Protein AF-0000000085572201 (afdb_homodimer)

Sequence (864 aa):
MEEGGGVKLDRCGYEVKTCSDDCVAAINSYYHQVLSYGRGRRVILEAAKCDKDCVLANTLAAHFLGSADSPHLQAAKARLDQATPYERAVFGAVSYLISDNRDDDVAVELHSKLLNDYPKDLVSLKRGQVLCFYMARPDLSLNLVQKVLPSAEQEDYVYGMLAFPLLELGRMAEAENAARKGYEINKNDYWAQHALCHVFQYQCRFKEAVEFMEECSTSWTPCSSFMLTHNWWHVALCYLEGNFKITKVMEVYDHRIWKELERSDAMPPEVYLNALGLLLRLSIRGLLDDIFDDRFKVLADRVADEANWFLEWHLDVLILWALTKAGKISKAEGLLNGLKSRISKMNKKKQQVMQKAILLAEALYEYTKGNDKQALELLGLDFDVNGCKIIGASDEQLDVFHEVWFSILLNTGEGTKGIYDGNPFPLRITRRMEEGGGVKLDRCGYEVKTCSDDCVAAINSYYHQVLSYGRGRRVILEAAKCDKDCVLANTLAAHFLGSADSPHLQAAKARLDQATPYERAVFGAVSYLISDNRDDDVAVELHSKLLNDYPKDLVSLKRGQVLCFYMARPDLSLNLVQKVLPSAEQEDYVYGMLAFPLLELGRMAEAENAARKGYEINKNDYWAQHALCHVFQYQCRFKEAVEFMEECSTSWTPCSSFMLTHNWWHVALCYLEGNFKITKVMEVYDHRIWKELERSDAMPPEVYLNALGLLLRLSIRGLLDDIFDDRFKVLADRVADEANWFLEWHLDVLILWALTKAGKISKAEGLLNGLKSRISKMNKKKQQVMQKAILLAEALYEYTKGNDKQALELLGLDFDVNGCKIIGASDEQLDVFHEVWFSILLNTGEGTKGIYDGNPFPLRITRR

Foldseek 3Di:
DPPCQDWDAAPLGDTWRHPFPQLSVLVNVLLVCQLLQFLPNVSLVVSCVSPVQTLQSLLSNCLVVLALPDPSLVSNVVNVVVTDPLSVLSNVLSNLVSDPQRDLVVSLVSLLVSCLVRLSSVSSLSVSLLSCLLVLNLVSNLVSLVSSCVVQVLPANSLLSNLQSCVLVVVLVSSCVSLVSNCVSPVSNLSSLVSNLSSCVVVLVLVVSLVSLVVSLVNCVRHALQSQLVSLLSNLVSCVSNVHDNVVNVCSLVPGLVVQVVDPSHDVLSSLLSNLLSLLLCVLVVNCVPPVVVVLLVSLVVCLPCVSAPPFLSSLLSNLLSCLLNVVVVSSVVRLVVVVVVLVPHDPVSVVLCLVSSLLSVLSSCVSVVNLVVSCVSQDLPHDLSSNSSSSDGPVSSVSSVSSNLSSCVSVVNNQSVVVVPNPPVVPPHVD/DPPCQDWDAAPLGDTWRHPFPQLSVLVNVLLVCQLLQFLPNVSLVVSCVSPVQTLQSLLSNCLVVLALPDPSLVSNVVNVVVTDPLSVLSNVLSNLVSDPQHDLVVSLVSLLVSCLVRLSSVSSLSVSLLSCLLVLHLVSNLVSLVSSCVVQVLPANSLLSNLQSCVLVVVLVSSCVSLVSNCVSPVSNLSSLVSNLSSCVVVLVLVVSLVSLVVSLVNCVRHALQSQLVSLLSNLVSCVSNVHDNVVNVCSLVPGLVVLVVDPSHDVLSSLLSNLLSLLLCVLVVNCVPPVVVVLLVSLVVCLPCVSAPPFLSSLLSNLLSCLLNVVVVSSVVRLVVVVVVLVPHDPVSVVLCLVSSLLSVLSSCVSVVNLVVSCVSQDLPRDLSSNSSSSDGPVSSVSSVSSNLSSCVVVVNNQSVVVVPDPPVVVPDVD

Solvent-accessible surface area (backbone atoms only — not comparable to full-atom values): 43660 Å² total; per-residue (Å²): 131,82,81,74,80,32,72,38,66,44,89,72,66,48,57,39,50,39,76,44,66,63,21,48,51,24,45,45,48,22,46,48,16,62,72,52,39,31,67,56,50,67,40,22,53,51,9,22,67,60,33,68,68,21,33,52,35,14,34,53,30,17,58,74,69,64,38,66,81,29,69,34,37,52,42,18,61,74,37,48,89,72,42,35,73,60,33,49,43,53,38,55,29,49,57,45,58,46,32,84,85,53,54,67,69,56,37,46,48,41,35,47,54,41,34,71,77,40,39,58,48,57,60,57,50,50,52,40,33,53,53,21,45,46,62,51,30,40,67,58,27,42,52,54,43,61,70,20,37,87,73,30,75,84,46,81,52,48,29,15,62,46,9,46,28,28,46,75,68,61,42,48,70,62,15,42,53,28,8,50,50,21,31,69,77,31,79,75,29,55,58,9,52,50,37,41,38,51,47,25,48,52,45,34,26,23,71,59,30,40,54,53,49,58,64,53,48,78,70,40,78,59,34,19,44,41,59,42,22,42,53,49,39,53,41,31,47,28,33,59,75,59,30,36,55,58,64,58,35,50,47,39,44,53,68,50,36,55,44,46,65,73,43,91,84,45,46,60,68,43,36,47,39,38,50,44,57,51,48,52,50,32,42,65,59,19,43,25,76,82,73,38,38,71,62,45,52,54,50,35,58,59,60,65,39,67,88,63,52,84,73,42,56,43,47,39,46,46,44,34,40,39,24,41,66,71,64,39,49,69,60,24,49,48,52,53,51,50,54,54,53,55,44,71,70,44,56,70,71,56,34,62,61,46,44,51,48,49,39,50,38,51,19,46,46,30,40,61,72,65,37,33,68,60,18,40,66,57,54,43,95,76,58,59,61,75,70,44,23,50,34,54,44,54,71,79,65,40,46,52,56,46,52,50,52,44,51,32,26,30,74,64,59,41,23,59,64,47,24,72,65,65,38,9,77,43,17,85,30,52,76,100,133,82,81,75,81,31,71,38,66,42,89,71,68,46,58,40,50,39,77,43,67,64,22,47,52,24,44,45,48,22,47,49,17,62,73,53,39,31,66,56,49,67,39,22,53,52,10,23,67,61,34,69,67,21,33,52,36,13,35,53,30,15,58,75,69,64,37,65,80,29,68,35,38,53,42,17,61,74,36,49,90,74,41,34,73,62,32,49,44,51,37,54,29,52,56,45,57,47,32,85,85,52,54,69,69,57,36,44,48,40,36,48,54,42,34,71,77,39,39,57,47,58,60,57,50,49,54,39,34,53,54,22,44,45,62,52,29,39,67,60,27,41,52,54,43,61,68,20,37,86,72,31,75,85,44,81,53,47,29,16,63,47,10,46,28,28,45,73,67,62,41,47,71,62,15,43,53,28,9,49,50,20,31,70,76,31,80,76,28,55,57,8,53,49,36,42,40,51,48,26,46,50,48,33,26,24,71,58,30,40,54,54,49,59,64,53,50,78,71,39,78,61,32,18,44,42,59,44,22,44,52,49,41,53,40,31,47,30,34,59,75,58,30,37,54,57,65,57,36,50,47,39,45,54,67,50,36,54,43,46,65,72,44,90,82,46,46,60,68,44,36,49,41,40,51,43,58,51,48,52,49,33,43,65,60,18,43,24,76,82,73,38,39,70,61,47,53,54,49,36,58,60,60,64,40,68,88,62,52,84,74,44,57,45,46,40,44,46,45,35,40,39,24,42,64,71,65,38,49,70,62,24,49,49,50,54,51,49,54,52,52,53,42,69,72,43,56,70,71,57,33,63,63,45,44,50,49,50,37,50,40,50,20,46,46,30,39,61,74,66,37,34,68,61,17,40,67,58,53,44,95,76,58,60,61,77,70,43,23,50,35,55,43,54,71,78,66,40,46,52,58,46,51,49,50,45,52,33,27,30,74,64,58,41,23,59,66,49,24,73,62,68,38,10,72,48,15,84,32,51,78,102

Secondary structure (DSSP, 8-state):
------EEE-TTS-EEE-S-HHHHHHHHHHHHHHHTTBS-TTHHHHHHHH-TT-HHHHHHHHHHHT-TT-HHHHHHHHTGGG--HHHHHHHHHHHHHTSTT--HHHHHHHHHHHHHH-TT-HHHHHHHHHHHHHTT-HHHHHHHHHHHGGG-TTSTTHHHHHHHHHHHTT-HHHHHHHHHHHHHH-TT-HHHHHHHHHHHHHTT-HHHHHHHHHHHGGG-TTB-HHHHHHHHHHHHHHHHHTT--HHHHHHHIIIIIGGGGGSTT--HHHHHHHHHHHHHHHHHTT-HHHHSHHHHHHHHHHHTSGGGTTS-HHHHHHHHHHHHHTT-HHHHHHHHHHHHHHHHTS-HHHHHHHHHHHHHHHHHHHHHHT-HHHHHHHH-TT--GGGGGGGT--HHHHHHHHHHHHHHHHHTT-HHHHHHTT-SSTTTTTT-/------EEE-TTS-EEE-S-HHHHHHHHHHHHHHHTTBS-TTHHHHHHHH-TT-HHHHHHHHHHHT-TT-HHHHHHHHTGGG--HHHHHHHHHHHHHTSTT--HHHHHHHHHHHHHH-TT-HHHHHHHHHHHHHTT-HHHHHHHHHHHGGG-TTSTTHHHHHHHHHHHTT-HHHHHHHHHHHHHH-TT-HHHHHHHHHHHHHTT-HHHHHHHHHHHGGG-TTB-HHHHHHHHHHHHHHHHHTT--HHHHHHHIIIIIGGGGGSTT--HHHHHHHHHHHHHHHHHTT-HHHHSHHHHHHHHHHHTSGGGTTS-HHHHHHHHHHHHHTT-HHHHHHHHHHHHHHHHTS-HHHHHHHHHHHHHHHHHHHHHHT-HHHHHHHH-TT--GGGGGGGT--HHHHHHHHHHHHHHHHHTT-HHHHHHTT-SSTHHHHT-

Structure (mmCIF, N/CA/C/O backbone):
data_AF-0000000085572201-model_v1
#
loop_
_entity.id
_entity.type
_entity.pdbx_description
1 polymer 'Tetratricopeptide repeat protein 38'
#
loop_
_atom_site.group_PDB
_atom_site.id
_atom_site.type_symbol
_atom_site.label_atom_id
_atom_site.label_alt_id
_atom_site.label_comp_id
_atom_site.label_asym_id
_atom_site.label_entity_id
_atom_site.label_seq_id
_atom_site.pdbx_PDB_ins_code
_atom_site.Cartn_x
_atom_site.Cartn_y
_atom_site.Cartn_z
_atom_site.occupancy
_atom_site.B_iso_or_equiv
_atom_site.auth_seq_id
_atom_site.auth_comp_id
_atom_site.auth_asym_id
_atom_site.auth_atom_id
_atom_site.pdbx_PDB_model_num
ATOM 1 N N . MET A 1 1 ? 2.451 -71.312 -29.844 1 28.58 1 MET A N 1
ATOM 2 C CA . MET A 1 1 ? 2.15 -70.75 -28.5 1 28.58 1 MET A CA 1
ATOM 3 C C . MET A 1 1 ? 1.845 -69.312 -28.547 1 28.58 1 MET A C 1
ATOM 5 O O . MET A 1 1 ? 2.736 -68.5 -28.797 1 28.58 1 MET A O 1
ATOM 9 N N . GLU A 1 2 ? 0.906 -68.812 -29.312 1 36.72 2 GLU A N 1
ATOM 10 C CA . GLU A 1 2 ? 0.288 -67.562 -29.734 1 36.72 2 GLU A CA 1
ATOM 11 C C . GLU A 1 2 ? 0.184 -66.562 -28.562 1 36.72 2 GLU A C 1
ATOM 13 O O . GLU A 1 2 ? -0.56 -66.812 -27.609 1 36.72 2 GLU A O 1
ATOM 18 N N . GLU A 1 3 ? 1.29 -66.125 -27.922 1 41.12 3 GLU A N 1
ATOM 19 C CA . GLU A 1 3 ? 1.628 -65.375 -26.719 1 41.12 3 GLU A CA 1
ATOM 20 C C . GLU A 1 3 ? 0.677 -64.188 -26.516 1 41.12 3 GLU A C 1
ATOM 22 O O . GLU A 1 3 ? 0.651 -63.25 -27.328 1 41.12 3 GLU A O 1
ATOM 27 N N . GLY A 1 4 ? -0.624 -64.25 -26.344 1 44.84 4 GLY A N 1
ATOM 28 C CA . GLY A 1 4 ? -1.913 -63.594 -26.281 1 44.84 4 GLY A CA 1
ATOM 29 C C . GLY A 1 4 ? -1.852 -62.25 -25.562 1 44.84 4 GLY A C 1
ATOM 30 O O . GLY A 1 4 ? -1.926 -62.188 -24.328 1 44.84 4 GLY A O 1
ATOM 31 N N . GLY A 1 5 ? -0.992 -61.25 -25.875 1 58.44 5 GLY A N 1
ATOM 32 C CA . GLY A 1 5 ? -0.765 -59.938 -25.312 1 58.44 5 GLY A CA 1
ATOM 33 C C . GLY A 1 5 ? -2.047 -59.219 -24.938 1 58.44 5 GLY A C 1
ATOM 34 O O . GLY A 1 5 ? -2.887 -58.938 -25.797 1 58.44 5 GLY A O 1
ATOM 35 N N . GLY A 1 6 ? -2.674 -59.438 -23.781 1 84.38 6 GLY A N 1
ATOM 36 C CA . GLY A 1 6 ? -3.949 -58.938 -23.281 1 84.38 6 GLY A CA 1
ATOM 37 C C . GLY A 1 6 ? -4.086 -57.438 -23.312 1 84.38 6 GLY A C 1
ATOM 38 O O . GLY A 1 6 ? -3.09 -56.719 -23.438 1 84.38 6 GLY A O 1
ATOM 39 N N . VAL A 1 7 ? -5.234 -57 -23.734 1 93.31 7 VAL A N 1
ATOM 40 C CA . VAL A 1 7 ? -5.629 -55.594 -23.75 1 93.31 7 VAL A CA 1
ATOM 41 C C . VAL A 1 7 ? -6.562 -55.312 -22.562 1 93.31 7 VAL A C 1
ATOM 43 O O . VAL A 1 7 ? -7.477 -56.094 -22.297 1 93.31 7 VAL A O 1
ATOM 46 N N . LYS A 1 8 ? -6.188 -54.344 -21.781 1 96.25 8 LYS A N 1
ATOM 47 C CA . LYS A 1 8 ? -7.027 -53.875 -20.688 1 96.25 8 LYS A CA 1
ATOM 48 C C . LYS A 1 8 ? -7.48 -52.438 -20.922 1 96.25 8 LYS A C 1
ATOM 50 O O . LYS A 1 8 ? -6.988 -51.75 -21.812 1 96.25 8 LYS A O 1
ATOM 55 N N . LEU A 1 9 ? -8.43 -52 -20.062 1 96.81 9 LEU A N 1
ATOM 56 C CA . LEU A 1 9 ? -8.93 -50.625 -20.172 1 96.81 9 LEU A CA 1
ATOM 57 C C . LEU A 1 9 ? -8.445 -49.781 -19 1 96.81 9 LEU A C 1
ATOM 59 O O . LEU A 1 9 ? -8.414 -50.25 -17.859 1 96.81 9 LEU A O 1
ATOM 63 N N . ASP A 1 10 ? -7.969 -48.594 -19.328 1 96.12 10 ASP A N 1
ATOM 64 C CA . ASP A 1 10 ? -7.648 -47.688 -18.25 1 96.12 10 ASP A CA 1
ATOM 65 C C . ASP A 1 10 ? -8.906 -47.031 -17.703 1 96.12 10 ASP A C 1
ATOM 67 O O . ASP A 1 10 ? -10.023 -47.344 -18.125 1 96.12 10 ASP A O 1
ATOM 71 N N . ARG A 1 11 ? -8.758 -46.188 -16.734 1 94.12 11 ARG A N 1
ATOM 72 C CA . ARG A 1 11 ? -9.891 -45.594 -16.047 1 94.12 11 ARG A CA 1
ATOM 73 C C . ARG A 1 11 ? -10.711 -44.719 -17 1 94.12 11 ARG A C 1
ATOM 75 O O . ARG A 1 11 ? -11.898 -44.469 -16.75 1 94.12 11 ARG A O 1
ATOM 82 N N . CYS A 1 12 ? -10.148 -44.219 -18.109 1 93.19 12 CYS A N 1
ATOM 83 C CA . CYS A 1 12 ? -10.852 -43.406 -19.078 1 93.19 12 CYS A CA 1
ATOM 84 C C . CYS A 1 12 ? -11.57 -44.25 -20.109 1 93.19 12 CYS A C 1
ATOM 86 O O . CYS A 1 12 ? -12.305 -43.75 -20.953 1 93.19 12 CYS A O 1
ATOM 88 N N . GLY A 1 13 ? -11.336 -45.5 -20.062 1 94.44 13 GLY A N 1
ATOM 89 C CA . GLY A 1 13 ? -11.977 -46.438 -21 1 94.44 13 GLY A CA 1
ATOM 90 C C . GLY A 1 13 ? -11.164 -46.656 -22.25 1 94.44 13 GLY A C 1
ATOM 91 O O . GLY A 1 13 ? -11.695 -47.156 -23.25 1 94.44 13 GLY A O 1
ATOM 92 N N . TYR A 1 14 ? -9.969 -46.344 -22.234 1 97 14 TYR A N 1
ATOM 93 C CA . TYR A 1 14 ? -9.133 -46.531 -23.422 1 97 14 TYR A CA 1
ATOM 94 C C . TYR A 1 14 ? -8.281 -47.812 -23.281 1 97 14 TYR A C 1
ATOM 96 O O . TYR A 1 14 ? -7.922 -48.188 -22.156 1 97 14 TYR A O 1
ATOM 104 N N . GLU A 1 15 ? -7.949 -48.375 -24.375 1 97.81 15 GLU A N 1
ATOM 105 C CA . GLU A 1 15 ? -7.27 -49.688 -24.406 1 97.81 15 GLU A CA 1
ATOM 106 C C . GLU A 1 15 ? -5.77 -49.5 -24.172 1 97.81 15 GLU A C 1
ATOM 108 O O . GLU A 1 15 ? -5.125 -48.656 -24.781 1 97.81 15 GLU A O 1
ATOM 113 N N . VAL A 1 16 ? -5.312 -50.344 -23.281 1 98 16 VAL A N 1
ATOM 114 C CA . VAL A 1 16 ? -3.893 -50.438 -22.953 1 98 16 VAL A CA 1
ATOM 115 C C . VAL A 1 16 ? -3.389 -51.844 -23.125 1 98 16 VAL A C 1
ATOM 117 O O . VAL A 1 16 ? -3.949 -52.781 -22.547 1 98 16 VAL A O 1
ATOM 120 N N . LYS A 1 17 ? -2.355 -52 -23.891 1 97.75 17 LYS A N 1
ATOM 121 C CA . LYS A 1 17 ? -1.81 -53.344 -24.156 1 97.75 17 LYS A CA 1
ATOM 122 C C . LYS A 1 17 ? -0.982 -53.844 -22.984 1 97.75 17 LYS A C 1
ATOM 124 O O . LYS A 1 17 ? 0.22 -53.562 -22.906 1 97.75 17 LYS A O 1
ATOM 129 N N . THR A 1 18 ? -1.571 -54.594 -22.125 1 96.81 18 THR A N 1
ATOM 130 C CA . THR A 1 18 ? -0.921 -55.219 -21 1 96.81 18 THR A CA 1
ATOM 131 C C . THR A 1 18 ? -1.811 -56.312 -20.422 1 96.81 18 THR A C 1
ATOM 133 O O . THR A 1 18 ? -3.035 -56.281 -20.547 1 96.81 18 THR A O 1
ATOM 136 N N . CYS A 1 19 ? -1.21 -57.375 -19.859 1 94.56 19 CYS A N 1
ATOM 137 C CA . CYS A 1 19 ? -1.947 -58.438 -19.156 1 94.56 19 CYS A CA 1
ATOM 138 C C . CYS A 1 19 ? -1.88 -58.219 -17.656 1 94.56 19 CYS A C 1
ATOM 140 O O . CYS A 1 19 ? -2.502 -58.969 -16.891 1 94.56 19 CYS A O 1
ATOM 142 N N . SER A 1 20 ? -1.145 -57.219 -17.281 1 96.44 20 SER A N 1
ATOM 143 C CA . SER A 1 20 ? -0.896 -57 -15.859 1 96.44 20 SER A CA 1
ATOM 144 C C . SER A 1 20 ? -1.941 -56.062 -15.258 1 96.44 20 SER A C 1
ATOM 146 O O . SER A 1 20 ? -2.002 -54.875 -15.617 1 96.44 20 SER A O 1
ATOM 148 N N . ASP A 1 21 ? -2.678 -56.562 -14.289 1 96.75 21 ASP A N 1
ATOM 149 C CA . ASP A 1 21 ? -3.635 -55.75 -13.562 1 96.75 21 ASP A CA 1
ATOM 150 C C . ASP A 1 21 ? -2.922 -54.688 -12.734 1 96.75 21 ASP A C 1
ATOM 152 O O . ASP A 1 21 ? -3.412 -53.562 -12.609 1 96.75 21 ASP A O 1
ATOM 156 N N . ASP A 1 22 ? -1.832 -55.031 -12.25 1 97.81 22 ASP A N 1
ATOM 157 C CA . ASP A 1 22 ? -1.056 -54.094 -11.438 1 97.81 22 ASP A CA 1
ATOM 158 C C . ASP A 1 22 ? -0.549 -52.938 -12.266 1 97.81 22 ASP A C 1
ATOM 160 O O . ASP A 1 22 ? -0.486 -51.812 -11.781 1 97.81 22 ASP A O 1
ATOM 164 N N . CYS A 1 23 ? -0.175 -53.188 -13.469 1 98 23 CYS A N 1
ATOM 165 C CA . CYS A 1 23 ? 0.3 -52.156 -14.367 1 98 23 CYS A CA 1
ATOM 166 C C . CYS A 1 23 ? -0.787 -51.125 -14.617 1 98 23 CYS A C 1
ATOM 168 O O . CYS A 1 23 ? -0.558 -49.906 -14.445 1 98 23 CYS A O 1
ATOM 170 N N . VAL A 1 24 ? -1.967 -51.562 -14.93 1 97.94 24 VAL A N 1
ATOM 171 C CA . VAL A 1 24 ? -3.074 -50.656 -15.219 1 97.94 24 VAL A CA 1
ATOM 172 C C . VAL A 1 24 ? -3.463 -49.875 -13.953 1 97.94 24 VAL A C 1
ATOM 174 O O . VAL A 1 24 ? -3.771 -48.688 -14.008 1 97.94 24 VAL A O 1
ATOM 177 N N . ALA A 1 25 ? -3.457 -50.594 -12.852 1 98.19 25 ALA A N 1
ATOM 178 C CA . ALA A 1 25 ? -3.779 -49.969 -11.578 1 98.19 25 ALA A CA 1
ATOM 179 C C . ALA A 1 25 ? -2.797 -48.844 -11.273 1 98.19 25 ALA A C 1
ATOM 181 O O . ALA A 1 25 ? -3.195 -47.781 -10.797 1 98.19 25 ALA A O 1
ATOM 182 N N . ALA A 1 26 ? -1.536 -49.031 -11.492 1 98.5 26 ALA A N 1
ATOM 183 C CA . ALA A 1 26 ? -0.503 -48.031 -11.266 1 98.5 26 ALA A CA 1
ATOM 184 C C . ALA A 1 26 ? -0.661 -46.844 -12.234 1 98.5 26 ALA A C 1
ATOM 186 O O . ALA A 1 26 ? -0.457 -45.688 -11.852 1 98.5 26 ALA A O 1
ATOM 187 N N . ILE A 1 27 ? -1.032 -47.094 -13.461 1 98.56 27 ILE A N 1
ATOM 188 C CA . ILE A 1 27 ? -1.288 -46.062 -14.445 1 98.56 27 ILE A CA 1
ATOM 189 C C . ILE A 1 27 ? -2.455 -45.188 -13.977 1 98.56 27 ILE A C 1
ATOM 191 O O . ILE A 1 27 ? -2.365 -43.969 -13.992 1 98.56 27 ILE A O 1
ATOM 195 N N . ASN A 1 28 ? -3.516 -45.844 -13.539 1 98.44 28 ASN A N 1
ATOM 196 C CA . ASN A 1 28 ? -4.684 -45.125 -13.055 1 98.44 28 ASN A CA 1
ATOM 197 C C . ASN A 1 28 ? -4.348 -44.281 -11.828 1 98.44 28 ASN A C 1
ATOM 199 O O . ASN A 1 28 ? -4.852 -43.188 -11.672 1 98.44 28 ASN A O 1
ATOM 203 N N . SER A 1 29 ? -3.531 -44.844 -11 1 98.31 29 SER A N 1
ATOM 204 C CA . SER A 1 29 ? -3.072 -44.094 -9.836 1 98.31 29 SER A CA 1
ATOM 205 C C . SER A 1 29 ? -2.273 -42.875 -10.25 1 98.31 29 SER A C 1
ATOM 207 O O . SER A 1 29 ? -2.41 -41.812 -9.648 1 98.31 29 SER A O 1
ATOM 209 N N . TYR A 1 30 ? -1.42 -43.031 -11.203 1 98.44 30 TYR A N 1
ATOM 210 C CA . TYR A 1 30 ? -0.651 -41.906 -11.734 1 98.44 30 TYR A CA 1
ATOM 211 C C . TYR A 1 30 ? -1.572 -40.812 -12.258 1 98.44 30 TYR A C 1
ATOM 213 O O . TYR A 1 30 ? -1.342 -39.625 -12.008 1 98.44 30 TYR A O 1
ATOM 221 N N . TYR A 1 31 ? -2.635 -41.219 -12.992 1 98.12 31 TYR A N 1
ATOM 222 C CA . TYR A 1 31 ? -3.613 -40.25 -13.469 1 98.12 31 TYR A CA 1
ATOM 223 C C . TYR A 1 31 ? -4.16 -39.438 -12.32 1 98.12 31 TYR A C 1
ATOM 225 O O . TYR A 1 31 ? -4.195 -38.188 -12.398 1 98.12 31 TYR A O 1
ATOM 233 N N . HIS A 1 32 ? -4.504 -40.094 -11.289 1 97.38 32 HIS A N 1
ATOM 234 C CA . HIS A 1 32 ? -5.082 -39.438 -10.117 1 97.38 32 HIS A CA 1
ATOM 235 C C . HIS A 1 32 ? -4.086 -38.469 -9.484 1 97.38 32 HIS A C 1
ATOM 237 O O . HIS A 1 32 ? -4.445 -37.344 -9.141 1 97.38 32 HIS A O 1
ATOM 243 N N . GLN A 1 33 ? -2.842 -38.906 -9.344 1 97.69 33 GLN A N 1
ATOM 244 C CA . GLN A 1 33 ? -1.809 -38.062 -8.742 1 97.69 33 GLN A CA 1
ATOM 245 C C . GLN A 1 33 ? -1.566 -36.812 -9.562 1 97.69 33 GLN A C 1
ATOM 247 O O . GLN A 1 33 ? -1.376 -35.719 -9 1 97.69 33 GLN A O 1
ATOM 252 N N . VAL A 1 34 ? -1.595 -36.906 -10.828 1 97.81 34 VAL A N 1
ATOM 253 C CA . VAL A 1 34 ? -1.358 -35.781 -11.711 1 97.81 34 VAL A CA 1
ATOM 254 C C . VAL A 1 34 ? -2.529 -34.812 -11.617 1 97.81 34 VAL A C 1
ATOM 256 O O . VAL A 1 34 ? -2.332 -33.594 -11.43 1 97.81 34 VAL A O 1
ATOM 259 N N . LEU A 1 35 ? -3.73 -35.281 -11.672 1 97.56 35 LEU A N 1
ATOM 260 C CA . LEU A 1 35 ? -4.914 -34.438 -11.758 1 97.56 35 LEU A CA 1
ATOM 261 C C . LEU A 1 35 ? -5.227 -33.781 -10.406 1 97.56 35 LEU A C 1
ATOM 263 O O . LEU A 1 35 ? -5.746 -32.688 -10.352 1 97.56 35 LEU A O 1
ATOM 267 N N . SER A 1 36 ? -4.898 -34.469 -9.344 1 96.88 36 SER A N 1
ATOM 268 C CA . SER A 1 36 ? -5.195 -33.938 -8.008 1 96.88 36 SER A CA 1
ATOM 269 C C . SER A 1 36 ? -4.008 -33.188 -7.43 1 96.88 36 SER A C 1
ATOM 271 O O . SER A 1 36 ? -4.055 -32.75 -6.285 1 96.88 36 SER A O 1
ATOM 273 N N . TYR A 1 37 ? -2.932 -33.125 -8.164 1 97.5 37 TYR A N 1
ATOM 274 C CA . TYR A 1 37 ? -1.698 -32.531 -7.648 1 97.5 37 TYR A CA 1
ATOM 275 C C . TYR A 1 37 ? -1.21 -33.281 -6.418 1 97.5 37 TYR A C 1
ATOM 277 O O . TYR A 1 37 ? -0.895 -32.688 -5.395 1 97.5 37 TYR A O 1
ATOM 285 N N . GLY A 1 38 ? -1.151 -34.562 -6.641 1 96.88 38 GLY A N 1
ATOM 286 C CA . GLY A 1 38 ? -0.734 -35.438 -5.551 1 96.88 38 GLY A CA 1
ATOM 287 C C . GLY A 1 38 ? 0.772 -35.594 -5.438 1 96.88 38 GLY A C 1
ATOM 288 O O . GLY A 1 38 ? 1.512 -35.062 -6.281 1 96.88 38 GLY A O 1
ATOM 289 N N . ARG A 1 39 ? 1.31 -36.25 -4.473 1 95.38 39 ARG A N 1
ATOM 290 C CA . ARG A 1 39 ? 2.729 -36.375 -4.16 1 95.38 39 ARG A CA 1
ATOM 291 C C . ARG A 1 39 ? 3.283 -37.688 -4.715 1 95.38 39 ARG A C 1
ATOM 293 O O . ARG A 1 39 ? 4.5 -37.875 -4.781 1 95.38 39 ARG A O 1
ATOM 300 N N . GLY A 1 40 ? 2.4 -38.531 -5.16 1 95.56 40 GLY A N 1
ATOM 301 C CA . GLY A 1 40 ? 2.826 -39.875 -5.488 1 95.56 40 GLY A CA 1
ATOM 302 C C . GLY A 1 40 ? 2.922 -40.125 -6.984 1 95.56 40 GLY A C 1
ATOM 303 O O . GLY A 1 40 ? 2.5 -41.188 -7.473 1 95.56 40 GLY A O 1
ATOM 304 N N . ARG A 1 41 ? 3.385 -39.219 -7.766 1 95.81 41 ARG A N 1
ATOM 305 C CA . ARG A 1 41 ? 3.463 -39.406 -9.211 1 95.81 41 ARG A CA 1
ATOM 306 C C . ARG A 1 41 ? 4.496 -40.469 -9.586 1 95.81 41 ARG A C 1
ATOM 308 O O . ARG A 1 41 ? 4.445 -41.031 -10.68 1 95.81 41 ARG A O 1
ATOM 315 N N . ARG A 1 42 ? 5.359 -40.781 -8.664 1 95.88 42 ARG A N 1
ATOM 316 C CA . ARG A 1 42 ? 6.41 -41.75 -8.883 1 95.88 42 ARG A CA 1
ATOM 317 C C . ARG A 1 42 ? 5.816 -43.125 -9.148 1 95.88 42 ARG A C 1
ATOM 319 O O . ARG A 1 42 ? 6.5 -44.031 -9.656 1 95.88 42 ARG A O 1
ATOM 326 N N . VAL A 1 43 ? 4.586 -43.312 -8.867 1 97.75 43 VAL A N 1
ATOM 327 C CA . VAL A 1 43 ? 3.902 -44.594 -9 1 97.75 43 VAL A CA 1
ATOM 328 C C . VAL A 1 43 ? 3.955 -45.062 -10.453 1 97.75 43 VAL A C 1
ATOM 330 O O . VAL A 1 43 ? 3.887 -46.25 -10.734 1 97.75 43 VAL A O 1
ATOM 333 N N . ILE A 1 44 ? 4.184 -44.156 -11.375 1 98.12 44 ILE A N 1
ATOM 334 C CA . ILE A 1 44 ? 4.215 -44.531 -12.789 1 98.12 44 ILE A CA 1
ATOM 335 C C . ILE A 1 44 ? 5.43 -45.406 -13.078 1 98.12 44 ILE A C 1
ATOM 337 O O . ILE A 1 44 ? 5.406 -46.219 -14 1 98.12 44 ILE A O 1
ATOM 341 N N . LEU A 1 45 ? 6.496 -45.219 -12.297 1 97.25 45 LEU A N 1
ATOM 342 C CA . LEU A 1 45 ? 7.664 -46.094 -12.445 1 97.25 45 LEU A CA 1
ATOM 343 C C . LEU A 1 45 ? 7.34 -47.531 -12.039 1 97.25 45 LEU A C 1
ATOM 345 O O . LEU A 1 45 ? 7.875 -48.469 -12.609 1 97.25 45 LEU A O 1
ATOM 349 N N . GLU A 1 46 ? 6.453 -47.656 -11.094 1 97.75 46 GLU A N 1
ATOM 350 C CA . GLU A 1 46 ? 5.988 -48.969 -10.703 1 97.75 46 GLU A CA 1
ATOM 351 C C . GLU A 1 46 ? 5.184 -49.625 -11.82 1 97.75 46 GLU A C 1
ATOM 353 O O . GLU A 1 46 ? 5.262 -50.844 -12.016 1 97.75 46 GLU A O 1
ATOM 358 N N . ALA A 1 47 ? 4.395 -48.812 -12.523 1 98.12 47 ALA A N 1
ATOM 359 C CA . ALA A 1 47 ? 3.641 -49.344 -13.648 1 98.12 47 ALA A CA 1
ATOM 360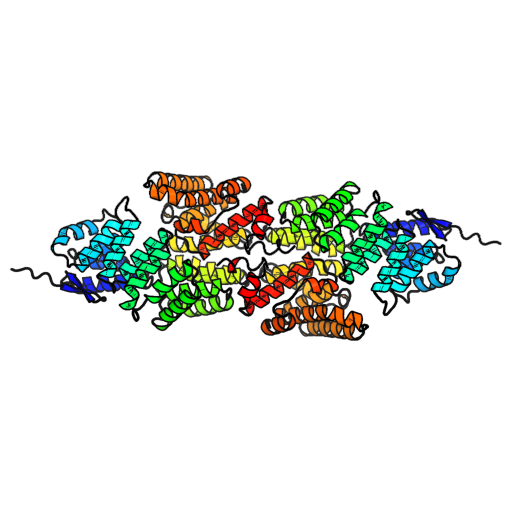 C C . ALA A 1 47 ? 4.574 -49.969 -14.688 1 98.12 47 ALA A C 1
ATOM 362 O O . ALA A 1 47 ? 4.32 -51.062 -15.18 1 98.12 47 ALA A O 1
ATOM 363 N N . ALA A 1 48 ? 5.625 -49.281 -15 1 96.81 48 ALA A N 1
ATOM 364 C CA . ALA A 1 48 ? 6.598 -49.75 -15.984 1 96.81 48 ALA A CA 1
ATOM 365 C C . ALA A 1 48 ? 7.312 -51.031 -15.477 1 96.81 48 ALA A C 1
ATOM 367 O O . ALA A 1 48 ? 7.699 -51.875 -16.281 1 96.81 48 ALA A O 1
ATOM 368 N N . LYS A 1 49 ? 7.457 -51.156 -14.172 1 97.12 49 LYS A N 1
ATOM 369 C CA . LYS A 1 49 ? 8.07 -52.344 -13.586 1 97.12 49 LYS A CA 1
ATOM 370 C C . LYS A 1 49 ? 7.133 -53.562 -13.656 1 97.12 49 LYS A C 1
ATOM 372 O O . LYS A 1 49 ? 7.578 -54.688 -13.875 1 97.12 49 LYS A O 1
ATOM 377 N N . CYS A 1 50 ? 5.887 -53.312 -13.414 1 97.19 50 CYS A N 1
ATOM 378 C CA . CYS A 1 50 ? 4.883 -54.375 -13.438 1 97.19 50 CYS A CA 1
ATOM 379 C C . CYS A 1 50 ? 4.75 -54.969 -14.828 1 97.19 50 CYS A C 1
ATOM 381 O O . CYS A 1 50 ? 4.438 -56.156 -14.969 1 97.19 50 CYS A O 1
ATOM 383 N N . ASP A 1 51 ? 4.914 -54.156 -15.898 1 97.06 51 ASP A N 1
ATOM 384 C CA . ASP A 1 51 ? 4.941 -54.594 -17.281 1 97.06 51 ASP A CA 1
ATOM 385 C C . ASP A 1 51 ? 5.949 -53.812 -18.109 1 97.06 51 ASP A C 1
ATOM 387 O O . ASP A 1 51 ? 5.609 -52.75 -18.672 1 97.06 51 ASP A O 1
ATOM 391 N N . LYS A 1 52 ? 7.082 -54.312 -18.266 1 95.69 52 LYS A N 1
ATOM 392 C CA . LYS A 1 52 ? 8.195 -53.625 -18.922 1 95.69 52 LYS A CA 1
ATOM 393 C C . LYS A 1 52 ? 7.906 -53.406 -20.391 1 95.69 52 LYS A C 1
ATOM 395 O O . LYS A 1 52 ? 8.555 -52.562 -21.031 1 95.69 52 LYS A O 1
ATOM 400 N N . ASP A 1 53 ? 6.887 -54.125 -20.891 1 95.38 53 ASP A N 1
ATOM 401 C CA . ASP A 1 53 ? 6.605 -54.031 -22.312 1 95.38 53 ASP A CA 1
ATOM 402 C C . ASP A 1 53 ? 5.41 -53.125 -22.578 1 95.38 53 ASP A C 1
ATOM 404 O O . ASP A 1 53 ? 5.074 -52.875 -23.734 1 95.38 53 ASP A O 1
ATOM 408 N N . CYS A 1 54 ? 4.801 -52.656 -21.531 1 97.81 54 CYS A N 1
ATOM 409 C CA . CYS A 1 54 ? 3.65 -51.781 -21.703 1 97.81 54 CYS A CA 1
ATOM 410 C C . CYS A 1 54 ? 4.074 -50.406 -22.25 1 97.81 54 CYS A C 1
ATOM 412 O O . CYS A 1 54 ? 4.75 -49.656 -21.562 1 97.81 54 CYS A O 1
ATOM 414 N N . VAL A 1 55 ? 3.59 -50 -23.375 1 98.12 55 VAL A N 1
ATOM 415 C CA . VAL A 1 55 ? 4 -48.781 -24.078 1 98.12 55 VAL A CA 1
ATOM 416 C C . VAL A 1 55 ? 3.539 -47.562 -23.297 1 98.12 55 VAL A C 1
ATOM 418 O O . VAL A 1 55 ? 4.312 -46.625 -23.094 1 98.12 55 VAL A O 1
ATOM 421 N N . LEU A 1 56 ? 2.326 -47.562 -22.844 1 98.44 56 LEU A N 1
ATOM 422 C CA . LEU A 1 56 ? 1.783 -46.406 -22.141 1 98.44 56 LEU A CA 1
ATOM 423 C C . LEU A 1 56 ? 2.549 -46.156 -20.844 1 98.44 56 LEU A C 1
ATOM 425 O O . LEU A 1 56 ? 2.969 -45.031 -20.578 1 98.44 56 LEU A O 1
ATOM 429 N N . ALA A 1 57 ? 2.734 -47.188 -20.031 1 98.44 57 ALA A N 1
ATOM 430 C CA . ALA A 1 57 ? 3.449 -47.062 -18.766 1 98.44 57 ALA A CA 1
ATOM 431 C C . ALA A 1 57 ? 4.848 -46.5 -18.984 1 98.44 57 ALA A C 1
ATOM 433 O O . ALA A 1 57 ? 5.266 -45.594 -18.281 1 98.44 57 ALA A O 1
ATOM 434 N N . ASN A 1 58 ? 5.516 -47.031 -19.953 1 97.94 58 ASN A N 1
ATOM 435 C CA . ASN A 1 58 ? 6.879 -46.594 -20.234 1 97.94 58 ASN A CA 1
ATOM 436 C C . ASN A 1 58 ? 6.906 -45.156 -20.781 1 97.94 58 ASN A C 1
ATOM 438 O O . ASN A 1 58 ? 7.816 -44.406 -20.469 1 97.94 58 ASN A O 1
ATOM 442 N N . THR A 1 59 ? 5.953 -44.812 -21.625 1 98.06 59 THR A N 1
ATOM 443 C CA . THR A 1 59 ? 5.855 -43.469 -22.156 1 98.06 59 THR A CA 1
ATOM 444 C C . THR A 1 59 ? 5.664 -42.469 -21.031 1 98.06 59 THR A C 1
ATOM 446 O O . THR A 1 59 ? 6.375 -41.438 -20.953 1 98.06 59 THR A O 1
ATOM 449 N N . LEU A 1 60 ? 4.75 -42.719 -20.141 1 98.19 60 LEU A N 1
ATOM 450 C CA . LEU A 1 60 ? 4.457 -41.812 -19.031 1 98.19 60 LEU A CA 1
ATOM 451 C C . LEU A 1 60 ? 5.613 -41.781 -18.031 1 98.19 60 LEU A C 1
ATOM 453 O O . LEU A 1 60 ? 5.902 -40.719 -17.453 1 98.19 60 LEU A O 1
ATOM 457 N N . ALA A 1 61 ? 6.258 -42.906 -17.828 1 97.62 61 ALA A N 1
ATOM 458 C CA . ALA A 1 61 ? 7.445 -42.938 -16.984 1 97.62 61 ALA A CA 1
ATOM 459 C C . ALA A 1 61 ? 8.555 -42.062 -17.547 1 97.62 61 ALA A C 1
ATOM 461 O O . ALA A 1 61 ? 9.227 -41.344 -16.781 1 97.62 61 ALA A O 1
ATOM 462 N N . ALA A 1 62 ? 8.742 -42.094 -18.828 1 96.5 62 ALA A N 1
ATOM 463 C CA . ALA A 1 62 ? 9.734 -41.25 -19.484 1 96.5 62 ALA A CA 1
ATOM 464 C C . ALA A 1 62 ? 9.406 -39.75 -19.281 1 96.5 62 ALA A C 1
ATOM 466 O O . ALA A 1 62 ? 10.297 -38.938 -19.031 1 96.5 62 ALA A O 1
ATOM 467 N N . HIS A 1 63 ? 8.148 -39.5 -19.422 1 96.19 63 HIS A N 1
ATOM 468 C CA . HIS A 1 63 ? 7.715 -38.125 -19.203 1 96.19 63 HIS A CA 1
ATOM 469 C C . HIS A 1 63 ? 8 -37.688 -17.766 1 96.19 63 HIS A C 1
ATOM 471 O O . HIS A 1 63 ? 8.453 -36.562 -17.547 1 96.19 63 HIS A O 1
ATOM 477 N N . PHE A 1 64 ? 7.68 -38.5 -16.797 1 95.06 64 PHE A N 1
ATOM 478 C CA . PHE A 1 64 ? 7.887 -38.219 -15.375 1 95.06 64 PHE A CA 1
ATOM 479 C C . PHE A 1 64 ? 9.359 -37.938 -15.094 1 95.06 64 PHE A C 1
ATOM 481 O O . PHE A 1 64 ? 9.68 -37.031 -14.328 1 95.06 64 PHE A O 1
ATOM 488 N N . LEU A 1 65 ? 10.227 -38.656 -15.758 1 91.88 65 LEU A N 1
ATOM 489 C CA . LEU A 1 65 ? 11.656 -38.5 -15.531 1 91.88 65 LEU A CA 1
ATOM 490 C C . LEU A 1 65 ? 12.234 -37.344 -16.344 1 91.88 65 LEU A C 1
ATOM 492 O O . LEU A 1 65 ? 13.336 -36.875 -16.062 1 91.88 65 LEU A O 1
ATOM 496 N N . GLY A 1 66 ? 11.57 -36.875 -17.312 1 85.06 66 GLY A N 1
ATOM 497 C CA . GLY A 1 66 ? 11.945 -35.688 -18.078 1 85.06 66 GLY A CA 1
ATOM 498 C C . GLY A 1 66 ? 13.133 -35.938 -18.984 1 85.06 66 GLY A C 1
ATOM 499 O O . GLY A 1 66 ? 13.891 -35 -19.281 1 85.06 66 GLY A O 1
ATOM 500 N N . SER A 1 67 ? 13.406 -37.156 -19.375 1 75.94 67 SER A N 1
ATOM 501 C CA . SER A 1 67 ? 14.586 -37.438 -20.188 1 75.94 67 SER A CA 1
ATOM 502 C C . SER A 1 67 ? 14.219 -38.188 -21.469 1 75.94 67 SER A C 1
ATOM 504 O O . SER A 1 67 ? 13.594 -39.25 -21.406 1 75.94 67 SER A O 1
ATOM 506 N N . ALA A 1 68 ? 14.633 -37.594 -22.609 1 77.75 68 ALA A N 1
ATOM 507 C CA . ALA A 1 68 ? 14.422 -38.219 -23.906 1 77.75 68 ALA A CA 1
ATOM 508 C C . ALA A 1 68 ? 15.297 -39.469 -24.062 1 77.75 68 ALA A C 1
ATOM 510 O O . ALA A 1 68 ? 14.992 -40.344 -24.859 1 77.75 68 ALA A O 1
ATOM 511 N N . ASP A 1 69 ? 16.266 -39.469 -23.234 1 83.12 69 ASP A N 1
ATOM 512 C CA . ASP A 1 69 ? 17.188 -40.625 -23.344 1 83.12 69 ASP A CA 1
ATOM 513 C C . ASP A 1 69 ? 16.875 -41.656 -22.281 1 83.12 69 ASP A C 1
ATOM 515 O O . ASP A 1 69 ? 17.672 -42.562 -22.062 1 83.12 69 ASP A O 1
ATOM 519 N N . SER A 1 70 ? 15.789 -41.594 -21.812 1 87.38 70 SER A N 1
ATOM 520 C CA . SER A 1 70 ? 15.438 -42.531 -20.766 1 87.38 70 SER A CA 1
ATOM 521 C C . SER A 1 70 ? 15.25 -43.938 -21.344 1 87.38 70 SER A C 1
ATOM 523 O O . SER A 1 70 ? 14.75 -44.094 -22.453 1 87.38 70 SER A O 1
ATOM 525 N N . PRO A 1 71 ? 15.648 -44.906 -20.562 1 93.62 71 PRO A N 1
ATOM 526 C CA . PRO A 1 71 ? 15.398 -46.281 -20.984 1 93.62 71 PRO A CA 1
ATOM 527 C C . PRO A 1 71 ? 13.914 -46.594 -21.172 1 93.62 71 PRO A C 1
ATOM 529 O O . PRO A 1 71 ? 13.555 -47.438 -21.984 1 93.62 71 PRO A O 1
ATOM 532 N N . HIS A 1 72 ? 13.156 -45.844 -20.484 1 96 72 HIS A N 1
ATOM 533 C CA . HIS A 1 72 ? 11.719 -46.062 -20.594 1 96 72 HIS A CA 1
ATOM 534 C C . HIS A 1 72 ? 11.203 -45.656 -21.969 1 96 72 HIS A C 1
ATOM 536 O O . HIS A 1 72 ? 10.352 -46.344 -22.547 1 96 72 HIS A O 1
ATOM 542 N N . LEU A 1 73 ? 11.695 -44.562 -22.516 1 95.38 73 LEU A N 1
ATOM 543 C CA . LEU A 1 73 ? 11.242 -44.156 -23.844 1 95.38 73 LEU A CA 1
ATOM 544 C C . LEU A 1 73 ? 11.688 -45.125 -24.906 1 95.38 73 LEU A C 1
ATOM 546 O O . LEU A 1 73 ? 10.945 -45.406 -25.859 1 95.38 73 LEU A O 1
ATOM 550 N N . GLN A 1 74 ? 12.875 -45.656 -24.719 1 95.38 74 GLN A N 1
ATOM 551 C CA . GLN A 1 74 ? 13.383 -46.656 -25.656 1 95.38 74 GLN A CA 1
ATOM 552 C C . GLN A 1 74 ? 12.547 -47.938 -25.609 1 95.38 74 GLN A C 1
ATOM 554 O O . GLN A 1 74 ? 12.258 -48.531 -26.641 1 95.38 74 GLN A O 1
ATOM 559 N N . ALA A 1 75 ? 12.234 -48.344 -24.422 1 96.38 75 ALA A N 1
ATOM 560 C CA . ALA A 1 75 ? 11.391 -49.531 -24.25 1 96.38 75 ALA A CA 1
ATOM 561 C C . ALA A 1 75 ? 10.031 -49.312 -24.922 1 96.38 75 ALA A C 1
ATOM 563 O O . ALA A 1 75 ? 9.516 -50.25 -25.562 1 96.38 75 ALA A O 1
ATOM 564 N N . ALA A 1 76 ? 9.43 -48.156 -24.734 1 97.06 76 ALA A N 1
ATOM 565 C CA . ALA A 1 76 ? 8.148 -47.875 -25.375 1 97.06 76 ALA A CA 1
ATOM 566 C C . ALA A 1 76 ? 8.273 -47.906 -26.906 1 97.06 76 ALA A C 1
ATOM 568 O O . ALA A 1 76 ? 7.418 -48.469 -27.594 1 97.06 76 ALA A O 1
ATOM 569 N N . LYS A 1 77 ? 9.352 -47.312 -27.422 1 96.38 77 LYS A N 1
ATOM 570 C CA . LYS A 1 77 ? 9.586 -47.25 -28.859 1 96.38 77 LYS A CA 1
ATOM 571 C C . LYS A 1 77 ? 9.734 -48.656 -29.438 1 96.38 77 LYS A C 1
ATOM 573 O O . LYS A 1 77 ? 9.234 -48.938 -30.531 1 96.38 77 LYS A O 1
ATOM 578 N N . ALA A 1 78 ? 10.375 -49.531 -28.734 1 96.44 78 ALA A N 1
ATOM 579 C CA . ALA A 1 78 ? 10.664 -50.875 -29.203 1 96.44 78 ALA A CA 1
ATOM 580 C C . ALA A 1 78 ? 9.375 -51.688 -29.328 1 96.44 78 ALA A C 1
ATOM 582 O O . ALA A 1 78 ? 9.328 -52.688 -30.094 1 96.44 78 ALA A O 1
ATOM 583 N N . ARG A 1 79 ? 8.336 -51.375 -28.641 1 96.5 79 ARG A N 1
ATOM 584 C CA . ARG A 1 79 ? 7.105 -52.1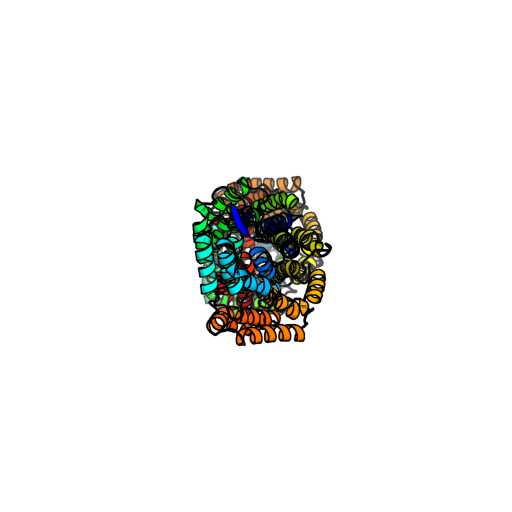56 -28.625 1 96.5 79 ARG A CA 1
ATOM 585 C C . ARG A 1 79 ? 5.969 -51.375 -29.297 1 96.5 79 ARG A C 1
ATOM 587 O O . ARG A 1 79 ? 4.801 -51.75 -29.172 1 96.5 79 ARG A O 1
ATOM 594 N N . LEU A 1 80 ? 6.258 -50.312 -30.031 1 97 80 LEU A N 1
ATOM 595 C CA . LEU A 1 80 ? 5.254 -49.438 -30.625 1 97 80 LEU A CA 1
ATOM 596 C C . LEU A 1 80 ? 4.402 -50.188 -31.641 1 97 80 LEU A C 1
ATOM 598 O O . LEU A 1 80 ? 3.221 -49.875 -31.812 1 97 80 LEU A O 1
ATOM 602 N N . ASP A 1 81 ? 4.98 -51.125 -32.312 1 95.75 81 ASP A N 1
ATOM 603 C CA . ASP A 1 81 ? 4.277 -51.875 -33.344 1 95.75 81 ASP A CA 1
ATOM 604 C C . ASP A 1 81 ? 3.119 -52.688 -32.75 1 95.75 81 ASP A C 1
ATOM 606 O O . ASP A 1 81 ? 2.146 -52.969 -33.469 1 95.75 81 ASP A O 1
ATOM 610 N N . GLN A 1 82 ? 3.166 -53.031 -31.5 1 94.5 82 GLN A N 1
ATOM 611 C CA . GLN A 1 82 ? 2.137 -53.812 -30.844 1 94.5 82 GLN A CA 1
ATOM 612 C C . GLN A 1 82 ? 1.212 -52.938 -30 1 94.5 82 GLN A C 1
ATOM 614 O O . GLN A 1 82 ? 0.243 -53.438 -29.422 1 94.5 82 GLN A O 1
ATOM 619 N N . ALA A 1 83 ? 1.507 -51.656 -30 1 97.25 83 ALA A N 1
ATOM 620 C CA . ALA A 1 83 ? 0.773 -50.75 -29.125 1 97.25 83 ALA A CA 1
ATOM 621 C C . ALA A 1 83 ? -0.637 -50.5 -29.656 1 97.25 83 ALA A C 1
ATOM 623 O O . ALA A 1 83 ? -0.892 -50.656 -30.859 1 97.25 83 ALA A O 1
ATOM 624 N N . THR A 1 84 ? -1.563 -50.219 -28.75 1 97.75 84 THR A N 1
ATOM 625 C CA . THR A 1 84 ? -2.893 -49.781 -29.156 1 97.75 84 THR A CA 1
ATOM 626 C C . THR A 1 84 ? -2.834 -48.406 -29.797 1 97.75 84 THR A C 1
ATOM 628 O O . THR A 1 84 ? -1.851 -47.656 -29.625 1 97.75 84 THR A O 1
ATOM 631 N N . PRO A 1 85 ? -3.889 -48 -30.547 1 97.75 85 PRO A N 1
ATOM 632 C CA . PRO A 1 85 ? -3.914 -46.656 -31.125 1 97.75 85 PRO A CA 1
ATOM 633 C C . PRO A 1 85 ? -3.797 -45.531 -30.078 1 97.75 85 PRO A C 1
ATOM 635 O O . PRO A 1 85 ? -3.121 -44.531 -30.312 1 97.75 85 PRO A O 1
ATOM 638 N N . TYR A 1 86 ? -4.473 -45.719 -28.969 1 98.25 86 TYR A N 1
ATOM 639 C CA . TYR A 1 86 ? -4.395 -44.75 -27.891 1 98.25 86 TYR A CA 1
ATOM 640 C C . TYR A 1 86 ? -2.965 -44.625 -27.375 1 98.25 86 TYR A C 1
ATOM 642 O O . TYR A 1 86 ? -2.451 -43.5 -27.25 1 98.25 86 TYR A O 1
ATOM 650 N N . GLU A 1 87 ? -2.307 -45.719 -27.125 1 98.56 87 GLU A N 1
ATOM 651 C CA . GLU A 1 87 ? -0.93 -45.688 -26.641 1 98.56 87 GLU A CA 1
ATOM 652 C C . GLU A 1 87 ? -0 -45 -27.625 1 98.56 87 GLU A C 1
ATOM 654 O O . GLU A 1 87 ? 0.894 -44.25 -27.219 1 98.56 87 GLU A O 1
ATOM 659 N N . ARG A 1 88 ? -0.203 -45.25 -28.875 1 98.25 88 ARG A N 1
ATOM 660 C CA . ARG A 1 88 ? 0.612 -44.656 -29.922 1 98.25 88 ARG A CA 1
ATOM 661 C C . ARG A 1 88 ? 0.427 -43.125 -29.938 1 98.25 88 ARG A C 1
ATOM 663 O O . ARG A 1 88 ? 1.385 -42.375 -30.156 1 98.25 88 ARG A O 1
ATOM 670 N N . ALA A 1 89 ? -0.803 -42.75 -29.781 1 98.19 89 ALA A N 1
ATOM 671 C CA . ALA A 1 89 ? -1.093 -41.312 -29.766 1 98.19 89 ALA A CA 1
ATOM 672 C C . ALA A 1 89 ? -0.396 -40.625 -28.594 1 98.19 89 ALA A C 1
ATOM 674 O O . ALA A 1 89 ? 0.205 -39.562 -28.75 1 98.19 89 ALA A O 1
ATOM 675 N N . VAL A 1 90 ? -0.492 -41.219 -27.391 1 98.62 90 VAL A N 1
ATOM 676 C CA . VAL A 1 90 ? 0.152 -40.656 -26.203 1 98.62 90 VAL A CA 1
ATOM 677 C C . VAL A 1 90 ? 1.667 -40.656 -26.391 1 98.62 90 VAL A C 1
ATOM 679 O O . VAL A 1 90 ? 2.33 -39.656 -26.078 1 98.62 90 VAL A O 1
ATOM 682 N N . PHE A 1 91 ? 2.203 -41.781 -26.906 1 98.19 91 PHE A N 1
ATOM 683 C CA . PHE A 1 91 ? 3.633 -41.844 -27.172 1 98.19 91 PHE A CA 1
ATOM 684 C C . PHE A 1 91 ? 4.074 -40.719 -28.094 1 98.19 91 PHE A C 1
ATOM 686 O O . PHE A 1 91 ? 5.098 -40.094 -27.844 1 98.19 91 PHE A O 1
ATOM 693 N N . GLY A 1 92 ? 3.361 -40.531 -29.156 1 97.25 92 GLY A N 1
ATOM 694 C CA . GLY A 1 92 ? 3.703 -39.469 -30.109 1 97.25 92 GLY A CA 1
ATOM 695 C C . GLY A 1 92 ? 3.762 -38.094 -29.469 1 97.25 92 GLY A C 1
ATOM 696 O O . GLY A 1 92 ? 4.723 -37.344 -29.688 1 97.25 92 GLY A O 1
ATOM 697 N N . ALA A 1 93 ? 2.746 -37.719 -28.703 1 97.81 93 ALA A N 1
ATOM 698 C CA . ALA A 1 93 ? 2.666 -36.406 -28.062 1 97.81 93 ALA A CA 1
ATOM 699 C C . ALA A 1 93 ? 3.766 -36.25 -27.016 1 97.81 93 ALA A C 1
ATOM 701 O O . ALA A 1 93 ? 4.461 -35.25 -26.984 1 97.81 93 ALA A O 1
ATOM 702 N N . VAL A 1 94 ? 3.998 -37.281 -26.203 1 97.69 94 VAL A N 1
ATOM 703 C CA . VAL A 1 94 ? 4.918 -37.188 -25.062 1 97.69 94 VAL A CA 1
ATOM 704 C C . VAL A 1 94 ? 6.359 -37.25 -25.578 1 97.69 94 VAL A C 1
ATOM 706 O O . VAL A 1 94 ? 7.211 -36.469 -25.094 1 97.69 94 VAL A O 1
ATOM 709 N N . SER A 1 95 ? 6.652 -38.188 -26.5 1 95.94 95 SER A N 1
ATOM 710 C CA . SER A 1 95 ? 8.016 -38.281 -27.016 1 95.94 95 SER A CA 1
ATOM 711 C C . SER A 1 95 ? 8.469 -37 -27.672 1 95.94 95 SER A C 1
ATOM 713 O O . SER A 1 95 ? 9.625 -36.594 -27.547 1 95.94 95 SER A O 1
ATOM 715 N N . TYR A 1 96 ? 7.535 -36.344 -28.359 1 95.44 96 TYR A N 1
ATOM 716 C CA . TYR A 1 96 ? 7.883 -35.062 -28.969 1 95.44 96 TYR A CA 1
ATOM 717 C C . TYR A 1 96 ? 8.078 -34 -27.891 1 95.44 96 TYR A C 1
ATOM 719 O O . TYR A 1 96 ? 9.008 -33.188 -27.984 1 95.44 96 TYR A O 1
ATOM 727 N N . LEU A 1 97 ? 7.238 -34 -26.922 1 95.62 97 LEU A N 1
ATOM 728 C CA . LEU A 1 97 ? 7.27 -33.031 -25.859 1 95.62 97 LEU A CA 1
ATOM 729 C C . LEU A 1 97 ? 8.609 -33.062 -25.125 1 95.62 97 LEU A C 1
ATOM 731 O O . LEU A 1 97 ? 9.141 -32 -24.75 1 95.62 97 LEU A O 1
ATOM 735 N N . ILE A 1 98 ? 9.156 -34.219 -24.891 1 93.5 98 ILE A N 1
ATOM 736 C CA . ILE A 1 98 ? 10.352 -34.312 -24.047 1 93.5 98 ILE A CA 1
ATOM 737 C C . ILE A 1 98 ? 11.594 -34.312 -24.938 1 93.5 98 ILE A C 1
ATOM 739 O O . ILE A 1 98 ? 12.711 -34.5 -24.453 1 93.5 98 ILE A O 1
ATOM 743 N N . SER A 1 99 ? 11.375 -34.219 -26.281 1 89.62 99 SER A N 1
ATOM 744 C CA . SER A 1 99 ? 12.5 -34.219 -27.203 1 89.62 99 SER A CA 1
ATOM 745 C C . SER A 1 99 ? 13.297 -32.906 -27.094 1 89.62 99 SER A C 1
ATOM 747 O O . SER A 1 99 ? 12.766 -31.875 -26.688 1 89.62 99 SER A O 1
ATOM 749 N N . ASP A 1 100 ? 14.539 -33.125 -27.484 1 81.81 100 ASP A N 1
ATOM 750 C CA . ASP A 1 100 ? 15.406 -31.938 -27.5 1 81.81 100 ASP A CA 1
ATOM 751 C C . ASP A 1 100 ? 15 -30.984 -28.625 1 81.81 100 ASP A C 1
ATOM 753 O O . ASP A 1 100 ? 14.547 -31.422 -29.688 1 81.81 100 ASP A O 1
ATOM 757 N N . ASN A 1 101 ? 14.938 -29.719 -28.469 1 79.5 101 ASN A N 1
ATOM 758 C CA . ASN A 1 101 ? 14.688 -28.656 -29.438 1 79.5 101 ASN A CA 1
ATOM 759 C C . ASN A 1 101 ? 13.242 -28.688 -29.938 1 79.5 101 ASN A C 1
ATOM 761 O O . ASN A 1 101 ? 12.984 -28.453 -31.109 1 79.5 101 ASN A O 1
ATOM 765 N N . ARG A 1 102 ? 12.453 -29.312 -29.172 1 87.12 102 ARG A N 1
ATOM 766 C CA . ARG A 1 102 ? 11.039 -29.375 -29.547 1 87.12 102 ARG A CA 1
ATOM 767 C C . ARG A 1 102 ? 10.516 -28 -29.938 1 87.12 102 ARG A C 1
ATOM 769 O O . ARG A 1 102 ? 11.039 -26.984 -29.469 1 87.12 102 ARG A O 1
ATOM 776 N N . ASP A 1 103 ? 9.617 -27.984 -30.891 1 91.69 103 ASP A N 1
ATOM 777 C CA . ASP A 1 103 ? 8.773 -26.828 -31.172 1 91.69 103 ASP A CA 1
ATOM 778 C C . ASP A 1 103 ? 7.504 -26.859 -30.328 1 91.69 103 ASP A C 1
ATOM 780 O O . ASP A 1 103 ? 6.668 -27.75 -30.469 1 91.69 103 ASP A O 1
ATOM 784 N N . ASP A 1 104 ? 7.371 -25.891 -29.5 1 93.44 104 ASP A N 1
ATOM 785 C CA . ASP A 1 104 ? 6.27 -25.875 -28.547 1 93.44 104 ASP A CA 1
ATOM 786 C C . ASP A 1 104 ? 4.918 -25.875 -29.266 1 93.44 104 ASP A C 1
ATOM 788 O O . ASP A 1 104 ? 3.959 -26.484 -28.781 1 93.44 104 ASP A O 1
ATOM 792 N N . ASP A 1 105 ? 4.789 -25.172 -30.359 1 95.06 105 ASP A N 1
ATOM 793 C CA . ASP A 1 105 ? 3.529 -25.125 -31.109 1 95.06 105 ASP A CA 1
ATOM 794 C C . ASP A 1 105 ? 3.143 -26.516 -31.609 1 95.06 105 ASP A C 1
ATOM 796 O O . ASP A 1 105 ? 1.97 -26.891 -31.562 1 95.06 105 ASP A O 1
ATOM 800 N N . VAL A 1 106 ? 4.145 -27.188 -32.062 1 96.31 106 VAL A N 1
ATOM 801 C CA . VAL A 1 106 ? 3.896 -28.547 -32.562 1 96.31 106 VAL A CA 1
ATOM 802 C C . VAL A 1 106 ? 3.479 -29.453 -31.391 1 96.31 106 VAL A C 1
ATOM 804 O O . VAL A 1 106 ? 2.582 -30.281 -31.547 1 96.31 106 VAL A O 1
ATOM 807 N N . ALA A 1 107 ? 4.164 -29.297 -30.312 1 97.06 107 ALA A N 1
ATOM 808 C CA . ALA A 1 107 ? 3.809 -30.078 -29.141 1 97.06 107 ALA A CA 1
ATOM 809 C C . ALA A 1 107 ? 2.357 -29.844 -28.734 1 97.06 107 ALA A C 1
ATOM 811 O O . ALA A 1 107 ? 1.637 -30.781 -28.391 1 97.06 107 ALA A O 1
ATOM 812 N N . VAL A 1 108 ? 1.88 -28.594 -28.781 1 98.19 108 VAL A N 1
ATOM 813 C CA . VAL A 1 108 ? 0.497 -28.266 -28.438 1 98.19 108 VAL A CA 1
ATOM 814 C C . VAL A 1 108 ? -0.444 -28.906 -29.469 1 98.19 108 VAL A C 1
ATOM 816 O O . VAL A 1 108 ? -1.484 -29.453 -29.109 1 98.19 108 VAL A O 1
ATOM 819 N N . GLU A 1 109 ? -0.062 -28.844 -30.688 1 98.12 109 GLU A N 1
ATOM 820 C CA . GLU A 1 109 ? -0.879 -29.406 -31.75 1 98.12 109 GLU A CA 1
ATOM 821 C C . GLU A 1 109 ? -1.032 -30.922 -31.578 1 98.12 109 GLU A C 1
ATOM 823 O O . GLU A 1 109 ? -2.113 -31.469 -31.812 1 98.12 109 GLU A O 1
ATOM 828 N N . LEU A 1 110 ? 0.05 -31.562 -31.266 1 98.31 110 LEU A N 1
ATOM 829 C CA . LEU A 1 110 ? 0.003 -33 -31.062 1 98.31 110 LEU A CA 1
ATOM 830 C C . LEU A 1 110 ? -0.912 -33.344 -29.891 1 98.31 110 LEU A C 1
ATOM 832 O O . LEU A 1 110 ? -1.648 -34.344 -29.953 1 98.31 110 LEU A O 1
ATOM 836 N N . HIS A 1 111 ? -0.86 -32.594 -28.875 1 98.69 111 HIS A N 1
ATOM 837 C CA . HIS A 1 111 ? -1.778 -32.812 -27.766 1 98.69 111 HIS A CA 1
ATOM 838 C C . HIS A 1 111 ? -3.219 -32.531 -28.172 1 98.69 111 HIS A C 1
ATOM 840 O O . HIS A 1 111 ? -4.141 -33.219 -27.766 1 98.69 111 HIS A O 1
ATOM 846 N N . SER A 1 112 ? -3.42 -31.469 -28.969 1 98.56 112 SER A N 1
ATOM 847 C CA . SER A 1 112 ? -4.75 -31.141 -29.469 1 98.56 112 SER A CA 1
ATOM 848 C C . SER A 1 112 ? -5.324 -32.312 -30.281 1 98.56 112 SER A C 1
ATOM 850 O O . SER A 1 112 ? -6.488 -32.656 -30.109 1 98.56 112 SER A O 1
ATOM 852 N N . LYS A 1 113 ? -4.543 -32.844 -31.125 1 98.31 113 LYS A N 1
ATOM 853 C CA . LYS A 1 113 ? -4.969 -33.969 -31.938 1 98.31 113 LYS A CA 1
ATOM 854 C C . LYS A 1 113 ? -5.305 -35.188 -31.062 1 98.31 113 LYS A C 1
ATOM 856 O O . LYS A 1 113 ? -6.316 -35.844 -31.281 1 98.31 113 LYS A O 1
ATOM 861 N N . LEU A 1 114 ? -4.391 -35.438 -30.141 1 98.44 114 LEU A N 1
ATOM 862 C CA . LEU A 1 114 ? -4.613 -36.531 -29.203 1 98.44 114 LEU A CA 1
ATOM 863 C C . LEU A 1 114 ? -5.953 -36.375 -28.484 1 98.44 114 LEU A C 1
ATOM 865 O O . LEU A 1 114 ? -6.73 -37.344 -28.406 1 98.44 114 LEU A O 1
ATOM 869 N N . LEU A 1 115 ? -6.316 -35.219 -28.078 1 98.06 115 LEU A N 1
ATOM 870 C CA . LEU A 1 115 ? -7.512 -34.938 -27.297 1 98.06 115 LEU A CA 1
ATOM 871 C C . LEU A 1 115 ? -8.758 -34.969 -28.172 1 98.06 115 LEU A C 1
ATOM 873 O O . LEU A 1 115 ? -9.867 -35.188 -27.688 1 98.06 115 LEU A O 1
ATOM 877 N N . ASN A 1 116 ? -8.562 -34.688 -29.422 1 97.06 116 ASN A N 1
ATOM 878 C CA . ASN A 1 116 ? -9.672 -34.844 -30.359 1 97.06 116 ASN A CA 1
ATOM 879 C C . ASN A 1 116 ? -10.117 -36.281 -30.453 1 97.06 116 ASN A C 1
ATOM 881 O O . ASN A 1 116 ? -11.32 -36.562 -30.5 1 97.06 116 ASN A O 1
ATOM 885 N N . ASP A 1 117 ? -9.18 -37.125 -30.453 1 97.19 117 ASP A N 1
ATOM 886 C CA . ASP A 1 117 ? -9.453 -38.531 -30.609 1 97.19 117 ASP A CA 1
ATOM 887 C C . ASP A 1 117 ? -9.805 -39.188 -29.266 1 97.19 117 ASP A C 1
ATOM 889 O O . ASP A 1 117 ? -10.578 -40.156 -29.219 1 97.19 117 ASP A O 1
ATOM 893 N N . TYR A 1 118 ? -9.234 -38.688 -28.219 1 97.44 118 TYR A N 1
ATOM 894 C CA . TYR A 1 118 ? -9.414 -39.25 -26.891 1 97.44 118 TYR A CA 1
ATOM 895 C C . TYR A 1 118 ? -9.734 -38.156 -25.875 1 97.44 118 TYR A C 1
ATOM 897 O O . TYR A 1 118 ? -8.945 -37.906 -24.969 1 97.44 118 TYR A O 1
ATOM 905 N N . PRO A 1 119 ? -10.898 -37.625 -25.922 1 96.25 119 PRO A N 1
ATOM 906 C CA . PRO A 1 119 ? -11.266 -36.438 -25.141 1 96.25 119 PRO A CA 1
ATOM 907 C C . PRO A 1 119 ? -11.383 -36.75 -23.641 1 96.25 119 PRO A C 1
ATOM 909 O O . PRO A 1 119 ? -11.398 -35.812 -22.828 1 96.25 119 PRO A O 1
ATOM 912 N N . LYS A 1 120 ? -11.422 -37.938 -23.219 1 95.75 120 LYS A N 1
ATOM 913 C CA . LYS A 1 120 ? -11.562 -38.25 -21.797 1 95.75 120 LYS A CA 1
ATOM 914 C C . LYS A 1 120 ? -10.195 -38.344 -21.125 1 95.75 120 LYS A C 1
ATOM 916 O O . LYS A 1 120 ? -10.117 -38.5 -19.891 1 95.75 120 LYS A O 1
ATOM 921 N N . ASP A 1 121 ? -9.109 -38.219 -21.875 1 97 121 ASP A N 1
ATOM 922 C CA . ASP A 1 121 ? -7.746 -38.25 -21.359 1 97 121 ASP A CA 1
ATOM 923 C C . ASP A 1 121 ? -7.375 -36.906 -20.703 1 97 121 ASP A C 1
ATOM 925 O O . ASP A 1 121 ? -6.602 -36.125 -21.25 1 97 121 ASP A O 1
ATOM 929 N N . LEU A 1 122 ? -7.789 -36.781 -19.484 1 97.38 122 LEU A N 1
ATOM 930 C CA . LEU A 1 122 ? -7.598 -35.5 -18.781 1 97.38 122 LEU A CA 1
ATOM 931 C C . LEU A 1 122 ? -6.137 -35.312 -18.391 1 97.38 122 LEU A C 1
ATOM 933 O O . LEU A 1 122 ? -5.695 -34.188 -18.156 1 97.38 122 LEU A O 1
ATOM 937 N N . VAL A 1 123 ? -5.359 -36.344 -18.281 1 98.06 123 VAL A N 1
ATOM 938 C CA . VAL A 1 123 ? -3.938 -36.219 -17.969 1 98.06 123 VAL A CA 1
ATOM 939 C C . VAL A 1 123 ? -3.199 -35.562 -19.125 1 98.06 123 VAL A C 1
ATOM 941 O O . VAL A 1 123 ? -2.344 -34.719 -18.922 1 98.06 123 VAL A O 1
ATOM 944 N N . SER A 1 124 ? -3.523 -36.031 -20.344 1 98.31 124 SER A N 1
ATOM 945 C CA . SER A 1 124 ? -2.949 -35.375 -21.516 1 98.31 124 SER A CA 1
ATOM 946 C C . SER A 1 124 ? -3.42 -33.938 -21.641 1 98.31 124 SER A C 1
ATOM 948 O O . SER A 1 124 ? -2.668 -33.062 -22.078 1 98.31 124 SER A O 1
ATOM 950 N N . LEU A 1 125 ? -4.699 -33.688 -21.312 1 98.38 125 LEU A N 1
ATOM 951 C CA . LEU A 1 125 ? -5.172 -32.312 -21.266 1 98.38 125 LEU A CA 1
ATOM 952 C C . LEU A 1 125 ? -4.316 -31.469 -20.312 1 98.38 125 LEU A C 1
ATOM 954 O O . LEU A 1 125 ? -3.846 -30.391 -20.688 1 98.38 125 LEU A O 1
ATOM 958 N N . LYS A 1 126 ? -4.129 -31.984 -19.109 1 98.44 126 LYS A N 1
ATOM 959 C CA . LYS A 1 126 ? -3.322 -31.281 -18.109 1 98.44 126 LYS A CA 1
ATOM 960 C C . LYS A 1 126 ? -1.914 -31.016 -18.641 1 98.44 126 LYS A C 1
ATOM 962 O O . LYS A 1 126 ? -1.39 -29.906 -18.5 1 98.44 126 LYS A O 1
ATOM 967 N N . ARG A 1 127 ? -1.327 -32.031 -19.219 1 98.06 127 ARG A N 1
ATOM 968 C CA . ARG A 1 127 ? 0.012 -31.875 -19.781 1 98.06 127 ARG A CA 1
ATOM 969 C C . ARG A 1 127 ? 0.047 -30.781 -20.828 1 98.06 127 ARG A C 1
ATOM 971 O O . ARG A 1 127 ? 0.96 -29.953 -20.844 1 98.06 127 ARG A O 1
ATOM 978 N N . GLY A 1 128 ? -0.917 -30.781 -21.734 1 98.38 128 GLY A N 1
ATOM 979 C CA . GLY A 1 128 ? -1.018 -29.75 -22.734 1 98.38 128 GLY A CA 1
ATOM 980 C C . GLY A 1 128 ? -1.198 -28.359 -22.156 1 98.38 128 GLY A C 1
ATOM 981 O O . GLY A 1 128 ? -0.587 -27.391 -22.625 1 98.38 128 GLY A O 1
ATOM 982 N N . GLN A 1 129 ? -2.021 -28.234 -21.141 1 98.44 129 GLN A N 1
ATOM 983 C CA . GLN A 1 129 ? -2.283 -26.953 -20.516 1 98.44 129 GLN A CA 1
ATOM 984 C C . GLN A 1 129 ? -1.043 -26.422 -19.797 1 98.44 129 GLN A C 1
ATOM 986 O O . GLN A 1 129 ? -0.781 -25.219 -19.797 1 98.44 129 GLN A O 1
ATOM 991 N N . VAL A 1 130 ? -0.296 -27.297 -19.141 1 97.5 130 VAL A N 1
ATOM 992 C CA . VAL A 1 130 ? 0.949 -26.891 -18.5 1 97.5 130 VAL A CA 1
ATOM 993 C C . VAL A 1 130 ? 1.907 -26.312 -19.547 1 97.5 130 VAL A C 1
ATOM 995 O O . VAL A 1 130 ? 2.549 -25.281 -19.312 1 97.5 130 VAL A O 1
ATOM 998 N N . LEU A 1 131 ? 1.976 -27 -20.672 1 97.06 131 LEU A N 1
ATOM 999 C CA . LEU A 1 131 ? 2.797 -26.5 -21.766 1 97.06 131 LEU A CA 1
ATOM 1000 C C . LEU A 1 131 ? 2.35 -25.109 -22.188 1 97.06 131 LEU A C 1
ATOM 1002 O O . LEU A 1 131 ? 3.176 -24.203 -22.344 1 97.06 131 LEU A O 1
ATOM 1006 N N . CYS A 1 132 ? 1.078 -24.922 -22.359 1 97.94 132 CYS A N 1
ATOM 1007 C CA . CYS A 1 132 ? 0.533 -23.625 -22.75 1 97.94 132 CYS A CA 1
ATOM 1008 C C . CYS A 1 132 ? 0.871 -22.562 -21.719 1 97.94 132 CYS A C 1
ATOM 1010 O O . CYS A 1 132 ? 1.12 -21.406 -22.062 1 97.94 132 CYS A O 1
ATOM 1012 N N . PHE A 1 133 ? 0.833 -22.938 -20.469 1 96.94 133 PHE A N 1
ATOM 1013 C CA . PHE A 1 133 ? 1.172 -22.016 -19.391 1 96.94 133 PHE A CA 1
ATOM 1014 C C . PHE A 1 133 ? 2.594 -21.484 -19.547 1 96.94 133 PHE A C 1
ATOM 1016 O O . PHE A 1 133 ? 2.828 -20.281 -19.484 1 96.94 133 PHE A O 1
ATOM 1023 N N . TYR A 1 134 ? 3.51 -22.359 -19.859 1 94.38 134 TYR A N 1
ATOM 1024 C CA . TYR A 1 134 ? 4.91 -21.984 -19.984 1 94.38 134 TYR A CA 1
ATOM 1025 C C . TYR A 1 134 ? 5.164 -21.266 -21.312 1 94.38 134 TYR A C 1
ATOM 1027 O O . TYR A 1 134 ? 6.211 -20.641 -21.484 1 94.38 134 TYR A O 1
ATOM 1035 N N . MET A 1 135 ? 4.191 -21.328 -22.188 1 94.19 135 MET A N 1
ATOM 1036 C CA . MET A 1 135 ? 4.238 -20.578 -23.438 1 94.19 135 MET A CA 1
ATOM 1037 C C . MET A 1 135 ? 3.594 -19.219 -23.281 1 94.19 135 MET A C 1
ATOM 1039 O O . MET A 1 135 ? 3.607 -18.406 -24.203 1 94.19 135 MET A O 1
ATOM 1043 N N . ALA A 1 136 ? 2.984 -19.031 -22.141 1 95 136 ALA A N 1
ATOM 1044 C CA . ALA A 1 136 ? 2.205 -17.812 -21.891 1 95 136 ALA A CA 1
ATOM 1045 C C . ALA A 1 136 ? 1.049 -17.703 -22.875 1 95 136 ALA A C 1
ATOM 1047 O O . ALA A 1 136 ? 0.828 -16.641 -23.469 1 95 136 ALA A O 1
ATOM 1048 N N . ARG A 1 137 ? 0.428 -18.797 -23.109 1 96.56 137 ARG A N 1
ATOM 1049 C CA . ARG A 1 137 ? -0.68 -18.844 -24.062 1 96.56 137 ARG A CA 1
ATOM 1050 C C . ARG A 1 137 ? -1.931 -19.422 -23.422 1 96.56 137 ARG A C 1
ATOM 1052 O O . ARG A 1 137 ? -2.354 -20.531 -23.75 1 96.56 137 ARG A O 1
ATOM 1059 N N . PRO A 1 138 ? -2.518 -18.578 -22.547 1 97.5 138 PRO A N 1
ATOM 1060 C CA . PRO A 1 138 ? -3.744 -19.062 -21.922 1 97.5 138 PRO A CA 1
ATOM 1061 C C . PRO A 1 138 ? -4.871 -19.297 -22.922 1 97.5 138 PRO A C 1
ATOM 1063 O O . PRO A 1 138 ? -5.777 -20.094 -22.656 1 97.5 138 PRO A O 1
ATOM 1066 N N . ASP A 1 139 ? -4.828 -18.672 -24.047 1 98 139 ASP A N 1
ATOM 1067 C CA . ASP A 1 139 ? -5.832 -18.875 -25.078 1 98 139 ASP A CA 1
ATOM 1068 C C . ASP A 1 139 ? -5.789 -20.312 -25.609 1 98 139 ASP A C 1
ATOM 1070 O O . ASP A 1 139 ? -6.828 -20.953 -25.781 1 98 139 ASP A O 1
ATOM 1074 N N . LEU A 1 140 ? -4.574 -20.828 -25.859 1 98.5 140 LEU A N 1
ATOM 1075 C CA . LEU A 1 140 ? -4.434 -22.219 -26.312 1 98.5 140 LEU A CA 1
ATOM 1076 C C . LEU A 1 140 ? -4.852 -23.188 -25.234 1 98.5 140 LEU A C 1
ATOM 1078 O O . LEU A 1 140 ? -5.453 -24.234 -25.516 1 98.5 140 LEU A O 1
ATOM 1082 N N . SER A 1 141 ? -4.488 -22.828 -24.031 1 98.5 141 SER A N 1
ATOM 1083 C CA . SER A 1 141 ? -4.91 -23.641 -22.891 1 98.5 141 SER A CA 1
ATOM 1084 C C . SER A 1 141 ? -6.426 -23.766 -22.828 1 98.5 141 SER A C 1
ATOM 1086 O O . SER A 1 141 ? -6.957 -24.859 -22.609 1 98.5 141 SER A O 1
ATOM 1088 N N . LEU A 1 142 ? -7.109 -22.656 -23.031 1 98.69 142 LEU A N 1
ATOM 1089 C CA . LEU A 1 142 ? -8.562 -22.641 -23.016 1 98.69 142 LEU A CA 1
ATOM 1090 C C . LEU A 1 142 ? -9.133 -23.469 -24.172 1 98.69 142 LEU A C 1
ATOM 1092 O O . LEU A 1 142 ? -10.094 -24.219 -23.984 1 98.69 142 LEU A O 1
ATOM 1096 N N . ASN A 1 143 ? -8.555 -23.391 -25.312 1 98.44 143 ASN A N 1
ATOM 1097 C CA . ASN A 1 143 ? -9.008 -24.141 -26.469 1 98.44 143 ASN A CA 1
ATOM 1098 C C . ASN A 1 143 ? -8.953 -25.641 -26.219 1 98.44 143 ASN A C 1
ATOM 1100 O O . ASN A 1 143 ? -9.875 -26.375 -26.594 1 98.44 143 ASN A O 1
ATOM 1104 N N . LEU A 1 144 ? -7.91 -26.094 -25.578 1 98.56 144 LEU A N 1
ATOM 1105 C CA . LEU A 1 144 ? -7.738 -27.516 -25.312 1 98.56 144 LEU A CA 1
ATOM 1106 C C . LEU A 1 144 ? -8.852 -28.047 -24.422 1 98.56 144 LEU A C 1
ATOM 1108 O O . LEU A 1 144 ? -9.438 -29.094 -24.703 1 98.56 144 LEU A O 1
ATOM 1112 N N . VAL A 1 145 ? -9.148 -27.344 -23.391 1 98.56 145 VAL A N 1
ATOM 1113 C CA . VAL A 1 145 ? -10.133 -27.844 -22.438 1 98.56 145 VAL A CA 1
ATOM 1114 C C . VAL A 1 145 ? -11.531 -27.734 -23.031 1 98.56 145 VAL A C 1
ATOM 1116 O O . VAL A 1 145 ? -12.383 -28.594 -22.797 1 98.56 145 VAL A O 1
ATOM 1119 N N . GLN A 1 146 ? -11.766 -26.734 -23.781 1 97.38 146 GLN A N 1
ATOM 1120 C CA . GLN A 1 146 ? -13.078 -26.578 -24.406 1 97.38 146 GLN A CA 1
ATOM 1121 C C . GLN A 1 146 ? -13.359 -27.719 -25.391 1 97.38 146 GLN A C 1
ATOM 1123 O O . GLN A 1 146 ? -14.508 -28.141 -25.547 1 97.38 146 GLN A O 1
ATOM 1128 N N . LYS A 1 147 ? -12.32 -28.172 -25.969 1 95.31 147 LYS A N 1
ATOM 1129 C CA . LYS A 1 147 ? -12.438 -29.312 -26.891 1 95.31 147 LYS A CA 1
ATOM 1130 C C . LYS A 1 147 ? -12.898 -30.562 -26.156 1 95.31 147 LYS A C 1
ATOM 1132 O O . LYS A 1 147 ? -13.594 -31.406 -26.734 1 95.31 147 LYS A O 1
ATOM 1137 N N . VAL A 1 148 ? -12.508 -30.719 -24.969 1 96.25 148 VAL A N 1
ATOM 1138 C CA . VAL A 1 148 ? -12.711 -31.953 -24.219 1 96.25 148 VAL A CA 1
ATOM 1139 C C . VAL A 1 148 ? -13.984 -31.859 -23.375 1 96.25 148 VAL A C 1
ATOM 1141 O O . VAL A 1 148 ? -14.602 -32.875 -23.062 1 96.25 148 VAL A O 1
ATOM 1144 N N . LEU A 1 149 ? -14.445 -30.703 -23.078 1 96.44 149 LEU A N 1
ATOM 1145 C CA . LEU A 1 149 ? -15.477 -30.438 -22.078 1 96.44 149 LEU A CA 1
ATOM 1146 C C . LEU A 1 149 ? -16.766 -31.156 -22.422 1 96.44 149 LEU A C 1
ATOM 1148 O O . LEU A 1 149 ? -17.406 -31.75 -21.547 1 96.44 149 LEU A O 1
ATOM 1152 N N . PRO A 1 150 ? -17.234 -31.234 -23.656 1 95.06 150 PRO A N 1
ATOM 1153 C CA . PRO A 1 150 ? -18.5 -31.906 -23.984 1 95.06 150 PRO A CA 1
ATOM 1154 C C . PRO A 1 150 ? -18.484 -33.375 -23.578 1 95.06 150 PRO A C 1
ATOM 1156 O O . PRO A 1 150 ? -19.531 -33.938 -23.25 1 95.06 150 PRO A O 1
ATOM 1159 N N . SER A 1 151 ? -17.328 -34 -23.547 1 94 151 SER A N 1
ATOM 1160 C CA . SER A 1 151 ? -17.203 -35.406 -23.25 1 94 151 SER A CA 1
ATOM 1161 C C . SER A 1 151 ? -16.891 -35.625 -21.781 1 94 151 SER A C 1
ATOM 1163 O O . SER A 1 151 ? -16.828 -36.781 -21.312 1 94 151 SER A O 1
ATOM 1165 N N . ALA A 1 152 ? -16.672 -34.562 -21.078 1 91.88 152 ALA A N 1
ATOM 1166 C CA . ALA A 1 152 ? -16.172 -34.719 -19.719 1 91.88 152 ALA A CA 1
ATOM 1167 C C . ALA A 1 152 ? -16.922 -33.812 -18.75 1 91.88 152 ALA A C 1
ATOM 1169 O O . ALA A 1 152 ? -16.375 -33.406 -17.719 1 91.88 152 ALA A O 1
ATOM 1170 N N . GLU A 1 153 ? -18.109 -33.469 -19.016 1 90.56 153 GLU A N 1
ATOM 1171 C CA . GLU A 1 153 ? -18.859 -32.438 -18.297 1 90.56 153 GLU A CA 1
ATOM 1172 C C . GLU A 1 153 ? -19.031 -32.812 -16.828 1 90.56 153 GLU A C 1
ATOM 1174 O O . GLU A 1 153 ? -19.094 -31.922 -15.961 1 90.56 153 GLU A O 1
ATOM 1179 N N . GLN A 1 154 ? -19.078 -34.031 -16.547 1 90.12 154 GLN A N 1
ATOM 1180 C CA . GLN A 1 154 ? -19.328 -34.406 -15.164 1 90.12 154 GLN A CA 1
ATOM 1181 C C . GLN A 1 154 ? -18.094 -35.062 -14.547 1 90.12 154 GLN A C 1
ATOM 1183 O O . GLN A 1 154 ? -18.156 -35.625 -13.445 1 90.12 154 GLN A O 1
ATOM 1188 N N . GLU A 1 155 ? -17 -35.031 -15.289 1 91.88 155 GLU A N 1
ATOM 1189 C CA . GLU A 1 155 ? -15.773 -35.625 -14.805 1 91.88 155 GLU A CA 1
ATOM 1190 C C . GLU A 1 155 ? -15.094 -34.75 -13.758 1 91.88 155 GLU A C 1
ATOM 1192 O O . GLU A 1 155 ? -15.156 -33.531 -13.828 1 91.88 155 GLU A O 1
ATOM 1197 N N . ASP A 1 156 ? -14.43 -35.469 -12.852 1 94.5 156 ASP A N 1
ATOM 1198 C CA . ASP A 1 156 ? -13.633 -34.781 -11.844 1 94.5 156 ASP A CA 1
ATOM 1199 C C . ASP A 1 156 ? -12.531 -33.938 -12.5 1 94.5 156 ASP A C 1
ATOM 1201 O O . ASP A 1 156 ? -11.961 -34.344 -13.516 1 94.5 156 ASP A O 1
ATOM 1205 N N . TYR A 1 157 ? -12.32 -32.719 -12.008 1 97.19 157 TYR A N 1
ATOM 1206 C CA . TYR A 1 157 ? -11.133 -31.891 -12.219 1 97.19 157 TYR A CA 1
ATOM 1207 C C . TYR A 1 157 ? -11.266 -31.047 -13.484 1 97.19 157 TYR A C 1
ATOM 1209 O O . TYR A 1 157 ? -10.508 -30.094 -13.68 1 97.19 157 TYR A O 1
ATOM 1217 N N . VAL A 1 158 ? -12.156 -31.391 -14.422 1 97.62 158 VAL A N 1
ATOM 1218 C CA . VAL A 1 158 ? -12.172 -30.734 -15.727 1 97.62 158 VAL A CA 1
ATOM 1219 C C . VAL A 1 158 ? -12.539 -29.266 -15.57 1 97.62 158 VAL A C 1
ATOM 1221 O O . VAL A 1 158 ? -12 -28.406 -16.281 1 97.62 158 VAL A O 1
ATOM 1224 N N . TYR A 1 159 ? -13.352 -28.922 -14.664 1 98.19 159 TYR A N 1
ATOM 1225 C CA . TYR A 1 159 ? -13.797 -27.531 -14.531 1 98.19 159 TYR A CA 1
ATOM 1226 C C . TYR A 1 159 ? -12.734 -26.672 -13.852 1 98.19 159 TYR A C 1
ATOM 1228 O O . TYR A 1 159 ? -12.648 -25.469 -14.086 1 98.19 159 TYR A O 1
ATOM 1236 N N . GLY A 1 160 ? -11.922 -27.266 -12.93 1 98.06 160 GLY A N 1
ATOM 1237 C CA . GLY A 1 160 ? -10.734 -26.547 -12.492 1 98.06 160 GLY A CA 1
ATOM 1238 C C . GLY A 1 160 ? -9.789 -26.203 -13.625 1 98.06 160 GLY A C 1
ATOM 1239 O O . GLY A 1 160 ? -9.242 -25.109 -13.68 1 98.06 160 GLY A O 1
ATOM 1240 N N . MET A 1 161 ? -9.656 -27.156 -14.516 1 98.44 161 MET A N 1
ATOM 1241 C CA . MET A 1 161 ? -8.789 -26.984 -15.68 1 98.44 161 MET A CA 1
ATOM 1242 C C . MET A 1 161 ? -9.391 -25.969 -16.656 1 98.44 161 MET A C 1
ATOM 1244 O O . MET A 1 161 ? -8.664 -25.344 -17.422 1 98.44 161 MET A O 1
ATOM 1248 N N . LEU A 1 162 ? -10.695 -25.766 -16.594 1 98.62 162 LEU A N 1
ATOM 1249 C CA . LEU A 1 162 ? -11.359 -24.734 -17.391 1 98.62 162 LEU A CA 1
ATOM 1250 C C . LEU A 1 162 ? -11.203 -23.359 -16.75 1 98.62 162 LEU A C 1
ATOM 1252 O O . LEU A 1 162 ? -10.977 -22.375 -17.438 1 98.62 162 LEU A O 1
ATOM 1256 N N . ALA A 1 163 ? -11.234 -23.281 -15.484 1 98.62 163 ALA A N 1
ATOM 1257 C CA . ALA A 1 163 ? -11.297 -22.031 -14.734 1 98.62 163 ALA A CA 1
ATOM 1258 C C . ALA A 1 163 ? -9.992 -21.25 -14.867 1 98.62 163 ALA A C 1
ATOM 1260 O O . ALA A 1 163 ? -10 -20.031 -15.055 1 98.62 163 ALA A O 1
ATOM 1261 N N . PHE A 1 164 ? -8.875 -21.891 -14.836 1 98.06 164 PHE A N 1
ATOM 1262 C CA . PHE A 1 164 ? -7.598 -21.203 -14.711 1 98.06 164 PHE A CA 1
ATOM 1263 C C . PHE A 1 164 ? -7.281 -20.422 -15.969 1 98.06 164 PHE A C 1
ATOM 1265 O O . PHE A 1 164 ? -6.922 -19.234 -15.891 1 98.06 164 PHE A O 1
ATOM 1272 N N . PRO A 1 165 ? -7.367 -21.047 -17.156 1 98.19 165 PRO A N 1
ATOM 1273 C CA . PRO A 1 165 ? -7.094 -20.219 -18.328 1 98.19 165 PRO A CA 1
ATOM 1274 C C . PRO A 1 165 ? -8.086 -19.078 -18.484 1 98.19 165 PRO A C 1
ATOM 1276 O O . PRO A 1 165 ? -7.73 -18 -18.984 1 98.19 165 PRO A O 1
ATOM 1279 N N . LEU A 1 166 ? -9.328 -19.266 -18.031 1 98.06 166 LEU A N 1
ATOM 1280 C CA . LEU A 1 166 ? -10.305 -18.172 -18.062 1 98.06 166 LEU A CA 1
ATOM 1281 C C . LEU A 1 166 ? -9.844 -17.016 -17.188 1 98.06 166 LEU A C 1
ATOM 1283 O O . LEU A 1 166 ? -9.922 -15.852 -17.609 1 98.06 166 LEU A O 1
ATOM 1287 N N . LEU A 1 167 ? -9.273 -17.359 -16.047 1 95.94 167 LEU A N 1
ATOM 1288 C CA . LEU A 1 167 ? -8.742 -16.328 -15.156 1 95.94 167 LEU A CA 1
ATOM 1289 C C . LEU A 1 167 ? -7.59 -15.586 -15.812 1 95.94 167 LEU A C 1
ATOM 1291 O O . LEU A 1 167 ? -7.508 -14.359 -15.727 1 95.94 167 LEU A O 1
ATOM 1295 N N . GLU A 1 168 ? -6.715 -16.312 -16.422 1 95.19 168 GLU A N 1
ATOM 1296 C CA . GLU A 1 168 ? -5.52 -15.727 -17.031 1 95.19 168 GLU A CA 1
ATOM 1297 C C . GLU A 1 168 ? -5.879 -14.852 -18.219 1 95.19 168 GLU A C 1
ATOM 1299 O O . GLU A 1 168 ? -5.09 -14 -18.625 1 95.19 168 GLU A O 1
ATOM 1304 N N . LEU A 1 169 ? -7.102 -15.047 -18.734 1 95.88 169 LEU A N 1
ATOM 1305 C CA . LEU A 1 169 ? -7.574 -14.25 -19.859 1 95.88 169 LEU A CA 1
ATOM 1306 C C . LEU A 1 169 ? -8.445 -13.094 -19.391 1 95.88 169 LEU A C 1
ATOM 1308 O O . LEU A 1 169 ? -9 -12.352 -20.203 1 95.88 169 LEU A O 1
ATOM 1312 N N . GLY A 1 170 ? -8.656 -13 -18.094 1 91.5 170 GLY A N 1
ATOM 1313 C CA . GLY A 1 170 ? -9.43 -11.906 -17.516 1 91.5 170 GLY A CA 1
ATOM 1314 C C . GLY A 1 170 ? -10.922 -12.148 -17.562 1 91.5 170 GLY A C 1
ATOM 1315 O O . GLY A 1 170 ? -11.711 -11.242 -17.297 1 91.5 170 GLY A O 1
ATOM 1316 N N . ARG A 1 171 ? -11.344 -13.273 -18 1 96.44 171 ARG A N 1
ATOM 1317 C CA . ARG A 1 171 ? -12.758 -13.633 -18.031 1 96.44 171 ARG A CA 1
ATOM 1318 C C . ARG A 1 171 ? -13.211 -14.156 -16.672 1 96.44 171 ARG A C 1
ATOM 1320 O O . ARG A 1 171 ? -13.594 -15.32 -16.547 1 96.44 171 ARG A O 1
ATOM 1327 N N . MET A 1 172 ? -13.297 -13.336 -15.703 1 93.19 172 MET A N 1
ATOM 1328 C CA . MET A 1 172 ? -13.375 -13.68 -14.289 1 93.19 172 MET A CA 1
ATOM 1329 C C . MET A 1 172 ? -14.742 -14.273 -13.945 1 93.19 172 MET A C 1
ATOM 1331 O O . MET A 1 172 ? -14.828 -15.227 -13.172 1 93.19 172 MET A O 1
ATOM 1335 N N . ALA A 1 173 ? -15.781 -13.734 -14.484 1 96 173 ALA A N 1
ATOM 1336 C CA . ALA A 1 173 ? -17.109 -14.266 -14.195 1 96 173 ALA A CA 1
ATOM 1337 C C . ALA A 1 173 ? -17.234 -15.719 -14.648 1 96 173 ALA A C 1
ATOM 1339 O O . ALA A 1 173 ? -17.766 -16.562 -13.914 1 96 173 ALA A O 1
ATOM 1340 N N . GLU A 1 174 ? -16.797 -15.992 -15.867 1 98.25 174 GLU A N 1
ATOM 1341 C CA . GLU A 1 174 ? -16.812 -17.359 -16.375 1 98.25 174 GLU A CA 1
ATOM 1342 C C . GLU A 1 174 ? -15.898 -18.266 -15.555 1 98.25 174 GLU A C 1
ATOM 1344 O O . GLU A 1 174 ? -16.234 -19.438 -15.305 1 98.25 174 GLU A O 1
ATOM 1349 N N . ALA A 1 175 ? -14.742 -17.75 -15.195 1 97.94 175 ALA A N 1
ATOM 1350 C CA . ALA A 1 175 ? -13.812 -18.516 -14.367 1 97.94 175 ALA A CA 1
ATOM 1351 C C . ALA A 1 175 ? -14.453 -18.891 -13.039 1 97.94 175 ALA A C 1
ATOM 1353 O O . ALA A 1 175 ? -14.305 -20.031 -12.578 1 97.94 175 ALA A O 1
ATOM 1354 N N . GLU A 1 176 ? -15.141 -17.922 -12.445 1 97.81 176 GLU A N 1
ATOM 1355 C CA . GLU A 1 176 ? -15.805 -18.188 -11.18 1 97.81 176 GLU A CA 1
ATOM 1356 C C . GLU A 1 176 ? -16.844 -19.297 -11.328 1 97.81 176 GLU A C 1
ATOM 1358 O O . GLU A 1 176 ? -16.922 -20.203 -10.5 1 97.81 176 GLU A O 1
ATOM 1363 N N . ASN A 1 177 ? -17.656 -19.172 -12.367 1 98.5 177 ASN A N 1
ATOM 1364 C CA . ASN A 1 177 ? -18.672 -20.188 -12.625 1 98.5 177 ASN A CA 1
ATOM 1365 C C . ASN A 1 177 ? -18.031 -21.578 -12.797 1 98.5 177 ASN A C 1
ATOM 1367 O O . ASN A 1 177 ? -18.531 -22.547 -12.242 1 98.5 177 ASN A O 1
ATOM 1371 N N . ALA A 1 178 ? -17.016 -21.672 -13.562 1 98.5 178 ALA A N 1
ATOM 1372 C CA . ALA A 1 178 ? -16.328 -22.938 -13.789 1 98.5 178 ALA A CA 1
ATOM 1373 C C . ALA A 1 178 ? -15.727 -23.484 -12.5 1 98.5 178 ALA A C 1
ATOM 1375 O O . ALA A 1 178 ? -15.867 -24.672 -12.195 1 98.5 178 ALA A O 1
ATOM 1376 N N . ALA A 1 179 ? -15.086 -22.625 -11.75 1 98.44 179 ALA A N 1
ATOM 1377 C CA . ALA A 1 179 ? -14.461 -23.047 -10.5 1 98.44 179 ALA A CA 1
ATOM 1378 C C . ALA A 1 179 ? -15.5 -23.562 -9.508 1 98.44 179 ALA A C 1
ATOM 1380 O O . ALA A 1 179 ? -15.289 -24.578 -8.844 1 98.44 179 ALA A O 1
ATOM 1381 N N . ARG A 1 180 ? -16.609 -22.875 -9.43 1 98.44 180 ARG A N 1
ATOM 1382 C CA . ARG A 1 180 ? -17.672 -23.297 -8.531 1 98.44 180 ARG A CA 1
ATOM 1383 C C . ARG A 1 180 ? -18.25 -24.641 -8.961 1 98.44 180 ARG A C 1
ATOM 1385 O O . ARG A 1 180 ? -18.531 -25.5 -8.109 1 98.44 180 ARG A O 1
ATOM 1392 N N . LYS A 1 181 ? -18.453 -24.797 -10.234 1 98.19 181 LYS A N 1
ATOM 1393 C CA . LYS A 1 181 ? -18.938 -26.078 -10.734 1 98.19 181 LYS A CA 1
ATOM 1394 C C . LYS A 1 181 ? -17.969 -27.203 -10.391 1 98.19 181 LYS A C 1
ATOM 1396 O O . LYS A 1 181 ? -18.391 -28.281 -9.961 1 98.19 181 LYS A O 1
ATOM 1401 N N . GLY A 1 182 ? -16.672 -26.969 -10.656 1 98.06 182 GLY A N 1
ATOM 1402 C CA . GLY A 1 182 ? -15.672 -27.953 -10.281 1 98.06 182 GLY A CA 1
ATOM 1403 C C . GLY A 1 182 ? -15.695 -28.297 -8.797 1 98.06 182 GLY A C 1
ATOM 1404 O O . GLY A 1 182 ? -15.625 -29.469 -8.43 1 98.06 182 GLY A O 1
ATOM 1405 N N . TYR A 1 183 ? -15.844 -27.266 -7.992 1 97.62 183 TYR A N 1
ATOM 1406 C CA . TYR A 1 183 ? -15.898 -27.453 -6.547 1 97.62 183 TYR A CA 1
ATOM 1407 C C . TYR A 1 183 ? -17.141 -28.219 -6.137 1 97.62 183 TYR A C 1
ATOM 1409 O O . TYR A 1 183 ? -17.109 -29.016 -5.191 1 97.62 183 TYR A O 1
ATOM 1417 N N . GLU A 1 184 ? -18.219 -27.984 -6.805 1 97.38 184 GLU A N 1
ATOM 1418 C CA . GLU A 1 184 ? -19.453 -28.703 -6.527 1 97.38 184 GLU A CA 1
ATOM 1419 C C . GLU A 1 184 ? -19.328 -30.172 -6.898 1 97.38 184 GLU A C 1
ATOM 1421 O O . GLU A 1 184 ? -19.844 -31.047 -6.18 1 97.38 184 GLU A O 1
ATOM 1426 N N . ILE A 1 185 ? -18.719 -30.469 -7.977 1 97.19 185 ILE A N 1
ATOM 1427 C CA . ILE A 1 185 ? -18.531 -31.844 -8.438 1 97.19 185 ILE A CA 1
ATOM 1428 C C . ILE A 1 185 ? -17.578 -32.594 -7.5 1 97.19 185 ILE A C 1
ATOM 1430 O O . ILE A 1 185 ? -17.844 -33.719 -7.125 1 97.19 185 ILE A O 1
ATOM 1434 N N . ASN A 1 186 ? -16.531 -31.953 -7.148 1 97 186 ASN A N 1
ATOM 1435 C CA . ASN A 1 186 ? -15.516 -32.5 -6.258 1 97 186 ASN A CA 1
ATOM 1436 C C . ASN A 1 186 ? -14.938 -31.422 -5.344 1 97 186 ASN A C 1
ATOM 1438 O O . ASN A 1 186 ? -14.102 -30.625 -5.766 1 97 186 ASN A O 1
ATOM 1442 N N . LYS A 1 187 ? -15.219 -31.5 -4.109 1 96.44 187 LYS A N 1
ATOM 1443 C CA . LYS A 1 187 ? -14.797 -30.484 -3.152 1 96.44 187 LYS A CA 1
ATOM 1444 C C . LYS A 1 187 ? -13.281 -30.516 -2.947 1 96.44 187 LYS A C 1
ATOM 1446 O O . LYS A 1 187 ? -12.695 -29.562 -2.438 1 96.44 187 LYS A O 1
ATOM 1451 N N . ASN A 1 188 ? -12.68 -31.641 -3.391 1 96.44 188 ASN A N 1
ATOM 1452 C CA . ASN A 1 188 ? -11.234 -31.781 -3.232 1 96.44 188 ASN A CA 1
ATOM 1453 C C . ASN A 1 188 ? -10.5 -31.547 -4.555 1 96.44 188 ASN A C 1
ATOM 1455 O O . ASN A 1 188 ? -9.406 -32.094 -4.762 1 96.44 188 ASN A O 1
ATOM 1459 N N . ASP A 1 189 ? -11.148 -30.922 -5.457 1 97.5 189 ASP A N 1
ATOM 1460 C CA . ASP A 1 189 ? -10.438 -30.375 -6.609 1 97.5 189 ASP A CA 1
ATOM 1461 C C . ASP A 1 189 ? -9.641 -29.125 -6.227 1 97.5 189 ASP A C 1
ATOM 1463 O O . ASP A 1 189 ? -10.164 -28.016 -6.266 1 97.5 189 ASP A O 1
ATOM 1467 N N . TYR A 1 190 ? -8.398 -29.312 -5.887 1 98.12 190 TYR A N 1
ATOM 1468 C CA . TYR A 1 190 ? -7.562 -28.25 -5.332 1 98.12 190 TYR A CA 1
ATOM 1469 C C . TYR A 1 190 ? -7.316 -27.156 -6.363 1 98.12 190 TYR A C 1
ATOM 1471 O O . TYR A 1 190 ? -7.109 -26 -6.008 1 98.12 190 TYR A O 1
ATOM 1479 N N . TRP A 1 191 ? -7.328 -27.516 -7.633 1 97.94 191 TRP A N 1
ATOM 1480 C CA . TRP A 1 191 ? -7.145 -26.531 -8.695 1 97.94 191 TRP A CA 1
ATOM 1481 C C . TRP A 1 191 ? -8.367 -25.641 -8.82 1 97.94 191 TRP A C 1
ATOM 1483 O O . TRP A 1 191 ? -8.25 -24.453 -9.141 1 97.94 191 TRP A O 1
ATOM 1493 N N . ALA A 1 192 ? -9.57 -26.219 -8.617 1 98.25 192 ALA A N 1
ATOM 1494 C CA . ALA A 1 192 ? -10.789 -25.422 -8.57 1 98.25 192 ALA A CA 1
ATOM 1495 C C . ALA A 1 192 ? -10.789 -24.5 -7.352 1 98.25 192 ALA A C 1
ATOM 1497 O O . ALA A 1 192 ? -11.18 -23.328 -7.453 1 98.25 192 ALA A O 1
ATOM 1498 N N . GLN A 1 193 ? -10.359 -25.031 -6.176 1 98.5 193 GLN A N 1
ATOM 1499 C CA . GLN A 1 193 ? -10.211 -24.203 -4.984 1 98.5 193 GLN A CA 1
ATOM 1500 C C . GLN A 1 193 ? -9.266 -23.031 -5.242 1 98.5 193 GLN A C 1
ATOM 1502 O O . GLN A 1 193 ? -9.586 -21.891 -4.918 1 98.5 193 GLN A O 1
ATOM 1507 N N . HIS A 1 194 ? -8.141 -23.359 -5.852 1 98.31 194 HIS A N 1
ATOM 1508 C CA . HIS A 1 194 ? -7.133 -22.375 -6.223 1 98.31 194 HIS A CA 1
ATOM 1509 C C . HIS A 1 194 ? -7.727 -21.297 -7.129 1 98.31 194 HIS A C 1
ATOM 1511 O O . HIS A 1 194 ? -7.5 -20.094 -6.914 1 98.31 194 HIS A O 1
ATOM 1517 N N . ALA A 1 195 ? -8.477 -21.688 -8.07 1 98.19 195 ALA A N 1
ATOM 1518 C CA . ALA A 1 195 ? -9.086 -20.75 -9.016 1 98.19 195 ALA A CA 1
ATOM 1519 C C . ALA A 1 195 ? -10.094 -19.844 -8.312 1 98.19 195 ALA A C 1
ATOM 1521 O O . ALA A 1 195 ? -10.172 -18.641 -8.609 1 98.19 195 ALA A O 1
ATOM 1522 N N . LEU A 1 196 ? -10.883 -20.391 -7.406 1 98 196 LEU A N 1
ATOM 1523 C CA . LEU A 1 196 ? -11.82 -19.578 -6.645 1 98 196 LEU A CA 1
ATOM 1524 C C . LEU A 1 196 ? -11.086 -18.531 -5.824 1 98 196 LEU A C 1
ATOM 1526 O O . LEU A 1 196 ? -11.531 -17.375 -5.73 1 98 196 LEU A O 1
ATOM 1530 N N . CYS A 1 197 ? -9.977 -18.922 -5.266 1 97.62 197 CYS A N 1
ATOM 1531 C CA . CYS A 1 197 ? -9.164 -17.969 -4.516 1 97.62 197 CYS A CA 1
ATOM 1532 C C . CYS A 1 197 ? -8.719 -16.812 -5.406 1 97.62 197 CYS A C 1
ATOM 1534 O O . CYS A 1 197 ? -8.789 -15.656 -5.008 1 97.62 197 CYS A O 1
ATOM 1536 N N . HIS A 1 198 ? -8.266 -17.172 -6.621 1 96.25 198 HIS A N 1
ATOM 1537 C CA . HIS A 1 198 ? -7.887 -16.141 -7.59 1 96.25 198 HIS A CA 1
ATOM 1538 C C . HIS A 1 198 ? -9.031 -15.164 -7.828 1 96.25 198 HIS A C 1
ATOM 1540 O O . HIS A 1 198 ? -8.82 -13.953 -7.887 1 96.25 198 HIS A O 1
ATOM 1546 N N . VAL A 1 199 ? -10.195 -15.68 -7.961 1 93.75 199 VAL A N 1
ATOM 1547 C CA . VAL A 1 199 ? -11.367 -14.852 -8.242 1 93.75 199 VAL A CA 1
ATOM 1548 C C . VAL A 1 199 ? -11.625 -13.906 -7.066 1 93.75 199 VAL A C 1
ATOM 1550 O O . VAL A 1 199 ? -11.82 -12.703 -7.266 1 93.75 199 VAL A O 1
ATOM 1553 N N . PHE A 1 200 ? -11.633 -14.461 -5.844 1 92.69 200 PHE A N 1
ATOM 1554 C CA . PHE A 1 200 ? -11.844 -13.641 -4.656 1 92.69 200 PHE A CA 1
ATOM 1555 C C . PHE A 1 200 ? -10.789 -12.547 -4.551 1 92.69 200 PHE A C 1
ATOM 1557 O O . PHE A 1 200 ? -11.109 -11.398 -4.258 1 92.69 200 PHE A O 1
ATOM 1564 N N . GLN A 1 201 ? -9.547 -12.898 -4.824 1 90.12 201 GLN A N 1
ATOM 1565 C CA . GLN A 1 201 ? -8.453 -11.945 -4.777 1 90.12 201 GLN A CA 1
ATOM 1566 C C . GLN A 1 201 ? -8.648 -10.828 -5.801 1 90.12 201 GLN A C 1
ATOM 1568 O O . GLN A 1 201 ? -8.477 -9.648 -5.484 1 90.12 201 GLN A O 1
ATOM 1573 N N . TYR A 1 202 ? -9.039 -11.234 -6.996 1 86.88 202 TYR A N 1
ATOM 1574 C CA . TYR A 1 202 ? -9.266 -10.273 -8.07 1 86.88 202 TYR A CA 1
ATOM 1575 C C . TYR A 1 202 ? -10.359 -9.273 -7.684 1 86.88 202 TYR A C 1
ATOM 1577 O O . TYR A 1 202 ? -10.273 -8.094 -8.016 1 86.88 202 TYR A O 1
ATOM 1585 N N . GLN A 1 203 ? -11.32 -9.758 -6.945 1 85.62 203 GLN A N 1
ATOM 1586 C CA . GLN A 1 203 ? -12.461 -8.938 -6.559 1 85.62 203 GLN A CA 1
ATOM 1587 C C . GLN A 1 203 ? -12.211 -8.242 -5.223 1 85.62 203 GLN A C 1
ATOM 1589 O O . GLN A 1 203 ? -13.125 -7.684 -4.621 1 85.62 203 GLN A O 1
ATOM 1594 N N . CYS A 1 204 ? -11.039 -8.422 -4.648 1 85.75 204 CYS A N 1
ATOM 1595 C CA . CYS A 1 204 ? -10.602 -7.805 -3.404 1 85.75 204 CYS A CA 1
ATOM 1596 C C . CYS A 1 204 ? -11.43 -8.297 -2.225 1 85.75 204 CYS A C 1
ATOM 1598 O O . CYS A 1 204 ? -11.703 -7.543 -1.292 1 85.75 204 CYS A O 1
ATOM 1600 N N . ARG A 1 205 ? -11.992 -9.391 -2.393 1 89.06 205 ARG A N 1
ATOM 1601 C CA . ARG A 1 205 ? -12.703 -10.055 -1.301 1 89.06 205 ARG A CA 1
ATOM 1602 C C . ARG A 1 205 ? -11.758 -10.922 -0.476 1 89.06 205 ARG A C 1
ATOM 1604 O O . ARG A 1 205 ? -11.953 -12.133 -0.366 1 89.06 205 ARG A O 1
ATOM 1611 N N . PHE A 1 206 ? -10.812 -10.289 0.166 1 91 206 PHE A N 1
ATOM 1612 C CA . PHE A 1 206 ? -9.68 -10.945 0.811 1 91 206 PHE A CA 1
ATOM 1613 C C . PHE A 1 206 ? -10.133 -11.742 2.025 1 91 206 PHE A C 1
ATOM 1615 O O . PHE A 1 206 ? -9.68 -12.867 2.242 1 91 206 PHE A O 1
ATOM 1622 N N . LYS A 1 207 ? -11.016 -11.133 2.812 1 90.44 207 LYS A N 1
ATOM 1623 C CA . LYS A 1 207 ? -11.516 -11.836 3.988 1 90.44 207 LYS A CA 1
ATOM 1624 C C . LYS A 1 207 ? -12.219 -13.133 3.592 1 90.44 207 LYS A C 1
ATOM 1626 O O . LYS A 1 207 ? -11.984 -14.18 4.199 1 90.44 207 LYS A O 1
ATOM 1631 N N . GLU A 1 208 ? -13.039 -13.07 2.57 1 93.75 208 GLU A N 1
ATOM 1632 C CA . GLU A 1 208 ? -13.742 -14.25 2.07 1 93.75 208 GLU A CA 1
ATOM 1633 C C . GLU A 1 208 ? -12.758 -15.289 1.525 1 93.75 208 GLU A C 1
ATOM 1635 O O . GLU A 1 208 ? -12.922 -16.484 1.748 1 93.75 208 GLU A O 1
ATOM 1640 N N . ALA A 1 209 ? -11.773 -14.891 0.813 1 95.44 209 ALA A N 1
ATOM 1641 C CA . ALA A 1 209 ? -10.758 -15.773 0.255 1 95.44 209 ALA A CA 1
ATOM 1642 C C . ALA A 1 209 ? -10.031 -16.547 1.358 1 95.44 209 ALA A C 1
ATOM 1644 O O . ALA A 1 209 ? -9.867 -17.766 1.268 1 95.44 209 ALA A O 1
ATOM 1645 N N . VAL A 1 210 ? -9.672 -15.797 2.396 1 97.12 210 VAL A N 1
ATOM 1646 C CA . VAL A 1 210 ? -8.938 -16.406 3.502 1 97.12 210 VAL A CA 1
ATOM 1647 C C . VAL A 1 210 ? -9.82 -17.438 4.207 1 97.12 210 VAL A C 1
ATOM 1649 O O . VAL A 1 210 ? -9.383 -18.562 4.473 1 97.12 210 VAL A O 1
ATOM 1652 N N . GLU A 1 211 ? -11.039 -17.078 4.48 1 97.06 211 GLU A N 1
ATOM 1653 C CA . GLU A 1 211 ? -11.961 -18 5.156 1 97.06 211 GLU A CA 1
ATOM 1654 C C . GLU A 1 211 ? -12.219 -19.25 4.316 1 97.06 211 GLU A C 1
ATOM 1656 O O . GLU A 1 211 ? -12.188 -20.359 4.832 1 97.06 211 GLU A O 1
ATOM 1661 N N . PHE A 1 212 ? -12.477 -19.078 3.049 1 98.19 212 PHE A N 1
ATOM 1662 C CA . PHE A 1 212 ? -12.727 -20.188 2.127 1 98.19 212 PHE A CA 1
ATOM 1663 C C . PHE A 1 212 ? -11.531 -21.125 2.068 1 98.19 212 PHE A C 1
ATOM 1665 O O . PHE A 1 212 ? -11.68 -22.344 2.219 1 98.19 212 PHE A O 1
ATOM 1672 N N . MET A 1 213 ? -10.312 -20.578 1.877 1 98.62 213 MET A N 1
ATOM 1673 C CA . MET A 1 213 ? -9.102 -21.391 1.719 1 98.62 213 MET A CA 1
ATOM 1674 C C . MET A 1 213 ? -8.75 -22.109 3.018 1 98.62 213 MET A C 1
ATOM 1676 O O . MET A 1 213 ? -8.312 -23.25 2.996 1 98.62 213 MET A O 1
ATOM 1680 N N . GLU A 1 214 ? -8.883 -21.422 4.094 1 97.62 214 GLU A N 1
ATOM 1681 C CA . GLU A 1 214 ? -8.609 -22.062 5.379 1 97.62 214 GLU A CA 1
ATOM 1682 C C . GLU A 1 214 ? -9.547 -23.234 5.621 1 97.62 214 GLU A C 1
ATOM 1684 O O . GLU A 1 214 ? -9.125 -24.266 6.145 1 97.62 214 GLU A O 1
ATOM 1689 N N . GLU A 1 215 ? -10.773 -23.031 5.246 1 97.75 215 GLU A N 1
ATOM 1690 C CA . GLU A 1 215 ? -11.711 -24.141 5.348 1 97.75 215 GLU A CA 1
ATOM 1691 C C . GLU A 1 215 ? -11.289 -25.297 4.461 1 97.75 215 GLU A C 1
ATOM 1693 O O . GLU A 1 215 ? -11.352 -26.453 4.875 1 97.75 215 GLU A O 1
ATOM 1698 N N . CYS A 1 216 ? -10.859 -25.031 3.299 1 98.12 216 CYS A N 1
ATOM 1699 C CA . CYS A 1 216 ? -10.43 -26.047 2.35 1 98.12 216 CYS A CA 1
ATOM 1700 C C . CYS A 1 216 ? -9.141 -26.719 2.814 1 98.12 216 CYS A C 1
ATOM 1702 O O . CYS A 1 216 ? -8.883 -27.875 2.48 1 98.12 216 CYS A O 1
ATOM 1704 N N . SER A 1 217 ? -8.32 -26.078 3.613 1 97.94 217 SER A N 1
ATOM 1705 C CA . SER A 1 217 ? -6.953 -26.469 3.926 1 97.94 217 SER A CA 1
ATOM 1706 C C . SER A 1 217 ? -6.926 -27.797 4.68 1 97.94 217 SER A C 1
ATOM 1708 O O . SER A 1 217 ? -5.922 -28.516 4.664 1 97.94 217 SER A O 1
ATOM 1710 N N . THR A 1 218 ? -8.008 -28.188 5.27 1 96.44 218 THR A N 1
ATOM 1711 C CA . THR A 1 218 ? -8.078 -29.453 6.004 1 96.44 218 THR A CA 1
ATOM 1712 C C . THR A 1 218 ? -7.891 -30.641 5.062 1 96.44 218 THR A C 1
ATOM 1714 O O . THR A 1 218 ? -7.5 -31.719 5.492 1 96.44 218 THR A O 1
ATOM 1717 N N . SER A 1 219 ? -8.117 -30.438 3.803 1 96.5 219 SER A N 1
ATOM 1718 C CA . SER A 1 219 ? -8.039 -31.516 2.83 1 96.5 219 SER A CA 1
ATOM 1719 C C . SER A 1 219 ? -6.719 -31.484 2.068 1 96.5 219 SER A C 1
ATOM 1721 O O . SER A 1 219 ? -6.465 -32.344 1.21 1 96.5 219 SER A O 1
ATOM 1723 N N . TRP A 1 220 ? -5.734 -30.594 2.396 1 97.62 220 TRP A N 1
ATOM 1724 C CA . TRP A 1 220 ? -4.598 -30.312 1.521 1 97.62 220 TRP A CA 1
ATOM 1725 C C . TRP A 1 220 ? -3.445 -31.266 1.802 1 97.62 220 TRP A C 1
ATOM 1727 O O . TRP A 1 220 ? -2.428 -31.25 1.104 1 97.62 220 TRP A O 1
ATOM 1737 N N . THR A 1 221 ? -3.547 -32.125 2.715 1 94.38 221 THR A N 1
ATOM 1738 C CA . THR A 1 221 ? -2.455 -33 3.156 1 94.38 221 THR A CA 1
ATOM 1739 C C . THR A 1 221 ? -1.911 -33.812 1.991 1 94.38 221 THR A C 1
ATOM 1741 O O . THR A 1 221 ? -0.699 -34.031 1.877 1 94.38 221 THR A O 1
ATOM 1744 N N . PRO A 1 222 ? -2.738 -34.281 1.119 1 95.69 222 PRO A N 1
ATOM 1745 C CA . PRO A 1 222 ? -2.234 -35.125 0.033 1 95.69 222 PRO A CA 1
ATOM 1746 C C . PRO A 1 222 ? -1.607 -34.312 -1.1 1 95.69 222 PRO A C 1
ATOM 1748 O O . PRO A 1 222 ? -1.014 -34.875 -2.018 1 95.69 222 PRO A O 1
ATOM 1751 N N . CYS A 1 223 ? -1.642 -33.062 -1.06 1 96.25 223 CYS A N 1
ATOM 1752 C CA . CYS A 1 223 ? -1.179 -32.188 -2.141 1 96.25 223 CYS A CA 1
ATOM 1753 C C . CYS A 1 223 ? 0.337 -32.25 -2.277 1 96.25 223 CYS A C 1
ATOM 1755 O O . CYS A 1 223 ? 1.047 -32.469 -1.29 1 96.25 223 CYS A O 1
ATOM 1757 N N . SER A 1 224 ? 0.765 -32.094 -3.529 1 97.44 224 SER A N 1
ATOM 1758 C CA . SER A 1 224 ? 2.184 -31.859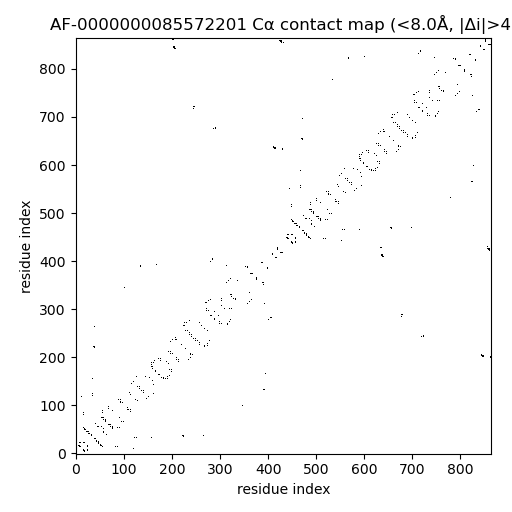 -3.764 1 97.44 224 SER A CA 1
ATOM 1759 C C . SER A 1 224 ? 2.676 -30.656 -2.982 1 97.44 224 SER A C 1
ATOM 1761 O O . SER A 1 224 ? 1.874 -29.828 -2.527 1 97.44 224 SER A O 1
ATOM 1763 N N . SER A 1 225 ? 4.031 -30.547 -2.77 1 98 225 SER A N 1
ATOM 1764 C CA . SER A 1 225 ? 4.602 -29.375 -2.086 1 98 225 SER A CA 1
ATOM 1765 C C . SER A 1 225 ? 4.223 -28.078 -2.789 1 98 225 SER A C 1
ATOM 1767 O O . SER A 1 225 ? 3.969 -27.062 -2.135 1 98 225 SER A O 1
ATOM 1769 N N . PHE A 1 226 ? 4.168 -28.172 -4.059 1 97.75 226 PHE A N 1
ATOM 1770 C CA . PHE A 1 226 ? 3.811 -26.984 -4.82 1 97.75 226 PHE A CA 1
ATOM 1771 C C . PHE A 1 226 ? 2.391 -26.531 -4.492 1 97.75 226 PHE A C 1
ATOM 1773 O O . PHE A 1 226 ? 2.18 -25.406 -4.051 1 97.75 226 PHE A O 1
ATOM 1780 N N . MET A 1 227 ? 1.435 -27.406 -4.703 1 98.12 227 MET A N 1
ATOM 1781 C CA . MET A 1 227 ? 0.03 -27.031 -4.566 1 98.12 227 MET A CA 1
ATOM 1782 C C . MET A 1 227 ? -0.286 -26.625 -3.131 1 98.12 227 MET A C 1
ATOM 1784 O O . MET A 1 227 ? -1.001 -25.641 -2.904 1 98.12 227 MET A O 1
ATOM 1788 N N . LEU A 1 228 ? 0.281 -27.375 -2.178 1 98.38 228 LEU A N 1
ATOM 1789 C CA . LEU A 1 228 ? 0.063 -27.078 -0.768 1 98.38 228 LEU A CA 1
ATOM 1790 C C . LEU A 1 228 ? 0.584 -25.672 -0.425 1 98.38 228 LEU A C 1
ATOM 1792 O O . LEU A 1 228 ? -0.163 -24.844 0.08 1 98.38 228 LEU A O 1
ATOM 1796 N N . THR A 1 229 ? 1.849 -25.406 -0.722 1 98.69 229 THR A N 1
ATOM 1797 C CA . THR A 1 229 ? 2.467 -24.141 -0.334 1 98.69 229 THR A CA 1
ATOM 1798 C C . THR A 1 229 ? 1.96 -23 -1.211 1 98.69 229 THR A C 1
ATOM 1800 O O . THR A 1 229 ? 1.87 -21.859 -0.759 1 98.69 229 THR A O 1
ATOM 1803 N N . HIS A 1 230 ? 1.569 -23.328 -2.412 1 98.75 230 HIS A N 1
ATOM 1804 C CA . HIS A 1 230 ? 1.058 -22.297 -3.314 1 98.75 230 HIS A CA 1
ATOM 1805 C C . HIS A 1 230 ? -0.293 -21.781 -2.84 1 98.75 230 HIS A C 1
ATOM 1807 O O . HIS A 1 230 ? -0.543 -20.562 -2.885 1 98.75 230 HIS A O 1
ATOM 1813 N N . ASN A 1 231 ? -1.172 -22.703 -2.447 1 98.69 231 ASN A N 1
ATOM 1814 C CA . ASN A 1 231 ? -2.445 -22.266 -1.878 1 98.69 231 ASN A CA 1
ATOM 1815 C C . ASN A 1 231 ? -2.242 -21.391 -0.644 1 98.69 231 ASN A C 1
ATOM 1817 O O . ASN A 1 231 ? -2.904 -20.359 -0.491 1 98.69 231 ASN A O 1
ATOM 1821 N N . TRP A 1 232 ? -1.308 -21.766 0.17 1 98.75 232 TRP A N 1
ATOM 1822 C CA . TRP A 1 232 ? -1.034 -20.969 1.363 1 98.75 232 TRP A CA 1
ATOM 1823 C C . TRP A 1 232 ? -0.372 -19.641 0.996 1 98.75 232 TRP A C 1
ATOM 1825 O O . TRP A 1 232 ? -0.588 -18.625 1.662 1 98.75 232 TRP A O 1
ATOM 1835 N N . TRP A 1 233 ? 0.437 -19.672 -0.044 1 98.69 233 TRP A N 1
ATOM 1836 C CA . TRP A 1 233 ? 0.993 -18.422 -0.559 1 98.69 233 TRP A CA 1
ATOM 1837 C C . TRP A 1 233 ? -0.116 -17.438 -0.93 1 98.69 233 TRP A C 1
ATOM 1839 O O . TRP A 1 233 ? -0.053 -16.266 -0.581 1 98.69 233 TRP A O 1
ATOM 1849 N N . HIS A 1 234 ? -1.168 -17.922 -1.572 1 98.31 234 HIS A N 1
ATOM 1850 C CA . HIS A 1 234 ? -2.311 -17.078 -1.903 1 98.31 234 HIS A CA 1
ATOM 1851 C C . HIS A 1 234 ? -2.992 -16.547 -0.644 1 98.31 234 HIS A C 1
ATOM 1853 O O . HIS A 1 234 ? -3.418 -15.391 -0.6 1 98.31 234 HIS A O 1
ATOM 1859 N N . VAL A 1 235 ? -3.092 -17.391 0.375 1 98.5 235 VAL A N 1
ATOM 1860 C CA . VAL A 1 235 ? -3.678 -16.969 1.644 1 98.5 235 VAL A CA 1
ATOM 1861 C C . VAL A 1 235 ? -2.844 -15.844 2.248 1 98.5 235 VAL A C 1
ATOM 1863 O O . VAL A 1 235 ? -3.387 -14.82 2.68 1 98.5 235 VAL A O 1
ATOM 1866 N N . ALA A 1 236 ? -1.549 -16 2.24 1 98.25 236 ALA A N 1
ATOM 1867 C CA . ALA A 1 236 ? -0.654 -14.969 2.766 1 98.25 236 ALA A CA 1
ATOM 1868 C C . ALA A 1 236 ? -0.811 -13.664 1.996 1 98.25 236 ALA A C 1
ATOM 1870 O O . ALA A 1 236 ? -0.803 -12.578 2.59 1 98.25 236 ALA A O 1
ATOM 1871 N N . LEU A 1 237 ? -0.946 -13.797 0.701 1 96 237 LEU A N 1
ATOM 1872 C CA . LEU A 1 237 ? -1.138 -12.617 -0.131 1 96 237 LEU A CA 1
ATOM 1873 C C . LEU A 1 237 ? -2.438 -11.906 0.228 1 96 237 LEU A C 1
ATOM 1875 O O . LEU A 1 237 ? -2.498 -10.672 0.228 1 96 237 LEU A O 1
ATOM 1879 N N . CYS A 1 238 ? -3.48 -12.688 0.484 1 93.88 238 CYS A N 1
ATOM 1880 C CA . CYS A 1 238 ? -4.754 -12.102 0.878 1 93.88 238 CYS A CA 1
ATOM 1881 C C . CYS A 1 238 ? -4.629 -11.359 2.205 1 93.88 238 CYS A C 1
ATOM 1883 O O . CYS A 1 238 ? -5.207 -10.289 2.381 1 93.88 238 CYS A O 1
ATOM 1885 N N . TYR A 1 239 ? -3.85 -11.914 3.143 1 93.81 239 TYR A N 1
ATOM 1886 C CA . TYR A 1 239 ? -3.596 -11.203 4.391 1 93.81 239 TYR A CA 1
ATOM 1887 C C . TYR A 1 239 ? -2.861 -9.891 4.137 1 93.81 239 TYR A C 1
ATOM 1889 O O . TYR A 1 239 ? -3.217 -8.859 4.699 1 93.81 239 TYR A O 1
ATOM 1897 N N . LEU A 1 240 ? -1.892 -9.984 3.275 1 91 240 LEU A N 1
ATOM 1898 C CA . LEU A 1 240 ? -1.049 -8.828 2.994 1 91 240 LEU A CA 1
ATOM 1899 C C . LEU A 1 240 ? -1.846 -7.734 2.289 1 91 240 LEU A C 1
ATOM 1901 O O . LEU A 1 240 ? -1.831 -6.574 2.717 1 91 240 LEU A O 1
ATOM 1905 N N . GLU A 1 241 ? -2.6 -8.141 1.292 1 87 241 GLU A N 1
ATOM 1906 C CA . GLU A 1 241 ? -3.324 -7.176 0.47 1 87 241 GLU A CA 1
ATOM 1907 C C . GLU A 1 241 ? -4.578 -6.68 1.181 1 87 241 GLU A C 1
ATOM 1909 O O . GLU A 1 241 ? -5.051 -5.57 0.913 1 87 241 GLU A O 1
ATOM 1914 N N . GLY A 1 242 ? -5.086 -7.488 2.047 1 84.62 242 GLY A N 1
ATOM 1915 C CA . GLY A 1 242 ? -6.246 -7.086 2.826 1 84.62 242 GLY A CA 1
ATOM 1916 C C . GLY A 1 242 ? -5.887 -6.273 4.055 1 84.62 242 GLY A C 1
ATOM 1917 O O . GLY A 1 242 ? -6.758 -5.922 4.852 1 84.62 242 GLY A O 1
ATOM 1918 N N . ASN A 1 243 ? -4.574 -6.027 4.23 1 83.31 243 ASN A N 1
ATOM 1919 C CA . ASN A 1 243 ? -4.051 -5.227 5.332 1 83.31 243 ASN A CA 1
ATOM 1920 C C . ASN A 1 243 ? -4.355 -5.867 6.684 1 83.31 243 ASN A C 1
ATOM 1922 O O . ASN A 1 243 ? -4.695 -5.172 7.645 1 83.31 243 ASN A O 1
ATOM 1926 N N . PHE A 1 244 ? -4.395 -7.078 6.723 1 88.88 244 PHE A N 1
ATOM 1927 C CA . PHE A 1 244 ? -4.461 -7.793 7.992 1 88.88 244 PHE A CA 1
ATOM 1928 C C . PHE A 1 244 ? -3.16 -7.629 8.773 1 88.88 244 PHE A C 1
ATOM 1930 O O . PHE A 1 244 ? -2.205 -7.027 8.281 1 88.88 244 PHE A O 1
ATOM 1937 N N . LYS A 1 245 ? -3.186 -8.109 10.055 1 91.5 245 LYS A N 1
ATOM 1938 C CA . LYS A 1 245 ? -1.978 -8.07 10.867 1 91.5 245 LYS A CA 1
ATOM 1939 C C . LYS A 1 245 ? -0.832 -8.82 10.195 1 91.5 245 LYS A C 1
ATOM 1941 O O . LYS A 1 245 ? -1.024 -9.914 9.664 1 91.5 245 LYS A O 1
ATOM 1946 N N . ILE A 1 246 ? 0.392 -8.25 10.188 1 91.38 246 ILE A N 1
ATOM 1947 C CA . ILE A 1 246 ? 1.554 -8.82 9.516 1 91.38 246 ILE A CA 1
ATOM 1948 C C . ILE A 1 246 ? 1.93 -10.148 10.156 1 91.38 246 ILE A C 1
ATOM 1950 O O . ILE A 1 246 ? 2.516 -11.016 9.508 1 91.38 246 ILE A O 1
ATOM 1954 N N . THR A 1 247 ? 1.538 -10.328 11.398 1 93.81 247 THR A N 1
ATOM 1955 C CA . THR A 1 247 ? 1.832 -11.578 12.102 1 93.81 247 THR A CA 1
ATOM 1956 C C . THR A 1 247 ? 1.121 -12.75 11.438 1 93.81 247 THR A C 1
ATOM 1958 O O . THR A 1 247 ? 1.617 -13.875 11.461 1 93.81 247 THR A O 1
ATOM 1961 N N . LYS A 1 248 ? -0.069 -12.453 10.828 1 95.81 248 LYS A N 1
ATOM 1962 C CA . LYS A 1 248 ? -0.787 -13.508 10.117 1 95.81 248 LYS A CA 1
ATOM 1963 C C . LYS A 1 248 ? 0.016 -14.008 8.922 1 95.81 248 LYS A C 1
ATOM 1965 O O . LYS A 1 248 ? 0.04 -15.211 8.641 1 95.81 248 LYS A O 1
ATOM 1970 N N . VAL A 1 249 ? 0.668 -13.109 8.211 1 96.38 249 VAL A N 1
ATOM 1971 C CA . VAL A 1 249 ? 1.523 -13.469 7.086 1 96.38 249 VAL A CA 1
ATOM 1972 C C . VAL A 1 249 ? 2.707 -14.305 7.578 1 96.38 249 VAL A C 1
ATOM 1974 O O . VAL A 1 249 ? 3.053 -15.32 6.977 1 96.38 249 VAL A O 1
ATOM 1977 N N . MET A 1 250 ? 3.264 -13.891 8.75 1 96.44 250 MET A N 1
ATOM 1978 C CA . MET A 1 250 ? 4.406 -14.586 9.336 1 96.44 250 MET A CA 1
ATOM 1979 C C . MET A 1 250 ? 4.02 -16 9.75 1 96.44 250 MET A C 1
ATOM 1981 O O . MET A 1 250 ? 4.789 -16.938 9.547 1 96.44 250 MET A O 1
ATOM 1985 N N . GLU A 1 251 ? 2.828 -16.094 10.305 1 97.62 251 GLU A N 1
ATOM 1986 C CA . GLU A 1 251 ? 2.338 -17.406 10.727 1 97.62 251 GLU A CA 1
ATOM 1987 C C . GLU A 1 251 ? 2.176 -18.359 9.539 1 97.62 251 GLU A C 1
ATOM 1989 O O . GLU A 1 251 ? 2.553 -19.516 9.617 1 97.62 251 GLU A O 1
ATOM 1994 N N . VAL A 1 252 ? 1.625 -17.844 8.5 1 98.5 252 VAL A N 1
ATOM 1995 C CA . VAL A 1 252 ? 1.458 -18.656 7.301 1 98.5 252 VAL A CA 1
ATOM 1996 C C . VAL A 1 252 ? 2.826 -19.062 6.754 1 98.5 252 VAL A C 1
ATOM 1998 O O . VAL A 1 252 ? 3.045 -20.219 6.406 1 98.5 252 VAL A O 1
ATOM 2001 N N . TYR A 1 253 ? 3.777 -18.172 6.711 1 98.62 253 TYR A N 1
ATOM 2002 C CA . TYR A 1 253 ? 5.117 -18.453 6.215 1 98.62 253 TYR A CA 1
ATOM 2003 C C . TYR A 1 253 ? 5.766 -19.578 7.023 1 98.62 253 TYR A C 1
ATOM 2005 O O . TYR A 1 253 ? 6.238 -20.562 6.457 1 98.62 253 TYR A O 1
ATOM 2013 N N . ASP A 1 254 ? 5.711 -19.453 8.336 1 98.5 254 ASP A N 1
ATOM 2014 C CA . ASP A 1 254 ? 6.438 -20.344 9.227 1 98.5 254 ASP A CA 1
ATOM 2015 C C . ASP A 1 254 ? 5.742 -21.703 9.328 1 98.5 254 ASP A C 1
ATOM 2017 O O . ASP A 1 254 ? 6.383 -22.75 9.195 1 98.5 254 ASP A O 1
ATOM 2021 N N . HIS A 1 255 ? 4.418 -21.656 9.422 1 98.44 255 HIS A N 1
ATOM 2022 C CA . HIS A 1 255 ? 3.734 -22.875 9.883 1 98.44 255 HIS A CA 1
ATOM 2023 C C . HIS A 1 255 ? 3.037 -23.578 8.734 1 98.44 255 HIS A C 1
ATOM 2025 O O . HIS A 1 255 ? 2.566 -24.703 8.891 1 98.44 255 HIS A O 1
ATOM 2031 N N . ARG A 1 256 ? 3.031 -22.969 7.582 1 98.56 256 ARG A N 1
ATOM 2032 C CA . ARG A 1 256 ? 2.328 -23.609 6.48 1 98.56 256 ARG A CA 1
ATOM 2033 C C . ARG A 1 256 ? 3.238 -23.766 5.266 1 98.56 256 ARG A C 1
ATOM 2035 O O . ARG A 1 256 ? 3.293 -24.828 4.652 1 98.56 256 ARG A O 1
ATOM 2042 N N . ILE A 1 257 ? 3.988 -22.734 4.926 1 98.75 257 ILE A N 1
ATOM 2043 C CA . ILE A 1 257 ? 4.859 -22.797 3.756 1 98.75 257 ILE A CA 1
ATOM 2044 C C . ILE A 1 257 ? 6.184 -23.469 4.133 1 98.75 257 ILE A C 1
ATOM 2046 O O . ILE A 1 257 ? 6.504 -24.547 3.648 1 98.75 257 ILE A O 1
ATOM 2050 N N . TRP A 1 258 ? 6.852 -22.906 5.121 1 98.62 258 TRP A N 1
ATOM 2051 C CA . TRP A 1 258 ? 8.18 -23.391 5.484 1 98.62 258 TRP A CA 1
ATOM 2052 C C . TRP A 1 258 ? 8.094 -24.75 6.164 1 98.62 258 TRP A C 1
ATOM 2054 O O . TRP A 1 258 ? 8.977 -25.594 5.996 1 98.62 258 TRP A O 1
ATOM 2064 N N . LYS A 1 259 ? 7.051 -24.922 6.918 1 98.31 259 LYS A N 1
ATOM 2065 C CA . LYS A 1 259 ? 6.871 -26.156 7.664 1 98.31 259 LYS A CA 1
ATOM 2066 C C . LYS A 1 259 ? 6.816 -27.359 6.723 1 98.31 259 LYS A C 1
ATOM 2068 O O . LYS A 1 259 ? 7.184 -28.469 7.109 1 98.31 259 LYS A O 1
ATOM 2073 N N . GLU A 1 260 ? 6.387 -27.125 5.477 1 98.5 260 GLU A N 1
ATOM 2074 C CA . GLU A 1 260 ? 6.32 -28.188 4.488 1 98.5 260 GLU A CA 1
ATOM 2075 C C . GLU A 1 260 ? 7.672 -28.891 4.328 1 98.5 260 GLU A C 1
ATOM 2077 O O . GLU A 1 260 ? 7.734 -30.078 4.059 1 98.5 260 GLU A O 1
ATOM 2082 N N . LEU A 1 261 ? 8.805 -28.219 4.586 1 98.31 261 LEU A N 1
ATOM 2083 C CA . LEU A 1 261 ? 10.141 -28.75 4.387 1 98.31 261 LEU A CA 1
ATOM 2084 C C . LEU A 1 261 ? 10.453 -29.844 5.414 1 98.31 261 LEU A C 1
ATOM 2086 O O . LEU A 1 261 ? 11.422 -30.578 5.258 1 98.31 261 LEU A O 1
ATOM 2090 N N . GLU A 1 262 ? 9.648 -29.953 6.422 1 97.88 262 GLU A N 1
ATOM 2091 C CA . GLU A 1 262 ? 9.867 -30.969 7.457 1 97.88 262 GLU A CA 1
ATOM 2092 C C . GLU A 1 262 ? 9.398 -32.344 6.996 1 97.88 262 GLU A C 1
ATOM 2094 O O . GLU A 1 262 ? 9.742 -33.344 7.605 1 97.88 262 GLU A O 1
ATOM 2099 N N . ARG A 1 263 ? 8.602 -32.344 5.98 1 96.75 263 ARG A N 1
ATOM 2100 C CA . ARG A 1 263 ? 8.148 -33.625 5.461 1 96.75 263 ARG A CA 1
ATOM 2101 C C . ARG A 1 263 ? 9.266 -34.375 4.727 1 96.75 263 ARG A C 1
ATOM 2103 O O . ARG A 1 263 ? 10.047 -33.75 4.008 1 96.75 263 ARG A O 1
ATOM 2110 N N . SER A 1 264 ? 9.266 -35.625 4.848 1 95.81 264 SER A N 1
ATOM 2111 C CA . SER A 1 264 ? 10.312 -36.438 4.234 1 95.81 264 SER A CA 1
ATOM 2112 C C . SER A 1 264 ? 10.172 -36.469 2.715 1 95.81 264 SER A C 1
ATOM 2114 O O . SER A 1 264 ? 11.164 -36.625 2 1 95.81 264 SER A O 1
ATOM 2116 N N . ASP A 1 265 ? 8.945 -36.281 2.215 1 95.25 265 ASP A N 1
ATOM 2117 C CA . ASP A 1 265 ? 8.719 -36.344 0.774 1 95.25 265 ASP A CA 1
ATOM 2118 C C . ASP A 1 265 ? 8.555 -34.938 0.182 1 95.25 265 ASP A C 1
ATOM 2120 O O . ASP A 1 265 ? 7.973 -34.781 -0.89 1 95.25 265 ASP A O 1
ATOM 2124 N N . ALA A 1 266 ? 9.078 -33.938 0.92 1 97 266 ALA A N 1
ATOM 2125 C CA . ALA A 1 266 ? 8.977 -32.562 0.453 1 97 266 ALA A CA 1
ATOM 2126 C C . ALA A 1 266 ? 9.82 -32.344 -0.799 1 97 266 ALA A C 1
ATOM 2128 O O . ALA A 1 266 ? 10.852 -33 -0.983 1 97 266 ALA A O 1
ATOM 2129 N N . MET A 1 267 ? 9.312 -31.578 -1.701 1 96.81 267 MET A N 1
ATOM 2130 C CA . MET A 1 267 ? 10.078 -31.062 -2.834 1 96.81 267 MET A CA 1
ATOM 2131 C C . MET A 1 267 ? 10.523 -29.625 -2.584 1 96.81 267 MET A C 1
ATOM 2133 O O . MET A 1 267 ? 9.812 -28.688 -2.941 1 96.81 267 MET A O 1
ATOM 2137 N N . PRO A 1 268 ? 11.703 -29.391 -2.121 1 98 268 PRO A N 1
ATOM 2138 C CA . PRO A 1 268 ? 12.141 -28.094 -1.582 1 98 268 PRO A CA 1
ATOM 2139 C C . PRO A 1 268 ? 12.047 -26.969 -2.607 1 98 268 PRO A C 1
ATOM 2141 O O . PRO A 1 268 ? 11.562 -25.875 -2.291 1 98 268 PRO A O 1
ATOM 2144 N N . PRO A 1 269 ? 12.461 -27.125 -3.844 1 98.06 269 PRO A N 1
ATOM 2145 C CA . PRO A 1 269 ? 12.383 -26.016 -4.797 1 98.06 269 PRO A CA 1
ATOM 2146 C C . PRO A 1 269 ? 10.977 -25.453 -4.945 1 98.06 269 PRO A C 1
ATOM 2148 O O . PRO A 1 269 ? 10.805 -24.25 -5.148 1 98.06 269 PRO A O 1
ATOM 2151 N N . GLU A 1 270 ? 9.969 -26.359 -4.852 1 97.88 270 GLU A N 1
ATOM 2152 C CA . GLU A 1 270 ? 8.57 -25.922 -4.957 1 97.88 270 GLU A CA 1
ATOM 2153 C C . GLU A 1 270 ? 8.164 -25.062 -3.764 1 97.88 270 GLU A C 1
ATOM 2155 O O . GLU A 1 270 ? 7.355 -24.141 -3.9 1 97.88 270 GLU A O 1
ATOM 2160 N N . VAL A 1 271 ? 8.742 -25.375 -2.609 1 98.75 271 VAL A N 1
ATOM 2161 C CA . VAL A 1 271 ? 8.508 -24.594 -1.402 1 98.75 271 VAL A CA 1
ATOM 2162 C C . VAL A 1 271 ? 9.219 -23.25 -1.51 1 98.75 271 VAL A C 1
ATOM 2164 O O . VAL A 1 271 ? 8.641 -22.203 -1.2 1 98.75 271 VAL A O 1
ATOM 2167 N N . TYR A 1 272 ? 10.492 -23.281 -2.008 1 98.81 272 TYR A N 1
ATOM 2168 C CA . TYR A 1 272 ? 11.297 -22.078 -2.139 1 98.81 272 TYR A CA 1
ATOM 2169 C C . TYR A 1 272 ? 10.633 -21.078 -3.078 1 98.81 272 TYR A C 1
ATOM 2171 O O . TYR A 1 272 ? 10.688 -19.875 -2.854 1 98.81 272 TYR A O 1
ATOM 2179 N N . LEU A 1 273 ? 9.984 -21.562 -4.113 1 98.69 273 LEU A N 1
ATOM 2180 C CA . LEU A 1 273 ? 9.32 -20.703 -5.082 1 98.69 273 LEU A CA 1
ATOM 2181 C C . LEU A 1 273 ? 8.297 -19.812 -4.395 1 98.69 273 LEU A C 1
ATOM 2183 O O . LEU A 1 273 ? 8.305 -18.594 -4.582 1 98.69 273 LEU A O 1
ATOM 2187 N N . ASN A 1 274 ? 7.453 -20.406 -3.588 1 98.69 274 ASN A N 1
ATOM 2188 C CA . ASN A 1 274 ? 6.395 -19.672 -2.908 1 98.69 274 ASN A CA 1
ATOM 2189 C C . ASN A 1 274 ? 6.945 -18.797 -1.788 1 98.69 274 ASN A C 1
ATOM 2191 O O . ASN A 1 274 ? 6.484 -17.672 -1.588 1 98.69 274 ASN A O 1
ATOM 2195 N N . ALA A 1 275 ? 7.969 -19.297 -1.101 1 98.81 275 ALA A N 1
ATOM 2196 C CA . ALA A 1 275 ? 8.609 -18.531 -0.043 1 98.81 275 ALA A CA 1
ATOM 2197 C C . ALA A 1 275 ? 9.273 -17.266 -0.608 1 98.81 275 ALA A C 1
ATOM 2199 O O . ALA A 1 275 ? 9.07 -16.172 -0.09 1 98.81 275 ALA A O 1
ATOM 2200 N N . LEU A 1 276 ? 10.023 -17.453 -1.695 1 98.81 276 LEU A N 1
ATOM 2201 C CA . LEU A 1 276 ? 10.719 -16.328 -2.326 1 98.81 276 LEU A CA 1
ATOM 2202 C C . LEU A 1 276 ? 9.719 -15.305 -2.852 1 98.81 276 LEU A C 1
ATOM 2204 O O . LEU A 1 276 ? 9.922 -14.102 -2.684 1 98.81 276 LEU A O 1
ATOM 2208 N N . GLY A 1 277 ? 8.695 -15.844 -3.514 1 98.12 277 GLY A N 1
ATOM 2209 C CA . GLY A 1 277 ? 7.68 -14.938 -4.039 1 98.12 277 GLY A CA 1
ATOM 2210 C C . GLY A 1 277 ? 7.055 -14.062 -2.971 1 98.12 277 GLY A C 1
ATOM 2211 O O . GLY A 1 277 ? 6.789 -12.883 -3.207 1 98.12 277 GLY A O 1
ATOM 2212 N N . LEU A 1 278 ? 6.812 -14.602 -1.789 1 98.12 278 LEU A N 1
ATOM 2213 C CA . LEU A 1 278 ? 6.211 -13.859 -0.686 1 98.12 278 LEU A CA 1
ATOM 2214 C C . LEU A 1 278 ? 7.207 -12.859 -0.1 1 98.12 278 LEU A C 1
ATOM 2216 O O . LEU A 1 278 ? 6.859 -11.703 0.144 1 98.12 278 LEU A O 1
ATOM 2220 N N . LEU A 1 279 ? 8.461 -13.289 0.06 1 98.38 279 LEU A N 1
ATOM 2221 C CA . LEU A 1 279 ? 9.461 -12.445 0.703 1 98.38 279 LEU A CA 1
ATOM 2222 C C . LEU A 1 279 ? 9.828 -11.266 -0.191 1 98.38 279 LEU A C 1
ATOM 2224 O O . LEU A 1 279 ? 10.117 -10.172 0.303 1 98.38 279 LEU A O 1
ATOM 2228 N N . LEU A 1 280 ? 9.836 -11.469 -1.517 1 97.44 280 LEU A N 1
ATOM 2229 C CA . LEU A 1 280 ? 10.086 -10.352 -2.418 1 97.44 280 LEU A CA 1
ATOM 2230 C C . LEU A 1 280 ? 9.016 -9.273 -2.26 1 97.44 280 LEU A C 1
ATOM 2232 O O . LEU A 1 280 ? 9.32 -8.078 -2.256 1 97.44 280 LEU A O 1
ATOM 2236 N N . ARG A 1 281 ? 7.758 -9.711 -2.092 1 94.44 281 ARG A N 1
ATOM 2237 C CA . ARG A 1 281 ? 6.668 -8.758 -1.891 1 94.44 281 ARG A CA 1
ATOM 2238 C C . ARG A 1 281 ? 6.855 -7.973 -0.598 1 94.44 281 ARG A C 1
ATOM 2240 O O . ARG A 1 281 ? 6.621 -6.766 -0.562 1 94.44 281 ARG A O 1
ATOM 2247 N N . LEU A 1 282 ? 7.266 -8.648 0.404 1 94.06 282 LEU A N 1
ATOM 2248 C CA . LEU A 1 282 ? 7.504 -8.008 1.69 1 94.06 282 LEU A CA 1
ATOM 2249 C C . LEU A 1 282 ? 8.695 -7.062 1.611 1 94.06 282 LEU A C 1
ATOM 2251 O O . LEU A 1 282 ? 8.711 -6.016 2.264 1 94.06 282 LEU A O 1
ATOM 2255 N N . SER A 1 283 ? 9.68 -7.418 0.809 1 94.5 283 SER A N 1
ATOM 2256 C CA . SER A 1 283 ? 10.859 -6.582 0.628 1 94.5 283 SER A CA 1
ATOM 2257 C C . SER A 1 283 ? 10.5 -5.25 -0.016 1 94.5 283 SER A C 1
ATOM 2259 O O . SER A 1 283 ? 10.953 -4.195 0.438 1 94.5 283 SER A O 1
ATOM 2261 N N . ILE A 1 284 ? 9.656 -5.328 -1.018 1 90.56 284 ILE A N 1
ATOM 2262 C CA . ILE A 1 284 ? 9.266 -4.133 -1.758 1 90.56 284 ILE A CA 1
ATOM 2263 C C . ILE A 1 284 ? 8.477 -3.195 -0.846 1 90.56 284 ILE A C 1
ATOM 2265 O O . ILE A 1 284 ? 8.562 -1.973 -0.982 1 90.56 284 ILE A O 1
ATOM 2269 N N . ARG A 1 285 ? 7.832 -3.736 0.155 1 85.44 285 ARG A N 1
ATOM 2270 C CA . ARG A 1 285 ? 6.98 -2.955 1.047 1 85.44 285 ARG A CA 1
ATOM 2271 C C . ARG A 1 285 ? 7.742 -2.535 2.301 1 85.44 285 ARG A C 1
ATOM 2273 O O . ARG A 1 285 ? 7.148 -2.018 3.248 1 85.44 285 ARG A O 1
ATOM 2280 N N . GLY A 1 286 ? 9.07 -2.863 2.305 1 87.25 286 GLY A N 1
ATOM 2281 C CA . GLY A 1 286 ? 9.922 -2.41 3.393 1 87.25 286 GLY A CA 1
ATOM 2282 C C . GLY A 1 286 ? 9.758 -3.229 4.66 1 87.25 286 GLY A C 1
ATOM 2283 O O . GLY A 1 286 ? 10.109 -2.773 5.746 1 87.25 286 GLY A O 1
ATOM 2284 N N . LEU A 1 287 ? 9.25 -4.41 4.594 1 89.31 287 LEU A N 1
ATOM 2285 C CA . LEU A 1 287 ? 8.914 -5.203 5.77 1 89.31 287 LEU A CA 1
ATOM 2286 C C . LEU A 1 287 ? 9.891 -6.363 5.941 1 89.31 287 LEU A C 1
ATOM 2288 O O . LEU A 1 287 ? 9.898 -7.023 6.98 1 89.31 287 LEU A O 1
ATOM 2292 N N . LEU A 1 288 ? 10.75 -6.621 4.98 1 92.38 288 LEU A N 1
ATOM 2293 C CA . LEU A 1 288 ? 11.609 -7.805 4.988 1 92.38 288 LEU A CA 1
ATOM 2294 C C . LEU A 1 288 ? 12.695 -7.676 6.047 1 92.38 288 LEU A C 1
ATOM 2296 O O . LEU A 1 288 ? 12.828 -8.539 6.918 1 92.38 288 LEU A O 1
ATOM 2300 N N . ASP A 1 289 ? 13.438 -6.613 6.059 1 88.44 289 ASP A N 1
ATOM 2301 C CA . ASP A 1 289 ? 14.641 -6.457 6.875 1 88.44 289 ASP A CA 1
ATOM 2302 C C . ASP A 1 289 ? 14.289 -6.355 8.359 1 88.44 289 ASP A C 1
ATOM 2304 O O . ASP A 1 289 ? 15.039 -6.84 9.211 1 88.44 289 ASP A O 1
ATOM 2308 N N . ASP A 1 290 ? 13.156 -5.844 8.641 1 85.25 290 ASP A N 1
ATOM 2309 C CA . ASP A 1 290 ? 12.812 -5.562 10.031 1 85.25 290 ASP A CA 1
ATOM 2310 C C . ASP A 1 290 ? 12.047 -6.73 10.648 1 85.25 290 ASP A C 1
ATOM 2312 O O . ASP A 1 290 ? 12.164 -6.988 11.852 1 85.25 290 ASP A O 1
ATOM 2316 N N . ILE A 1 291 ? 11.344 -7.441 9.805 1 85.81 291 ILE A N 1
ATOM 2317 C CA . ILE A 1 291 ? 10.398 -8.398 10.375 1 85.81 291 ILE A CA 1
ATOM 2318 C C . ILE A 1 291 ? 10.758 -9.812 9.922 1 85.81 291 ILE A C 1
ATOM 2320 O O . ILE A 1 291 ? 10.609 -10.773 10.68 1 85.81 291 ILE A O 1
ATOM 2324 N N . PHE A 1 292 ? 11.305 -9.992 8.695 1 93.5 292 PHE A N 1
ATOM 2325 C CA . PHE A 1 292 ? 11.492 -11.312 8.109 1 93.5 292 PHE A CA 1
ATOM 2326 C C . PHE A 1 292 ? 12.961 -11.578 7.812 1 93.5 292 PHE A C 1
ATOM 2328 O O . PHE A 1 292 ? 13.297 -12.461 7.027 1 93.5 292 PHE A O 1
ATOM 2335 N N . ASP A 1 293 ? 13.844 -10.844 8.461 1 94.12 293 ASP A N 1
ATOM 2336 C CA . ASP A 1 293 ? 15.258 -10.867 8.117 1 94.12 293 ASP A CA 1
ATOM 2337 C C . ASP A 1 293 ? 15.852 -12.258 8.312 1 94.12 293 ASP A C 1
ATOM 2339 O O . ASP A 1 293 ? 16.531 -12.781 7.426 1 94.12 293 ASP A O 1
ATOM 2343 N N . ASP A 1 294 ? 15.57 -12.852 9.461 1 96.25 294 ASP A N 1
ATOM 2344 C CA . ASP A 1 294 ? 16.125 -14.164 9.766 1 96.25 294 ASP A CA 1
ATOM 2345 C C . ASP A 1 294 ? 15.602 -15.219 8.789 1 96.25 294 ASP A C 1
ATOM 2347 O O . ASP A 1 294 ? 16.359 -16.078 8.328 1 96.25 294 ASP A O 1
ATOM 2351 N N . ARG A 1 295 ? 14.375 -15.195 8.469 1 97.69 295 ARG A N 1
ATOM 2352 C CA . ARG A 1 295 ? 13.75 -16.125 7.535 1 97.69 295 ARG A CA 1
ATOM 2353 C C . ARG A 1 295 ? 14.359 -15.992 6.141 1 97.69 295 ARG A C 1
ATOM 2355 O O . ARG A 1 295 ? 14.641 -17 5.484 1 97.69 295 ARG A O 1
ATOM 2362 N N . PHE A 1 296 ? 14.602 -14.773 5.816 1 98.25 296 PHE A N 1
ATOM 2363 C CA . PHE A 1 296 ? 15.18 -14.492 4.504 1 98.25 296 PHE A CA 1
ATOM 2364 C C . PHE A 1 296 ? 16.594 -15.047 4.406 1 98.25 296 PHE A C 1
ATOM 2366 O O . PHE A 1 296 ? 16.953 -15.656 3.402 1 98.25 296 PHE A O 1
ATOM 2373 N N . LYS A 1 297 ? 17.375 -14.812 5.418 1 97.88 297 LYS A N 1
ATOM 2374 C CA . LYS A 1 297 ? 18.75 -15.273 5.418 1 97.88 297 LYS A CA 1
ATOM 2375 C C . LYS A 1 297 ? 18.828 -16.797 5.289 1 97.88 297 LYS A C 1
ATOM 2377 O O . LYS A 1 297 ? 19.672 -17.312 4.547 1 97.88 297 LYS A O 1
ATOM 2382 N N . VAL A 1 298 ? 17.953 -17.453 5.977 1 98.31 298 VAL A N 1
ATOM 2383 C CA . VAL A 1 298 ? 17.922 -18.906 5.91 1 98.31 298 VAL A CA 1
ATOM 2384 C C . VAL A 1 298 ? 17.578 -19.359 4.492 1 98.31 298 VAL A C 1
ATOM 2386 O O . VAL A 1 298 ? 18.219 -20.25 3.934 1 98.31 298 VAL A O 1
ATOM 2389 N N . LEU A 1 299 ? 16.594 -18.734 3.93 1 98.62 299 LEU A N 1
ATOM 2390 C CA . LEU A 1 299 ? 16.156 -19.094 2.584 1 98.62 299 LEU A CA 1
ATOM 2391 C C . LEU A 1 299 ? 17.25 -18.781 1.562 1 98.62 299 LEU A C 1
ATOM 2393 O O . LEU A 1 299 ? 17.5 -19.594 0.662 1 98.62 299 LEU A O 1
ATOM 2397 N N . ALA A 1 300 ? 17.891 -17.625 1.686 1 98.5 300 ALA A N 1
ATOM 2398 C CA . ALA A 1 300 ? 18.969 -17.25 0.772 1 98.5 300 ALA A CA 1
ATOM 2399 C C . ALA A 1 300 ? 20.109 -18.25 0.812 1 98.5 300 ALA A C 1
ATOM 2401 O O . ALA A 1 300 ? 20.703 -18.578 -0.222 1 98.5 300 ALA A O 1
ATOM 2402 N N . ASP A 1 301 ? 20.359 -18.75 1.961 1 98.31 301 ASP A N 1
ATOM 2403 C CA . ASP A 1 301 ? 21.406 -19.75 2.109 1 98.31 301 ASP A CA 1
ATOM 2404 C C . ASP A 1 301 ? 21.016 -21.047 1.43 1 98.31 301 ASP A C 1
ATOM 2406 O O . ASP A 1 301 ? 21.859 -21.703 0.803 1 98.31 301 ASP A O 1
ATOM 2410 N N . ARG A 1 302 ? 19.797 -21.406 1.549 1 98.44 302 ARG A N 1
ATOM 2411 C CA . ARG A 1 302 ? 19.328 -22.656 0.942 1 98.44 302 ARG A CA 1
ATOM 2412 C C . ARG A 1 302 ? 19.406 -22.578 -0.579 1 98.44 302 ARG A C 1
ATOM 2414 O O . ARG A 1 302 ? 19.875 -23.516 -1.227 1 98.44 302 ARG A O 1
ATOM 2421 N N . VAL A 1 303 ? 19.016 -21.469 -1.129 1 98.56 303 VAL A N 1
ATOM 2422 C CA . VAL A 1 303 ? 18.875 -21.406 -2.58 1 98.56 303 VAL A CA 1
ATOM 2423 C C . VAL A 1 303 ? 20.219 -21.062 -3.215 1 98.56 303 VAL A C 1
ATOM 2425 O O . VAL A 1 303 ? 20.328 -21 -4.441 1 98.56 303 VAL A O 1
ATOM 2428 N N . ALA A 1 304 ? 21.234 -20.797 -2.363 1 98.31 304 ALA A N 1
ATOM 2429 C CA . ALA A 1 304 ? 22.594 -20.609 -2.873 1 98.31 304 ALA A CA 1
ATOM 2430 C C . ALA A 1 304 ? 23.156 -21.922 -3.424 1 98.31 304 ALA A C 1
ATOM 2432 O O . ALA A 1 304 ? 24.125 -21.922 -4.191 1 98.31 304 ALA A O 1
ATOM 2433 N N . ASP A 1 305 ? 22.531 -22.969 -2.947 1 97.94 305 ASP A N 1
ATOM 2434 C CA . ASP A 1 305 ? 22.891 -24.266 -3.504 1 97.94 305 ASP A CA 1
ATOM 2435 C C . ASP A 1 305 ? 22.5 -24.359 -4.977 1 97.94 305 ASP A C 1
ATOM 2437 O O . ASP A 1 305 ? 21.328 -24.281 -5.32 1 97.94 305 ASP A O 1
ATOM 2441 N N . GLU A 1 306 ? 23.422 -24.703 -5.883 1 97.25 306 GLU A N 1
ATOM 2442 C CA . GLU A 1 306 ? 23.25 -24.688 -7.332 1 97.25 306 GLU A CA 1
ATOM 2443 C C . GLU A 1 306 ? 22.297 -25.797 -7.773 1 97.25 306 GLU A C 1
ATOM 2445 O O . GLU A 1 306 ? 21.781 -25.781 -8.898 1 97.25 306 GLU A O 1
ATOM 2450 N N . ALA A 1 307 ? 22.078 -26.719 -6.875 1 96.62 307 ALA A N 1
ATOM 2451 C CA . ALA A 1 307 ? 21.125 -27.781 -7.176 1 96.62 307 ALA A CA 1
ATOM 2452 C C . ALA A 1 307 ? 19.734 -27.219 -7.41 1 96.62 307 ALA A C 1
ATOM 2454 O O . ALA A 1 307 ? 18.891 -27.875 -8.047 1 96.62 307 ALA A O 1
ATOM 2455 N N . ASN A 1 308 ? 19.5 -26.031 -6.941 1 97.38 308 ASN A N 1
ATOM 2456 C CA . ASN A 1 308 ? 18.188 -25.406 -7.074 1 97.38 308 ASN A CA 1
ATOM 2457 C C . ASN A 1 308 ? 18.094 -24.547 -8.336 1 97.38 308 ASN A C 1
ATOM 2459 O O . ASN A 1 308 ? 17.047 -24 -8.641 1 97.38 308 ASN A O 1
ATOM 2463 N N . TRP A 1 309 ? 19.203 -24.453 -9.07 1 97.75 309 TRP A N 1
ATOM 2464 C CA . TRP A 1 309 ? 19.266 -23.531 -10.203 1 97.75 309 TRP A CA 1
ATOM 2465 C C . TRP A 1 309 ? 18.812 -24.219 -11.484 1 97.75 309 TRP A C 1
ATOM 2467 O O . TRP A 1 309 ? 18.891 -25.438 -11.609 1 97.75 309 TRP A O 1
ATOM 2477 N N . PHE A 1 310 ? 18.25 -23.438 -12.367 1 95.88 310 PHE A N 1
ATOM 2478 C CA . PHE A 1 310 ? 17.906 -23.812 -13.734 1 95.88 310 PHE A CA 1
ATOM 2479 C C . PHE A 1 310 ? 16.797 -24.875 -13.742 1 95.88 310 PHE A C 1
ATOM 2481 O O . PHE A 1 310 ? 16.734 -25.703 -14.656 1 95.88 310 PHE A O 1
ATOM 2488 N N . LEU A 1 311 ? 16.031 -24.906 -12.648 1 94.31 311 LEU A N 1
ATOM 2489 C CA . LEU A 1 311 ? 14.883 -25.797 -12.602 1 94.31 311 LEU A CA 1
ATOM 2490 C C . LEU A 1 311 ? 13.672 -25.156 -13.273 1 94.31 311 LEU A C 1
ATOM 2492 O O . LEU A 1 311 ? 12.969 -25.812 -14.047 1 94.31 311 LEU A O 1
ATOM 2496 N N . GLU A 1 312 ? 13.375 -23.969 -12.961 1 95.06 312 GLU A N 1
ATOM 2497 C CA . GLU A 1 312 ? 12.297 -23.156 -13.508 1 95.06 312 GLU A CA 1
ATOM 2498 C C . GLU A 1 312 ? 12.711 -21.688 -13.609 1 95.06 312 GLU A C 1
ATOM 2500 O O . GLU A 1 312 ? 13.383 -21.172 -12.711 1 95.06 312 GLU A O 1
ATOM 2505 N N . TRP A 1 313 ? 12.273 -21.031 -14.641 1 96 313 TRP A N 1
ATOM 2506 C CA . TRP A 1 313 ? 12.688 -19.656 -14.883 1 96 313 TRP A CA 1
ATOM 2507 C C . TRP A 1 313 ? 12.18 -18.734 -13.781 1 96 313 TRP A C 1
ATOM 2509 O O . TRP A 1 313 ? 12.93 -17.875 -13.289 1 96 313 TRP A O 1
ATOM 2519 N N . HIS A 1 314 ? 10.953 -18.859 -13.438 1 98 314 HIS A N 1
ATOM 2520 C CA . HIS A 1 314 ? 10.391 -18.016 -12.383 1 98 314 HIS A CA 1
ATOM 2521 C C . HIS A 1 314 ? 11.172 -18.172 -11.086 1 98 314 HIS A C 1
ATOM 2523 O O . HIS A 1 314 ? 11.516 -17.172 -10.445 1 98 314 HIS A O 1
ATOM 2529 N N . LEU A 1 315 ? 11.453 -19.406 -10.734 1 98.5 315 LEU A N 1
ATOM 2530 C CA . LEU A 1 315 ? 12.242 -19.672 -9.539 1 98.5 315 LEU A CA 1
ATOM 2531 C C . LEU A 1 315 ? 13.633 -19.047 -9.648 1 98.5 315 LEU A C 1
ATOM 2533 O O . LEU A 1 315 ? 14.117 -18.422 -8.695 1 98.5 315 LEU A O 1
ATOM 2537 N N . ASP A 1 316 ? 14.258 -19.172 -10.805 1 98.56 316 ASP A N 1
ATOM 2538 C CA . ASP A 1 316 ? 15.602 -18.656 -11.008 1 98.56 316 ASP A CA 1
ATOM 2539 C C . ASP A 1 316 ? 15.633 -17.141 -10.859 1 98.56 316 ASP A C 1
ATOM 2541 O O . ASP A 1 316 ? 16.562 -16.578 -10.273 1 98.56 316 ASP A O 1
ATOM 2545 N N . VAL A 1 317 ? 14.617 -16.469 -11.398 1 98.31 317 VAL A N 1
ATOM 2546 C CA . VAL A 1 317 ? 14.539 -15.023 -11.289 1 98.31 317 VAL A CA 1
ATOM 2547 C C . VAL A 1 317 ? 14.43 -14.617 -9.82 1 98.31 317 VAL A C 1
ATOM 2549 O O . VAL A 1 317 ? 15.094 -13.68 -9.383 1 98.31 317 VAL A O 1
ATOM 2552 N N . LEU A 1 318 ? 13.656 -15.359 -9.062 1 98.75 318 LEU A N 1
ATOM 2553 C CA . LEU A 1 318 ? 13.477 -15.062 -7.648 1 98.75 318 LEU A CA 1
ATOM 2554 C C . LEU A 1 318 ? 14.742 -15.383 -6.863 1 98.75 318 LEU A C 1
ATOM 2556 O O . LEU A 1 318 ? 15.102 -14.648 -5.938 1 98.75 318 LEU A O 1
ATOM 2560 N N . ILE A 1 319 ? 15.414 -16.484 -7.223 1 98.88 319 ILE A N 1
ATOM 2561 C CA . ILE A 1 319 ? 16.672 -16.828 -6.574 1 98.88 319 ILE A CA 1
ATOM 2562 C C . ILE A 1 319 ? 17.703 -15.742 -6.84 1 98.88 319 ILE A C 1
ATOM 2564 O O . ILE A 1 319 ? 18.453 -15.359 -5.938 1 98.88 319 ILE A O 1
ATOM 2568 N N . LEU A 1 320 ? 17.734 -15.273 -8.055 1 98.75 320 LEU A N 1
ATOM 2569 C CA . LEU A 1 320 ? 18.656 -14.188 -8.406 1 98.75 320 LEU A CA 1
ATOM 2570 C C . LEU A 1 320 ? 18.469 -12.992 -7.48 1 98.75 320 LEU A C 1
ATOM 2572 O O . LEU A 1 320 ? 19.438 -12.43 -6.977 1 98.75 320 LEU A O 1
ATOM 2576 N N . TRP A 1 321 ? 17.234 -12.633 -7.27 1 98.69 321 TRP A N 1
ATOM 2577 C CA . TRP A 1 321 ? 16.922 -11.547 -6.348 1 98.69 321 TRP A CA 1
ATOM 2578 C C . TRP A 1 321 ? 17.453 -11.844 -4.953 1 98.69 321 TRP A C 1
ATOM 2580 O O . TRP A 1 321 ? 18.125 -11.008 -4.348 1 98.69 321 TRP A O 1
ATOM 2590 N N . ALA A 1 322 ? 17.172 -13.023 -4.449 1 98.81 322 ALA A N 1
ATOM 2591 C CA . ALA A 1 322 ? 17.516 -13.383 -3.078 1 98.81 322 ALA A CA 1
ATOM 2592 C C . ALA A 1 322 ? 19.031 -13.375 -2.877 1 98.81 322 ALA A C 1
ATOM 2594 O O . ALA A 1 322 ? 19.516 -12.875 -1.864 1 98.81 322 ALA A O 1
ATOM 2595 N N . LEU A 1 323 ? 19.734 -13.93 -3.836 1 98.81 323 LEU A N 1
ATOM 2596 C CA . LEU A 1 323 ? 21.188 -13.961 -3.738 1 98.81 323 LEU A CA 1
ATOM 2597 C C . LEU A 1 323 ? 21.766 -12.555 -3.75 1 98.81 323 LEU A C 1
ATOM 2599 O O . LEU A 1 323 ? 22.656 -12.234 -2.963 1 98.81 323 LEU A O 1
ATOM 2603 N N . THR A 1 324 ? 21.266 -11.727 -4.648 1 98.69 324 THR A N 1
ATOM 2604 C CA . THR A 1 324 ? 21.734 -10.344 -4.738 1 98.69 324 THR A CA 1
ATOM 2605 C C . THR A 1 324 ? 21.453 -9.594 -3.439 1 98.69 324 THR A C 1
ATOM 2607 O O . THR A 1 324 ? 22.328 -8.914 -2.91 1 98.69 324 THR A O 1
ATOM 2610 N N . LYS A 1 325 ? 20.219 -9.742 -2.908 1 98.25 325 LYS A N 1
ATOM 2611 C CA . LYS A 1 325 ? 19.812 -9.062 -1.685 1 98.25 325 LYS A CA 1
ATOM 2612 C C . LYS A 1 325 ? 20.641 -9.516 -0.493 1 98.25 325 LYS A C 1
ATOM 2614 O O . LYS A 1 325 ? 20.953 -8.719 0.4 1 98.25 325 LYS A O 1
ATOM 2619 N N . ALA A 1 326 ? 21.047 -10.781 -0.527 1 98.06 326 ALA A N 1
ATOM 2620 C CA . ALA A 1 326 ? 21.828 -11.359 0.569 1 98.06 326 ALA A CA 1
ATOM 2621 C C . ALA A 1 326 ? 23.297 -11.016 0.426 1 98.06 326 ALA A C 1
ATOM 2623 O O . ALA A 1 326 ? 24.125 -11.422 1.257 1 98.06 326 ALA A O 1
ATOM 2624 N N . GLY A 1 327 ? 23.719 -10.352 -0.658 1 97.38 327 GLY A N 1
ATOM 2625 C CA . GLY A 1 327 ? 25.109 -9.961 -0.87 1 97.38 327 GLY A CA 1
ATOM 2626 C C . GLY A 1 327 ? 25.953 -11.07 -1.468 1 97.38 327 GLY A C 1
ATOM 2627 O O . GLY A 1 327 ? 27.188 -10.984 -1.468 1 97.38 327 GLY A O 1
ATOM 2628 N N . LYS A 1 328 ? 25.328 -12.102 -1.86 1 97.94 328 LYS A N 1
ATOM 2629 C CA . LYS A 1 328 ? 26.047 -13.18 -2.543 1 97.94 328 LYS A CA 1
ATOM 2630 C C . LYS A 1 328 ? 26.172 -12.883 -4.035 1 97.94 328 LYS A C 1
ATOM 2632 O O . LYS A 1 328 ? 25.703 -13.656 -4.871 1 97.94 328 LYS A O 1
ATOM 2637 N N . ILE A 1 329 ? 26.969 -11.945 -4.371 1 97.88 329 ILE A N 1
ATOM 2638 C CA . ILE A 1 329 ? 27 -11.32 -5.688 1 97.88 329 ILE A CA 1
ATOM 2639 C C . ILE A 1 329 ? 27.625 -12.273 -6.699 1 97.88 329 ILE A C 1
ATOM 2641 O O . ILE A 1 329 ? 27.156 -12.383 -7.836 1 97.88 329 ILE A O 1
ATOM 2645 N N . SER A 1 330 ? 28.656 -12.953 -6.285 1 98 330 SER A N 1
ATOM 2646 C CA . SER A 1 330 ? 29.297 -13.883 -7.199 1 98 330 SER A CA 1
ATOM 2647 C C . SER A 1 330 ? 28.344 -14.977 -7.648 1 98 330 SER A C 1
ATOM 2649 O O . SER A 1 330 ? 28.281 -15.32 -8.836 1 98 330 SER A O 1
ATOM 2651 N N . LYS A 1 331 ? 27.594 -15.508 -6.711 1 98.44 331 LYS A N 1
ATOM 2652 C CA . LYS A 1 331 ? 26.625 -16.547 -7.031 1 98.44 331 LYS A CA 1
ATOM 2653 C C . LYS A 1 331 ? 25.5 -15.984 -7.898 1 98.44 331 LYS A C 1
ATOM 2655 O O . LYS A 1 331 ? 25.031 -16.641 -8.828 1 98.44 331 LYS A O 1
ATOM 2660 N N . ALA A 1 332 ? 25.047 -14.797 -7.559 1 98.62 332 ALA A N 1
ATOM 2661 C CA . ALA A 1 332 ? 24.016 -14.141 -8.352 1 98.62 332 ALA A CA 1
ATOM 2662 C C . ALA A 1 332 ? 24.469 -13.969 -9.797 1 98.62 332 ALA A C 1
ATOM 2664 O O . ALA A 1 332 ? 23.719 -14.281 -10.734 1 98.62 332 ALA A O 1
ATOM 2665 N N . GLU A 1 333 ? 25.688 -13.531 -9.969 1 98.31 333 GLU A N 1
ATOM 2666 C CA . GLU A 1 333 ? 26.219 -13.336 -11.312 1 98.31 333 GLU A CA 1
ATOM 2667 C C . GLU A 1 333 ? 26.375 -14.672 -12.039 1 98.31 333 GLU A C 1
ATOM 2669 O O . GLU A 1 333 ? 26.141 -14.758 -13.25 1 98.31 333 GLU A O 1
ATOM 2674 N N . GLY A 1 334 ? 26.828 -15.625 -11.25 1 98.25 334 GLY A N 1
ATOM 2675 C CA . GLY A 1 334 ? 26.906 -16.953 -11.836 1 98.25 334 GLY A CA 1
ATOM 2676 C C . GLY A 1 334 ? 25.562 -17.438 -12.375 1 98.25 334 GLY A C 1
ATOM 2677 O O . GLY A 1 334 ? 25.5 -17.969 -13.484 1 98.25 334 GLY A O 1
ATOM 2678 N N . LEU A 1 335 ? 24.531 -17.297 -11.594 1 98.44 335 LEU A N 1
ATOM 2679 C CA . LEU A 1 335 ? 23.203 -17.703 -12.016 1 98.44 335 LEU A CA 1
ATOM 2680 C C . LEU A 1 335 ? 22.75 -16.906 -13.234 1 98.44 335 LEU A C 1
ATOM 2682 O O . LEU A 1 335 ? 22.234 -17.484 -14.203 1 98.44 335 LEU A O 1
ATOM 2686 N N . LEU A 1 336 ? 22.906 -15.578 -13.172 1 98.06 336 LEU A N 1
ATOM 2687 C CA . LEU A 1 336 ? 22.484 -14.711 -14.266 1 98.06 336 LEU A CA 1
ATOM 2688 C C . LEU A 1 336 ? 23.203 -15.07 -15.555 1 98.06 336 LEU A C 1
ATOM 2690 O O . LEU A 1 336 ? 22.594 -15.156 -16.609 1 98.06 336 LEU A O 1
ATOM 2694 N N . ASN A 1 337 ? 24.5 -15.312 -15.5 1 97.5 337 ASN A N 1
ATOM 2695 C CA . ASN A 1 337 ? 25.281 -15.711 -16.672 1 97.5 337 ASN A CA 1
ATOM 2696 C C . ASN A 1 337 ? 24.844 -17.078 -17.188 1 97.5 337 ASN A C 1
ATOM 2698 O O . ASN A 1 337 ? 24.812 -17.312 -18.391 1 97.5 337 ASN A O 1
ATOM 2702 N N . GLY A 1 338 ? 24.594 -17.938 -16.203 1 97.38 338 GLY A N 1
ATOM 2703 C CA . GLY A 1 338 ? 24.062 -19.234 -16.594 1 97.38 338 GLY A CA 1
ATOM 2704 C C . GLY A 1 338 ? 22.75 -19.156 -17.344 1 97.38 338 GLY A C 1
ATOM 2705 O O . GLY A 1 338 ? 22.547 -19.859 -18.328 1 97.38 338 GLY A O 1
ATOM 2706 N N . LEU A 1 339 ? 21.859 -18.281 -16.906 1 96.19 339 LEU A N 1
ATOM 2707 C CA . LEU A 1 339 ? 20.578 -18.094 -17.578 1 96.19 339 LEU A CA 1
ATOM 2708 C C . LEU A 1 339 ? 20.797 -17.547 -19 1 96.19 339 LEU A C 1
ATOM 2710 O O . LEU A 1 339 ? 20.141 -18 -19.938 1 96.19 339 LEU A O 1
ATOM 2714 N N . LYS A 1 340 ? 21.672 -16.625 -19.141 1 95.06 340 LYS A N 1
ATOM 2715 C CA . LYS A 1 340 ? 21.984 -16.047 -20.453 1 95.06 340 LYS A CA 1
ATOM 2716 C C . LYS A 1 340 ? 22.547 -17.109 -21.391 1 95.06 340 LYS A C 1
ATOM 2718 O O . LYS A 1 340 ? 22.172 -17.188 -22.562 1 95.06 340 LYS A O 1
ATOM 2723 N N . SER A 1 341 ? 23.422 -17.922 -20.859 1 94.69 341 SER A N 1
ATOM 2724 C CA . SER A 1 341 ? 24.031 -18.984 -21.641 1 94.69 341 SER A CA 1
ATOM 2725 C C . SER A 1 341 ? 22.984 -19.984 -22.125 1 94.69 341 SER A C 1
ATOM 2727 O O . SER A 1 341 ? 23.062 -20.469 -23.25 1 94.69 341 SER A O 1
ATOM 2729 N N . ARG A 1 342 ? 22.047 -20.281 -21.297 1 91 342 ARG A N 1
ATOM 2730 C CA . ARG A 1 342 ? 21 -21.234 -21.641 1 91 342 ARG A CA 1
ATOM 2731 C C . ARG A 1 342 ? 20.125 -20.688 -22.766 1 91 342 ARG A C 1
ATOM 2733 O O . ARG A 1 342 ? 19.703 -21.438 -23.656 1 91 342 ARG A O 1
ATOM 2740 N N . ILE A 1 343 ? 19.859 -19.453 -22.781 1 90.19 343 ILE A N 1
ATOM 2741 C CA . ILE A 1 343 ? 19.047 -18.844 -23.828 1 90.19 343 ILE A CA 1
ATOM 2742 C C . ILE A 1 343 ? 19.797 -18.875 -25.156 1 90.19 343 ILE A C 1
ATOM 2744 O O . ILE A 1 343 ? 19.188 -19.125 -26.203 1 90.19 343 ILE A O 1
ATOM 2748 N N . SER A 1 344 ? 21.109 -18.672 -25.109 1 88.94 344 SER A N 1
ATOM 2749 C CA . SER A 1 344 ? 21.922 -18.641 -26.312 1 88.94 344 SER A CA 1
ATOM 2750 C C . SER A 1 344 ? 21.922 -20 -27.016 1 88.94 344 SER A C 1
ATOM 2752 O O . SER A 1 344 ? 22.172 -20.094 -28.219 1 88.94 344 SER A O 1
ATOM 2754 N N . LYS A 1 345 ? 21.641 -21.016 -26.25 1 86.44 345 LYS A N 1
ATOM 2755 C CA . LYS A 1 345 ? 21.656 -22.375 -26.797 1 86.44 345 LYS A CA 1
ATOM 2756 C C . LYS A 1 345 ? 20.297 -22.75 -27.344 1 86.44 345 LYS A C 1
ATOM 2758 O O . LYS A 1 345 ? 20.141 -23.797 -28 1 86.44 345 LYS A O 1
ATOM 2763 N N . MET A 1 346 ? 19.312 -21.906 -27.125 1 84.94 346 MET A N 1
ATOM 2764 C CA . MET A 1 346 ? 17.969 -22.188 -27.594 1 84.94 346 MET A CA 1
ATOM 2765 C C . MET A 1 346 ? 17.828 -21.859 -29.078 1 84.94 346 MET A C 1
ATOM 2767 O O . MET A 1 346 ? 18.734 -21.266 -29.672 1 84.94 346 MET A O 1
ATOM 2771 N N . ASN A 1 347 ? 16.781 -22.391 -29.656 1 83.75 347 ASN A N 1
ATOM 2772 C CA . ASN A 1 347 ? 16.5 -22 -31.031 1 83.75 347 ASN A CA 1
ATOM 2773 C C . ASN A 1 347 ? 16.109 -20.531 -31.125 1 83.75 347 ASN A C 1
ATOM 2775 O O . ASN A 1 347 ? 15.805 -19.906 -30.109 1 83.75 347 ASN A O 1
ATOM 2779 N N . LYS A 1 348 ? 16.094 -19.984 -32.25 1 85.44 348 LYS A N 1
ATOM 2780 C CA . LYS A 1 348 ? 15.93 -18.547 -32.469 1 85.44 348 LYS A CA 1
ATOM 2781 C C . LYS A 1 348 ? 14.57 -18.062 -31.984 1 85.44 348 LYS A C 1
ATOM 2783 O O . LYS A 1 348 ? 14.461 -16.969 -31.391 1 85.44 348 LYS A O 1
ATOM 2788 N N . LYS A 1 349 ? 13.57 -18.828 -32.219 1 84.44 349 LYS A N 1
ATOM 2789 C CA . LYS A 1 349 ? 12.227 -18.438 -31.797 1 84.44 349 LYS A CA 1
ATOM 2790 C C . LYS A 1 349 ? 12.133 -18.312 -30.281 1 84.44 349 LYS A C 1
ATOM 2792 O O . LYS A 1 349 ? 11.602 -17.312 -29.766 1 84.44 349 LYS A O 1
ATOM 2797 N N . LYS A 1 350 ? 12.633 -19.266 -29.609 1 86 350 LYS A N 1
ATOM 2798 C CA . LYS A 1 350 ? 12.594 -19.25 -28.141 1 86 350 LYS A CA 1
ATOM 2799 C C . LYS A 1 350 ? 13.492 -18.172 -27.562 1 86 350 LYS A C 1
ATOM 2801 O O . LYS A 1 350 ? 13.195 -17.594 -26.516 1 86 350 LYS A O 1
ATOM 2806 N N . GLN A 1 351 ? 14.586 -17.953 -28.234 1 88.88 351 GLN A N 1
ATOM 2807 C CA . GLN A 1 351 ? 15.484 -16.875 -27.812 1 88.88 351 GLN A CA 1
ATOM 2808 C C . GLN A 1 351 ? 14.766 -15.539 -27.781 1 88.88 351 GLN A C 1
ATOM 2810 O O . GLN A 1 351 ? 14.93 -14.758 -26.828 1 88.88 351 GLN A O 1
ATOM 2815 N N . GLN A 1 352 ? 14.008 -15.312 -28.75 1 88.19 352 GLN A N 1
ATOM 2816 C CA . GLN A 1 352 ? 13.305 -14.047 -28.859 1 88.19 352 GLN A CA 1
ATOM 2817 C C . GLN A 1 352 ? 12.258 -13.906 -27.75 1 88.19 352 GLN A C 1
ATOM 2819 O O . GLN A 1 352 ? 12.133 -12.844 -27.141 1 88.19 352 GLN A O 1
ATOM 2824 N N . VAL A 1 353 ? 11.602 -14.945 -27.453 1 86.38 353 VAL A N 1
ATOM 2825 C CA . VAL A 1 353 ? 10.531 -14.93 -26.469 1 86.38 353 VAL A CA 1
ATOM 2826 C C . VAL A 1 353 ? 11.117 -14.781 -25.078 1 86.38 353 VAL A C 1
ATOM 2828 O O . VAL A 1 353 ? 10.57 -14.07 -24.234 1 86.38 353 VAL A O 1
ATOM 2831 N N . MET A 1 354 ? 12.258 -15.422 -24.891 1 91.19 354 MET A N 1
ATOM 2832 C CA . MET A 1 354 ? 12.836 -15.492 -23.547 1 91.19 354 MET A CA 1
ATOM 2833 C C . MET A 1 354 ? 13.68 -14.258 -23.25 1 91.19 354 MET A C 1
ATOM 2835 O O . MET A 1 354 ? 14.094 -14.047 -22.109 1 91.19 354 MET A O 1
ATOM 2839 N N . GLN A 1 355 ? 13.805 -13.414 -24.219 1 90.38 355 GLN A N 1
ATOM 2840 C CA . GLN A 1 355 ? 14.555 -12.188 -24.016 1 90.38 355 GLN A CA 1
ATOM 2841 C C . GLN A 1 355 ? 13.93 -11.336 -22.906 1 90.38 355 GLN A C 1
ATOM 2843 O O . GLN A 1 355 ? 14.633 -10.68 -22.141 1 90.38 355 GLN A O 1
ATOM 2848 N N . LYS A 1 356 ? 12.641 -11.352 -22.844 1 91.56 356 LYS A N 1
ATOM 2849 C CA . LYS A 1 356 ? 11.938 -10.586 -21.828 1 91.56 356 LYS A CA 1
ATOM 2850 C C . LYS A 1 356 ? 12.25 -11.109 -20.422 1 91.56 356 LYS A C 1
ATOM 2852 O O . LYS A 1 356 ? 12.328 -10.336 -19.469 1 91.56 356 LYS A O 1
ATOM 2857 N N . ALA A 1 357 ? 12.414 -12.406 -20.344 1 93.75 357 ALA A N 1
ATOM 2858 C CA . ALA A 1 357 ? 12.734 -13.023 -19.062 1 93.75 357 ALA A CA 1
ATOM 2859 C C . ALA A 1 357 ? 14.109 -12.578 -18.562 1 93.75 357 ALA A C 1
ATOM 2861 O O . ALA A 1 357 ? 14.289 -12.312 -17.375 1 93.75 357 ALA A O 1
ATOM 2862 N N . ILE A 1 358 ? 15.039 -12.469 -19.531 1 94.75 358 ILE A N 1
ATOM 2863 C CA . ILE A 1 358 ? 16.391 -12.078 -19.141 1 94.75 358 ILE A CA 1
ATOM 2864 C C . ILE A 1 358 ? 16.422 -10.602 -18.766 1 94.75 358 ILE A C 1
ATOM 2866 O O . ILE A 1 358 ? 17.125 -10.203 -17.828 1 94.75 358 ILE A O 1
ATOM 2870 N N . LEU A 1 359 ? 15.719 -9.836 -19.531 1 95.56 359 LEU A N 1
ATOM 2871 C CA . LEU A 1 359 ? 15.648 -8.406 -19.219 1 95.56 359 LEU A CA 1
ATOM 2872 C C . LEU A 1 359 ? 15.07 -8.188 -17.828 1 95.56 359 LEU A C 1
ATOM 2874 O O . LEU A 1 359 ? 15.562 -7.344 -17.078 1 95.56 359 LEU A O 1
ATOM 2878 N N . LEU A 1 360 ? 14.023 -8.945 -17.5 1 96.88 360 LEU A N 1
ATOM 2879 C CA . LEU A 1 360 ? 13.438 -8.867 -16.172 1 96.88 360 LEU A CA 1
ATOM 2880 C C . LEU A 1 360 ? 14.453 -9.266 -15.102 1 96.88 360 LEU A C 1
ATOM 2882 O O . LEU A 1 360 ? 14.578 -8.586 -14.078 1 96.88 360 LEU A O 1
ATOM 2886 N N . ALA A 1 361 ? 15.164 -10.383 -15.375 1 98 361 ALA A N 1
ATOM 2887 C CA . ALA A 1 361 ? 16.156 -10.875 -14.43 1 98 361 ALA A CA 1
ATOM 2888 C C . ALA A 1 361 ? 17.266 -9.844 -14.211 1 98 361 ALA A C 1
ATOM 2890 O O . ALA A 1 361 ? 17.641 -9.562 -13.07 1 98 361 ALA A O 1
ATOM 2891 N N . GLU A 1 362 ? 17.734 -9.258 -15.266 1 98.06 362 GLU A N 1
ATOM 2892 C CA . GLU A 1 362 ? 18.797 -8.25 -15.188 1 98.06 362 GLU A CA 1
ATOM 2893 C C . GLU A 1 362 ? 18.312 -7.004 -14.445 1 98.06 362 GLU A C 1
ATOM 2895 O O . GLU A 1 362 ? 19.047 -6.434 -13.633 1 98.06 362 GLU A O 1
ATOM 2900 N N . ALA A 1 363 ? 17.125 -6.617 -14.805 1 98.06 363 ALA A N 1
ATOM 2901 C CA . ALA A 1 363 ? 16.562 -5.441 -14.156 1 98.06 363 ALA A CA 1
ATOM 2902 C C . ALA A 1 363 ? 16.406 -5.668 -12.648 1 98.06 363 ALA A C 1
ATOM 2904 O O . ALA A 1 363 ? 16.719 -4.785 -11.852 1 98.06 363 ALA A O 1
ATOM 2905 N N . LEU A 1 364 ? 15.891 -6.809 -12.281 1 98.06 364 LEU A N 1
ATOM 2906 C CA . LEU A 1 364 ? 15.719 -7.141 -10.875 1 98.06 364 LEU A CA 1
ATOM 2907 C C . LEU A 1 364 ? 17.062 -7.16 -10.148 1 98.06 364 LEU A C 1
ATOM 2909 O O . LEU A 1 364 ? 17.156 -6.715 -9 1 98.06 364 LEU A O 1
ATOM 2913 N N . TYR A 1 365 ? 18.078 -7.719 -10.844 1 98.38 365 TYR A N 1
ATOM 2914 C CA . TYR A 1 365 ? 19.438 -7.738 -10.312 1 98.38 365 TYR A CA 1
ATOM 2915 C C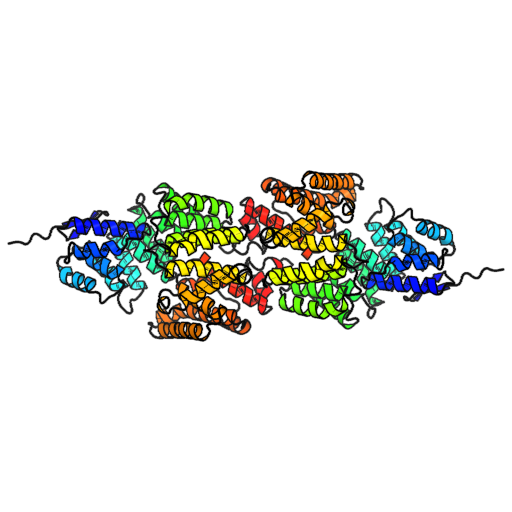 . TYR A 1 365 ? 19.938 -6.324 -10.039 1 98.38 365 TYR A C 1
ATOM 2917 O O . TYR A 1 365 ? 20.422 -6.027 -8.945 1 98.38 365 TYR A O 1
ATOM 2925 N N . GLU A 1 366 ? 19.766 -5.414 -10.992 1 98.25 366 GLU A N 1
ATOM 2926 C CA . GLU A 1 366 ? 20.234 -4.035 -10.859 1 98.25 366 GLU A CA 1
ATOM 2927 C C . GLU A 1 366 ? 19.438 -3.281 -9.805 1 98.25 366 GLU A C 1
ATOM 2929 O O . GLU A 1 366 ? 20 -2.553 -8.992 1 98.25 366 GLU A O 1
ATOM 2934 N N . TYR A 1 367 ? 18.188 -3.49 -9.812 1 97.38 367 TYR A N 1
ATOM 2935 C CA . TYR A 1 367 ? 17.312 -2.873 -8.812 1 97.38 367 TYR A CA 1
ATOM 2936 C C . TYR A 1 367 ? 17.75 -3.26 -7.406 1 97.38 367 TYR A C 1
ATOM 2938 O O . TYR A 1 367 ? 17.844 -2.404 -6.523 1 97.38 367 TYR A O 1
ATOM 2946 N N . THR A 1 368 ? 17.984 -4.539 -7.25 1 97.5 368 THR A N 1
ATOM 2947 C CA . THR A 1 368 ? 18.328 -5.055 -5.93 1 97.5 368 THR A CA 1
ATOM 2948 C C . THR A 1 368 ? 19.656 -4.492 -5.461 1 97.5 368 THR A C 1
ATOM 2950 O O . THR A 1 368 ? 19.875 -4.297 -4.266 1 97.5 368 THR A O 1
ATOM 2953 N N . LYS A 1 369 ? 20.547 -4.129 -6.406 1 96.81 369 LYS A N 1
ATOM 2954 C CA . LYS A 1 369 ? 21.844 -3.535 -6.094 1 96.81 369 LYS A CA 1
ATOM 2955 C C . LYS A 1 369 ? 21.719 -2.037 -5.832 1 96.81 369 LYS A C 1
ATOM 2957 O O . LYS A 1 369 ? 22.688 -1.384 -5.434 1 96.81 369 LYS A O 1
ATOM 2962 N N . GLY A 1 370 ? 20.531 -1.469 -6.129 1 94.25 370 GLY A N 1
ATOM 2963 C CA . GLY A 1 370 ? 20.297 -0.046 -5.926 1 94.25 370 GLY A CA 1
ATOM 2964 C C . GLY A 1 370 ? 20.516 0.777 -7.18 1 94.25 370 GLY A C 1
ATOM 2965 O O . GLY A 1 370 ? 20.531 2.01 -7.129 1 94.25 370 GLY A O 1
ATOM 2966 N N . ASN A 1 371 ? 20.734 0.086 -8.281 1 96.81 371 ASN A N 1
ATOM 2967 C CA . ASN A 1 371 ? 20.922 0.776 -9.555 1 96.81 371 ASN A CA 1
ATOM 2968 C C . ASN A 1 371 ? 19.594 0.998 -10.273 1 96.81 371 ASN A C 1
ATOM 2970 O O . ASN A 1 371 ? 19.375 0.451 -11.359 1 96.81 371 ASN A O 1
ATOM 2974 N N . ASP A 1 372 ? 18.812 1.866 -9.797 1 94.56 372 ASP A N 1
ATOM 2975 C CA . ASP A 1 372 ? 17.453 2.066 -10.273 1 94.56 372 ASP A CA 1
ATOM 2976 C C . ASP A 1 372 ? 17.453 2.623 -11.695 1 94.56 372 ASP A C 1
ATOM 2978 O O . ASP A 1 372 ? 16.594 2.254 -12.508 1 94.56 372 ASP A O 1
ATOM 2982 N N . LYS A 1 373 ? 18.297 3.555 -12.008 1 95.69 373 LYS A N 1
ATOM 2983 C CA . LYS A 1 373 ? 18.344 4.121 -13.352 1 95.69 373 LYS A CA 1
ATOM 2984 C C . LYS A 1 373 ? 18.641 3.047 -14.398 1 95.69 373 LYS A C 1
ATOM 2986 O O . LYS A 1 373 ? 17.984 2.996 -15.445 1 95.69 373 LYS A O 1
ATOM 2991 N N . GLN A 1 374 ? 19.609 2.203 -14.086 1 97.38 374 GLN A N 1
ATOM 2992 C CA . GLN A 1 374 ? 19.938 1.111 -14.992 1 97.38 374 GLN A CA 1
ATOM 2993 C C . GLN A 1 374 ? 18.781 0.125 -15.117 1 97.38 374 GLN A C 1
ATOM 2995 O O . GLN A 1 374 ? 18.484 -0.358 -16.219 1 97.38 374 GLN A O 1
ATOM 3000 N N . ALA A 1 375 ? 18.172 -0.241 -14.008 1 97.62 375 ALA A N 1
ATOM 3001 C CA . ALA A 1 375 ? 17.031 -1.137 -14.023 1 97.62 375 ALA A CA 1
ATOM 3002 C C . ALA A 1 375 ? 15.898 -0.573 -14.891 1 97.62 375 ALA A C 1
ATOM 3004 O O . ALA A 1 375 ? 15.258 -1.312 -15.633 1 97.62 375 ALA A O 1
ATOM 3005 N N . LEU A 1 376 ? 15.664 0.752 -14.766 1 95.44 376 LEU A N 1
ATOM 3006 C CA . LEU A 1 376 ? 14.633 1.409 -15.555 1 95.44 376 LEU A CA 1
ATOM 3007 C C . LEU A 1 376 ? 14.969 1.354 -17.047 1 95.44 376 LEU A C 1
ATOM 3009 O O . LEU A 1 376 ? 14.078 1.175 -17.875 1 95.44 376 LEU A O 1
ATOM 3013 N N . GLU A 1 377 ? 16.203 1.566 -17.375 1 96.69 377 GLU A N 1
ATOM 3014 C CA . GLU A 1 377 ? 16.625 1.482 -18.781 1 96.69 377 GLU A CA 1
ATOM 3015 C C . GLU A 1 377 ? 16.359 0.099 -19.359 1 96.69 377 GLU A C 1
ATOM 3017 O O . GLU A 1 377 ? 15.984 -0.027 -20.531 1 96.69 377 GLU A O 1
ATOM 3022 N N . LEU A 1 378 ? 16.531 -0.876 -18.594 1 96.62 378 LEU A N 1
ATOM 3023 C CA . LEU A 1 378 ? 16.328 -2.254 -19.031 1 96.62 378 LEU A CA 1
ATOM 3024 C C . LEU A 1 378 ? 14.844 -2.537 -19.25 1 96.62 378 LEU A C 1
ATOM 3026 O O . LEU A 1 378 ? 14.461 -3.133 -20.266 1 96.62 378 LEU A O 1
ATOM 3030 N N . LEU A 1 379 ? 13.977 -2.125 -18.328 1 94.5 379 LEU A N 1
ATOM 3031 C CA . LEU A 1 379 ? 12.555 -2.436 -18.422 1 94.5 379 LEU A CA 1
ATOM 3032 C C . LEU A 1 379 ? 11.82 -1.407 -19.281 1 94.5 379 LEU A C 1
ATOM 3034 O O . LEU A 1 379 ? 10.852 -1.74 -19.953 1 94.5 379 LEU A O 1
ATOM 3038 N N . GLY A 1 380 ? 12.328 -0.166 -19.188 1 92.88 380 GLY A N 1
ATOM 3039 C CA . GLY A 1 380 ? 11.688 0.92 -19.906 1 92.88 380 GLY A CA 1
ATOM 3040 C C . GLY A 1 380 ? 10.516 1.525 -19.156 1 92.88 380 GLY A C 1
ATOM 3041 O O . GLY A 1 380 ? 10.039 0.951 -18.172 1 92.88 380 GLY A O 1
ATOM 3042 N N . LEU A 1 381 ? 9.898 2.633 -19.609 1 89.12 381 LEU A N 1
ATOM 3043 C CA . LEU A 1 381 ? 8.805 3.367 -18.984 1 89.12 381 LEU A CA 1
ATOM 3044 C C . LEU A 1 381 ? 7.465 2.721 -19.312 1 89.12 381 LEU A C 1
ATOM 3046 O O . LEU A 1 381 ? 6.461 2.988 -18.656 1 89.12 381 LEU A O 1
ATOM 3050 N N . ASP A 1 382 ? 7.508 1.854 -20.359 1 87.12 382 ASP A N 1
ATOM 3051 C CA . ASP A 1 382 ? 6.273 1.216 -20.812 1 87.12 382 ASP A CA 1
ATOM 3052 C C . ASP A 1 382 ? 6.289 -0.28 -20.5 1 87.12 382 ASP A C 1
ATOM 3054 O O . ASP A 1 382 ? 5.676 -1.071 -21.219 1 87.12 382 ASP A O 1
ATOM 3058 N N . PHE A 1 383 ? 6.984 -0.602 -19.5 1 89.69 383 PHE A N 1
ATOM 3059 C CA . PHE A 1 383 ? 7.117 -2 -19.109 1 89.69 383 PHE A CA 1
ATOM 3060 C C . PHE A 1 383 ? 5.746 -2.648 -18.953 1 89.69 383 PHE A C 1
ATOM 3062 O O . PHE A 1 383 ? 4.891 -2.127 -18.234 1 89.69 383 PHE A O 1
ATOM 3069 N N . ASP A 1 384 ? 5.586 -3.738 -19.703 1 86.94 384 ASP A N 1
ATOM 3070 C CA . ASP A 1 384 ? 4.391 -4.57 -19.562 1 86.94 384 ASP A CA 1
ATOM 3071 C C . ASP A 1 384 ? 4.727 -5.918 -18.938 1 86.94 384 ASP A C 1
ATOM 3073 O O . ASP A 1 384 ? 5.254 -6.809 -19.609 1 86.94 384 ASP A O 1
ATOM 3077 N N . VAL A 1 385 ? 4.312 -6.078 -17.703 1 88.62 385 VAL A N 1
ATOM 3078 C CA . VAL A 1 385 ? 4.664 -7.258 -16.922 1 88.62 385 VAL A CA 1
ATOM 3079 C C . VAL A 1 385 ? 3.996 -8.492 -17.531 1 88.62 385 VAL A C 1
ATOM 3081 O O . VAL A 1 385 ? 4.496 -9.609 -17.375 1 88.62 385 VAL A O 1
ATOM 3084 N N . ASN A 1 386 ? 2.9 -8.328 -18.281 1 86.75 386 ASN A N 1
ATOM 3085 C CA . ASN A 1 386 ? 2.184 -9.453 -18.859 1 86.75 386 ASN A CA 1
ATOM 3086 C C . ASN A 1 386 ? 3.035 -10.188 -19.891 1 86.75 386 ASN A C 1
ATOM 3088 O O . ASN A 1 386 ? 2.85 -11.383 -20.125 1 86.75 386 ASN A O 1
ATOM 3092 N N . GLY A 1 387 ? 3.945 -9.461 -20.438 1 87.44 387 GLY A N 1
ATOM 3093 C CA . GLY A 1 387 ? 4.863 -10.086 -21.375 1 87.44 387 GLY A CA 1
ATOM 3094 C C . GLY A 1 387 ? 5.836 -11.039 -20.719 1 87.44 387 GLY A C 1
ATOM 3095 O O . GLY A 1 387 ? 6.473 -11.852 -21.391 1 87.44 387 GLY A O 1
ATOM 3096 N N . CYS A 1 388 ? 5.859 -11.055 -19.375 1 92.38 388 CYS A N 1
ATOM 3097 C CA . CYS A 1 388 ? 6.816 -11.883 -18.641 1 92.38 388 CYS A CA 1
ATOM 3098 C C . CYS A 1 388 ? 6.168 -13.172 -18.156 1 92.38 388 CYS A C 1
ATOM 3100 O O . CYS A 1 388 ? 6.781 -13.938 -17.422 1 92.38 388 CYS A O 1
ATOM 3102 N N . LYS A 1 389 ? 4.988 -13.531 -18.625 1 93.56 389 LYS A N 1
ATOM 3103 C CA . LYS A 1 389 ? 4.305 -14.75 -18.219 1 93.56 389 LYS A CA 1
ATOM 3104 C C . LYS A 1 389 ? 5.082 -15.984 -18.672 1 93.56 389 LYS A C 1
ATOM 3106 O O . LYS A 1 389 ? 4.922 -17.062 -18.094 1 93.56 389 LYS A O 1
ATOM 3111 N N . ILE A 1 390 ? 6.012 -15.789 -19.578 1 93.25 390 ILE A N 1
ATOM 3112 C CA . ILE A 1 390 ? 6.766 -16.875 -20.203 1 93.25 390 ILE A CA 1
ATOM 3113 C C . ILE A 1 390 ? 7.715 -17.5 -19.172 1 93.25 390 ILE A C 1
ATOM 3115 O O . ILE A 1 390 ? 8.227 -18.594 -19.375 1 93.25 390 ILE A O 1
ATOM 3119 N N . ILE A 1 391 ? 7.922 -16.797 -18.047 1 95.38 391 ILE A N 1
ATOM 3120 C CA . ILE A 1 391 ? 8.805 -17.375 -17.047 1 95.38 391 ILE A CA 1
ATOM 3121 C C . ILE A 1 391 ? 8.047 -18.422 -16.234 1 95.38 391 ILE A C 1
ATOM 3123 O O . ILE A 1 391 ? 8.617 -19.062 -15.344 1 95.38 391 ILE A O 1
ATOM 3127 N N . GLY A 1 392 ? 6.77 -18.625 -16.578 1 95.56 392 GLY A N 1
ATOM 3128 C CA . GLY A 1 392 ? 5.957 -19.594 -15.859 1 95.56 392 GLY A CA 1
ATOM 3129 C C . GLY A 1 392 ? 5.359 -19.047 -14.586 1 95.56 392 GLY A C 1
ATOM 3130 O O . GLY A 1 392 ? 5.488 -19.656 -13.516 1 95.56 392 GLY A O 1
ATOM 3131 N N . ALA A 1 393 ? 4.75 -17.922 -14.703 1 95.69 393 ALA A N 1
ATOM 3132 C CA . ALA A 1 393 ? 4.141 -17.25 -13.555 1 95.69 393 ALA A CA 1
ATOM 3133 C C . ALA A 1 393 ? 2.705 -16.844 -13.859 1 95.69 393 ALA A C 1
ATOM 3135 O O . ALA A 1 393 ? 2.406 -16.391 -14.969 1 95.69 393 ALA A O 1
ATOM 3136 N N . SER A 1 394 ? 1.854 -17.109 -12.891 1 94.62 394 SER A N 1
ATOM 3137 C CA . SER A 1 394 ? 0.493 -16.594 -13.008 1 94.62 394 SER A CA 1
ATOM 3138 C C . SER A 1 394 ? 0.455 -15.086 -12.828 1 94.62 394 SER A C 1
ATOM 3140 O O . SER A 1 394 ? 1.479 -14.461 -12.539 1 94.62 394 SER A O 1
ATOM 3142 N N . ASP A 1 395 ? -0.682 -14.523 -13 1 90.5 395 ASP A N 1
ATOM 3143 C CA . ASP A 1 395 ? -0.85 -13.078 -12.883 1 90.5 395 ASP A CA 1
ATOM 3144 C C . ASP A 1 395 ? -0.437 -12.594 -11.492 1 90.5 395 ASP A C 1
ATOM 3146 O O . ASP A 1 395 ? 0.311 -11.625 -11.367 1 90.5 395 ASP A O 1
ATOM 3150 N N . GLU A 1 396 ? -0.893 -13.25 -10.484 1 91 396 GLU A N 1
ATOM 3151 C CA . GLU A 1 396 ? -0.604 -12.836 -9.117 1 91 396 GLU A CA 1
ATOM 3152 C C . GLU A 1 396 ? 0.882 -12.977 -8.805 1 91 396 GLU A C 1
ATOM 3154 O O . GLU A 1 396 ? 1.436 -12.188 -8.031 1 91 396 GLU A O 1
ATOM 3159 N N . GLN A 1 397 ? 1.49 -13.961 -9.438 1 95.31 397 GLN A N 1
ATOM 3160 C CA . GLN A 1 397 ? 2.928 -14.133 -9.266 1 95.31 397 GLN A CA 1
ATOM 3161 C C . GLN A 1 397 ? 3.705 -13.031 -9.984 1 95.31 397 GLN A C 1
ATOM 3163 O O . GLN A 1 397 ? 4.777 -12.633 -9.531 1 95.31 397 GLN A O 1
ATOM 3168 N N . LEU A 1 398 ? 3.166 -12.531 -11.055 1 93.62 398 LEU A N 1
ATOM 3169 C CA . LEU A 1 398 ? 3.834 -11.508 -11.852 1 93.62 398 LEU A CA 1
ATOM 3170 C C . LEU A 1 398 ? 3.666 -10.125 -11.227 1 93.62 398 LEU A C 1
ATOM 3172 O O . LEU A 1 398 ? 4.477 -9.234 -11.469 1 93.62 398 LEU A O 1
ATOM 3176 N N . ASP A 1 399 ? 2.676 -9.984 -10.438 1 90.44 399 ASP A N 1
ATOM 3177 C CA . ASP A 1 399 ? 2.332 -8.688 -9.867 1 90.44 399 ASP A CA 1
ATOM 3178 C C . ASP A 1 399 ? 3.521 -8.078 -9.133 1 90.44 399 ASP A C 1
ATOM 3180 O O . ASP A 1 399 ? 3.695 -6.855 -9.125 1 90.44 399 ASP A O 1
ATOM 3184 N N . VAL A 1 400 ? 4.277 -8.883 -8.523 1 92.62 400 VAL A N 1
ATOM 3185 C CA . VAL A 1 400 ? 5.379 -8.391 -7.699 1 92.62 400 VAL A CA 1
ATOM 3186 C C . VAL A 1 400 ? 6.395 -7.664 -8.578 1 92.62 400 VAL A C 1
ATOM 3188 O O . VAL A 1 400 ? 7.012 -6.688 -8.148 1 92.62 400 VAL A O 1
ATOM 3191 N N . PHE A 1 401 ? 6.539 -8.078 -9.82 1 93.81 401 PHE A N 1
ATOM 3192 C CA . PHE A 1 401 ? 7.5 -7.445 -10.719 1 93.81 401 PHE A CA 1
ATOM 3193 C C . PHE A 1 401 ? 6.977 -6.098 -11.203 1 93.81 401 PHE A C 1
ATOM 3195 O O . PHE A 1 401 ? 7.758 -5.188 -11.484 1 93.81 401 PHE A O 1
ATOM 3202 N N . HIS A 1 402 ? 5.711 -6.062 -11.258 1 89.31 402 HIS A N 1
ATOM 3203 C CA . HIS A 1 402 ? 5.121 -4.75 -11.516 1 89.31 402 HIS A CA 1
ATOM 3204 C C . HIS A 1 402 ? 5.406 -3.791 -10.359 1 89.31 402 HIS A C 1
ATOM 3206 O O . HIS A 1 402 ? 5.688 -2.611 -10.586 1 89.31 402 HIS A O 1
ATOM 3212 N N . GLU A 1 403 ? 5.273 -4.293 -9.18 1 88.75 403 GLU A N 1
ATOM 3213 C CA . GLU A 1 403 ? 5.578 -3.484 -8 1 88.75 403 GLU A CA 1
ATOM 3214 C C . GLU A 1 403 ? 7.043 -3.059 -7.988 1 88.75 403 GLU A C 1
ATOM 3216 O O . GLU A 1 403 ? 7.367 -1.944 -7.57 1 88.75 403 GLU A O 1
ATOM 3221 N N . VAL A 1 404 ? 7.879 -3.945 -8.414 1 92.5 404 VAL A N 1
ATOM 3222 C CA . VAL A 1 404 ? 9.297 -3.617 -8.531 1 92.5 404 VAL A CA 1
ATOM 3223 C C . VAL A 1 404 ? 9.484 -2.463 -9.516 1 92.5 404 VAL A C 1
ATOM 3225 O O . VAL A 1 404 ? 10.203 -1.508 -9.227 1 92.5 404 VAL A O 1
ATOM 3228 N N . TRP A 1 405 ? 8.852 -2.564 -10.633 1 91.44 405 TRP A N 1
ATOM 3229 C CA . TRP A 1 405 ? 8.945 -1.529 -11.656 1 91.44 405 TRP A CA 1
ATOM 3230 C C . TRP A 1 405 ? 8.461 -0.187 -11.117 1 91.44 405 TRP A C 1
ATOM 3232 O O . TRP A 1 405 ? 9.102 0.844 -11.336 1 91.44 405 TRP A O 1
ATOM 3242 N N . PHE A 1 406 ? 7.441 -0.227 -10.328 1 85.25 406 PHE A N 1
ATOM 3243 C CA . PHE A 1 406 ? 6.922 0.995 -9.734 1 85.25 406 PHE A CA 1
ATOM 3244 C C . PHE A 1 406 ? 7.93 1.593 -8.758 1 85.25 406 PHE A C 1
ATOM 3246 O O . PHE A 1 406 ? 8.102 2.812 -8.703 1 85.25 406 PHE A O 1
ATOM 3253 N N . SER A 1 407 ? 8.438 0.771 -7.961 1 87.5 407 SER A N 1
ATOM 3254 C CA . SER A 1 407 ? 9.461 1.231 -7.027 1 87.5 407 SER A CA 1
ATOM 3255 C C . SER A 1 407 ? 10.625 1.89 -7.762 1 87.5 407 SER A C 1
ATOM 3257 O O . SER A 1 407 ? 11.172 2.889 -7.297 1 87.5 407 SER A O 1
ATOM 3259 N N . ILE A 1 408 ? 10.953 1.287 -8.867 1 90.38 408 ILE A N 1
ATOM 3260 C CA . ILE A 1 408 ? 12.016 1.85 -9.695 1 90.38 408 ILE A CA 1
ATOM 3261 C C . ILE A 1 408 ? 11.609 3.242 -10.172 1 90.38 408 ILE A C 1
ATOM 3263 O O . ILE A 1 408 ? 12.406 4.18 -10.125 1 90.38 408 ILE A O 1
ATOM 3267 N N . LEU A 1 409 ? 10.391 3.355 -10.57 1 86.5 409 LEU A N 1
ATOM 3268 C CA . LEU A 1 409 ? 9.891 4.648 -11.023 1 86.5 409 LEU A CA 1
ATOM 3269 C C . LEU A 1 409 ? 9.93 5.676 -9.906 1 86.5 409 LEU A C 1
ATOM 3271 O O . LEU A 1 409 ? 10.344 6.816 -10.117 1 86.5 409 LEU A O 1
ATOM 3275 N N . LEU A 1 410 ? 9.492 5.262 -8.75 1 82.81 410 LEU A N 1
ATOM 3276 C CA . LEU A 1 410 ? 9.5 6.148 -7.594 1 82.81 410 LEU A CA 1
ATOM 3277 C C . LEU A 1 410 ? 10.914 6.633 -7.289 1 82.81 410 LEU A C 1
ATOM 3279 O O . LEU A 1 410 ? 11.133 7.828 -7.066 1 82.81 410 LEU A O 1
ATOM 3283 N N . ASN A 1 411 ? 11.797 5.758 -7.367 1 85.12 411 ASN A N 1
ATOM 3284 C CA . ASN A 1 411 ? 13.172 6.039 -6.977 1 85.12 411 ASN A CA 1
ATOM 3285 C C . ASN A 1 411 ? 13.883 6.902 -8.016 1 85.12 411 ASN A C 1
ATOM 3287 O O . ASN A 1 411 ? 14.898 7.531 -7.715 1 85.12 411 ASN A O 1
ATOM 3291 N N . THR A 1 412 ? 13.352 6.867 -9.203 1 87.19 412 THR A N 1
ATOM 3292 C CA . THR A 1 412 ? 14.008 7.609 -10.266 1 87.19 412 THR A CA 1
ATOM 3293 C C . THR A 1 412 ? 13.25 8.898 -10.578 1 87.19 412 THR A C 1
ATOM 3295 O O . THR A 1 412 ? 13.531 9.562 -11.578 1 87.19 412 THR A O 1
ATOM 3298 N N . GLY A 1 413 ? 12.297 9.258 -9.703 1 77.88 413 GLY A N 1
ATOM 3299 C CA . GLY A 1 413 ? 11.562 10.508 -9.852 1 77.88 413 GLY A CA 1
ATOM 3300 C C . GLY A 1 413 ? 10.508 10.453 -10.938 1 77.88 413 GLY A C 1
ATOM 3301 O O . GLY A 1 413 ? 10.023 11.492 -11.391 1 77.88 413 GLY A O 1
ATOM 3302 N N . GLU A 1 414 ? 10.281 9.281 -11.445 1 77.44 414 GLU A N 1
ATOM 3303 C CA . GLU A 1 414 ? 9.273 9.094 -12.484 1 77.44 414 GLU A CA 1
ATOM 3304 C C . GLU A 1 414 ? 7.961 8.578 -11.898 1 77.44 414 GLU A C 1
ATOM 3306 O O . GLU A 1 414 ? 7.164 7.953 -12.594 1 77.44 414 GLU A O 1
ATOM 3311 N N . GLY A 1 415 ? 7.789 8.766 -10.672 1 70.56 415 GLY A N 1
ATOM 3312 C CA . GLY A 1 415 ? 6.664 8.195 -9.945 1 70.56 415 GLY A CA 1
ATOM 3313 C C . GLY A 1 415 ? 5.316 8.641 -10.492 1 70.56 415 GLY A C 1
ATOM 3314 O O . GLY A 1 415 ? 4.34 7.887 -10.43 1 70.56 415 GLY A O 1
ATOM 3315 N N . THR A 1 416 ? 5.219 9.891 -10.906 1 65.12 416 THR A N 1
ATOM 3316 C CA . THR A 1 416 ? 3.951 10.414 -11.406 1 65.12 416 THR A CA 1
ATOM 3317 C C . THR A 1 416 ? 3.5 9.641 -12.641 1 65.12 416 THR A C 1
ATOM 3319 O O . THR A 1 416 ? 2.303 9.555 -12.93 1 65.12 416 THR A O 1
ATOM 3322 N N . LYS A 1 417 ? 4.48 9.203 -13.406 1 58.97 417 LYS A N 1
ATOM 3323 C CA . LYS A 1 417 ? 4.148 8.422 -14.594 1 58.97 417 LYS A CA 1
ATOM 3324 C C . LYS A 1 417 ? 3.529 7.082 -14.227 1 58.97 417 LYS A C 1
ATOM 3326 O O . LYS A 1 417 ? 2.725 6.531 -14.977 1 58.97 417 LYS A O 1
ATOM 3331 N N . GLY A 1 418 ? 4.023 6.57 -13.172 1 53.31 418 GLY A N 1
ATOM 3332 C CA . GLY A 1 418 ? 3.504 5.297 -12.695 1 53.31 418 GLY A CA 1
ATOM 3333 C C . GLY A 1 418 ? 2.09 5.395 -12.156 1 53.31 418 GLY A C 1
ATOM 3334 O O . GLY A 1 418 ? 1.366 4.398 -12.109 1 53.31 418 GLY A O 1
ATOM 3335 N N . ILE A 1 419 ? 1.743 6.598 -11.531 1 51.09 419 ILE A N 1
ATOM 3336 C CA . ILE A 1 419 ? 0.461 6.828 -10.875 1 51.09 419 ILE A CA 1
ATOM 3337 C C . ILE A 1 419 ? -0.648 6.914 -11.922 1 51.09 419 ILE A C 1
ATOM 3339 O O . ILE A 1 419 ? -1.74 6.379 -11.727 1 51.09 419 ILE A O 1
ATOM 3343 N N . TYR A 1 420 ? -0.37 7.684 -13.047 1 40.59 420 TYR A N 1
ATOM 3344 C CA . TYR A 1 420 ? -1.438 7.902 -14.016 1 40.59 420 TYR A CA 1
ATOM 3345 C C . TYR A 1 420 ? -1.831 6.602 -14.703 1 40.59 420 TYR A C 1
ATOM 3347 O O . TYR A 1 420 ? -2.961 6.457 -15.172 1 40.59 420 TYR A O 1
ATOM 3355 N N . ASP A 1 421 ? -0.815 5.785 -14.75 1 36.25 421 ASP A N 1
ATOM 3356 C CA . ASP A 1 421 ? -1.231 4.668 -15.586 1 36.25 421 ASP A CA 1
ATOM 3357 C C . ASP A 1 421 ? -1.94 3.596 -14.766 1 36.25 421 ASP A C 1
ATOM 3359 O O . ASP A 1 421 ? -1.617 2.41 -14.867 1 36.25 421 ASP A O 1
ATOM 3363 N N . GLY A 1 422 ? -2.812 3.969 -13.852 1 34.78 422 GLY A N 1
ATOM 3364 C CA . GLY A 1 422 ? -3.754 3.023 -13.273 1 34.78 422 GLY A CA 1
ATOM 3365 C C . GLY A 1 422 ? -3.131 2.133 -12.211 1 34.78 422 GLY A C 1
ATOM 3366 O O . GLY A 1 422 ? -3.73 1.139 -11.797 1 34.78 422 GLY A O 1
ATOM 3367 N N . ASN A 1 423 ? -1.85 2.154 -12.109 1 34.5 423 ASN A N 1
ATOM 3368 C CA . ASN A 1 423 ? -1.193 1.19 -11.234 1 34.5 423 ASN A CA 1
ATOM 3369 C C . ASN A 1 423 ? -1.451 1.503 -9.766 1 34.5 423 ASN A C 1
ATOM 3371 O O . ASN A 1 423 ? -1.281 2.643 -9.328 1 34.5 423 ASN A O 1
ATOM 3375 N N . PRO A 1 424 ? -2.068 0.619 -9.016 1 33.5 424 PRO A N 1
ATOM 3376 C CA . PRO A 1 424 ? -2.619 0.774 -7.668 1 33.5 424 PRO A CA 1
ATOM 3377 C C . PRO A 1 424 ? -1.547 1.068 -6.621 1 33.5 424 PRO A C 1
ATOM 3379 O O . PRO A 1 424 ? -1.864 1.507 -5.516 1 33.5 424 PRO A O 1
ATOM 3382 N N . PHE A 1 425 ? -0.362 0.641 -6.688 1 34.03 425 PHE A N 1
ATOM 3383 C CA . PHE A 1 425 ? 0.479 0.911 -5.527 1 34.03 425 PHE A CA 1
ATOM 3384 C C . PHE A 1 425 ? 0.555 2.408 -5.25 1 34.03 425 PHE A C 1
ATOM 3386 O O . PHE A 1 425 ? 0.825 2.822 -4.121 1 34.03 425 PHE A O 1
ATOM 3393 N N . PRO A 1 426 ? 0.791 3.139 -6.316 1 35.56 426 PRO A N 1
ATOM 3394 C CA . PRO A 1 426 ? 0.988 4.555 -6.004 1 35.56 426 PRO A CA 1
ATOM 3395 C C . PRO A 1 426 ? -0.28 5.227 -5.48 1 35.56 426 PRO A C 1
ATOM 3397 O O . PRO A 1 426 ? -0.954 5.945 -6.227 1 35.56 426 PRO A O 1
ATOM 3400 N N . LEU A 1 427 ? -1.189 4.617 -4.91 1 36.75 427 LEU A N 1
ATOM 3401 C CA . LEU A 1 427 ? -2.355 5.324 -4.391 1 36.75 427 LEU A CA 1
ATOM 3402 C C . LEU A 1 427 ? -1.963 6.691 -3.838 1 36.75 427 LEU A C 1
ATOM 3404 O O . LEU A 1 427 ? -2.799 7.594 -3.748 1 36.75 427 LEU A O 1
ATOM 3408 N N . ARG A 1 428 ? -0.976 6.84 -2.967 1 31.73 428 ARG A N 1
ATOM 3409 C CA . ARG A 1 428 ? -0.77 8.109 -2.279 1 31.73 428 ARG A CA 1
ATOM 3410 C C . ARG A 1 428 ? -0.678 9.266 -3.275 1 31.73 428 ARG A C 1
ATOM 3412 O O . ARG A 1 428 ? -1.021 10.398 -2.947 1 31.73 428 ARG A O 1
ATOM 3419 N N . ILE A 1 429 ? -0.048 9.047 -4.414 1 28.72 429 ILE A N 1
ATOM 3420 C CA . ILE A 1 429 ? 0.474 10.195 -5.137 1 28.72 429 ILE A CA 1
ATOM 3421 C C . ILE A 1 429 ? -0.605 10.758 -6.062 1 28.72 429 ILE A C 1
ATOM 3423 O O . ILE A 1 429 ? -0.585 11.938 -6.406 1 28.72 429 ILE A O 1
ATOM 3427 N N . THR A 1 430 ? -1.396 9.914 -6.727 1 31.7 430 THR A N 1
ATOM 3428 C CA . THR A 1 430 ? -1.961 10.484 -7.945 1 31.7 430 THR A CA 1
ATOM 3429 C C . THR A 1 430 ? -3.041 11.508 -7.617 1 31.7 430 THR A C 1
ATOM 3431 O O . THR A 1 430 ? -3.604 12.141 -8.516 1 31.7 430 THR A O 1
ATOM 3434 N N . ARG A 1 431 ? -3.938 11.25 -6.574 1 32.44 431 ARG A N 1
ATOM 3435 C CA . ARG A 1 431 ? -5.031 12.219 -6.551 1 32.44 431 ARG A CA 1
ATOM 3436 C C . ARG A 1 431 ? -4.504 13.641 -6.387 1 32.44 431 ARG A C 1
ATOM 3438 O O . ARG A 1 431 ? -5.281 14.586 -6.246 1 32.44 431 ARG A O 1
ATOM 3445 N N . ARG A 1 432 ? -3.369 13.75 -6.016 1 26.05 432 ARG A N 1
ATOM 3446 C CA . ARG A 1 432 ? -3.146 15.164 -5.758 1 26.05 432 ARG A CA 1
ATOM 3447 C C . ARG A 1 432 ? -3.125 15.961 -7.059 1 26.05 432 ARG A C 1
ATOM 3449 O O . ARG A 1 432 ? -2.424 15.602 -8.008 1 26.05 432 ARG A O 1
ATOM 3456 N N . MET B 1 1 ? -0.856 69.875 32.094 1 27.39 1 MET B N 1
ATOM 3457 C CA . MET B 1 1 ? 0.193 68.875 32.031 1 27.39 1 MET B CA 1
ATOM 3458 C C . MET B 1 1 ? -0.102 67.875 30.922 1 27.39 1 MET B C 1
ATOM 3460 O O . MET B 1 1 ? -1.056 67.062 31.016 1 27.39 1 MET B O 1
ATOM 3464 N N . GLU B 1 2 ? -0.258 68.188 29.672 1 36.31 2 GLU B N 1
ATOM 3465 C CA . GLU B 1 2 ? -0.605 67.688 28.328 1 36.31 2 GLU B CA 1
ATOM 3466 C C . GLU B 1 2 ? 0.014 66.375 28.078 1 36.31 2 GLU B C 1
ATOM 3468 O O . GLU B 1 2 ? 1.236 66.25 27.984 1 36.31 2 GLU B O 1
ATOM 3473 N N . GLU B 1 3 ? -0.271 65.312 28.859 1 41.12 3 GLU B N 1
ATOM 3474 C CA . GLU B 1 3 ? 0.222 63.938 29.109 1 41.12 3 GLU B CA 1
ATOM 3475 C C . GLU B 1 3 ? 0.603 63.25 27.812 1 41.12 3 GLU B C 1
ATOM 3477 O O . GLU B 1 3 ? -0.25 63.031 26.953 1 41.12 3 GLU B O 1
ATOM 3482 N N . GLY B 1 4 ? 1.562 63.594 26.969 1 44.88 4 GLY B N 1
ATOM 3483 C CA . GLY B 1 4 ? 2.219 63.469 25.688 1 44.88 4 GLY B CA 1
ATOM 3484 C C . GLY B 1 4 ? 2.273 62.031 25.172 1 44.88 4 GLY B C 1
ATOM 3485 O O . GLY B 1 4 ? 3.197 61.312 25.5 1 44.88 4 GLY B O 1
ATOM 3486 N N . GLY B 1 5 ? 1.206 61.219 25.109 1 58.38 5 GLY B N 1
ATOM 3487 C CA . GLY B 1 5 ? 1.065 59.812 24.703 1 58.38 5 GLY B CA 1
ATOM 3488 C C . GLY B 1 5 ? 1.848 59.5 23.438 1 58.38 5 GLY B C 1
ATOM 3489 O O . GLY B 1 5 ? 1.589 60.062 22.375 1 58.38 5 GLY B O 1
ATOM 3490 N N . GLY B 1 6 ? 3.152 59.219 23.484 1 84.44 6 GLY B N 1
ATOM 3491 C CA . GLY B 1 6 ? 4.105 58.969 22.406 1 84.44 6 GLY B CA 1
ATOM 3492 C C . GLY B 1 6 ? 3.654 57.906 21.438 1 84.44 6 GLY B C 1
ATOM 3493 O O . GLY B 1 6 ? 2.762 57.125 21.75 1 84.44 6 GLY B O 1
ATOM 3494 N N . VAL B 1 7 ? 3.846 58.188 20.203 1 93.44 7 VAL B N 1
ATOM 3495 C CA . VAL B 1 7 ? 3.605 57.25 19.109 1 93.44 7 VAL B CA 1
ATOM 3496 C C . VAL B 1 7 ? 4.934 56.656 18.625 1 93.44 7 VAL B C 1
ATOM 3498 O O . VAL B 1 7 ? 5.91 57.406 18.453 1 93.44 7 VAL B O 1
ATOM 3501 N N . LYS B 1 8 ? 4.992 55.375 18.594 1 96.25 8 LYS B N 1
ATOM 3502 C CA . LYS B 1 8 ? 6.152 54.656 18.047 1 96.25 8 LYS B CA 1
ATOM 3503 C C . LYS B 1 8 ? 5.77 53.844 16.828 1 96.25 8 LYS B C 1
ATOM 3505 O O . LYS B 1 8 ? 4.586 53.688 16.516 1 96.25 8 LYS B O 1
ATOM 3510 N N . LEU B 1 9 ? 6.809 53.344 16.125 1 96.75 9 LEU B N 1
ATOM 3511 C CA . LEU B 1 9 ? 6.574 52.531 14.945 1 96.75 9 LEU B CA 1
ATOM 3512 C C . LEU B 1 9 ? 6.914 51.062 15.219 1 96.75 9 LEU B C 1
ATOM 3514 O O . LEU B 1 9 ? 7.91 50.781 15.883 1 96.75 9 LEU B O 1
ATOM 3518 N N . ASP B 1 10 ? 6.012 50.219 14.789 1 96 10 ASP B N 1
ATOM 3519 C CA . ASP B 1 10 ? 6.359 48.781 14.867 1 96 10 ASP B CA 1
ATOM 3520 C C . ASP B 1 10 ? 7.266 48.375 13.711 1 96 10 ASP B C 1
ATOM 3522 O O . ASP B 1 10 ? 7.688 49.219 12.914 1 96 10 ASP B O 1
ATOM 3526 N N . ARG B 1 11 ? 7.637 47.156 13.672 1 94.12 11 ARG B N 1
ATOM 3527 C CA . ARG B 1 11 ? 8.602 46.656 12.695 1 94.12 11 ARG B CA 1
ATOM 3528 C C . ARG B 1 11 ? 8.062 46.812 11.273 1 94.12 11 ARG B C 1
ATOM 3530 O O . ARG B 1 11 ? 8.836 46.875 10.32 1 94.12 11 ARG B O 1
ATOM 3537 N N . CYS B 1 12 ? 6.742 46.906 11.062 1 93.12 12 CYS B N 1
ATOM 3538 C CA . CYS B 1 12 ? 6.129 47.031 9.75 1 93.12 12 CYS B CA 1
ATOM 3539 C C . CYS B 1 12 ? 6.031 48.5 9.352 1 93.12 12 CYS B C 1
ATOM 3541 O O . CYS B 1 12 ? 5.652 48.844 8.227 1 93.12 12 CYS B O 1
ATOM 3543 N N . GLY B 1 13 ? 6.332 49.344 10.258 1 94.38 13 GLY B N 1
ATOM 3544 C CA . GLY B 1 13 ? 6.289 50.781 9.992 1 94.38 13 GLY B CA 1
ATOM 3545 C C . GLY B 1 13 ? 4.953 51.406 10.336 1 94.38 13 GLY B C 1
ATOM 3546 O O . GLY B 1 13 ? 4.652 52.531 9.891 1 94.38 13 GLY B O 1
ATOM 3547 N N . TYR B 1 14 ? 4.188 50.781 11.078 1 96.94 14 TYR B N 1
ATOM 3548 C CA . TYR B 1 14 ? 2.887 51.312 11.445 1 96.94 14 TYR B CA 1
ATOM 3549 C C . TYR B 1 14 ? 2.926 51.938 12.844 1 96.94 14 TYR B C 1
ATOM 3551 O O . TYR B 1 14 ? 3.691 51.469 13.703 1 96.94 14 TYR B O 1
ATOM 3559 N N . GLU B 1 15 ? 2.094 52.875 13.062 1 97.81 15 GLU B N 1
ATOM 3560 C CA . GLU B 1 15 ? 2.107 53.656 14.297 1 97.81 15 GLU B CA 1
ATOM 3561 C C . GLU B 1 15 ? 1.388 52.938 15.422 1 97.81 15 GLU B C 1
ATOM 3563 O O . GLU B 1 15 ? 0.278 52.438 15.234 1 97.81 15 GLU B O 1
ATOM 3568 N N . VAL B 1 16 ? 2.08 52.906 16.531 1 98 16 VAL B N 1
ATOM 3569 C CA . VAL B 1 16 ? 1.547 52.312 17.75 1 98 16 VAL B CA 1
ATOM 3570 C C . VAL B 1 16 ? 1.599 53.344 18.891 1 98 16 VAL B C 1
ATOM 3572 O O . VAL B 1 16 ? 2.656 53.906 19.172 1 98 16 VAL B O 1
ATOM 3575 N N . LYS B 1 17 ? 0.485 53.562 19.516 1 97.75 17 LYS B N 1
ATOM 3576 C CA . LYS B 1 17 ? 0.403 54.531 20.594 1 97.75 17 LYS B CA 1
ATOM 3577 C C . LYS B 1 17 ? 0.996 53.969 21.891 1 97.75 17 LYS B C 1
ATOM 3579 O O . LYS B 1 17 ? 0.292 53.344 22.672 1 97.75 17 LYS B O 1
ATOM 3584 N N . THR B 1 18 ? 2.217 54.25 22.141 1 96.88 18 THR B N 1
ATOM 3585 C CA . THR B 1 18 ? 2.924 53.906 23.359 1 96.88 18 THR B CA 1
ATOM 3586 C C . THR B 1 18 ? 4.223 54.688 23.484 1 96.88 18 THR B C 1
ATOM 3588 O O . THR B 1 18 ? 4.797 55.094 22.484 1 96.88 18 THR B O 1
ATOM 3591 N N . CYS B 1 19 ? 4.648 55 24.719 1 94.56 19 CYS B N 1
ATOM 3592 C CA . CYS B 1 19 ? 5.938 55.625 24.969 1 94.56 19 CYS B CA 1
ATOM 3593 C C . CYS B 1 19 ? 6.98 54.594 25.391 1 94.56 19 CYS B C 1
ATOM 3595 O O . CYS B 1 19 ? 8.148 54.938 25.578 1 94.56 19 CYS B O 1
ATOM 3597 N N . SER B 1 20 ? 6.516 53.375 25.5 1 96.44 20 SER B N 1
ATOM 3598 C CA . SER B 1 20 ? 7.375 52.312 26.016 1 96.44 20 SER B CA 1
ATOM 3599 C C . SER B 1 20 ? 8.117 51.625 24.891 1 96.44 20 SER B C 1
ATOM 3601 O O . SER B 1 20 ? 7.496 50.938 24.062 1 96.44 20 SER B O 1
ATOM 3603 N N . ASP B 1 21 ? 9.438 51.688 24.938 1 96.69 21 ASP B N 1
ATOM 3604 C CA . ASP B 1 21 ? 10.258 50.969 23.984 1 96.69 21 ASP B CA 1
ATOM 3605 C C . ASP B 1 21 ? 10.141 49.469 24.188 1 96.69 21 ASP B C 1
ATOM 3607 O O . ASP B 1 21 ? 10.148 48.688 23.234 1 96.69 21 ASP B O 1
ATOM 3611 N N . ASP B 1 22 ? 10.008 49.094 25.375 1 97.75 22 ASP B N 1
ATOM 3612 C CA . ASP B 1 22 ? 9.891 47.688 25.719 1 97.75 22 ASP B CA 1
ATOM 3613 C C . ASP B 1 22 ? 8.594 47.094 25.172 1 97.75 22 ASP B C 1
ATOM 3615 O O . ASP B 1 22 ? 8.562 45.938 24.734 1 97.75 22 ASP B O 1
ATOM 3619 N N . CYS B 1 23 ? 7.555 47.875 25.219 1 98 23 CYS B N 1
ATOM 3620 C CA . CYS B 1 23 ? 6.266 47.406 24.688 1 98 23 CYS B CA 1
ATOM 3621 C C . CYS B 1 23 ? 6.348 47.125 23.203 1 98 23 CYS B C 1
ATOM 3623 O O . CYS B 1 23 ? 5.961 46.031 22.75 1 98 23 CYS B O 1
ATOM 3625 N N . VAL B 1 24 ? 6.93 48 22.453 1 97.94 24 VAL B N 1
ATOM 3626 C CA . VAL B 1 24 ? 7.043 47.844 21.016 1 97.94 24 VAL B CA 1
ATOM 3627 C C . VAL B 1 24 ? 7.977 46.688 20.703 1 97.94 24 VAL B C 1
ATOM 3629 O O . VAL B 1 24 ? 7.719 45.906 19.766 1 97.94 24 VAL B O 1
ATOM 3632 N N . ALA B 1 25 ? 9.031 46.594 21.453 1 98.19 25 ALA B N 1
ATOM 3633 C CA . ALA B 1 25 ? 9.969 45.5 21.266 1 98.19 25 ALA B CA 1
ATOM 3634 C C . ALA B 1 25 ? 9.289 44.156 21.469 1 98.19 25 ALA B C 1
ATOM 3636 O O . ALA B 1 25 ? 9.523 43.188 20.719 1 98.19 25 ALA B O 1
ATOM 3637 N N . ALA B 1 26 ? 8.469 44 22.469 1 98.5 26 ALA B N 1
ATOM 3638 C CA . ALA B 1 26 ? 7.73 42.781 22.75 1 98.5 26 ALA B CA 1
ATOM 3639 C C . ALA B 1 26 ? 6.707 42.5 21.672 1 98.5 26 ALA B C 1
ATOM 3641 O O . ALA B 1 26 ? 6.504 41.344 21.297 1 98.5 26 ALA B O 1
ATOM 3642 N N . ILE B 1 27 ? 6.07 43.5 21.141 1 98.56 27 ILE B N 1
ATOM 3643 C CA . ILE B 1 27 ? 5.125 43.344 20.031 1 98.56 27 ILE B CA 1
ATOM 3644 C C . ILE B 1 27 ? 5.852 42.812 18.812 1 98.56 27 ILE B C 1
ATOM 3646 O O . ILE B 1 27 ? 5.391 41.844 18.172 1 98.56 27 ILE B O 1
ATOM 3650 N N . ASN B 1 28 ? 6.996 43.406 18.516 1 98.38 28 ASN B N 1
ATOM 3651 C CA . ASN B 1 28 ? 7.781 42.969 17.375 1 98.38 28 ASN B CA 1
ATOM 3652 C C . ASN B 1 28 ? 8.258 41.5 17.547 1 98.38 28 ASN B C 1
ATOM 3654 O O . ASN B 1 28 ? 8.297 40.75 16.594 1 98.38 28 ASN B O 1
ATOM 3658 N N . SER B 1 29 ? 8.617 41.219 18.766 1 98.31 29 SER B N 1
ATOM 3659 C CA . SER B 1 29 ? 9 39.844 19.062 1 98.31 29 SER B CA 1
ATOM 3660 C C . SER B 1 29 ? 7.832 38.875 18.844 1 98.31 29 SER B C 1
ATOM 3662 O O . SER B 1 29 ? 8.016 37.781 18.328 1 98.31 29 SER B O 1
ATOM 3664 N N . TYR B 1 30 ? 6.68 39.25 19.266 1 98.44 30 TYR B N 1
ATOM 3665 C CA . TYR B 1 30 ? 5.48 38.469 19.047 1 98.44 30 TYR B CA 1
ATOM 3666 C C . TYR B 1 30 ? 5.242 38.219 17.562 1 98.44 30 TYR B C 1
ATOM 3668 O O . TYR B 1 30 ? 4.918 37.125 17.141 1 98.44 30 TYR B O 1
ATOM 3676 N N . TYR B 1 31 ? 5.418 39.281 16.734 1 98.12 31 TYR B N 1
ATOM 3677 C CA . TYR B 1 31 ? 5.289 39.156 15.297 1 98.12 31 TYR B CA 1
ATOM 3678 C C . TYR B 1 31 ? 6.203 38.031 14.781 1 98.12 31 TYR B C 1
ATOM 3680 O O . TYR B 1 31 ? 5.762 37.156 14.031 1 98.12 31 TYR B O 1
ATOM 3688 N N . HIS B 1 32 ? 7.402 38.062 15.242 1 97.31 32 HIS B N 1
ATOM 3689 C CA . HIS B 1 32 ? 8.398 37.094 14.812 1 97.31 32 HIS B CA 1
ATOM 3690 C C . HIS B 1 32 ? 8 35.688 15.227 1 97.31 32 HIS B C 1
ATOM 3692 O O . HIS B 1 32 ? 8.102 34.75 14.422 1 97.31 32 HIS B O 1
ATOM 3698 N N . GLN B 1 33 ? 7.551 35.531 16.453 1 97.69 33 GLN B N 1
ATOM 3699 C CA . GLN B 1 33 ? 7.16 34.219 16.969 1 97.69 33 GLN B CA 1
ATOM 3700 C C . GLN B 1 33 ? 5.992 33.656 16.172 1 97.69 33 GLN B C 1
ATOM 3702 O O . GLN B 1 33 ? 5.957 32.469 15.891 1 97.69 33 GLN B O 1
ATOM 3707 N N . VAL B 1 34 ? 5.074 34.469 15.805 1 97.81 34 VAL B N 1
ATOM 3708 C CA . VAL B 1 34 ? 3.906 34 15.055 1 97.81 34 VAL B CA 1
ATOM 3709 C C . VAL B 1 34 ? 4.324 33.594 13.648 1 97.81 34 VAL B C 1
ATOM 3711 O O . VAL B 1 34 ? 3.963 32.531 13.18 1 97.81 34 VAL B O 1
ATOM 3714 N N . LEU B 1 35 ? 5.109 34.375 12.984 1 97.5 35 LEU B N 1
ATOM 3715 C CA . LEU B 1 35 ? 5.441 34.188 11.578 1 97.5 35 LEU B CA 1
ATOM 3716 C C . LEU B 1 35 ? 6.434 33.031 11.422 1 97.5 35 LEU B C 1
ATOM 3718 O O . LEU B 1 35 ? 6.406 32.312 10.414 1 97.5 35 LEU B O 1
ATOM 3722 N N . SER B 1 36 ? 7.277 32.812 12.383 1 96.81 36 SER B N 1
ATOM 3723 C CA . SER B 1 36 ? 8.297 31.781 12.297 1 96.81 36 SER B CA 1
ATOM 3724 C C . SER B 1 36 ? 7.82 30.5 12.961 1 96.81 36 SER B C 1
ATOM 3726 O O . SER B 1 36 ? 8.57 29.516 13.039 1 96.81 36 SER B O 1
ATOM 3728 N N . TYR B 1 37 ? 6.629 30.5 13.492 1 97.44 37 TYR B N 1
ATOM 3729 C CA . TYR B 1 37 ? 6.133 29.375 14.266 1 97.44 37 TYR B CA 1
ATOM 3730 C C . TYR B 1 37 ? 7.035 29.094 15.461 1 97.44 37 TYR B C 1
ATOM 3732 O O . TYR B 1 37 ? 7.438 27.938 15.688 1 97.44 37 TYR B O 1
ATOM 3740 N N . GLY B 1 38 ? 7.25 30.172 16.172 1 96.81 38 GLY B N 1
ATOM 3741 C CA . GLY B 1 38 ? 8.125 30.094 17.328 1 96.81 38 GLY B CA 1
ATOM 3742 C C . GLY B 1 38 ? 7.406 29.641 18.578 1 96.81 38 GLY B C 1
ATOM 3743 O O . GLY B 1 38 ? 6.184 29.5 18.594 1 96.81 38 GLY B O 1
ATOM 3744 N N . ARG B 1 39 ? 8.055 29.422 19.672 1 95.31 39 ARG B N 1
ATOM 3745 C CA . ARG B 1 39 ? 7.539 28.891 20.938 1 95.31 39 ARG B CA 1
ATOM 3746 C C . ARG B 1 39 ? 7.227 30.016 21.922 1 95.31 39 ARG B C 1
ATOM 3748 O O . ARG B 1 39 ? 6.531 29.812 22.906 1 95.31 39 ARG B O 1
ATOM 3755 N N . GLY B 1 40 ? 7.668 31.188 21.594 1 95.44 40 GLY B N 1
ATOM 3756 C CA . GLY B 1 40 ? 7.613 32.25 22.578 1 95.44 40 GLY B CA 1
ATOM 3757 C C . GLY B 1 40 ? 6.504 33.25 22.297 1 95.44 40 GLY B C 1
ATOM 3758 O O . GLY B 1 40 ? 6.711 34.469 22.406 1 95.44 40 GLY B O 1
ATOM 3759 N N . ARG B 1 41 ? 5.344 32.875 21.891 1 95.69 41 ARG B N 1
ATOM 3760 C CA . ARG B 1 41 ? 4.258 33.781 21.578 1 95.69 41 ARG B CA 1
ATOM 3761 C C . ARG B 1 41 ? 3.738 34.469 22.844 1 95.69 41 ARG B C 1
ATOM 3763 O O . ARG B 1 41 ? 3.129 35.531 22.766 1 95.69 41 ARG B O 1
ATOM 3770 N N . ARG B 1 42 ? 4.047 33.906 23.969 1 95.81 42 ARG B N 1
ATOM 3771 C CA . ARG B 1 42 ? 3.607 34.438 25.25 1 95.81 42 ARG B CA 1
ATOM 3772 C C . ARG B 1 42 ? 4.188 35.844 25.484 1 95.81 42 ARG B C 1
ATOM 3774 O O . ARG B 1 42 ? 3.693 36.594 26.328 1 95.81 42 ARG B O 1
ATOM 3781 N N . VAL B 1 43 ? 5.16 36.219 24.75 1 97.75 43 VAL B N 1
ATOM 3782 C CA . VAL B 1 43 ? 5.859 37.469 24.906 1 97.75 43 VAL B CA 1
ATOM 3783 C C . VAL B 1 43 ? 4.875 38.625 24.734 1 97.75 43 VAL B C 1
ATOM 3785 O O . VAL B 1 43 ? 5.09 39.719 25.266 1 97.75 43 VAL B O 1
ATOM 3788 N N . ILE B 1 44 ? 3.76 38.406 24.109 1 98.12 44 ILE B N 1
ATOM 3789 C CA . ILE B 1 44 ? 2.777 39.469 23.875 1 98.12 44 ILE B CA 1
ATOM 3790 C C . ILE B 1 44 ? 2.158 39.875 25.203 1 98.12 44 ILE B C 1
ATOM 3792 O O . ILE B 1 44 ? 1.738 41.031 25.359 1 98.12 44 ILE B O 1
ATOM 3796 N N . LEU B 1 45 ? 2.104 38.969 26.172 1 97.25 45 LEU B N 1
ATOM 3797 C CA . LEU B 1 45 ? 1.61 39.344 27.484 1 97.25 45 LEU B CA 1
ATOM 3798 C C . LEU B 1 45 ? 2.568 40.312 28.188 1 97.25 45 LEU B C 1
ATOM 3800 O O . LEU B 1 45 ? 2.137 41.188 28.938 1 97.25 45 LEU B O 1
ATOM 3804 N N . GLU B 1 46 ? 3.82 40.156 27.891 1 97.75 46 GLU B N 1
ATOM 3805 C CA . GLU B 1 46 ? 4.812 41.094 28.422 1 97.75 46 GLU B CA 1
ATOM 3806 C C . GLU B 1 46 ? 4.629 42.5 27.812 1 97.75 46 GLU B C 1
ATOM 3808 O O . GLU B 1 46 ? 4.836 43.5 28.5 1 97.75 46 GLU B O 1
ATOM 3813 N N . ALA B 1 47 ? 4.277 42.5 26.531 1 98.12 47 ALA B N 1
ATOM 3814 C CA . ALA B 1 47 ? 4.02 43.781 25.891 1 98.12 47 ALA B CA 1
ATOM 3815 C C . ALA B 1 47 ? 2.906 44.531 26.609 1 98.12 47 ALA B C 1
ATOM 3817 O O . ALA B 1 47 ? 3.033 45.75 26.875 1 98.12 47 ALA B O 1
ATOM 3818 N N . ALA B 1 48 ? 1.859 43.875 26.922 1 96.81 48 ALA B N 1
ATOM 3819 C CA . ALA B 1 48 ? 0.721 44.469 27.609 1 96.81 48 ALA B CA 1
ATOM 3820 C C . ALA B 1 48 ? 1.104 44.906 29.016 1 96.81 48 ALA B C 1
ATOM 3822 O O . ALA B 1 48 ? 0.562 45.875 29.547 1 96.81 48 ALA B O 1
ATOM 3823 N N . LYS B 1 49 ? 2.062 44.25 29.625 1 97.12 49 LYS B N 1
ATOM 3824 C CA . LYS B 1 49 ? 2.545 44.625 30.953 1 97.12 49 LYS B CA 1
ATOM 3825 C C . LYS B 1 49 ? 3.408 45.875 30.891 1 97.12 49 LYS B C 1
ATOM 3827 O O . LYS B 1 49 ? 3.361 46.719 31.797 1 97.12 49 LYS B O 1
ATOM 3832 N N . CYS B 1 50 ? 4.211 45.938 29.891 1 97.19 50 CYS B N 1
ATOM 3833 C CA . CYS B 1 50 ? 5.109 47.094 29.719 1 97.19 50 CYS B CA 1
ATOM 3834 C C . CYS B 1 50 ? 4.32 48.375 29.516 1 97.19 50 CYS B C 1
ATOM 3836 O O . CYS B 1 50 ? 4.777 49.438 29.891 1 97.19 50 CYS B O 1
ATOM 3838 N N . ASP B 1 51 ? 3.148 48.312 28.828 1 97.06 51 ASP B N 1
ATOM 3839 C CA . ASP B 1 51 ? 2.229 49.438 28.656 1 97.06 51 ASP B CA 1
ATOM 3840 C C . ASP B 1 51 ? 0.777 48.969 28.703 1 97.06 51 ASP B C 1
ATOM 3842 O O . ASP B 1 51 ? 0.206 48.594 27.672 1 97.06 51 ASP B O 1
ATOM 3846 N N . LYS B 1 52 ? 0.186 49.094 29.812 1 95.75 52 LYS B N 1
ATOM 3847 C CA . LYS B 1 52 ? -1.156 48.562 30.062 1 95.75 52 LYS B CA 1
ATOM 3848 C C . LYS B 1 52 ? -2.195 49.312 29.219 1 95.75 52 LYS B C 1
ATOM 3850 O O . LYS B 1 52 ? -3.312 48.812 29.031 1 95.75 52 LYS B O 1
ATOM 3855 N N . ASP B 1 53 ? -1.76 50.469 28.719 1 95.38 53 ASP B N 1
ATOM 3856 C CA . ASP B 1 53 ? -2.717 51.312 27.984 1 95.38 53 ASP B CA 1
ATOM 3857 C C . ASP B 1 53 ? -2.543 51.156 26.469 1 95.38 53 ASP B C 1
ATOM 3859 O O . ASP B 1 53 ? -3.318 51.719 25.688 1 95.38 53 ASP B O 1
ATOM 3863 N N . CYS B 1 54 ? -1.552 50.375 26.078 1 97.81 54 CYS B N 1
ATOM 3864 C CA . CYS B 1 54 ? -1.319 50.188 24.641 1 97.81 54 CYS B CA 1
ATOM 3865 C C . CYS B 1 54 ? -2.414 49.312 24.031 1 97.81 54 CYS B C 1
ATOM 3867 O O . CYS B 1 54 ? -2.521 48.125 24.328 1 97.81 54 CYS B O 1
ATOM 3869 N N . VAL B 1 55 ? -3.131 49.812 23.062 1 98.12 55 VAL B N 1
ATOM 3870 C CA . VAL B 1 55 ? -4.289 49.156 22.469 1 98.12 55 VAL B CA 1
ATOM 3871 C C . VAL B 1 55 ? -3.834 47.938 21.672 1 98.12 55 VAL B C 1
ATOM 3873 O O . VAL B 1 55 ? -4.422 46.844 21.797 1 98.12 55 VAL B O 1
ATOM 3876 N N . LEU B 1 56 ? -2.803 48.062 20.906 1 98.44 56 LEU B N 1
ATOM 3877 C CA . LEU B 1 56 ? -2.334 46.969 20.062 1 98.44 56 LEU B CA 1
ATOM 3878 C C . LEU B 1 56 ? -1.863 45.812 20.922 1 98.44 56 LEU B C 1
ATOM 3880 O O . LEU B 1 56 ? -2.258 44.656 20.688 1 98.44 56 LEU B O 1
ATOM 3884 N N . ALA B 1 57 ? -1.017 46.062 21.906 1 98.44 57 ALA B N 1
ATOM 3885 C CA . ALA B 1 57 ? -0.498 45.031 22.797 1 98.44 57 ALA B CA 1
ATOM 3886 C C . ALA B 1 57 ? -1.635 44.25 23.469 1 98.44 57 ALA B C 1
ATOM 3888 O O . ALA B 1 57 ? -1.63 43.031 23.484 1 98.44 57 ALA B O 1
ATOM 3889 N N . ASN B 1 58 ? -2.578 45 23.953 1 97.94 58 ASN B N 1
ATOM 3890 C CA . ASN B 1 58 ? -3.701 44.375 24.656 1 97.94 58 ASN B CA 1
ATOM 3891 C C . ASN B 1 58 ? -4.59 43.594 23.703 1 97.94 58 ASN B C 1
ATOM 3893 O O . ASN B 1 58 ? -5.113 42.531 24.062 1 97.94 58 ASN B O 1
ATOM 3897 N N . THR B 1 59 ? -4.805 44.125 22.516 1 98.06 59 THR B N 1
ATOM 3898 C CA . THR B 1 59 ? -5.594 43.438 21.5 1 98.06 59 THR B CA 1
ATOM 3899 C C . THR B 1 59 ? -4.957 42.094 21.141 1 98.06 59 THR B C 1
ATOM 3901 O O . THR B 1 59 ? -5.637 41.062 21.141 1 98.06 59 THR B O 1
ATOM 3904 N N . LEU B 1 60 ? -3.682 42.062 20.891 1 98.19 60 LEU B N 1
ATOM 3905 C CA . LEU B 1 60 ? -2.971 40.875 20.516 1 98.19 60 LEU B CA 1
ATOM 3906 C C . LEU B 1 60 ? -2.883 39.906 21.688 1 98.19 60 LEU B C 1
ATOM 3908 O O . LEU B 1 60 ? -2.939 38.688 21.5 1 98.19 60 LEU B O 1
ATOM 3912 N N . ALA B 1 61 ? -2.723 40.406 22.875 1 97.62 61 ALA B N 1
ATOM 3913 C CA . ALA B 1 61 ? -2.73 39.594 24.078 1 97.62 61 ALA B CA 1
ATOM 3914 C C . ALA B 1 61 ? -4.066 38.875 24.234 1 97.62 61 ALA B C 1
ATOM 3916 O O . ALA B 1 61 ? -4.105 37.688 24.594 1 97.62 61 ALA B O 1
ATOM 3917 N N . ALA B 1 62 ? -5.137 39.562 23.984 1 96.5 62 ALA B N 1
ATOM 3918 C CA . ALA B 1 62 ? -6.465 38.969 24.047 1 96.5 62 ALA B CA 1
ATOM 3919 C C . ALA B 1 62 ? -6.605 37.844 23.031 1 96.5 62 ALA B C 1
ATOM 3921 O O . ALA B 1 62 ? -7.184 36.812 23.328 1 96.5 62 ALA B O 1
ATOM 3922 N N . HIS B 1 63 ? -6.098 38.125 21.875 1 96.19 63 HIS B N 1
ATOM 3923 C CA . HIS B 1 63 ? -6.129 37.094 20.844 1 96.19 63 HIS B CA 1
ATOM 3924 C C . HIS B 1 63 ? -5.352 35.844 21.266 1 96.19 63 HIS B C 1
ATOM 3926 O O . HIS B 1 63 ? -5.793 34.719 21.031 1 96.19 63 HIS B O 1
ATOM 3932 N N . PHE B 1 64 ? -4.16 36.062 21.812 1 95.06 64 PHE B N 1
ATOM 3933 C CA . PHE B 1 64 ? -3.299 34.969 22.266 1 95.06 64 PHE B CA 1
ATOM 3934 C C . PHE B 1 64 ? -4.008 34.125 23.312 1 95.06 64 PHE B C 1
ATOM 3936 O O . PHE B 1 64 ? -3.906 32.875 23.281 1 95.06 64 PHE B O 1
ATOM 3943 N N . LEU B 1 65 ? -4.77 34.75 24.156 1 91.75 65 LEU B N 1
ATOM 3944 C CA . LEU B 1 65 ? -5.449 34.031 25.234 1 91.75 65 LEU B CA 1
ATOM 3945 C C . LEU B 1 65 ? -6.766 33.438 24.75 1 91.75 65 LEU B C 1
ATOM 3947 O O . LEU B 1 65 ? -7.328 32.562 25.406 1 91.75 65 LEU B O 1
ATOM 3951 N N . GLY B 1 66 ? -7.285 33.844 23.672 1 85.06 66 GLY B N 1
ATOM 3952 C CA . GLY B 1 66 ? -8.461 33.25 23.047 1 85.06 66 GLY B CA 1
ATOM 3953 C C . GLY B 1 66 ? -9.75 33.562 23.781 1 85.06 66 GLY B C 1
ATOM 3954 O O . GLY B 1 66 ? -10.703 32.781 23.719 1 85.06 66 GLY B O 1
ATOM 3955 N N . SER B 1 67 ? -9.797 34.625 24.562 1 76.06 67 SER B N 1
ATOM 3956 C CA . SER B 1 67 ? -10.992 34.906 25.344 1 76.06 67 SER B CA 1
ATOM 3957 C C . SER B 1 67 ? -11.508 36.312 25.078 1 76.06 67 SER B C 1
ATOM 3959 O O . SER B 1 67 ? -10.766 37.281 25.234 1 76.06 67 SER B O 1
ATOM 3961 N N . ALA B 1 68 ? -12.805 36.375 24.703 1 77.81 68 ALA B N 1
ATOM 3962 C CA . ALA B 1 68 ? -13.469 37.656 24.484 1 77.81 68 ALA B CA 1
ATOM 3963 C C . ALA B 1 68 ? -13.672 38.406 25.797 1 77.81 68 ALA B C 1
ATOM 3965 O O . ALA B 1 68 ? -13.812 39.625 25.812 1 77.81 68 ALA B O 1
ATOM 3966 N N . ASP B 1 69 ? -13.594 37.625 26.797 1 83.12 69 ASP B N 1
ATOM 3967 C CA . ASP B 1 69 ? -13.82 38.25 28.094 1 83.12 69 ASP B CA 1
ATOM 3968 C C . ASP B 1 69 ? -12.5 38.562 28.812 1 83.12 69 ASP B C 1
ATOM 3970 O O . ASP B 1 69 ? -12.484 38.875 30 1 83.12 69 ASP B O 1
ATOM 3974 N N . SER B 1 70 ? -11.547 38.562 28.094 1 87.38 70 SER B N 1
ATOM 3975 C CA . SER B 1 70 ? -10.25 38.812 28.703 1 87.38 70 SER B CA 1
ATOM 3976 C C . SER B 1 70 ? -10.117 40.25 29.156 1 87.38 70 SER B C 1
ATOM 3978 O O . SER B 1 70 ? -10.633 41.188 28.5 1 87.38 70 SER B O 1
ATOM 3980 N N . PRO B 1 71 ? -9.445 40.438 30.25 1 93.62 71 PRO B N 1
ATOM 3981 C CA . PRO B 1 71 ? -9.172 41.812 30.703 1 93.62 71 PRO B CA 1
ATOM 3982 C C . PRO B 1 71 ? -8.383 42.625 29.688 1 93.62 71 PRO B C 1
ATOM 3984 O O . PRO B 1 71 ? -8.523 43.844 29.625 1 93.62 71 PRO B O 1
ATOM 3987 N N . HIS B 1 72 ? -7.668 41.938 28.922 1 96 72 HIS B N 1
ATOM 3988 C CA . HIS B 1 72 ? -6.867 42.594 27.906 1 96 72 HIS B CA 1
ATOM 3989 C C . HIS B 1 72 ? -7.754 43.25 26.844 1 96 72 HIS B C 1
ATOM 3991 O O . HIS B 1 72 ? -7.484 44.375 26.406 1 96 72 HIS B O 1
ATOM 3997 N N . LEU B 1 73 ? -8.812 42.562 26.422 1 95.38 73 LEU B N 1
ATOM 3998 C CA . LEU B 1 73 ? -9.703 43.156 25.422 1 95.38 73 LEU B CA 1
ATOM 3999 C C . LEU B 1 73 ? -10.438 44.344 25.969 1 95.38 73 LEU B C 1
ATOM 4001 O O . LEU B 1 73 ? -10.656 45.344 25.266 1 95.38 73 LEU B O 1
ATOM 4005 N N . GLN B 1 74 ? -10.789 44.281 27.234 1 95.38 74 GLN B N 1
ATOM 4006 C CA . GLN B 1 74 ? -11.461 45.375 27.875 1 95.38 74 GLN B CA 1
ATOM 4007 C C . GLN B 1 74 ? -10.547 46.594 27.984 1 95.38 74 GLN B C 1
ATOM 4009 O O . GLN B 1 74 ? -10.977 47.75 27.766 1 95.38 74 GLN B O 1
ATOM 4014 N N . ALA B 1 75 ? -9.336 46.344 28.344 1 96.31 75 ALA B N 1
ATOM 4015 C CA . ALA B 1 75 ? -8.352 47.406 28.438 1 96.31 75 ALA B CA 1
ATOM 4016 C C . ALA B 1 75 ? -8.164 48.094 27.078 1 96.31 75 ALA B C 1
ATOM 4018 O O . ALA B 1 75 ? -8.055 49.312 27 1 96.31 75 ALA B O 1
ATOM 4019 N N . ALA B 1 76 ? -8.055 47.312 26.031 1 97.06 76 ALA B N 1
ATOM 4020 C CA . ALA B 1 76 ? -7.918 47.844 24.672 1 97.06 76 ALA B CA 1
ATOM 4021 C C . ALA B 1 76 ? -9.133 48.688 24.297 1 97.06 76 ALA B C 1
ATOM 4023 O O . ALA B 1 76 ? -8.992 49.781 23.734 1 97.06 76 ALA B O 1
ATOM 4024 N N . LYS B 1 77 ? -10.32 48.188 24.625 1 96.44 77 LYS B N 1
ATOM 4025 C CA . LYS B 1 77 ? -11.562 48.875 24.312 1 96.44 77 LYS B CA 1
ATOM 4026 C C . LYS B 1 77 ? -11.633 50.219 25.016 1 96.44 77 LYS B C 1
ATOM 4028 O O . LYS B 1 77 ? -12.094 51.219 24.453 1 96.44 77 LYS B O 1
ATOM 4033 N N . ALA B 1 78 ? -11.188 50.281 26.219 1 96.44 78 ALA B N 1
ATOM 4034 C CA . ALA B 1 78 ? -11.258 51.469 27.062 1 96.44 78 ALA B CA 1
ATOM 4035 C C . ALA B 1 78 ? -10.375 52.594 26.5 1 96.44 78 ALA B C 1
ATOM 4037 O O . ALA B 1 78 ? -10.609 53.781 26.75 1 96.44 78 ALA B O 1
ATOM 4038 N N . ARG B 1 79 ? -9.359 52.281 25.734 1 96.5 79 ARG B N 1
ATOM 4039 C CA . ARG B 1 79 ? -8.406 53.25 25.25 1 96.5 79 ARG B CA 1
ATOM 4040 C C . ARG B 1 79 ? -8.523 53.438 23.734 1 96.5 79 ARG B C 1
ATOM 4042 O O . ARG B 1 79 ? -7.641 54 23.109 1 96.5 79 ARG B O 1
ATOM 4049 N N . LEU B 1 80 ? -9.586 52.938 23.125 1 97 80 LEU B N 1
ATOM 4050 C CA . LEU B 1 80 ? -9.742 52.906 21.688 1 97 80 LEU B CA 1
ATOM 4051 C C . LEU B 1 80 ? -9.797 54.344 21.125 1 97 80 LEU B C 1
ATOM 4053 O O . LEU B 1 80 ? -9.367 54.594 20 1 97 80 LEU B O 1
ATOM 4057 N N . ASP B 1 81 ? -10.328 55.25 21.875 1 95.75 81 ASP B N 1
ATOM 4058 C CA . ASP B 1 81 ? -10.477 56.625 21.422 1 95.75 81 ASP B CA 1
ATOM 4059 C C . ASP B 1 81 ? -9.117 57.281 21.188 1 95.75 81 ASP B C 1
ATOM 4061 O O . ASP B 1 81 ? -9 58.219 20.391 1 95.75 81 ASP B O 1
ATOM 4065 N N . GLN B 1 82 ? -8.07 56.812 21.844 1 94.56 82 GLN B N 1
ATOM 4066 C CA . GLN B 1 82 ? -6.73 57.375 21.719 1 94.56 82 GLN B CA 1
ATOM 4067 C C . GLN B 1 82 ? -5.859 56.562 20.781 1 94.56 82 GLN B C 1
ATOM 4069 O O . GLN B 1 82 ? -4.711 56.906 20.516 1 94.56 82 GLN B O 1
ATOM 4074 N N . ALA B 1 83 ? -6.434 55.469 20.297 1 97.25 83 ALA B N 1
ATOM 4075 C CA . ALA B 1 83 ? -5.664 54.531 19.484 1 97.25 83 ALA B CA 1
ATOM 4076 C C . ALA B 1 83 ? -5.352 55.094 18.109 1 97.25 83 ALA B C 1
ATOM 4078 O O . ALA B 1 83 ? -6.07 55.969 17.625 1 97.25 83 ALA B O 1
ATOM 4079 N N . THR B 1 84 ? -4.227 54.656 17.531 1 97.69 84 THR B N 1
ATOM 4080 C CA . THR B 1 84 ? -3.936 55 16.156 1 97.69 84 THR B CA 1
ATOM 4081 C C . THR B 1 84 ? -4.902 54.281 15.211 1 97.69 84 THR B C 1
ATOM 4083 O O . THR B 1 84 ? -5.566 53.312 15.602 1 97.69 84 THR B O 1
ATOM 4086 N N . PRO B 1 85 ? -5.016 54.75 13.938 1 97.75 85 PRO B N 1
ATOM 4087 C CA . PRO B 1 85 ? -5.883 54.062 12.977 1 97.75 85 PRO B CA 1
ATOM 4088 C C . PRO B 1 85 ? -5.508 52.594 12.781 1 97.75 85 PRO B C 1
ATOM 4090 O O . PRO B 1 85 ? -6.391 51.75 12.648 1 97.75 85 PRO B O 1
ATOM 4093 N N . TYR B 1 86 ? -4.234 52.344 12.727 1 98.25 86 TYR B N 1
ATOM 4094 C CA . TYR B 1 86 ? -3.764 50.969 12.586 1 98.25 86 TYR B CA 1
ATOM 4095 C C . TYR B 1 86 ? -4.227 50.094 13.758 1 98.25 86 TYR B C 1
ATOM 4097 O O . TYR B 1 86 ? -4.777 49.031 13.562 1 98.25 86 TYR B O 1
ATOM 4105 N N . GLU B 1 87 ? -4.043 50.562 14.953 1 98.56 87 GLU B N 1
ATOM 4106 C CA . GLU B 1 87 ? -4.449 49.844 16.156 1 98.56 87 GLU B CA 1
ATOM 4107 C C . GLU B 1 87 ? -5.953 49.562 16.141 1 98.56 87 GLU B C 1
ATOM 4109 O O . GLU B 1 87 ? -6.391 48.469 16.531 1 98.56 87 GLU B O 1
ATOM 4114 N N . ARG B 1 88 ? -6.703 50.531 15.734 1 98.25 88 ARG B N 1
ATOM 4115 C CA . ARG B 1 88 ? -8.156 50.406 15.672 1 98.25 88 ARG B CA 1
ATOM 4116 C C . ARG B 1 88 ? -8.555 49.312 14.672 1 98.25 88 ARG B C 1
ATOM 4118 O O . ARG B 1 88 ? -9.5 48.562 14.906 1 98.25 88 ARG B O 1
ATOM 4125 N N . ALA B 1 89 ? -7.875 49.344 13.57 1 98.19 89 ALA B N 1
ATOM 4126 C CA . ALA B 1 89 ? -8.164 48.344 12.555 1 98.19 89 ALA B CA 1
ATOM 4127 C C . ALA B 1 89 ? -7.883 46.938 13.078 1 98.19 89 ALA B C 1
ATOM 4129 O O . ALA B 1 89 ? -8.68 46 12.875 1 98.19 89 ALA B O 1
ATOM 4130 N N . VAL B 1 90 ? -6.723 46.75 13.727 1 98.62 90 VAL B N 1
ATOM 4131 C CA . VAL B 1 90 ? -6.363 45.438 14.281 1 98.62 90 VAL B CA 1
ATOM 4132 C C . VAL B 1 90 ? -7.367 45.031 15.367 1 98.62 90 VAL B C 1
ATOM 4134 O O . VAL B 1 90 ? -7.816 43.906 15.414 1 98.62 90 VAL B O 1
ATOM 4137 N N . PHE B 1 91 ? -7.688 46 16.234 1 98.19 91 PHE B N 1
ATOM 4138 C CA . PHE B 1 91 ? -8.672 45.75 17.281 1 98.19 91 PHE B CA 1
ATOM 4139 C C . PHE B 1 91 ? -9.992 45.281 16.688 1 98.19 91 PHE B C 1
ATOM 4141 O O . PHE B 1 91 ? -10.586 44.312 17.188 1 98.19 91 PHE B O 1
ATOM 4148 N N . GLY B 1 92 ? -10.469 45.938 15.68 1 97.25 92 GLY B N 1
ATOM 4149 C CA . GLY B 1 92 ? -11.719 45.562 15.047 1 97.25 92 GLY B CA 1
ATOM 4150 C C . GLY B 1 92 ? -11.719 44.156 14.516 1 97.25 92 GLY B C 1
ATOM 4151 O O . GLY B 1 92 ? -12.664 43.406 14.75 1 97.25 92 GLY B O 1
ATOM 4152 N N . ALA B 1 93 ? -10.68 43.75 13.789 1 97.81 93 ALA B N 1
ATOM 4153 C CA . ALA B 1 93 ? -10.57 42.438 13.195 1 97.81 93 ALA B CA 1
ATOM 4154 C C . ALA B 1 93 ? -10.453 41.375 14.273 1 97.81 93 ALA B C 1
ATOM 4156 O O . ALA B 1 93 ? -11.148 40.344 14.234 1 97.81 93 ALA B O 1
ATOM 4157 N N . VAL B 1 94 ? -9.633 41.594 15.289 1 97.62 94 VAL B N 1
ATOM 4158 C CA . VAL B 1 94 ? -9.32 40.594 16.312 1 97.62 94 VAL B CA 1
ATOM 4159 C C . VAL B 1 94 ? -10.5 40.469 17.266 1 97.62 94 VAL B C 1
ATOM 4161 O O . VAL B 1 94 ? -10.867 39.344 17.641 1 97.62 94 VAL B O 1
ATOM 4164 N N . SER B 1 95 ? -11.062 41.594 17.719 1 95.94 95 SER B N 1
ATOM 4165 C CA . SER B 1 95 ? -12.188 41.562 18.656 1 95.94 95 SER B CA 1
ATOM 4166 C C . SER B 1 95 ? -13.367 40.781 18.047 1 95.94 95 SER B C 1
ATOM 4168 O O . SER B 1 95 ? -14.047 40.031 18.75 1 95.94 95 SER B O 1
ATOM 4170 N N . TYR B 1 96 ? -13.57 41 16.766 1 95.44 96 TYR B N 1
ATOM 4171 C CA . TYR B 1 96 ? -14.633 40.25 16.109 1 95.44 96 TYR B CA 1
ATOM 4172 C C . TYR B 1 96 ? -14.281 38.75 16 1 95.44 96 TYR B C 1
ATOM 4174 O O . TYR B 1 96 ? -15.133 37.906 16.219 1 95.44 96 TYR B O 1
ATOM 4182 N N . LEU B 1 97 ? -13.078 38.5 15.672 1 95.62 97 LEU B N 1
ATOM 4183 C CA . LEU B 1 97 ? -12.602 37.125 15.484 1 95.62 97 LEU B CA 1
ATOM 4184 C C . LEU B 1 97 ? -12.789 36.312 16.75 1 95.62 97 LEU B C 1
ATOM 4186 O O . LEU B 1 97 ? -13.148 35.125 16.688 1 95.62 97 LEU B O 1
ATOM 4190 N N . ILE B 1 98 ? -12.531 36.875 17.906 1 93.56 98 ILE B N 1
ATOM 4191 C CA . ILE B 1 98 ? -12.547 36.094 19.141 1 93.56 98 ILE B CA 1
ATOM 4192 C C . ILE B 1 98 ? -13.914 36.188 19.797 1 93.56 98 ILE B C 1
ATOM 4194 O O . ILE B 1 98 ? -14.109 35.719 20.922 1 93.56 98 ILE B O 1
ATOM 4198 N N . SER B 1 99 ? -14.836 36.938 19.141 1 89.62 99 SER B N 1
ATOM 4199 C CA . SER B 1 99 ? -16.188 37.094 19.703 1 89.62 99 SER B CA 1
ATOM 4200 C C . SER B 1 99 ? -16.969 35.781 19.609 1 89.62 99 SER B C 1
ATOM 4202 O O . SER B 1 99 ? -16.688 34.938 18.75 1 89.62 99 SER B O 1
ATOM 4204 N N . ASP B 1 100 ? -17.906 35.75 20.531 1 81.81 100 ASP B N 1
ATOM 4205 C CA . ASP B 1 100 ? -18.797 34.594 20.516 1 81.81 100 ASP B CA 1
ATOM 4206 C C . ASP B 1 100 ? -19.719 34.656 19.312 1 81.81 100 ASP B C 1
ATOM 4208 O O . ASP B 1 100 ? -20.141 35.719 18.875 1 81.81 100 ASP B O 1
ATOM 4212 N N . ASN B 1 101 ? -19.969 33.594 18.609 1 79.31 101 ASN B N 1
ATOM 4213 C CA . ASN B 1 101 ? -20.906 33.438 17.516 1 79.31 101 ASN B CA 1
ATOM 4214 C C . ASN B 1 101 ? -20.469 34.219 16.281 1 79.31 101 ASN B C 1
ATOM 4216 O O . ASN B 1 101 ? -21.297 34.781 15.562 1 79.31 101 ASN B O 1
ATOM 4220 N N . ARG B 1 102 ? -19.25 34.5 16.266 1 86.81 102 ARG B N 1
ATOM 4221 C CA . ARG B 1 102 ? -18.719 35.219 15.109 1 86.81 102 ARG B CA 1
ATOM 4222 C C . ARG B 1 102 ? -19.156 34.562 13.805 1 86.81 102 ARG B C 1
ATOM 4224 O O . ARG B 1 102 ? -19.422 33.344 13.781 1 86.81 102 ARG B O 1
ATOM 4231 N N . ASP B 1 103 ? -19.375 35.375 12.805 1 91.44 103 ASP B N 1
ATOM 4232 C CA . ASP B 1 103 ? -19.484 34.938 11.422 1 91.44 103 ASP B CA 1
ATOM 4233 C C . ASP B 1 103 ? -18.125 34.875 10.75 1 91.44 103 ASP B C 1
ATOM 4235 O O . ASP B 1 103 ? -17.469 35.906 10.57 1 91.44 103 ASP B O 1
ATOM 4239 N N . ASP B 1 104 ? -17.734 33.75 10.367 1 93.25 104 ASP B N 1
ATOM 4240 C CA . ASP B 1 104 ? -16.391 33.531 9.828 1 93.25 104 ASP B CA 1
ATOM 4241 C C . ASP B 1 104 ? -16.172 34.375 8.578 1 93.25 104 ASP B C 1
ATOM 4243 O O . ASP B 1 104 ? -15.07 34.875 8.344 1 93.25 104 ASP B O 1
ATOM 4247 N N . ASP B 1 105 ? -17.172 34.5 7.719 1 95 105 ASP B N 1
ATOM 4248 C CA . ASP B 1 105 ? -17.031 35.281 6.5 1 95 105 ASP B CA 1
ATOM 4249 C C . ASP B 1 105 ? -16.75 36.75 6.82 1 95 105 ASP B C 1
ATOM 4251 O O . ASP B 1 105 ? -15.938 37.406 6.152 1 95 105 ASP B O 1
ATOM 4255 N N . VAL B 1 106 ? -17.438 37.219 7.816 1 96.19 106 VAL B N 1
ATOM 4256 C CA . VAL B 1 106 ? -17.234 38.594 8.227 1 96.19 106 VAL B CA 1
ATOM 4257 C C . VAL B 1 106 ? -15.828 38.75 8.789 1 96.19 106 VAL B C 1
ATOM 4259 O O . VAL B 1 106 ? -15.164 39.781 8.531 1 96.19 106 VAL B O 1
ATOM 4262 N N . ALA B 1 107 ? -15.438 37.812 9.586 1 97 107 ALA B N 1
ATOM 4263 C CA . ALA B 1 107 ? -14.086 37.844 10.141 1 97 107 ALA B CA 1
ATOM 4264 C C . ALA B 1 107 ? -13.039 37.906 9.031 1 97 107 ALA B C 1
ATOM 4266 O O . ALA B 1 107 ? -12.062 38.656 9.125 1 97 107 ALA B O 1
ATOM 4267 N N . VAL B 1 108 ? -13.203 37.156 7.945 1 98.12 108 VAL B N 1
ATOM 4268 C CA . VAL B 1 108 ? -12.281 37.156 6.82 1 98.12 108 VAL B CA 1
ATOM 4269 C C . VAL B 1 108 ? -12.32 38.531 6.129 1 98.12 108 VAL B C 1
ATOM 4271 O O . VAL B 1 108 ? -11.281 39.062 5.762 1 98.12 108 VAL B O 1
ATOM 4274 N N . GLU B 1 109 ? -13.477 39.031 5.988 1 98.06 109 GLU B N 1
ATOM 4275 C CA . GLU B 1 109 ? -13.648 40.344 5.344 1 98.06 109 GLU B CA 1
ATOM 4276 C C . GLU B 1 109 ? -12.945 41.438 6.129 1 98.06 109 GLU B C 1
ATOM 4278 O O . GLU B 1 109 ? -12.328 42.344 5.543 1 98.06 109 GLU B O 1
ATOM 4283 N N . LEU B 1 110 ? -13.109 41.406 7.422 1 98.25 110 LEU B N 1
ATOM 4284 C CA . LEU B 1 110 ? -12.453 42.406 8.266 1 98.25 110 LEU B CA 1
ATOM 4285 C C . LEU B 1 110 ? -10.938 42.312 8.148 1 98.25 110 LEU B C 1
ATOM 4287 O O . LEU B 1 110 ? -10.25 43.312 8.117 1 98.25 110 LEU B O 1
ATOM 4291 N N . HIS B 1 111 ? -10.445 41.125 8.086 1 98.69 111 HIS B N 1
ATOM 4292 C CA . HIS B 1 111 ? -9.016 40.969 7.867 1 98.69 111 HIS B CA 1
ATOM 4293 C C . HIS B 1 111 ? -8.609 41.438 6.48 1 98.69 111 HIS B C 1
ATOM 4295 O O . HIS B 1 111 ? -7.535 42.031 6.312 1 98.69 111 HIS B O 1
ATOM 4301 N N . SER B 1 112 ? -9.438 41.156 5.48 1 98.56 112 SER B N 1
ATOM 4302 C CA . SER B 1 112 ? -9.172 41.625 4.125 1 98.56 112 SER B CA 1
ATOM 4303 C C . SER B 1 112 ? -9.094 43.156 4.078 1 98.56 112 SER B C 1
ATOM 4305 O O . SER B 1 112 ? -8.188 43.719 3.455 1 98.56 112 SER B O 1
ATOM 4307 N N . LYS B 1 113 ? -10 43.781 4.703 1 98.31 113 LYS B N 1
ATOM 4308 C CA . LYS B 1 113 ? -10.008 45.25 4.758 1 98.31 113 LYS B CA 1
ATOM 4309 C C . LYS B 1 113 ? -8.758 45.781 5.469 1 98.31 113 LYS B C 1
ATOM 4311 O O . LYS B 1 113 ? -8.141 46.75 5.008 1 98.31 113 LYS B O 1
ATOM 4316 N N . LEU B 1 114 ? -8.492 45.156 6.602 1 98.5 114 LEU B N 1
ATOM 4317 C CA . LEU B 1 114 ? -7.301 45.531 7.355 1 98.5 114 LEU B CA 1
ATOM 4318 C C . LEU B 1 114 ? -6.059 45.438 6.477 1 98.5 114 LEU B C 1
ATOM 4320 O O . LEU B 1 114 ? -5.246 46.375 6.449 1 98.5 114 LEU B O 1
ATOM 4324 N N . LEU B 1 115 ? -5.926 44.438 5.68 1 98.06 115 LEU B N 1
ATOM 4325 C CA . LEU B 1 115 ? -4.734 44.188 4.879 1 98.06 115 LEU B CA 1
ATOM 4326 C C . LEU B 1 115 ? -4.695 45.094 3.654 1 98.06 115 LEU B C 1
ATOM 4328 O O . LEU B 1 115 ? -3.623 45.344 3.107 1 98.06 115 LEU B O 1
ATOM 4332 N N . ASN B 1 116 ? -5.852 45.5 3.23 1 97 116 ASN B N 1
ATOM 4333 C CA . ASN B 1 116 ? -5.883 46.531 2.178 1 97 116 ASN B CA 1
ATOM 4334 C C . ASN B 1 116 ? -5.23 47.812 2.631 1 97 116 ASN B C 1
ATOM 4336 O O . ASN B 1 116 ? -4.504 48.469 1.863 1 97 116 ASN B O 1
ATOM 4340 N N . ASP B 1 117 ? -5.492 48.156 3.812 1 97.12 117 ASP B N 1
ATOM 4341 C CA . ASP B 1 117 ? -4.992 49.406 4.363 1 97.12 117 ASP B CA 1
ATOM 4342 C C . ASP B 1 117 ? -3.568 49.25 4.887 1 97.12 117 ASP B C 1
ATOM 4344 O O . ASP B 1 117 ? -2.783 50.219 4.859 1 97.12 117 ASP B O 1
ATOM 4348 N N . TYR B 1 118 ? -3.258 48.125 5.383 1 97.38 118 TYR B N 1
ATOM 4349 C CA . TYR B 1 118 ? -1.96 47.844 5.992 1 97.38 118 TYR B CA 1
ATOM 4350 C C . TYR B 1 118 ? -1.358 46.562 5.461 1 97.38 118 TYR B C 1
ATOM 4352 O O . TYR B 1 118 ? -1.185 45.594 6.211 1 97.38 118 TYR B O 1
ATOM 4360 N N . PRO B 1 119 ? -0.913 46.531 4.258 1 96.19 119 PRO B N 1
ATOM 4361 C CA . PRO B 1 119 ? -0.502 45.312 3.562 1 96.19 119 PRO B CA 1
ATOM 4362 C C . PRO B 1 119 ? 0.794 44.75 4.117 1 96.19 119 PRO B C 1
ATOM 4364 O O . PRO B 1 119 ? 1.119 43.594 3.842 1 96.19 119 PRO B O 1
ATOM 4367 N N . LYS B 1 120 ? 1.537 45.438 4.91 1 95.69 120 LYS B N 1
ATOM 4368 C CA . LYS B 1 120 ? 2.797 44.906 5.438 1 95.69 120 LYS B CA 1
ATOM 4369 C C . LYS B 1 120 ? 2.574 44.156 6.738 1 95.69 120 LYS B C 1
ATOM 4371 O O . LYS B 1 120 ? 3.506 43.562 7.281 1 95.69 120 LYS B O 1
ATOM 4376 N N . ASP B 1 121 ? 1.332 44.125 7.242 1 97 121 ASP B N 1
ATOM 4377 C CA . ASP B 1 121 ? 0.976 43.406 8.469 1 97 121 ASP B CA 1
ATOM 4378 C C . ASP B 1 121 ? 0.836 41.938 8.219 1 97 121 ASP B C 1
ATOM 4380 O O . ASP B 1 121 ? -0.278 41.406 8.18 1 97 121 ASP B O 1
ATOM 4384 N N . LEU B 1 122 ? 1.952 41.25 8.211 1 97.31 122 LEU B N 1
ATOM 4385 C CA . LEU B 1 122 ? 1.959 39.844 7.867 1 97.31 122 LEU B CA 1
ATOM 4386 C C . LEU B 1 122 ? 1.368 39 9 1 97.31 122 LEU B C 1
ATOM 4388 O O . LEU B 1 122 ? 0.93 37.875 8.773 1 97.31 122 LEU B O 1
ATOM 4392 N N . VAL B 1 123 ? 1.349 39.469 10.211 1 98.06 123 VAL B N 1
ATOM 4393 C CA . VAL B 1 123 ? 0.754 38.75 11.328 1 98.06 123 VAL B CA 1
ATOM 4394 C C . VAL B 1 123 ? -0.759 38.656 11.141 1 98.06 123 VAL B C 1
ATOM 4396 O O . VAL B 1 123 ? -1.358 37.594 11.367 1 98.06 123 VAL B O 1
ATOM 4399 N N . SER B 1 124 ? -1.356 39.781 10.75 1 98.31 124 SER B N 1
ATOM 4400 C CA . SER B 1 124 ? -2.783 39.781 10.445 1 98.31 124 SER B CA 1
ATOM 4401 C C . SER B 1 124 ? -3.074 38.875 9.234 1 98.31 124 SER B C 1
ATOM 4403 O O . SER B 1 124 ? -4.121 38.25 9.172 1 98.31 124 SER B O 1
ATOM 4405 N N . LEU B 1 125 ? -2.184 38.938 8.234 1 98.38 125 LEU B N 1
ATOM 4406 C CA . LEU B 1 125 ? -2.328 38 7.109 1 98.38 125 LEU B CA 1
ATOM 4407 C C . LEU B 1 125 ? -2.363 36.562 7.594 1 98.38 125 LEU B C 1
ATOM 4409 O O . LEU B 1 125 ? -3.258 35.812 7.223 1 98.38 125 LEU B O 1
ATOM 4413 N N . LYS B 1 126 ? -1.382 36.219 8.422 1 98.44 126 LYS B N 1
ATOM 4414 C CA . LYS B 1 126 ? -1.313 34.875 8.961 1 98.44 126 LYS B CA 1
ATOM 4415 C C . LYS B 1 126 ? -2.596 34.5 9.703 1 98.44 126 LYS B C 1
ATOM 4417 O O . LYS B 1 126 ? -3.135 33.406 9.523 1 98.44 126 LYS B O 1
ATOM 4422 N N . ARG B 1 127 ? -3.029 35.406 10.539 1 98.06 127 ARG B N 1
ATOM 4423 C CA . ARG B 1 127 ? -4.258 35.188 11.297 1 98.06 127 ARG B CA 1
ATOM 4424 C C . ARG B 1 127 ? -5.434 34.938 10.359 1 98.06 127 ARG B C 1
ATOM 4426 O O . ARG B 1 127 ? -6.227 34 10.578 1 98.06 127 ARG B O 1
ATOM 4433 N N . GLY B 1 128 ? -5.566 35.75 9.336 1 98.38 128 GLY B N 1
ATOM 4434 C CA . GLY B 1 128 ? -6.617 35.562 8.352 1 98.38 128 GLY B CA 1
ATOM 4435 C C . GLY B 1 128 ? -6.516 34.219 7.621 1 98.38 128 GLY B C 1
ATOM 4436 O O . GLY B 1 128 ? -7.527 33.562 7.391 1 98.38 128 GLY B O 1
ATOM 4437 N N . GLN B 1 129 ? -5.328 33.844 7.242 1 98.44 129 GLN B N 1
ATOM 4438 C CA . GLN B 1 129 ? -5.121 32.594 6.52 1 98.44 129 GLN B CA 1
ATOM 4439 C C . GLN B 1 129 ? -5.441 31.375 7.402 1 98.44 129 GLN B C 1
ATOM 4441 O O . GLN B 1 129 ? -5.977 30.375 6.922 1 98.44 129 GLN B O 1
ATOM 4446 N N . VAL B 1 130 ? -5.086 31.438 8.672 1 97.5 130 VAL B N 1
ATOM 4447 C CA . VAL B 1 130 ? -5.43 30.359 9.594 1 97.5 130 VAL B CA 1
ATOM 4448 C C . VAL B 1 130 ? -6.945 30.203 9.664 1 97.5 130 VAL B C 1
ATOM 4450 O O . VAL B 1 130 ? -7.461 29.078 9.648 1 97.5 130 VAL B O 1
ATOM 4453 N N . LEU B 1 131 ? -7.625 31.344 9.742 1 97 131 LEU B N 1
ATOM 4454 C CA . LEU B 1 131 ? -9.086 31.312 9.727 1 97 131 LEU B CA 1
ATOM 4455 C C . LEU B 1 131 ? -9.602 30.625 8.461 1 97 131 LEU B C 1
ATOM 4457 O O . LEU B 1 131 ? -10.477 29.766 8.531 1 97 131 LEU B O 1
ATOM 4461 N N . CYS B 1 132 ? -9.07 31 7.348 1 97.94 132 CYS B N 1
ATOM 4462 C CA . CYS B 1 132 ? -9.477 30.422 6.074 1 97.94 132 CYS B CA 1
ATOM 4463 C C . CYS B 1 132 ? -9.227 28.906 6.062 1 97.94 132 CYS B C 1
ATOM 4465 O O . CYS B 1 132 ? -10.008 28.156 5.484 1 97.94 132 CYS B O 1
ATOM 4467 N N . PHE B 1 133 ? -8.141 28.5 6.641 1 96.94 133 PHE B N 1
ATOM 4468 C CA . PHE B 1 133 ? -7.809 27.078 6.727 1 96.94 133 PHE B CA 1
ATOM 4469 C C . PHE B 1 133 ? -8.898 26.312 7.461 1 96.94 133 PHE B C 1
ATOM 4471 O O . PHE B 1 133 ? -9.375 25.281 6.977 1 96.94 133 PHE B O 1
ATOM 4478 N N . TYR B 1 134 ? -9.367 26.859 8.555 1 94.38 134 TYR B N 1
ATOM 4479 C CA . TYR B 1 134 ? -10.383 26.188 9.359 1 94.38 134 TYR B CA 1
ATOM 4480 C C . TYR B 1 134 ? -11.758 26.312 8.719 1 94.38 134 TYR B C 1
ATOM 4482 O O . TYR B 1 134 ? -12.695 25.594 9.094 1 94.38 134 TYR B O 1
ATOM 4490 N N . MET B 1 135 ? -11.859 27.172 7.734 1 94.12 135 MET B N 1
ATOM 4491 C CA . MET B 1 135 ? -13.086 27.297 6.941 1 94.12 135 MET B CA 1
ATOM 4492 C C . MET B 1 135 ? -13.039 26.375 5.73 1 94.12 135 MET B C 1
ATOM 4494 O O . MET B 1 135 ? -14.016 26.281 4.984 1 94.12 135 MET B O 1
ATOM 4498 N N . ALA B 1 136 ? -11.891 25.781 5.523 1 95 136 ALA B N 1
ATOM 4499 C CA . ALA B 1 136 ? -11.656 24.984 4.328 1 95 136 ALA B CA 1
ATOM 4500 C C . ALA B 1 136 ? -11.797 25.828 3.064 1 95 136 ALA B C 1
ATOM 4502 O O . ALA B 1 136 ? -12.453 25.422 2.105 1 95 136 ALA B O 1
ATOM 4503 N N . ARG B 1 137 ? -11.258 26.984 3.141 1 96.56 137 ARG B N 1
ATOM 4504 C CA . ARG B 1 137 ? -11.336 27.922 2.02 1 96.56 137 ARG B CA 1
ATOM 4505 C C . ARG B 1 137 ? -9.953 28.406 1.607 1 96.56 137 ARG B C 1
ATOM 4507 O O . ARG B 1 137 ? -9.617 29.562 1.802 1 96.56 137 ARG B O 1
ATOM 4514 N N . PRO B 1 138 ? -9.234 27.469 0.958 1 97.44 138 PRO B N 1
ATOM 4515 C CA . PRO B 1 138 ? -7.902 27.875 0.504 1 97.44 138 PRO B CA 1
ATOM 4516 C C . PRO B 1 138 ? -7.949 28.984 -0.542 1 97.44 138 PRO B C 1
ATOM 4518 O O . PRO B 1 138 ? -6.98 29.734 -0.693 1 97.44 138 PRO B O 1
ATOM 4521 N N . ASP B 1 139 ? -9.039 29.125 -1.222 1 97.94 139 ASP B N 1
ATOM 4522 C CA . ASP B 1 139 ? -9.195 30.188 -2.205 1 97.94 139 ASP B CA 1
ATOM 4523 C C . ASP B 1 139 ? -9.156 31.562 -1.537 1 97.94 139 ASP B C 1
ATOM 4525 O O . ASP B 1 139 ? -8.484 32.469 -2.021 1 97.94 139 ASP B O 1
ATOM 4529 N N . LEU B 1 140 ? -9.867 31.719 -0.397 1 98.5 140 LEU B N 1
ATOM 4530 C CA . LEU B 1 140 ? -9.844 32.969 0.341 1 98.5 140 LEU B CA 1
ATOM 4531 C C . LEU B 1 140 ? -8.469 33.25 0.929 1 98.5 140 LEU B C 1
ATOM 4533 O O . LEU B 1 140 ? -8.008 34.375 0.963 1 98.5 140 LEU B O 1
ATOM 4537 N N . SER B 1 141 ? -7.867 32.156 1.386 1 98.5 141 SER B N 1
ATOM 4538 C CA . SER B 1 141 ? -6.504 32.25 1.892 1 98.5 141 SER B CA 1
ATOM 4539 C C . SER B 1 141 ? -5.562 32.812 0.829 1 98.5 141 SER B C 1
ATOM 4541 O O . SER B 1 141 ? -4.746 33.688 1.113 1 98.5 141 SER B O 1
ATOM 4543 N N . LEU B 1 142 ? -5.691 32.312 -0.379 1 98.69 142 LEU B N 1
ATOM 4544 C CA . LEU B 1 142 ? -4.875 32.75 -1.5 1 98.69 142 LEU B CA 1
ATOM 4545 C C . LEU B 1 142 ? -5.156 34.219 -1.83 1 98.69 142 LEU B C 1
ATOM 4547 O O . LEU B 1 142 ? -4.23 35 -2.082 1 98.69 142 LEU B O 1
ATOM 4551 N N . ASN B 1 143 ? -6.375 34.625 -1.807 1 98.44 143 ASN B N 1
ATOM 4552 C CA . ASN B 1 143 ? -6.758 36 -2.104 1 98.44 143 ASN B CA 1
ATOM 4553 C C . ASN B 1 143 ? -6.109 36.969 -1.132 1 98.44 143 ASN B C 1
ATOM 4555 O O . ASN B 1 143 ? -5.648 38.031 -1.539 1 98.44 143 ASN B O 1
ATOM 4559 N N . LEU B 1 144 ? -6.074 36.625 0.12 1 98.56 144 LEU B N 1
ATOM 4560 C CA . LEU B 1 144 ? -5.512 37.5 1.142 1 98.56 144 LEU B CA 1
ATOM 4561 C C . LEU B 1 144 ? -4.031 37.75 0.883 1 98.56 144 LEU B C 1
ATOM 4563 O O . LEU B 1 144 ? -3.576 38.906 0.951 1 98.56 144 LEU B O 1
ATOM 4567 N N . VAL B 1 145 ? -3.307 36.719 0.601 1 98.5 145 VAL B N 1
ATOM 4568 C CA . VAL B 1 145 ? -1.866 36.906 0.447 1 98.5 145 VAL B CA 1
ATOM 4569 C C . VAL B 1 145 ? -1.566 37.594 -0.871 1 98.5 145 VAL B C 1
ATOM 4571 O O . VAL B 1 145 ? -0.625 38.406 -0.957 1 98.5 145 VAL B O 1
ATOM 4574 N N . GLN B 1 146 ? -2.332 37.344 -1.866 1 97.31 146 GLN B N 1
ATOM 4575 C CA . GLN B 1 146 ? -2.119 38 -3.15 1 97.31 146 GLN B CA 1
ATOM 4576 C C . GLN B 1 146 ? -2.334 39.5 -3.035 1 97.31 146 GLN B C 1
ATOM 4578 O O . GLN B 1 146 ? -1.67 40.281 -3.719 1 97.31 146 GLN B O 1
ATOM 4583 N N . LYS B 1 147 ? -3.215 39.844 -2.18 1 95.31 147 LYS B N 1
ATOM 4584 C CA . LYS B 1 147 ? -3.484 41.25 -1.929 1 95.31 147 LYS B CA 1
ATOM 4585 C C . LYS B 1 147 ? -2.266 41.969 -1.33 1 95.31 147 LYS B C 1
ATOM 4587 O O . LYS B 1 147 ? -2.047 43.156 -1.562 1 95.31 147 LYS B O 1
ATOM 4592 N N . VAL B 1 148 ? -1.524 41.281 -0.561 1 96.25 148 VAL B N 1
ATOM 4593 C CA . VAL B 1 148 ? -0.447 41.875 0.225 1 96.25 148 VAL B CA 1
ATOM 4594 C C . VAL B 1 148 ? 0.875 41.719 -0.525 1 96.25 148 VAL B C 1
ATOM 4596 O O . VAL B 1 148 ? 1.801 42.531 -0.313 1 96.25 148 VAL B O 1
ATOM 4599 N N . LEU B 1 149 ? 0.999 40.844 -1.426 1 96.38 149 LEU B N 1
ATOM 4600 C CA . LEU B 1 149 ? 2.252 40.406 -2.033 1 96.38 149 LEU B CA 1
ATOM 4601 C C . LEU B 1 149 ? 2.955 41.562 -2.727 1 96.38 149 LEU B C 1
ATOM 4603 O O . LEU B 1 149 ? 4.168 41.719 -2.59 1 96.38 149 LEU B O 1
ATOM 4607 N N . PRO B 1 150 ? 2.287 42.469 -3.439 1 95.06 150 PRO B N 1
ATOM 4608 C CA . PRO B 1 150 ? 2.977 43.562 -4.117 1 95.06 150 PRO B CA 1
ATOM 4609 C C . PRO B 1 150 ? 3.746 44.469 -3.15 1 95.06 150 PRO B C 1
ATOM 4611 O O . PRO B 1 150 ? 4.773 45.031 -3.521 1 95.06 150 PRO B O 1
ATOM 4614 N N . SER B 1 151 ? 3.32 44.531 -1.916 1 93.94 151 SER B N 1
ATOM 4615 C CA . SER B 1 151 ? 3.947 45.406 -0.924 1 93.94 151 SER B CA 1
ATOM 4616 C C . SER B 1 151 ? 4.953 44.625 -0.074 1 93.94 151 SER B C 1
ATOM 4618 O O . SER B 1 151 ? 5.648 45.219 0.756 1 93.94 151 SER B O 1
ATOM 4620 N N . ALA B 1 152 ? 5.012 43.375 -0.29 1 91.81 152 ALA B N 1
ATOM 4621 C CA . ALA B 1 152 ? 5.805 42.562 0.621 1 91.81 152 ALA B CA 1
ATOM 4622 C C . ALA B 1 152 ? 6.676 41.562 -0.15 1 91.81 152 ALA B C 1
ATOM 4624 O O . ALA B 1 152 ? 7.039 40.5 0.374 1 91.81 152 ALA B O 1
ATOM 4625 N N . GLU B 1 153 ? 7.039 41.812 -1.336 1 90.5 153 GLU B N 1
ATOM 4626 C CA . GLU B 1 153 ? 7.68 40.875 -2.25 1 90.5 153 GLU B CA 1
ATOM 4627 C C . GLU B 1 153 ? 9.008 40.406 -1.688 1 90.5 153 GLU B C 1
ATOM 4629 O O . GLU B 1 153 ? 9.414 39.25 -1.954 1 90.5 153 GLU B O 1
ATOM 4634 N N . GLN B 1 154 ? 9.641 41.188 -0.952 1 89.88 154 GLN B N 1
ATOM 4635 C CA . GLN B 1 154 ? 10.953 40.781 -0.471 1 89.88 154 GLN B CA 1
ATOM 4636 C C . GLN B 1 154 ? 10.938 40.531 1.035 1 89.88 154 GLN B C 1
ATOM 4638 O O . GLN B 1 154 ? 11.992 40.344 1.651 1 89.88 154 GLN B O 1
ATOM 4643 N N . GLU B 1 155 ? 9.75 40.531 1.581 1 91.56 155 GLU B N 1
ATOM 4644 C CA . GLU B 1 155 ? 9.625 40.344 3.021 1 91.56 155 GLU B CA 1
ATOM 4645 C C . GLU B 1 155 ? 9.758 38.875 3.383 1 91.56 155 GLU B C 1
ATOM 4647 O O . GLU B 1 155 ? 9.344 38 2.613 1 91.56 155 GLU B O 1
ATOM 4652 N N . ASP B 1 156 ? 10.297 38.688 4.586 1 94.38 156 ASP B N 1
ATOM 4653 C CA . ASP B 1 156 ? 10.391 37.344 5.117 1 94.38 156 ASP B CA 1
ATOM 4654 C C . ASP B 1 156 ? 9.008 36.719 5.27 1 94.38 156 ASP B C 1
ATOM 4656 O O . ASP B 1 156 ? 8.039 37.406 5.602 1 94.38 156 ASP B O 1
ATOM 4660 N N . TYR B 1 157 ? 8.867 35.438 4.906 1 97.06 157 TYR B N 1
ATOM 4661 C CA . TYR B 1 157 ? 7.773 34.531 5.277 1 97.06 157 TYR B CA 1
ATOM 4662 C C . TYR B 1 157 ? 6.613 34.656 4.293 1 97.06 157 TYR B C 1
ATOM 4664 O O . TYR B 1 157 ? 5.73 33.781 4.258 1 97.06 157 TYR B O 1
ATOM 4672 N N . VAL B 1 158 ? 6.52 35.719 3.502 1 97.56 158 VAL B N 1
ATOM 4673 C CA . VAL B 1 158 ? 5.328 35.969 2.697 1 97.56 158 VAL B CA 1
ATOM 4674 C C . VAL B 1 158 ? 5.176 34.906 1.64 1 97.56 158 VAL B C 1
ATOM 4676 O O . VAL B 1 158 ? 4.062 34.469 1.335 1 97.56 158 VAL B O 1
ATOM 4679 N N . TYR B 1 159 ? 6.211 34.375 1.124 1 98.12 159 TYR B N 1
ATOM 4680 C CA . TYR B 1 159 ? 6.117 33.406 0.048 1 98.12 159 TYR B CA 1
ATOM 4681 C C . TYR B 1 159 ? 5.754 32.031 0.595 1 98.12 159 TYR B C 1
ATOM 4683 O O . TYR B 1 159 ? 5.129 31.219 -0.099 1 98.12 159 TYR B O 1
ATOM 4691 N N . GLY B 1 160 ? 6.188 31.688 1.831 1 98 160 GLY B N 1
ATOM 4692 C CA . GLY B 1 160 ? 5.617 30.5 2.469 1 98 160 GLY B CA 1
ATOM 4693 C C . GLY B 1 160 ? 4.113 30.578 2.629 1 98 160 GLY B C 1
ATOM 4694 O O . GLY B 1 160 ? 3.408 29.594 2.4 1 98 160 GLY B O 1
ATOM 4695 N N . MET B 1 161 ? 3.674 31.766 2.99 1 98.38 161 MET B N 1
ATOM 4696 C CA . MET B 1 161 ? 2.244 32 3.17 1 98.38 161 MET B CA 1
ATOM 4697 C C . MET B 1 161 ? 1.514 31.984 1.832 1 98.38 161 MET B C 1
ATOM 4699 O O . MET B 1 161 ? 0.314 31.703 1.782 1 98.38 161 MET B O 1
ATOM 4703 N N . LEU B 1 162 ? 2.217 32.219 0.74 1 98.62 162 LEU B N 1
ATOM 4704 C CA . LEU B 1 162 ? 1.656 32.094 -0.602 1 98.62 162 LEU B CA 1
ATOM 4705 C C . LEU B 1 162 ? 1.615 30.641 -1.051 1 98.62 162 LEU B C 1
ATOM 4707 O O . LEU B 1 162 ? 0.637 30.203 -1.661 1 98.62 162 LEU B O 1
ATOM 4711 N N . ALA B 1 163 ? 2.57 29.875 -0.72 1 98.62 163 ALA B N 1
ATOM 4712 C CA . ALA B 1 163 ? 2.764 28.531 -1.235 1 98.62 163 ALA B CA 1
ATOM 4713 C C . ALA B 1 163 ? 1.678 27.578 -0.725 1 98.62 163 ALA B C 1
ATOM 4715 O O . ALA B 1 163 ? 1.147 26.766 -1.483 1 98.62 163 ALA B O 1
ATOM 4716 N N . PHE B 1 164 ? 1.278 27.688 0.499 1 98 164 PHE B N 1
ATOM 4717 C CA . PHE B 1 164 ? 0.432 26.688 1.126 1 98 164 PHE B CA 1
ATOM 4718 C C . PHE B 1 164 ? -0.962 26.688 0.511 1 98 164 PHE B C 1
ATOM 4720 O O . PHE B 1 164 ? -1.486 25.641 0.139 1 98 164 PHE B O 1
ATOM 4727 N N . PRO B 1 165 ? -1.606 27.859 0.426 1 98.19 165 PRO B N 1
ATOM 4728 C CA . PRO B 1 165 ? -2.922 27.812 -0.215 1 98.19 165 PRO B CA 1
ATOM 4729 C C . PRO B 1 165 ? -2.852 27.344 -1.669 1 98.19 165 PRO B C 1
ATOM 4731 O O . PRO B 1 165 ? -3.781 26.703 -2.162 1 98.19 165 PRO B O 1
ATOM 4734 N N . LEU B 1 166 ? -1.758 27.641 -2.359 1 98 166 LEU B N 1
ATOM 4735 C CA . LEU B 1 166 ? -1.577 27.156 -3.721 1 98 166 LEU B CA 1
ATOM 4736 C C . LEU B 1 166 ? -1.555 25.625 -3.748 1 98 166 LEU B C 1
ATOM 4738 O O . LEU B 1 166 ? -2.203 25 -4.594 1 98 166 LEU B O 1
ATOM 4742 N N . LEU B 1 167 ? -0.895 25.047 -2.766 1 95.81 167 LEU B N 1
ATOM 4743 C CA . LEU B 1 167 ? -0.847 23.594 -2.654 1 95.81 167 LEU B CA 1
ATOM 4744 C C . LEU B 1 167 ? -2.238 23.031 -2.406 1 95.81 167 LEU B C 1
ATOM 4746 O O . LEU B 1 167 ? -2.615 22.016 -3.008 1 95.81 167 LEU B O 1
ATOM 4750 N N . GLU B 1 168 ? -2.949 23.641 -1.526 1 95.12 168 GLU B N 1
ATOM 4751 C CA . GLU B 1 168 ? -4.27 23.156 -1.144 1 95.12 168 GLU B CA 1
ATOM 4752 C C . GLU B 1 168 ? -5.262 23.281 -2.299 1 95.12 168 GLU B C 1
ATOM 4754 O O . GLU B 1 168 ? -6.293 22.594 -2.312 1 95.12 168 GLU B O 1
ATOM 4759 N N . LEU B 1 169 ? -4.902 24.109 -3.27 1 95.81 169 LEU B N 1
ATOM 4760 C CA . LEU B 1 169 ? -5.754 24.297 -4.441 1 95.81 169 LEU B CA 1
ATOM 4761 C C . LEU B 1 169 ? -5.273 23.438 -5.605 1 95.81 169 LEU B C 1
ATOM 4763 O O . LEU B 1 169 ? -5.824 23.516 -6.707 1 95.81 169 LEU B O 1
ATOM 4767 N N . GLY B 1 170 ? -4.188 22.719 -5.406 1 91.5 170 GLY B N 1
ATOM 4768 C CA . GLY B 1 170 ? -3.68 21.812 -6.426 1 91.5 170 GLY B CA 1
ATOM 4769 C C . GLY B 1 170 ? -2.795 22.5 -7.445 1 91.5 170 GLY B C 1
ATOM 4770 O O . GLY B 1 170 ? -2.441 21.906 -8.469 1 91.5 170 GLY B O 1
ATOM 4771 N N . ARG B 1 171 ? -2.527 23.734 -7.266 1 96.31 171 ARG B N 1
ATOM 4772 C CA . ARG B 1 171 ? -1.634 24.484 -8.148 1 96.31 171 ARG B CA 1
ATOM 4773 C C . ARG B 1 171 ? -0.175 24.266 -7.762 1 96.31 171 ARG B C 1
ATOM 4775 O O . ARG B 1 171 ? 0.515 25.203 -7.359 1 96.31 171 ARG B O 1
ATOM 4782 N N . MET B 1 172 ? 0.347 23.125 -7.977 1 93 172 MET B N 1
ATOM 4783 C CA . MET B 1 172 ? 1.579 22.609 -7.383 1 93 172 MET B CA 1
ATOM 4784 C C . MET B 1 172 ? 2.799 23.312 -7.977 1 93 172 MET B C 1
ATOM 4786 O O . MET B 1 172 ? 3.746 23.625 -7.254 1 93 172 MET B O 1
ATOM 4790 N N . ALA B 1 173 ? 2.799 23.547 -9.242 1 95.81 173 ALA B N 1
ATOM 4791 C CA . ALA B 1 173 ? 3.939 24.203 -9.867 1 95.81 173 ALA B CA 1
ATOM 4792 C C . ALA B 1 173 ? 4.137 25.609 -9.281 1 95.81 173 ALA B C 1
ATOM 4794 O O . ALA B 1 173 ? 5.266 26 -8.984 1 95.81 173 ALA B O 1
ATOM 4795 N N . GLU B 1 174 ? 3.047 26.359 -9.188 1 98.19 174 GLU B N 1
ATOM 4796 C CA . GLU B 1 174 ? 3.107 27.688 -8.594 1 98.19 174 GLU B CA 1
ATOM 4797 C C . GLU B 1 174 ? 3.514 27.625 -7.121 1 98.19 174 GLU B C 1
ATOM 4799 O O . GLU B 1 174 ? 4.262 28.469 -6.637 1 98.19 174 GLU B O 1
ATOM 4804 N N . ALA B 1 175 ? 2.973 26.656 -6.426 1 97.88 175 ALA B N 1
ATOM 4805 C CA . ALA B 1 175 ? 3.32 26.453 -5.02 1 97.88 175 ALA B CA 1
ATOM 4806 C C . ALA B 1 175 ? 4.816 26.203 -4.855 1 97.88 175 ALA B C 1
ATOM 4808 O O . ALA B 1 175 ? 5.449 26.75 -3.949 1 97.88 175 ALA B O 1
ATOM 4809 N N . GLU B 1 176 ? 5.34 25.359 -5.734 1 97.75 176 GLU B N 1
ATOM 4810 C CA . GLU B 1 176 ? 6.77 25.062 -5.672 1 97.75 176 GLU B CA 1
ATOM 4811 C C . GLU B 1 176 ? 7.602 26.328 -5.891 1 97.75 176 GLU B C 1
ATOM 4813 O O . GLU B 1 176 ? 8.57 26.562 -5.168 1 97.75 176 GLU B O 1
ATOM 4818 N N . ASN B 1 177 ? 7.223 27.078 -6.906 1 98.5 177 ASN B N 1
ATOM 4819 C CA . ASN B 1 177 ? 7.926 28.328 -7.184 1 98.5 177 ASN B CA 1
ATOM 4820 C C . ASN B 1 177 ? 7.887 29.266 -5.98 1 98.5 177 ASN B C 1
ATOM 4822 O O . ASN B 1 177 ? 8.906 29.859 -5.625 1 98.5 177 ASN B O 1
ATOM 4826 N N . ALA B 1 178 ? 6.762 29.438 -5.398 1 98.5 178 ALA B N 1
ATOM 4827 C CA . ALA B 1 178 ? 6.609 30.312 -4.234 1 98.5 178 ALA B CA 1
ATOM 4828 C C . ALA B 1 178 ? 7.434 29.797 -3.055 1 98.5 178 ALA B C 1
ATOM 4830 O O . ALA B 1 178 ? 8.117 30.578 -2.387 1 98.5 178 ALA B O 1
ATOM 4831 N N . ALA B 1 179 ? 7.363 28.516 -2.803 1 98.44 179 ALA B N 1
ATOM 4832 C CA . ALA B 1 179 ? 8.102 27.938 -1.688 1 98.44 179 ALA B CA 1
ATOM 4833 C C . ALA B 1 179 ? 9.602 28.094 -1.874 1 98.44 179 ALA B C 1
ATOM 4835 O O . ALA B 1 179 ? 10.32 28.422 -0.924 1 98.44 179 ALA B O 1
ATOM 4836 N N . ARG B 1 180 ? 10.07 27.891 -3.072 1 98.38 180 ARG B N 1
ATOM 4837 C CA . ARG B 1 180 ? 11.484 28.047 -3.365 1 98.38 180 ARG B CA 1
ATOM 4838 C C . ARG B 1 180 ? 11.93 29.5 -3.176 1 98.38 180 ARG B C 1
ATOM 4840 O O . ARG B 1 180 ? 13.008 29.75 -2.639 1 98.38 180 ARG B O 1
ATOM 4847 N N . LYS B 1 181 ? 11.125 30.406 -3.656 1 98.19 181 LYS B N 1
ATOM 4848 C CA . LYS B 1 181 ? 11.438 31.812 -3.461 1 98.19 181 LYS B CA 1
ATOM 4849 C C . LYS B 1 181 ? 11.516 32.156 -1.978 1 98.19 181 LYS B C 1
ATOM 4851 O O . LYS B 1 181 ? 12.422 32.875 -1.546 1 98.19 181 LYS B O 1
ATOM 4856 N N . GLY B 1 182 ? 10.5 31.703 -1.211 1 98 182 GLY B N 1
ATOM 4857 C CA . GLY B 1 182 ? 10.547 31.922 0.227 1 98 182 GLY B CA 1
ATOM 4858 C C . GLY B 1 182 ? 11.789 31.344 0.876 1 98 182 GLY B C 1
ATOM 4859 O O . GLY B 1 182 ? 12.422 32 1.712 1 98 182 GLY B O 1
ATOM 4860 N N . TYR B 1 183 ? 12.156 30.156 0.446 1 97.56 183 TYR B N 1
ATOM 4861 C CA . TYR B 1 183 ? 13.344 29.5 0.969 1 97.56 183 TYR B CA 1
ATOM 4862 C C . TYR B 1 183 ? 14.609 30.25 0.596 1 97.56 183 TYR B C 1
ATOM 4864 O O . TYR B 1 183 ? 15.555 30.312 1.38 1 97.56 183 TYR B O 1
ATOM 4872 N N . GLU B 1 184 ? 14.633 30.797 -0.565 1 97.31 184 GLU B N 1
ATOM 4873 C CA . GLU B 1 184 ? 15.773 31.594 -1.013 1 97.31 184 GLU B CA 1
ATOM 4874 C C . GLU B 1 184 ? 15.898 32.875 -0.202 1 97.31 184 GLU B C 1
ATOM 4876 O O . GLU B 1 184 ? 17.016 33.312 0.138 1 97.31 184 GLU B O 1
ATOM 4881 N N . ILE B 1 185 ? 14.82 33.5 0.083 1 97.12 185 ILE B N 1
ATOM 4882 C CA . ILE B 1 185 ? 14.805 34.75 0.846 1 97.12 185 ILE B CA 1
ATOM 4883 C C . ILE B 1 185 ? 15.227 34.469 2.289 1 97.12 185 ILE B C 1
ATOM 4885 O O . ILE B 1 185 ? 16.016 35.219 2.863 1 97.12 185 ILE B O 1
ATOM 4889 N N . ASN B 1 186 ? 14.695 33.469 2.846 1 96.94 186 ASN B N 1
ATOM 4890 C CA . ASN B 1 186 ? 14.969 33.031 4.215 1 96.94 186 ASN B CA 1
ATOM 4891 C C . ASN B 1 186 ? 14.992 31.516 4.34 1 96.94 186 ASN B C 1
ATOM 4893 O O . ASN B 1 186 ? 13.938 30.875 4.391 1 96.94 186 ASN B O 1
ATOM 4897 N N . LYS B 1 187 ? 16.109 30.969 4.562 1 96.44 187 LYS B N 1
ATOM 4898 C CA . LYS B 1 187 ? 16.266 29.516 4.621 1 96.44 187 LYS B CA 1
ATOM 4899 C C . LYS B 1 187 ? 15.586 28.938 5.855 1 96.44 187 LYS B C 1
ATOM 4901 O O . LYS B 1 187 ? 15.336 27.734 5.922 1 96.44 187 LYS B O 1
ATOM 4906 N N . ASN B 1 188 ? 15.273 29.844 6.801 1 96.44 188 ASN B N 1
ATOM 4907 C CA . ASN B 1 188 ? 14.625 29.391 8.023 1 96.44 188 ASN B CA 1
ATOM 4908 C C . ASN B 1 188 ? 13.133 29.734 8.031 1 96.44 188 ASN B C 1
ATOM 4910 O O . ASN B 1 188 ? 12.539 29.906 9.094 1 96.44 188 ASN B O 1
ATOM 4914 N N . ASP B 1 189 ? 12.617 29.969 6.895 1 97.5 189 ASP B N 1
ATOM 4915 C CA . ASP B 1 189 ? 11.164 29.984 6.766 1 97.5 189 ASP B CA 1
ATOM 4916 C C . ASP B 1 189 ? 10.602 28.562 6.789 1 97.5 189 ASP B C 1
ATOM 4918 O O . ASP B 1 189 ? 10.484 27.922 5.746 1 97.5 189 ASP B O 1
ATOM 4922 N N . TYR B 1 190 ? 10.219 28.125 7.953 1 98.06 190 TYR B N 1
ATOM 4923 C CA . TYR B 1 190 ? 9.82 26.734 8.164 1 98.06 190 TYR B CA 1
ATOM 4924 C C . TYR B 1 190 ? 8.547 26.406 7.398 1 98.06 190 TYR B C 1
ATOM 4926 O O . TYR B 1 190 ? 8.32 25.25 7.016 1 98.06 190 TYR B O 1
ATOM 4934 N N . TRP B 1 191 ? 7.703 27.391 7.184 1 97.94 191 TRP B N 1
ATOM 4935 C CA . TRP B 1 191 ? 6.473 27.188 6.422 1 97.94 191 TRP B CA 1
ATOM 4936 C C . TRP B 1 191 ? 6.777 26.969 4.941 1 97.94 191 TRP B C 1
ATOM 4938 O O . TRP B 1 191 ? 6.086 26.219 4.262 1 97.94 191 TRP B O 1
ATOM 4948 N N . ALA B 1 192 ? 7.801 27.688 4.426 1 98.19 192 ALA B N 1
ATOM 4949 C CA . ALA B 1 192 ? 8.266 27.453 3.061 1 98.19 192 ALA B CA 1
ATOM 4950 C C . ALA B 1 192 ? 8.891 26.062 2.932 1 98.19 192 ALA B C 1
ATOM 4952 O O . ALA B 1 192 ? 8.664 25.359 1.944 1 98.19 192 ALA B O 1
ATOM 4953 N N . GLN B 1 193 ? 9.711 25.672 3.941 1 98.5 193 GLN B N 1
ATOM 4954 C CA . GLN B 1 193 ? 10.266 24.312 3.973 1 98.5 193 GLN B CA 1
ATOM 4955 C C . GLN B 1 193 ? 9.156 23.266 3.938 1 98.5 193 GLN B C 1
ATOM 4957 O O . GLN B 1 193 ? 9.219 22.328 3.152 1 98.5 193 GLN B O 1
ATOM 4962 N N . HIS B 1 194 ? 8.172 23.484 4.781 1 98.31 194 HIS B N 1
ATOM 4963 C CA . HIS B 1 194 ? 6.996 22.625 4.867 1 98.31 194 HIS B CA 1
ATOM 4964 C C . HIS B 1 194 ? 6.293 22.516 3.52 1 98.31 194 HIS B C 1
ATOM 4966 O O . HIS B 1 194 ? 5.941 21.406 3.088 1 98.31 194 HIS B O 1
ATOM 4972 N N . ALA B 1 195 ? 6.129 23.594 2.865 1 98.12 195 ALA B N 1
ATOM 4973 C CA . ALA B 1 195 ? 5.453 23.609 1.569 1 98.12 195 ALA B CA 1
ATOM 4974 C C . ALA B 1 195 ? 6.258 22.844 0.52 1 98.12 195 ALA B C 1
ATOM 4976 O O . ALA B 1 195 ? 5.691 22.141 -0.315 1 98.12 195 ALA B O 1
ATOM 4977 N N . LEU B 1 196 ? 7.57 23.016 0.522 1 97.94 196 LEU B N 1
ATOM 4978 C CA . LEU B 1 196 ? 8.414 22.266 -0.405 1 97.94 196 LEU B CA 1
ATOM 4979 C C . LEU B 1 196 ? 8.281 20.766 -0.175 1 97.94 196 LEU B C 1
ATOM 4981 O O . LEU B 1 196 ? 8.242 19.984 -1.131 1 97.94 196 LEU B O 1
ATOM 4985 N N . CYS B 1 197 ? 8.219 20.391 1.069 1 97.56 197 CYS B N 1
ATOM 4986 C CA . CYS B 1 197 ? 8.023 18.984 1.392 1 97.56 197 CYS B CA 1
ATOM 4987 C C . CYS B 1 197 ? 6.719 18.469 0.799 1 97.56 197 CYS B C 1
ATOM 4989 O O . CYS B 1 197 ? 6.684 17.375 0.219 1 97.56 197 CYS B O 1
ATOM 4991 N N . HIS B 1 198 ? 5.645 19.266 0.952 1 96.19 198 HIS B N 1
ATOM 4992 C CA . HIS B 1 198 ? 4.367 18.906 0.349 1 96.19 198 HIS B CA 1
ATOM 4993 C C . HIS B 1 198 ? 4.512 18.672 -1.15 1 96.19 198 HIS B C 1
ATOM 4995 O O . HIS B 1 198 ? 3.955 17.719 -1.689 1 96.19 198 HIS B O 1
ATOM 5001 N N . VAL B 1 199 ? 5.234 19.516 -1.796 1 93.62 199 VAL B N 1
ATOM 5002 C CA . VAL B 1 199 ? 5.418 19.438 -3.24 1 93.62 199 VAL B CA 1
ATOM 5003 C C . VAL B 1 199 ? 6.145 18.141 -3.59 1 93.62 199 VAL B C 1
ATOM 5005 O O . VAL B 1 199 ? 5.719 17.391 -4.484 1 93.62 199 VAL B O 1
ATOM 5008 N N . PHE B 1 200 ? 7.262 17.875 -2.883 1 92.56 200 PHE B N 1
ATOM 5009 C CA . PHE B 1 200 ? 8.016 16.656 -3.123 1 92.56 200 PHE B CA 1
ATOM 5010 C C . PHE B 1 200 ? 7.145 15.422 -2.902 1 92.56 200 PHE B C 1
ATOM 5012 O O . PHE B 1 200 ? 7.176 14.477 -3.697 1 92.56 200 PHE B O 1
ATOM 5019 N N . GLN B 1 201 ? 6.363 15.438 -1.853 1 90.06 201 GLN B N 1
ATOM 5020 C CA . GLN B 1 201 ? 5.469 14.328 -1.544 1 90.06 201 GLN B CA 1
ATOM 5021 C C . GLN B 1 201 ? 4.445 14.117 -2.654 1 90.06 201 GLN B C 1
ATOM 5023 O O . GLN B 1 201 ? 4.207 12.984 -3.082 1 90.06 201 GLN B O 1
ATOM 5028 N N . TYR B 1 202 ? 3.883 15.234 -3.105 1 86.62 202 TYR B N 1
ATOM 5029 C CA . TYR B 1 202 ? 2.885 15.18 -4.168 1 86.62 202 TYR B CA 1
ATOM 5030 C C . TYR B 1 202 ? 3.467 14.562 -5.434 1 86.62 202 TYR B C 1
ATOM 5032 O O . TYR B 1 202 ? 2.783 13.812 -6.137 1 86.62 202 TYR B O 1
ATOM 5040 N N . GLN B 1 203 ? 4.723 14.836 -5.656 1 85.38 203 GLN B N 1
ATOM 5041 C CA . GLN B 1 203 ? 5.391 14.352 -6.863 1 85.38 203 GLN B CA 1
ATOM 5042 C C . GLN B 1 203 ? 6.043 12.992 -6.629 1 85.38 203 GLN B C 1
ATOM 5044 O O . GLN B 1 203 ? 6.828 12.531 -7.453 1 85.38 203 GLN B O 1
ATOM 5049 N N . CYS B 1 204 ? 5.887 12.43 -5.461 1 85.62 204 CYS B N 1
ATOM 5050 C CA . CYS B 1 204 ? 6.387 11.109 -5.074 1 85.62 204 CYS B CA 1
ATOM 5051 C C . CYS B 1 204 ? 7.91 11.094 -5.051 1 85.62 204 CYS B C 1
ATOM 5053 O O . CYS B 1 204 ? 8.523 10.078 -5.379 1 85.62 204 CYS B O 1
ATOM 5055 N N . ARG B 1 205 ? 8.453 12.203 -4.918 1 88.88 205 ARG B N 1
ATOM 5056 C CA . ARG B 1 205 ? 9.898 12.32 -4.734 1 88.88 205 ARG B CA 1
ATOM 5057 C C . ARG B 1 205 ? 10.273 12.203 -3.26 1 88.88 205 ARG B C 1
ATOM 5059 O O . ARG B 1 205 ? 10.859 13.117 -2.688 1 88.88 205 ARG B O 1
ATOM 5066 N N . PHE B 1 206 ? 10.016 11.047 -2.697 1 90.94 206 PHE B N 1
ATOM 5067 C CA . PHE B 1 206 ? 10.078 10.805 -1.259 1 90.94 206 PHE B CA 1
ATOM 5068 C C . PHE B 1 206 ? 11.516 10.883 -0.76 1 90.94 206 PHE B C 1
ATOM 5070 O O . PHE B 1 206 ? 11.781 11.461 0.293 1 90.94 206 PHE B O 1
ATOM 5077 N N . LYS B 1 207 ? 12.422 10.258 -1.514 1 90.38 207 LYS B N 1
ATOM 5078 C CA . LYS B 1 207 ? 13.82 10.297 -1.109 1 90.38 207 LYS B CA 1
ATOM 5079 C C . LYS B 1 207 ? 14.336 11.734 -1.033 1 90.38 207 LYS B C 1
ATOM 5081 O O . LYS B 1 207 ? 15 12.109 -0.069 1 90.38 207 LYS B O 1
ATOM 5086 N N . GLU B 1 208 ? 14 12.523 -2.027 1 93.75 208 GLU B N 1
ATOM 5087 C CA . GLU B 1 208 ? 14.398 13.93 -2.053 1 93.75 208 GLU B CA 1
ATOM 5088 C C . GLU B 1 208 ? 13.766 14.703 -0.901 1 93.75 208 GLU B C 1
ATOM 5090 O O . GLU B 1 208 ? 14.414 15.539 -0.28 1 93.75 208 GLU B O 1
ATOM 5095 N N . ALA B 1 209 ? 12.539 14.477 -0.602 1 95.31 209 ALA B N 1
ATOM 5096 C CA . ALA B 1 209 ? 11.836 15.133 0.491 1 95.31 209 ALA B CA 1
ATOM 5097 C C . ALA B 1 209 ? 12.516 14.867 1.829 1 95.31 209 ALA B C 1
ATOM 5099 O O . ALA B 1 209 ? 12.742 15.789 2.615 1 95.31 209 ALA B O 1
ATOM 5100 N N . VAL B 1 210 ? 12.859 13.602 2.016 1 97.12 210 VAL B N 1
ATOM 5101 C CA . VAL B 1 210 ? 13.477 13.195 3.273 1 97.12 210 VAL B CA 1
ATOM 5102 C C . VAL B 1 210 ? 14.844 13.867 3.414 1 97.12 210 VAL B C 1
ATOM 5104 O O . VAL B 1 210 ? 15.156 14.43 4.465 1 97.12 210 VAL B O 1
ATOM 5107 N N . GLU B 1 211 ? 15.633 13.844 2.379 1 97.06 211 GLU B N 1
ATOM 5108 C CA . GLU B 1 211 ? 16.953 14.453 2.408 1 97.06 211 GLU B CA 1
ATOM 5109 C C . GLU B 1 211 ? 16.875 15.953 2.648 1 97.06 211 GLU B C 1
ATOM 5111 O O . GLU B 1 211 ? 17.609 16.5 3.473 1 97.06 211 GLU B O 1
ATOM 5116 N N . PHE B 1 212 ? 15.992 16.625 1.956 1 98.19 212 PHE B N 1
ATOM 5117 C CA . PHE B 1 212 ? 15.789 18.062 2.088 1 98.19 212 PHE B CA 1
ATOM 5118 C C . PHE B 1 212 ? 15.375 18.438 3.508 1 98.19 212 PHE B C 1
ATOM 5120 O O . PHE B 1 212 ? 15.961 19.312 4.129 1 98.19 212 PHE B O 1
ATOM 5127 N N . MET B 1 213 ? 14.367 17.734 4.062 1 98.62 213 MET B N 1
ATOM 5128 C CA . MET B 1 213 ? 13.82 18.031 5.387 1 98.62 213 MET B CA 1
ATOM 5129 C C . MET B 1 213 ? 14.844 17.734 6.477 1 98.62 213 MET B C 1
ATOM 5131 O O . MET B 1 213 ? 14.953 18.469 7.453 1 98.62 213 MET B O 1
ATOM 5135 N N . GLU B 1 214 ? 15.523 16.641 6.34 1 97.62 214 GLU B N 1
ATOM 5136 C CA . GLU B 1 214 ? 16.547 16.312 7.324 1 97.62 214 GLU B CA 1
ATOM 5137 C C . GLU B 1 214 ? 17.656 17.375 7.352 1 97.62 214 GLU B C 1
ATOM 5139 O O . GLU B 1 214 ? 18.141 17.734 8.422 1 97.62 214 GLU B O 1
ATOM 5144 N N . GLU B 1 215 ? 17.984 17.828 6.188 1 97.69 215 GLU B N 1
ATOM 5145 C CA . GLU B 1 215 ? 18.953 18.906 6.129 1 97.69 215 GLU B CA 1
ATOM 5146 C C . GLU B 1 215 ? 18.422 20.156 6.82 1 97.69 215 GLU B C 1
ATOM 5148 O O . GLU B 1 215 ? 19.141 20.828 7.559 1 97.69 215 GLU B O 1
ATOM 5153 N N . CYS B 1 216 ? 17.203 20.484 6.617 1 98.12 216 CYS B N 1
ATOM 5154 C CA . CYS B 1 216 ? 16.562 21.656 7.211 1 98.12 216 CYS B CA 1
ATOM 5155 C C . CYS B 1 216 ? 16.406 21.484 8.719 1 98.12 216 CYS B C 1
ATOM 5157 O O . CYS B 1 216 ? 16.391 22.469 9.461 1 98.12 216 CYS B O 1
ATOM 5159 N N . SER B 1 217 ? 16.344 20.266 9.234 1 97.94 217 SER B N 1
ATOM 5160 C CA . SER B 1 217 ? 15.938 19.953 10.602 1 97.94 217 SER B CA 1
ATOM 5161 C C . SER B 1 217 ? 16.922 20.531 11.617 1 97.94 217 SER B C 1
ATOM 5163 O O . SER B 1 217 ? 16.578 20.75 12.773 1 97.94 217 SER B O 1
ATOM 5165 N N . THR B 1 218 ? 18.109 20.844 11.211 1 96.44 218 THR B N 1
ATOM 5166 C CA . THR B 1 218 ? 19.109 21.406 12.109 1 96.44 218 THR B CA 1
ATOM 5167 C C . THR B 1 218 ? 18.672 22.781 12.617 1 96.44 218 THR B C 1
ATOM 5169 O O . THR B 1 218 ? 19.125 23.234 13.664 1 96.44 218 THR B O 1
ATOM 5172 N N . SER B 1 219 ? 17.781 23.422 11.922 1 96.56 219 SER B N 1
ATOM 5173 C CA . SER B 1 219 ? 17.344 24.766 12.281 1 96.56 219 SER B CA 1
ATOM 5174 C C . SER B 1 219 ? 16 24.734 13.016 1 96.56 219 SER B C 1
ATOM 5176 O O . SER B 1 219 ? 15.484 25.781 13.406 1 96.56 219 SER B O 1
ATOM 5178 N N . TRP B 1 220 ? 15.422 23.547 13.359 1 97.62 220 TRP B N 1
ATOM 5179 C CA . TRP B 1 220 ? 14.023 23.453 13.781 1 97.62 220 TRP B CA 1
ATOM 5180 C C . TRP B 1 220 ? 13.898 23.641 15.289 1 97.62 220 TRP B C 1
ATOM 5182 O O . TRP B 1 220 ? 12.789 23.688 15.828 1 97.62 220 TRP B O 1
ATOM 5192 N N . THR B 1 221 ? 14.93 23.828 16 1 94.38 221 THR B N 1
ATOM 5193 C CA . THR B 1 221 ? 14.922 23.875 17.4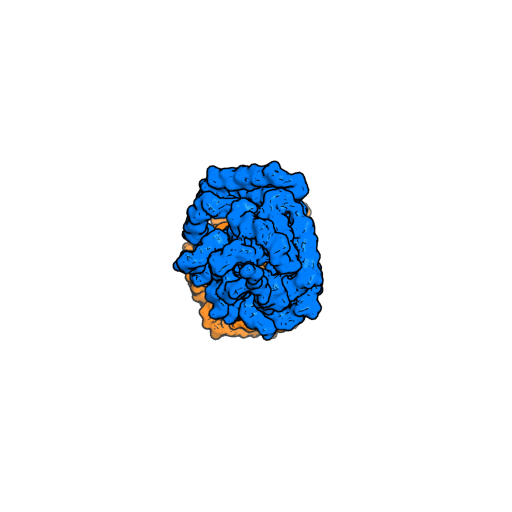53 1 94.38 221 THR B CA 1
ATOM 5194 C C . THR B 1 221 ? 14 24.969 17.969 1 94.38 221 THR B C 1
ATOM 5196 O O . THR B 1 221 ? 13.297 24.797 18.953 1 94.38 221 THR B O 1
ATOM 5199 N N . PRO B 1 222 ? 13.945 26.094 17.312 1 95.62 222 PRO B N 1
ATOM 5200 C CA . PRO B 1 222 ? 13.109 27.172 17.812 1 95.62 222 PRO B CA 1
ATOM 5201 C C . PRO B 1 222 ? 11.633 27 17.469 1 95.62 222 PRO B C 1
ATOM 5203 O O . PRO B 1 222 ? 10.789 27.766 17.953 1 95.62 222 PRO B O 1
ATOM 5206 N N . CYS B 1 223 ? 11.281 26.031 16.75 1 96.25 223 CYS B N 1
ATOM 5207 C CA . CYS B 1 223 ? 9.914 25.844 16.266 1 96.25 223 CYS B CA 1
ATOM 5208 C C . CYS B 1 223 ? 8.977 25.469 17.406 1 96.25 223 CYS B C 1
ATOM 5210 O O . CYS B 1 223 ? 9.391 24.828 18.375 1 96.25 223 CYS B O 1
ATOM 5212 N N . SER B 1 224 ? 7.742 25.938 17.234 1 97.44 224 SER B N 1
ATOM 5213 C CA . SER B 1 224 ? 6.688 25.422 18.109 1 97.44 224 SER B CA 1
ATOM 5214 C C . SER B 1 224 ? 6.609 23.906 18.047 1 97.44 224 SER B C 1
ATOM 5216 O O . SER B 1 224 ? 7.137 23.281 17.109 1 97.44 224 SER B O 1
ATOM 5218 N N . SER B 1 225 ? 5.977 23.25 19.078 1 98 225 SER B N 1
ATOM 5219 C CA . SER B 1 225 ?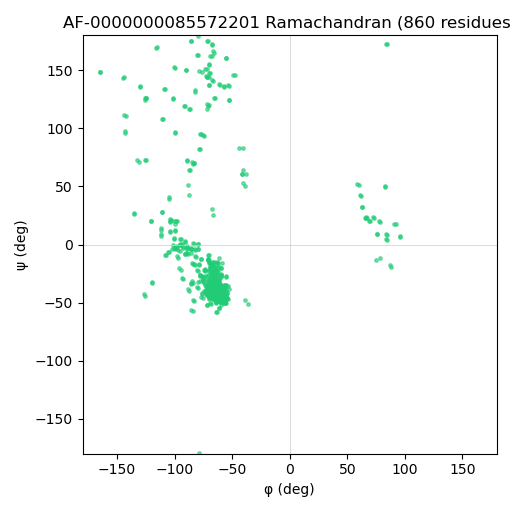 5.801 21.812 19.078 1 98 225 SER B CA 1
ATOM 5220 C C . SER B 1 225 ? 5.059 21.344 17.828 1 98 225 SER B C 1
ATOM 5222 O O . SER B 1 225 ? 5.363 20.281 17.281 1 98 225 SER B O 1
ATOM 5224 N N . PHE B 1 226 ? 4.152 22.141 17.438 1 97.75 226 PHE B N 1
ATOM 5225 C CA . PHE B 1 226 ? 3.389 21.781 16.25 1 97.75 226 PHE B CA 1
ATOM 5226 C C . PHE B 1 226 ? 4.293 21.719 15.023 1 97.75 226 PHE B C 1
ATOM 5228 O O . PHE B 1 226 ? 4.383 20.688 14.367 1 97.75 226 PHE B O 1
ATOM 5235 N N . MET B 1 227 ? 4.953 22.812 14.719 1 98.12 227 MET B N 1
ATOM 5236 C CA . MET B 1 227 ? 5.727 22.906 13.484 1 98.12 227 MET B CA 1
ATOM 5237 C C . MET B 1 227 ? 6.859 21.891 13.477 1 98.12 227 MET B C 1
ATOM 5239 O O . MET B 1 227 ? 7.121 21.25 12.453 1 98.12 227 MET B O 1
ATOM 5243 N N . LEU B 1 228 ? 7.508 21.734 14.641 1 98.38 228 LEU B N 1
ATOM 5244 C CA . LEU B 1 228 ? 8.602 20.781 14.758 1 98.38 228 LEU B CA 1
ATOM 5245 C C . LEU B 1 228 ? 8.125 19.359 14.477 1 98.38 228 LEU B C 1
ATOM 5247 O O . LEU B 1 228 ? 8.656 18.688 13.602 1 98.38 228 LEU B O 1
ATOM 5251 N N . THR B 1 229 ? 7.094 18.906 15.188 1 98.69 229 THR B N 1
ATOM 5252 C CA . THR B 1 229 ? 6.633 17.531 15.062 1 98.69 229 THR B CA 1
ATOM 5253 C C . THR B 1 229 ? 5.883 17.328 13.75 1 98.69 229 THR B C 1
ATOM 5255 O O . THR B 1 229 ? 5.906 16.234 13.18 1 98.69 229 THR B O 1
ATOM 5258 N N . HIS B 1 230 ? 5.293 18.375 13.258 1 98.75 230 HIS B N 1
ATOM 5259 C CA . HIS B 1 230 ? 4.562 18.266 11.992 1 98.75 230 HIS B CA 1
ATOM 5260 C C . HIS B 1 230 ? 5.516 18.047 10.828 1 98.75 230 HIS B C 1
ATOM 5262 O O . HIS B 1 230 ? 5.23 17.234 9.938 1 98.75 230 HIS B O 1
ATOM 5268 N N . ASN B 1 231 ? 6.609 18.812 10.797 1 98.69 231 ASN B N 1
ATOM 5269 C CA . ASN B 1 231 ? 7.621 18.578 9.773 1 98.69 231 ASN B CA 1
ATOM 5270 C C . ASN B 1 231 ? 8.156 17.156 9.836 1 98.69 231 ASN B C 1
ATOM 5272 O O . ASN B 1 231 ? 8.312 16.5 8.797 1 98.69 231 ASN B O 1
ATOM 5276 N N . TRP B 1 232 ? 8.375 16.672 11.023 1 98.75 232 TRP B N 1
ATOM 5277 C CA . TRP B 1 232 ? 8.867 15.312 11.164 1 98.75 232 TRP B CA 1
ATOM 5278 C C . TRP B 1 232 ? 7.785 14.297 10.797 1 98.75 232 TRP B C 1
ATOM 5280 O O . TRP B 1 232 ? 8.086 13.219 10.281 1 98.75 232 TRP B O 1
ATOM 5290 N N . TRP B 1 233 ? 6.539 14.633 11.086 1 98.69 233 TRP B N 1
ATOM 5291 C CA . TRP B 1 233 ? 5.434 13.797 10.641 1 98.69 233 TRP B CA 1
ATOM 5292 C C . TRP B 1 233 ? 5.461 13.625 9.125 1 98.69 233 TRP B C 1
ATOM 5294 O O . TRP B 1 233 ? 5.301 12.508 8.617 1 98.69 233 TRP B O 1
ATOM 5304 N N . HIS B 1 234 ? 5.723 14.695 8.391 1 98.25 234 HIS B N 1
ATOM 5305 C CA . HIS B 1 234 ? 5.844 14.609 6.938 1 98.25 234 HIS B CA 1
ATOM 5306 C C . HIS B 1 234 ? 7.012 13.719 6.531 1 98.25 234 HIS B C 1
ATOM 5308 O O . HIS B 1 234 ? 6.91 12.953 5.57 1 98.25 234 HIS B O 1
ATOM 5314 N N . VAL B 1 235 ? 8.117 13.812 7.25 1 98.5 235 VAL B N 1
ATOM 5315 C CA . VAL B 1 235 ? 9.273 12.969 6.977 1 98.5 235 VAL B CA 1
ATOM 5316 C C . VAL B 1 235 ? 8.898 11.5 7.172 1 98.5 235 VAL B C 1
ATOM 5318 O O . VAL B 1 235 ? 9.211 10.656 6.328 1 98.5 235 VAL B O 1
ATOM 5321 N N . ALA B 1 236 ? 8.211 11.203 8.242 1 98.25 236 ALA B N 1
ATOM 5322 C CA . ALA B 1 236 ? 7.773 9.836 8.516 1 98.25 236 ALA B CA 1
ATOM 5323 C C . ALA B 1 236 ? 6.855 9.328 7.406 1 98.25 236 ALA B C 1
ATOM 5325 O O . ALA B 1 236 ? 6.953 8.172 6.992 1 98.25 236 ALA B O 1
ATOM 5326 N N . LEU B 1 237 ? 5.988 10.211 6.961 1 95.94 237 LEU B N 1
ATOM 5327 C CA . LEU B 1 237 ? 5.082 9.844 5.879 1 95.94 237 LEU B CA 1
ATOM 5328 C C . LEU B 1 237 ? 5.859 9.516 4.605 1 95.94 237 LEU B C 1
ATOM 5330 O O . LEU B 1 237 ? 5.496 8.602 3.867 1 95.94 237 LEU B O 1
ATOM 5334 N N . CYS B 1 238 ? 6.891 10.312 4.336 1 93.88 238 CYS B N 1
ATOM 5335 C CA . CYS B 1 238 ? 7.719 10.055 3.162 1 93.88 238 CYS B CA 1
ATOM 5336 C C . CYS B 1 238 ? 8.414 8.703 3.271 1 93.88 238 CYS B C 1
ATOM 5338 O O . CYS B 1 238 ? 8.523 7.977 2.285 1 93.88 238 CYS B O 1
ATOM 5340 N N . TYR B 1 239 ? 8.875 8.344 4.477 1 93.81 239 TYR B N 1
ATOM 5341 C CA . TYR B 1 239 ? 9.453 7.02 4.672 1 93.81 239 TYR B CA 1
ATOM 5342 C C . TYR B 1 239 ? 8.422 5.93 4.41 1 93.81 239 TYR B C 1
ATOM 5344 O O . TYR B 1 239 ? 8.711 4.938 3.736 1 93.81 239 TYR B O 1
ATOM 5352 N N . LEU B 1 240 ? 7.25 6.168 4.922 1 91 240 LEU B N 1
ATOM 5353 C CA . LEU B 1 240 ? 6.188 5.172 4.816 1 91 240 LEU B CA 1
ATOM 5354 C C . LEU B 1 240 ? 5.742 4.996 3.369 1 91 240 LEU B C 1
ATOM 5356 O O . LEU B 1 240 ? 5.68 3.873 2.865 1 91 240 LEU B O 1
ATOM 5360 N N . GLU B 1 241 ? 5.535 6.105 2.705 1 86.88 241 GLU B N 1
ATOM 5361 C CA . GLU B 1 241 ? 5.004 6.066 1.346 1 86.88 241 GLU B CA 1
ATOM 5362 C C . GLU B 1 241 ? 6.09 5.691 0.34 1 86.88 241 GLU B C 1
ATOM 5364 O O . GLU B 1 241 ? 5.793 5.156 -0.729 1 86.88 241 GLU B O 1
ATOM 5369 N N . GLY B 1 242 ? 7.297 5.992 0.688 1 84.62 242 GLY B N 1
ATOM 5370 C CA . GLY B 1 242 ? 8.414 5.621 -0.167 1 84.62 242 GLY B CA 1
ATOM 5371 C C . GLY B 1 242 ? 8.875 4.191 0.045 1 84.62 242 GLY B C 1
ATOM 5372 O O . GLY B 1 242 ? 9.852 3.752 -0.57 1 84.62 242 GLY B O 1
ATOM 5373 N N . ASN B 1 243 ? 8.195 3.479 0.956 1 83.44 243 ASN B N 1
ATOM 5374 C CA . ASN B 1 243 ? 8.477 2.08 1.261 1 83.44 243 ASN B CA 1
ATOM 5375 C C . ASN B 1 243 ? 9.883 1.9 1.824 1 83.44 243 ASN B C 1
ATOM 5377 O O . ASN B 1 243 ? 10.578 0.938 1.486 1 83.44 243 ASN B O 1
ATOM 5381 N N . PHE B 1 244 ? 10.336 2.816 2.49 1 89 244 PHE B N 1
ATOM 5382 C CA . PHE B 1 244 ? 11.57 2.66 3.248 1 89 244 PHE B CA 1
ATOM 5383 C C . PHE B 1 244 ? 11.375 1.678 4.398 1 89 244 PHE B C 1
ATOM 5385 O O . PHE B 1 244 ? 10.266 1.19 4.625 1 89 244 PHE B O 1
ATOM 5392 N N . LYS B 1 245 ? 12.516 1.333 5.07 1 91.19 245 LYS B N 1
ATOM 5393 C CA . LYS B 1 245 ? 12.445 0.455 6.234 1 91.19 245 LYS B CA 1
ATOM 5394 C C . LYS B 1 245 ? 11.523 1.034 7.305 1 91.19 245 LYS B C 1
ATOM 5396 O O . LYS B 1 245 ? 11.594 2.227 7.605 1 91.19 245 LYS B O 1
ATOM 5401 N N . ILE B 1 246 ? 10.656 0.199 7.914 1 91.44 246 ILE B N 1
ATOM 5402 C CA . ILE B 1 246 ? 9.672 0.635 8.898 1 91.44 246 ILE B CA 1
ATOM 5403 C C . ILE B 1 246 ? 10.383 1.161 10.141 1 91.44 246 ILE B C 1
ATOM 5405 O O . ILE B 1 246 ? 9.844 2 10.867 1 91.44 246 ILE B O 1
ATOM 5409 N N . THR B 1 247 ? 11.609 0.732 10.336 1 93.88 247 THR B N 1
ATOM 5410 C CA . THR B 1 247 ? 12.375 1.187 11.492 1 93.88 247 THR B CA 1
ATOM 5411 C C . THR B 1 247 ? 12.656 2.684 11.398 1 93.88 247 THR B C 1
ATOM 5413 O O . THR B 1 247 ? 12.758 3.365 12.422 1 93.88 247 THR B O 1
ATOM 5416 N N . LYS B 1 248 ? 12.758 3.18 10.133 1 95.88 248 LYS B N 1
ATOM 5417 C CA . LYS B 1 248 ? 12.969 4.613 9.945 1 95.88 248 LYS B CA 1
ATOM 5418 C C . LYS B 1 248 ? 11.766 5.41 10.453 1 95.88 248 LYS B C 1
ATOM 5420 O O . LYS B 1 248 ? 11.93 6.477 11.055 1 95.88 248 LYS B O 1
ATOM 5425 N N . VAL B 1 249 ? 10.57 4.922 10.227 1 96.44 249 VAL B N 1
ATOM 5426 C CA . VAL B 1 249 ? 9.352 5.551 10.711 1 96.44 249 VAL B CA 1
ATOM 5427 C C . VAL B 1 249 ? 9.328 5.523 12.234 1 96.44 249 VAL B C 1
ATOM 5429 O O . VAL B 1 249 ? 9 6.523 12.883 1 96.44 249 VAL B O 1
ATOM 5432 N N . MET B 1 250 ? 9.773 4.367 12.805 1 96.44 250 MET B N 1
ATOM 5433 C CA . MET B 1 250 ? 9.797 4.199 14.25 1 96.44 250 MET B CA 1
ATOM 5434 C C . MET B 1 250 ? 10.789 5.164 14.891 1 96.44 250 MET B C 1
ATOM 5436 O O . MET B 1 250 ? 10.508 5.742 15.945 1 96.44 250 MET B O 1
ATOM 5440 N N . GLU B 1 251 ? 11.914 5.312 14.227 1 97.62 251 GLU B N 1
ATOM 5441 C CA . GLU B 1 251 ? 12.938 6.223 14.727 1 97.62 251 GLU B CA 1
ATOM 5442 C C . GLU B 1 251 ? 12.43 7.66 14.758 1 97.62 251 GLU B C 1
ATOM 5444 O O . GLU B 1 251 ? 12.648 8.383 15.727 1 97.62 251 GLU B O 1
ATOM 5449 N N . VAL B 1 252 ? 11.773 8.039 13.703 1 98.5 252 VAL B N 1
ATOM 5450 C CA . VAL B 1 252 ? 11.227 9.391 13.656 1 98.5 252 VAL B CA 1
ATOM 5451 C C . VAL B 1 252 ? 10.172 9.555 14.742 1 98.5 252 VAL B C 1
ATOM 5453 O O . VAL B 1 252 ? 10.156 10.57 15.453 1 98.5 252 VAL B O 1
ATOM 5456 N N . TYR B 1 253 ? 9.312 8.594 14.953 1 98.62 253 TYR B N 1
ATOM 5457 C CA . TYR B 1 253 ? 8.273 8.664 15.977 1 98.62 253 TYR B CA 1
ATOM 5458 C C . TYR B 1 253 ? 8.883 8.844 17.359 1 98.62 253 TYR B C 1
ATOM 5460 O O . TYR B 1 253 ? 8.508 9.758 18.094 1 98.62 253 TYR B O 1
ATOM 5468 N N . ASP B 1 254 ? 9.875 8.031 17.656 1 98.5 254 ASP B N 1
ATOM 5469 C CA . ASP B 1 254 ? 10.438 7.977 19.016 1 98.5 254 ASP B CA 1
ATOM 5470 C C . ASP B 1 254 ? 11.344 9.18 19.281 1 98.5 254 ASP B C 1
ATOM 5472 O O . ASP B 1 254 ? 11.219 9.836 20.312 1 98.5 254 ASP B O 1
ATOM 5476 N N . HIS B 1 255 ? 12.148 9.508 18.281 1 98.44 255 HIS B N 1
ATOM 5477 C CA . HIS B 1 255 ? 13.273 10.383 18.594 1 98.44 255 HIS B CA 1
ATOM 5478 C C . HIS B 1 255 ? 13.016 11.797 18.094 1 98.44 255 HIS B C 1
ATOM 5480 O O . HIS B 1 255 ? 13.766 12.719 18.438 1 98.44 255 HIS B O 1
ATOM 5486 N N . ARG B 1 256 ? 11.945 11.984 17.375 1 98.56 256 ARG B N 1
ATOM 5487 C CA . ARG B 1 256 ? 11.719 13.328 16.844 1 98.56 256 ARG B CA 1
ATOM 5488 C C . ARG B 1 256 ? 10.328 13.836 17.219 1 98.56 256 ARG B C 1
ATOM 5490 O O . ARG B 1 256 ? 10.18 14.977 17.656 1 98.56 256 ARG B O 1
ATOM 5497 N N . ILE B 1 257 ? 9.312 13 17.125 1 98.69 257 ILE B N 1
ATOM 5498 C CA . ILE B 1 257 ? 7.957 13.43 17.438 1 98.69 257 ILE B CA 1
ATOM 5499 C C . ILE B 1 257 ? 7.711 13.281 18.938 1 98.69 257 ILE B C 1
ATOM 5501 O O . ILE B 1 257 ? 7.52 14.281 19.641 1 98.69 257 ILE B O 1
ATOM 5505 N N . TRP B 1 258 ? 7.906 12.086 19.453 1 98.62 258 TRP B N 1
ATOM 5506 C CA . TRP B 1 258 ? 7.59 11.82 20.844 1 98.62 258 TRP B CA 1
ATOM 5507 C C . TRP B 1 258 ? 8.594 12.492 21.766 1 98.62 258 TRP B C 1
ATOM 5509 O O . TRP B 1 258 ? 8.234 12.938 22.859 1 98.62 258 TRP B O 1
ATOM 5519 N N . LYS B 1 259 ? 9.812 12.539 21.328 1 98.31 259 LYS B N 1
ATOM 5520 C CA . LYS B 1 259 ? 10.883 13.117 22.141 1 98.31 259 LYS B CA 1
ATOM 5521 C C . LYS B 1 259 ? 10.586 14.578 22.469 1 98.31 259 LYS B C 1
ATOM 5523 O O . LYS B 1 259 ? 11.031 15.086 23.5 1 98.31 259 LYS B O 1
ATOM 5528 N N . GLU B 1 260 ? 9.797 15.234 21.594 1 98.5 260 GLU B N 1
ATOM 5529 C CA . GLU B 1 260 ? 9.43 16.625 21.828 1 98.5 260 GLU B CA 1
ATOM 5530 C C . GLU B 1 260 ? 8.773 16.797 23.203 1 98.5 260 GLU B C 1
ATOM 5532 O O . GLU B 1 260 ? 8.922 17.844 23.844 1 98.5 260 GLU B O 1
ATOM 5537 N N . LEU B 1 261 ? 8.125 15.781 23.766 1 98.31 261 LEU B N 1
ATOM 5538 C CA . LEU B 1 261 ? 7.395 15.867 25.016 1 98.31 261 LEU B CA 1
ATOM 5539 C C . LEU B 1 261 ? 8.344 16.016 26.203 1 98.31 261 LEU B C 1
ATOM 5541 O O . LEU B 1 261 ? 7.926 16.344 27.312 1 98.31 261 LEU B O 1
ATOM 5545 N N . GLU B 1 262 ? 9.602 15.789 25.984 1 97.88 262 GLU B N 1
ATOM 5546 C CA . GLU B 1 262 ? 10.586 15.891 27.047 1 97.88 262 GLU B CA 1
ATOM 5547 C C . GLU B 1 262 ? 10.953 17.344 27.328 1 97.88 262 GLU B C 1
ATOM 5549 O O . GLU B 1 262 ? 11.547 17.656 28.359 1 97.88 262 GLU B O 1
ATOM 5554 N N . ARG B 1 263 ? 10.633 18.188 26.391 1 96.75 263 ARG B N 1
ATOM 5555 C CA . ARG B 1 263 ? 10.914 19.609 26.609 1 96.75 263 ARG B CA 1
ATOM 5556 C C . ARG B 1 263 ? 9.961 20.203 27.625 1 96.75 263 ARG B C 1
ATOM 5558 O O . ARG B 1 263 ? 8.773 19.891 27.641 1 96.75 263 ARG B O 1
ATOM 5565 N N . SER B 1 264 ? 10.453 21.094 28.375 1 95.69 264 SER B N 1
ATOM 5566 C CA . SER B 1 264 ? 9.664 21.719 29.438 1 95.69 264 SER B CA 1
ATOM 5567 C C . SER B 1 264 ? 8.594 22.641 28.859 1 95.69 264 SER B C 1
ATOM 5569 O O . SER B 1 264 ? 7.543 22.844 29.469 1 95.69 264 SER B O 1
ATOM 5571 N N . ASP B 1 265 ? 8.852 23.188 27.656 1 95.25 265 ASP B N 1
ATOM 5572 C CA . ASP B 1 265 ? 7.906 24.125 27.047 1 95.25 265 ASP B CA 1
ATOM 5573 C C . ASP B 1 265 ? 7.094 23.453 25.953 1 95.25 265 ASP B C 1
ATOM 5575 O O . ASP B 1 265 ? 6.566 24.125 25.062 1 95.25 265 ASP B O 1
ATOM 5579 N N . ALA B 1 266 ? 7.039 22.109 26.016 1 97 266 ALA B N 1
ATOM 5580 C CA . ALA B 1 266 ? 6.293 21.359 25.016 1 97 266 ALA B CA 1
ATOM 5581 C C . ALA B 1 266 ? 4.793 21.625 25.125 1 97 266 ALA B C 1
ATOM 5583 O O . ALA B 1 266 ? 4.285 21.891 26.219 1 97 266 ALA B O 1
ATOM 5584 N N . MET B 1 267 ? 4.145 21.734 24.016 1 96.75 267 MET B N 1
ATOM 5585 C CA . MET B 1 267 ? 2.688 21.719 23.953 1 96.75 267 MET B CA 1
ATOM 5586 C C . MET B 1 267 ? 2.162 20.344 23.547 1 96.75 267 MET B C 1
ATOM 5588 O O . MET B 1 267 ? 1.96 20.078 22.375 1 96.75 267 MET B O 1
ATOM 5592 N N . PRO B 1 268 ? 1.771 19.516 24.469 1 98 268 PRO B N 1
ATOM 5593 C CA . PRO B 1 268 ? 1.517 18.094 24.234 1 98 268 PRO B CA 1
ATOM 5594 C C . PRO B 1 268 ? 0.423 17.844 23.203 1 98 268 PRO B C 1
ATOM 5596 O O . PRO B 1 268 ? 0.584 17 22.312 1 98 268 PRO B O 1
ATOM 5599 N N . PRO B 1 269 ? -0.697 18.531 23.203 1 98.06 269 PRO B N 1
ATOM 5600 C CA . PRO B 1 269 ? -1.741 18.25 22.219 1 98.06 269 PRO B CA 1
ATOM 5601 C C . PRO B 1 269 ? -1.238 18.375 20.781 1 98.06 269 PRO B C 1
ATOM 5603 O O . PRO B 1 269 ? -1.685 17.625 19.906 1 98.06 269 PRO B O 1
ATOM 5606 N N . GLU B 1 270 ? -0.31 19.328 20.547 1 97.88 270 GLU B N 1
ATOM 5607 C CA . GLU B 1 270 ? 0.254 19.5 19.219 1 97.88 270 GLU B CA 1
ATOM 5608 C C . GLU B 1 270 ? 1.111 18.312 18.812 1 97.88 270 GLU B C 1
ATOM 5610 O O . GLU B 1 270 ? 1.173 17.969 17.625 1 97.88 270 GLU B O 1
ATOM 5615 N N . VAL B 1 271 ? 1.768 17.719 19.797 1 98.75 271 VAL B N 1
ATOM 5616 C CA . VAL B 1 271 ? 2.564 16.516 19.562 1 98.75 271 VAL B CA 1
ATOM 5617 C C . VAL B 1 271 ? 1.643 15.328 19.312 1 98.75 271 VAL B C 1
ATOM 5619 O O . VAL B 1 271 ? 1.868 14.547 18.391 1 98.75 271 VAL B O 1
ATOM 5622 N N . TYR B 1 272 ? 0.56 15.227 20.141 1 98.81 272 TYR B N 1
ATOM 5623 C CA . TYR B 1 272 ? -0.385 14.117 20.016 1 98.81 272 TYR B CA 1
ATOM 5624 C C . TYR B 1 272 ? -1.048 14.109 18.656 1 98.81 272 TYR B C 1
ATOM 5626 O O . TYR B 1 272 ? -1.307 13.047 18.078 1 98.81 272 TYR B O 1
ATOM 5634 N N . LEU B 1 273 ? -1.317 15.273 18.109 1 98.69 273 LEU B N 1
ATOM 5635 C CA . LEU B 1 273 ? -1.955 15.383 16.797 1 98.69 273 LEU B CA 1
ATOM 5636 C C . LEU B 1 273 ? -1.146 14.648 15.742 1 98.69 273 LEU B C 1
ATOM 5638 O O . LEU B 1 273 ? -1.69 13.82 15 1 98.69 273 LEU B O 1
ATOM 5642 N N . ASN B 1 274 ? 0.132 14.93 15.695 1 98.62 274 ASN B N 1
ATOM 5643 C CA . ASN B 1 274 ? 1.007 14.328 14.695 1 98.62 274 ASN B CA 1
ATOM 5644 C C . ASN B 1 274 ? 1.265 12.852 14.977 1 98.62 274 ASN B C 1
ATOM 5646 O O . ASN B 1 274 ? 1.312 12.039 14.062 1 98.62 274 ASN B O 1
ATOM 5650 N N . ALA B 1 275 ? 1.385 12.508 16.266 1 98.81 275 ALA B N 1
ATOM 5651 C CA . ALA B 1 275 ? 1.576 11.117 16.656 1 98.81 275 ALA B CA 1
ATOM 5652 C C . ALA B 1 275 ? 0.369 10.266 16.266 1 98.81 275 ALA B C 1
ATOM 5654 O O . ALA B 1 275 ? 0.52 9.203 15.656 1 98.81 275 ALA B O 1
ATOM 5655 N N . LEU B 1 276 ? -0.829 10.766 16.578 1 98.81 276 LEU B N 1
ATOM 5656 C CA . LEU B 1 276 ? -2.061 10.047 16.281 1 98.81 276 LEU B CA 1
ATOM 5657 C C . LEU B 1 276 ? -2.232 9.891 14.766 1 98.81 276 LEU B C 1
ATOM 5659 O O . LEU B 1 276 ? -2.605 8.812 14.297 1 98.81 276 LEU B O 1
ATOM 5663 N N . GLY B 1 277 ? -1.979 11.008 14.078 1 98.19 277 GLY B N 1
ATOM 5664 C CA . GLY B 1 277 ? -2.1 10.945 12.625 1 98.19 277 GLY B CA 1
ATOM 5665 C C . GLY B 1 277 ? -1.216 9.883 12 1 98.19 277 GLY B C 1
ATOM 5666 O O . GLY B 1 277 ? -1.628 9.203 11.055 1 98.19 277 GLY B O 1
ATOM 5667 N N . LEU B 1 278 ? -0.009 9.719 12.5 1 98.12 278 LEU B N 1
ATOM 5668 C CA . LEU B 1 278 ? 0.926 8.727 11.984 1 98.12 278 LEU B CA 1
ATOM 5669 C C . LEU B 1 278 ? 0.489 7.312 12.367 1 98.12 278 LEU B C 1
ATOM 5671 O O . LEU B 1 278 ? 0.498 6.406 11.523 1 98.12 278 LEU B O 1
ATOM 5675 N N . LEU B 1 279 ? 0.049 7.141 13.617 1 98.38 279 LEU B N 1
ATOM 5676 C CA . LEU B 1 279 ? -0.3 5.809 14.102 1 98.38 279 LEU B CA 1
ATOM 5677 C C . LEU B 1 279 ? -1.566 5.297 13.422 1 98.38 279 LEU B C 1
ATOM 5679 O O . LEU B 1 279 ? -1.706 4.094 13.188 1 98.38 279 LEU B O 1
ATOM 5683 N N . LEU B 1 280 ? -2.514 6.191 13.117 1 97.38 280 LEU B N 1
ATOM 5684 C CA . LEU B 1 280 ? -3.699 5.766 12.383 1 97.38 280 LEU B CA 1
ATOM 5685 C C . LEU B 1 280 ? -3.32 5.211 11.016 1 97.38 280 LEU B C 1
ATOM 5687 O O . LEU B 1 280 ? -3.879 4.203 10.57 1 97.38 280 LEU B O 1
ATOM 5691 N N . ARG B 1 281 ? -2.35 5.859 10.367 1 94.44 281 ARG B N 1
ATOM 5692 C CA . ARG B 1 281 ? -1.887 5.379 9.062 1 94.44 281 ARG B CA 1
ATOM 5693 C C . ARG B 1 281 ? -1.266 3.99 9.188 1 94.44 281 ARG B C 1
ATOM 5695 O O . ARG B 1 281 ? -1.492 3.127 8.336 1 94.44 281 ARG B O 1
ATOM 5702 N N . LEU B 1 282 ? -0.508 3.807 10.203 1 94.06 282 LEU B N 1
ATOM 5703 C CA . LEU B 1 282 ? 0.127 2.514 10.438 1 94.06 282 LEU B CA 1
ATOM 5704 C C . LEU B 1 282 ? -0.912 1.452 10.781 1 94.06 282 LEU B C 1
ATOM 5706 O O . LEU B 1 282 ? -0.761 0.287 10.406 1 94.06 282 LEU B O 1
ATOM 5710 N N . SER B 1 283 ? -1.959 1.853 11.461 1 94.5 283 SER B N 1
ATOM 5711 C CA . SER B 1 283 ? -3.033 0.933 11.828 1 94.5 283 SER B CA 1
ATOM 5712 C C . SER B 1 283 ? -3.746 0.401 10.586 1 94.5 283 SER B C 1
ATOM 5714 O O . SER B 1 283 ? -3.996 -0.802 10.477 1 94.5 283 SER B O 1
ATOM 5716 N N . ILE B 1 284 ? -4.008 1.297 9.672 1 90.44 284 ILE B N 1
ATOM 5717 C CA . ILE B 1 284 ? -4.734 0.933 8.461 1 90.44 284 ILE B CA 1
ATOM 5718 C C . ILE B 1 284 ? -3.896 -0.038 7.633 1 90.44 284 ILE B C 1
ATOM 5720 O O . ILE B 1 284 ? -4.438 -0.915 6.957 1 90.44 284 ILE B O 1
ATOM 5724 N N . ARG B 1 285 ? -2.594 0.019 7.766 1 85.38 285 ARG B N 1
ATOM 5725 C CA . ARG B 1 285 ? -1.688 -0.805 6.973 1 85.38 285 ARG B CA 1
ATOM 5726 C C . ARG B 1 285 ? -1.312 -2.08 7.719 1 85.38 285 ARG B C 1
ATOM 5728 O O . ARG B 1 285 ? -0.433 -2.824 7.281 1 85.38 285 ARG B O 1
ATOM 5735 N N . GLY B 1 286 ? -1.953 -2.254 8.914 1 87.12 286 GLY B N 1
ATOM 5736 C CA . GLY B 1 286 ? -1.759 -3.486 9.656 1 87.12 286 GLY B CA 1
ATOM 5737 C C . GLY B 1 286 ? -0.442 -3.527 10.414 1 87.12 286 GLY B C 1
ATOM 5738 O O . GLY B 1 286 ? 0.034 -4.602 10.781 1 87.12 286 GLY B O 1
ATOM 5739 N N . LEU B 1 287 ? 0.176 -2.424 10.664 1 89.25 287 LEU B N 1
ATOM 5740 C CA . LEU B 1 287 ? 1.517 -2.377 11.242 1 89.25 287 LEU B CA 1
ATOM 5741 C C . LEU B 1 287 ? 1.469 -1.914 12.695 1 89.25 287 LEU B C 1
ATOM 5743 O O . LEU B 1 287 ? 2.469 -1.999 13.406 1 89.25 287 LEU B O 1
ATOM 5747 N N . LEU B 1 288 ? 0.336 -1.456 13.18 1 92.38 288 LEU B N 1
ATOM 5748 C CA . LEU B 1 288 ? 0.236 -0.843 14.5 1 92.38 288 LEU B CA 1
ATOM 5749 C C . LEU B 1 288 ? 0.381 -1.891 15.594 1 92.38 288 LEU B C 1
ATOM 5751 O O . LEU B 1 288 ? 1.248 -1.77 16.469 1 92.38 288 LEU B O 1
ATOM 5755 N N . ASP B 1 289 ? -0.359 -2.945 15.562 1 88.38 289 ASP B N 1
ATOM 5756 C CA . ASP B 1 289 ? -0.469 -3.914 16.656 1 88.38 289 ASP B CA 1
ATOM 5757 C C . ASP B 1 289 ? 0.822 -4.715 16.812 1 88.38 289 ASP B C 1
ATOM 5759 O O . ASP B 1 289 ? 1.204 -5.078 17.922 1 88.38 289 ASP B O 1
ATOM 5763 N N . ASP B 1 290 ? 1.503 -4.887 15.75 1 85.12 290 ASP B N 1
ATOM 5764 C CA . ASP B 1 290 ? 2.664 -5.773 15.773 1 85.12 290 ASP B CA 1
ATOM 5765 C C . ASP B 1 290 ? 3.943 -4.988 16.062 1 85.12 290 ASP B C 1
ATOM 5767 O O . ASP B 1 290 ? 4.871 -5.512 16.672 1 85.12 290 ASP B O 1
ATOM 5771 N N . ILE B 1 291 ? 3.928 -3.74 15.648 1 85.75 291 ILE B N 1
ATOM 5772 C CA . ILE B 1 291 ? 5.203 -3.031 15.656 1 85.75 291 ILE B CA 1
ATOM 5773 C C . ILE B 1 291 ? 5.109 -1.821 16.578 1 85.75 291 ILE B C 1
ATOM 5775 O O . ILE B 1 291 ? 6.082 -1.476 17.266 1 85.75 291 ILE B O 1
ATOM 5779 N N . PHE B 1 292 ? 3.926 -1.174 16.703 1 93.44 292 PHE B N 1
ATOM 5780 C CA . PHE B 1 292 ? 3.805 0.101 17.406 1 93.44 292 PHE B CA 1
ATOM 5781 C C . PHE B 1 292 ? 2.834 -0.011 18.578 1 93.44 292 PHE B C 1
ATOM 5783 O O . PHE B 1 292 ? 2.334 1 19.062 1 93.44 292 PHE B O 1
ATOM 5790 N N . ASP B 1 293 ? 2.602 -1.21 19.031 1 94.12 293 ASP B N 1
ATOM 5791 C CA . ASP B 1 293 ? 1.55 -1.462 20.016 1 94.12 293 ASP B CA 1
ATOM 5792 C C . ASP B 1 293 ? 1.817 -0.708 21.312 1 94.12 293 ASP B C 1
ATOM 5794 O O . ASP B 1 293 ? 0.932 -0.028 21.844 1 94.12 293 ASP B O 1
ATOM 5798 N N . ASP B 1 294 ? 3.035 -0.818 21.797 1 96.19 294 ASP B N 1
ATOM 5799 C CA . ASP B 1 294 ? 3.383 -0.171 23.062 1 96.19 294 ASP B CA 1
ATOM 5800 C C . ASP B 1 294 ? 3.277 1.348 22.953 1 96.19 294 ASP B C 1
ATOM 5802 O O . ASP B 1 294 ? 2.773 2.01 23.859 1 96.19 294 ASP B O 1
ATOM 5806 N N . ARG B 1 295 ? 3.721 1.915 21.891 1 97.62 295 ARG B N 1
ATOM 5807 C CA . ARG B 1 295 ? 3.66 3.352 21.641 1 97.62 295 ARG B CA 1
ATOM 5808 C C . ARG B 1 295 ? 2.217 3.838 21.578 1 97.62 295 ARG B C 1
ATOM 5810 O O . ARG B 1 295 ? 1.88 4.879 22.156 1 97.62 295 ARG B O 1
ATOM 5817 N N . PHE B 1 296 ? 1.434 3.004 20.984 1 98.25 296 PHE B N 1
ATOM 5818 C CA . PHE B 1 296 ? 0.023 3.344 20.828 1 98.25 296 PHE B CA 1
ATOM 5819 C C . PHE B 1 296 ? -0.672 3.355 22.188 1 98.25 296 PHE B C 1
ATOM 5821 O O . PHE B 1 296 ? -1.444 4.27 22.484 1 98.25 296 PHE B O 1
ATOM 5828 N N . LYS B 1 297 ? -0.412 2.363 22.969 1 97.81 297 LYS B N 1
ATOM 5829 C CA . LYS B 1 297 ? -1.045 2.26 24.281 1 97.81 297 LYS B CA 1
ATOM 5830 C C . LYS B 1 297 ? -0.696 3.461 25.156 1 97.81 297 LYS B C 1
ATOM 5832 O O . LYS B 1 297 ? -1.562 4.008 25.844 1 97.81 297 LYS B O 1
ATOM 5837 N N . VAL B 1 298 ? 0.537 3.861 25.094 1 98.31 298 VAL B N 1
ATOM 5838 C CA . VAL B 1 298 ? 0.977 5.016 25.859 1 98.31 298 VAL B CA 1
ATOM 5839 C C . VAL B 1 298 ? 0.239 6.266 25.391 1 98.31 298 VAL B C 1
ATOM 5841 O O . VAL B 1 298 ? -0.265 7.043 26.203 1 98.31 298 VAL B O 1
ATOM 5844 N N . LEU B 1 299 ? 0.168 6.438 24.109 1 98.62 299 LEU B N 1
ATOM 5845 C CA . LEU B 1 299 ? -0.495 7.605 23.547 1 98.62 299 LEU B CA 1
ATOM 5846 C C . LEU B 1 299 ? -1.985 7.594 23.859 1 98.62 299 LEU B C 1
ATOM 5848 O O . LEU B 1 299 ? -2.557 8.633 24.219 1 98.62 299 LEU B O 1
ATOM 5852 N N . ALA B 1 300 ? -2.637 6.434 23.766 1 98.5 300 ALA B N 1
ATOM 5853 C CA . ALA B 1 300 ? -4.062 6.305 24.062 1 98.5 300 ALA B CA 1
ATOM 5854 C C . ALA B 1 300 ? -4.352 6.676 25.516 1 98.5 300 ALA B C 1
ATOM 5856 O O . ALA B 1 300 ? -5.367 7.312 25.812 1 98.5 300 ALA B O 1
ATOM 5857 N N . ASP B 1 301 ? -3.449 6.332 26.328 1 98.25 301 ASP B N 1
ATOM 5858 C CA . ASP B 1 301 ? -3.609 6.664 27.75 1 98.25 301 ASP B CA 1
ATOM 5859 C C . ASP B 1 301 ? -3.484 8.164 27.969 1 98.25 301 ASP B C 1
ATOM 5861 O O . ASP B 1 301 ? -4.227 8.742 28.781 1 98.25 301 ASP B O 1
ATOM 5865 N N . ARG B 1 302 ? -2.584 8.758 27.281 1 98.44 302 ARG B N 1
ATOM 5866 C CA . ARG B 1 302 ? -2.381 10.195 27.438 1 98.44 302 ARG B CA 1
ATOM 5867 C C . ARG B 1 302 ? -3.604 10.977 26.953 1 98.44 302 ARG B C 1
ATOM 5869 O O . ARG B 1 302 ? -4.051 11.906 27.625 1 98.44 302 ARG B O 1
ATOM 5876 N N . VAL B 1 303 ? -4.16 10.578 25.859 1 98.56 303 VAL B N 1
ATOM 5877 C CA . VAL B 1 303 ? -5.203 11.391 25.25 1 98.56 303 VAL B CA 1
ATOM 5878 C C . VAL B 1 303 ? -6.559 11.047 25.859 1 98.56 303 VAL B C 1
ATOM 5880 O O . VAL B 1 303 ? -7.574 11.664 25.516 1 98.56 303 VAL B O 1
ATOM 5883 N N . ALA B 1 304 ? -6.566 10.039 26.766 1 98.31 304 ALA B N 1
ATOM 5884 C CA . ALA B 1 304 ? -7.777 9.75 27.531 1 98.31 304 ALA B CA 1
ATOM 5885 C C . ALA B 1 304 ? -8.086 10.867 28.516 1 98.31 304 ALA B C 1
ATOM 5887 O O . ALA B 1 304 ? -9.219 10.984 29 1 98.31 304 ALA B O 1
ATOM 5888 N N . ASP B 1 305 ? -7.035 11.586 28.797 1 97.94 305 ASP B N 1
ATOM 5889 C CA . ASP B 1 305 ? -7.242 12.773 29.625 1 97.94 305 ASP B CA 1
ATOM 5890 C C . ASP B 1 305 ? -8.117 13.797 28.906 1 97.94 305 ASP B C 1
ATOM 5892 O O . ASP B 1 305 ? -7.738 14.312 27.844 1 97.94 305 ASP B O 1
ATOM 5896 N N . GLU B 1 306 ? -9.219 14.266 29.5 1 97.25 306 GLU B N 1
ATOM 5897 C CA . GLU B 1 306 ? -10.219 15.141 28.891 1 97.25 306 GLU B CA 1
ATOM 5898 C C . GLU B 1 306 ? -9.664 16.531 28.656 1 97.25 306 GLU B C 1
ATOM 5900 O O . GLU B 1 306 ? -10.234 17.312 27.891 1 97.25 306 GLU B O 1
ATOM 5905 N N . ALA B 1 307 ? -8.57 16.797 29.297 1 96.56 307 ALA B N 1
ATOM 5906 C CA . ALA B 1 307 ? -7.918 18.094 29.078 1 96.56 307 ALA B CA 1
ATOM 5907 C C . ALA B 1 307 ? -7.484 18.25 27.625 1 96.56 307 ALA B C 1
ATOM 5909 O O . ALA B 1 307 ? -7.285 19.375 27.141 1 96.56 307 ALA B O 1
ATOM 5910 N N . ASN B 1 308 ? -7.375 17.156 26.922 1 97.38 308 ASN B N 1
ATOM 5911 C CA . ASN B 1 308 ? -6.938 17.188 25.531 1 97.38 308 ASN B CA 1
ATOM 5912 C C . ASN B 1 308 ? -8.125 17.266 24.578 1 97.38 308 ASN B C 1
ATOM 5914 O O . ASN B 1 308 ? -7.941 17.359 23.359 1 97.38 308 ASN B O 1
ATOM 5918 N N . TRP B 1 309 ? -9.352 17.25 25.125 1 97.69 309 TRP B N 1
ATOM 5919 C CA . TRP B 1 309 ? -10.539 17.172 24.281 1 97.69 309 TRP B CA 1
ATOM 5920 C C . TRP B 1 309 ? -11.039 18.562 23.906 1 97.69 309 TRP B C 1
ATOM 5922 O O . TRP B 1 309 ? -10.781 19.531 24.625 1 97.69 309 TRP B O 1
ATOM 5932 N N . PHE B 1 310 ? -11.641 18.656 22.766 1 95.81 310 PHE B N 1
ATOM 5933 C CA . PHE B 1 310 ? -12.367 19.828 22.281 1 95.81 310 PHE B CA 1
ATOM 5934 C C . PHE B 1 310 ? -11.414 20.984 22.031 1 95.81 310 PHE B C 1
ATOM 5936 O O . PHE B 1 310 ? -11.797 22.156 22.141 1 95.81 310 PHE B O 1
ATOM 5943 N N . LEU B 1 311 ? -10.141 20.641 21.828 1 94.31 311 LEU B N 1
ATOM 5944 C CA . LEU B 1 311 ? -9.164 21.672 21.469 1 94.31 311 LEU B CA 1
ATOM 5945 C C . LEU B 1 311 ? -9.203 21.953 19.969 1 94.31 311 LEU B C 1
ATOM 5947 O O . LEU B 1 311 ? -9.188 23.109 19.547 1 94.31 311 LEU B O 1
ATOM 5951 N N . GLU B 1 312 ? -9.172 20.969 19.172 1 94.94 312 GLU B N 1
ATOM 5952 C CA . GLU B 1 312 ? -9.25 21.016 17.703 1 94.94 312 GLU B CA 1
ATOM 5953 C C . GLU B 1 312 ? -10.031 19.812 17.172 1 94.94 312 GLU B C 1
ATOM 5955 O O . GLU B 1 312 ? -9.891 18.703 17.672 1 94.94 312 GLU B O 1
ATOM 5960 N N . TRP B 1 313 ? -10.773 20.047 16.141 1 95.94 313 TRP B N 1
ATOM 5961 C CA . TRP B 1 313 ? -11.641 19.016 15.594 1 95.94 313 TRP B CA 1
ATOM 5962 C C . TRP B 1 313 ? -10.82 17.844 15.039 1 95.94 313 TRP B C 1
ATOM 5964 O O . TRP B 1 313 ? -11.141 16.688 15.281 1 95.94 313 TRP B O 1
ATOM 5974 N N . HIS B 1 314 ? -9.828 18.156 14.297 1 97.94 314 HIS B N 1
ATOM 5975 C CA . HIS B 1 314 ? -8.977 17.109 13.734 1 97.94 314 HIS B CA 1
ATOM 5976 C C . HIS B 1 314 ? -8.391 16.219 14.836 1 97.94 314 HIS B C 1
ATOM 5978 O O . HIS B 1 314 ? -8.414 15 14.734 1 97.94 314 HIS B O 1
ATOM 5984 N N . LEU B 1 315 ? -7.875 16.875 15.859 1 98.5 315 LEU B N 1
ATOM 5985 C CA . LEU B 1 315 ? -7.324 16.156 17 1 98.5 315 LEU B CA 1
ATOM 5986 C C . LEU B 1 315 ? -8.391 15.281 17.656 1 98.5 315 LEU B C 1
ATOM 5988 O O . LEU B 1 315 ? -8.133 14.125 17.984 1 98.5 315 LEU B O 1
ATOM 5992 N N . ASP B 1 316 ? -9.578 15.836 17.828 1 98.56 316 ASP B N 1
ATOM 5993 C CA . ASP B 1 316 ? -10.664 15.117 18.484 1 98.56 316 ASP B CA 1
ATOM 5994 C C . ASP B 1 316 ? -11.055 13.867 17.703 1 98.56 316 ASP B C 1
ATOM 5996 O O . ASP B 1 316 ? -11.312 12.812 18.297 1 98.56 316 ASP B O 1
ATOM 6000 N N . VAL B 1 317 ? -11.109 14 16.391 1 98.31 317 VAL B N 1
ATOM 6001 C CA . VAL B 1 317 ? -11.453 12.859 15.547 1 98.31 317 VAL B CA 1
ATOM 6002 C C . VAL B 1 317 ? -10.406 11.766 15.711 1 98.31 317 VAL B C 1
ATOM 6004 O O . VAL B 1 317 ? -10.75 10.586 15.828 1 98.31 317 VAL B O 1
ATOM 6007 N N . LEU B 1 318 ? -9.156 12.148 15.773 1 98.69 318 LEU B N 1
ATOM 6008 C CA . LEU B 1 318 ? -8.07 11.188 15.93 1 98.69 318 LEU B CA 1
ATOM 6009 C C . LEU B 1 318 ? -8.086 10.57 17.328 1 98.69 318 LEU B C 1
ATOM 6011 O O . LEU B 1 318 ? -7.824 9.375 17.484 1 98.69 318 LEU B O 1
ATOM 6015 N N . ILE B 1 319 ? -8.375 11.398 18.344 1 98.88 319 ILE B N 1
ATOM 6016 C CA . ILE B 1 319 ? -8.484 10.883 19.703 1 98.88 319 ILE B CA 1
ATOM 6017 C C . ILE B 1 319 ? -9.617 9.867 19.797 1 98.88 319 ILE B C 1
ATOM 6019 O O . ILE B 1 319 ? -9.477 8.82 20.438 1 98.88 319 ILE B O 1
ATOM 6023 N N . LEU B 1 320 ? -10.711 10.188 19.156 1 98.75 320 LEU B N 1
ATOM 6024 C CA . LEU B 1 320 ? -11.844 9.266 19.141 1 98.75 320 LEU B CA 1
ATOM 6025 C C . LEU B 1 320 ? -11.414 7.898 18.609 1 98.75 320 LEU B C 1
ATOM 6027 O O . LEU B 1 320 ? -11.758 6.867 19.188 1 98.75 320 LEU B O 1
ATOM 6031 N N . TRP B 1 321 ? -10.68 7.906 17.547 1 98.69 321 TRP B N 1
ATOM 6032 C CA . TRP B 1 321 ? -10.156 6.66 16.984 1 98.69 321 TRP B CA 1
ATOM 6033 C C . TRP B 1 321 ? -9.305 5.926 18.016 1 98.69 321 TRP B C 1
ATOM 6035 O O . TRP B 1 321 ? -9.484 4.727 18.234 1 98.69 321 TRP B O 1
ATOM 6045 N N . ALA B 1 322 ? -8.375 6.633 18.609 1 98.81 322 ALA B N 1
ATOM 6046 C CA . ALA B 1 322 ? -7.41 6.02 19.516 1 98.81 322 ALA B CA 1
ATOM 6047 C C . ALA B 1 322 ? -8.109 5.406 20.734 1 98.81 322 ALA B C 1
ATOM 6049 O O . ALA B 1 322 ? -7.781 4.297 21.156 1 98.81 322 ALA B O 1
ATOM 6050 N N . LEU B 1 323 ? -9.062 6.141 21.281 1 98.81 323 LEU B N 1
ATOM 6051 C CA . LEU B 1 323 ? -9.797 5.633 22.438 1 98.81 323 LEU B CA 1
ATOM 6052 C C . LEU B 1 323 ? -10.586 4.379 22.062 1 98.81 323 LEU B C 1
ATOM 6054 O O . LEU B 1 323 ? -10.594 3.404 22.812 1 98.81 323 LEU B O 1
ATOM 6058 N N . THR B 1 324 ? -11.25 4.422 20.938 1 98.62 324 THR B N 1
ATOM 6059 C CA . THR B 1 324 ? -12.031 3.273 20.484 1 98.62 324 THR B CA 1
ATOM 6060 C C . THR B 1 324 ? -11.125 2.062 20.266 1 98.62 324 THR B C 1
ATOM 6062 O O . THR B 1 324 ? -11.445 0.958 20.719 1 98.62 324 THR B O 1
ATOM 6065 N N . LYS B 1 325 ? -9.992 2.275 19.578 1 98.25 325 LYS B N 1
ATOM 6066 C CA . LYS B 1 325 ? -9.047 1.205 19.281 1 98.25 325 LYS B CA 1
ATOM 6067 C C . LYS B 1 325 ? -8.469 0.604 20.562 1 98.25 325 LYS B C 1
ATOM 6069 O O . LYS B 1 325 ? -8.211 -0.601 20.625 1 98.25 325 LYS B O 1
ATOM 6074 N N . ALA B 1 326 ? -8.297 1.46 21.562 1 98 326 ALA B N 1
ATOM 6075 C CA . ALA B 1 326 ? -7.719 1.022 22.828 1 98 326 ALA B CA 1
ATOM 6076 C C . ALA B 1 326 ? -8.773 0.364 23.719 1 98 326 ALA B C 1
ATOM 6078 O O . ALA B 1 326 ? -8.469 -0.07 24.828 1 98 326 ALA B O 1
ATOM 6079 N N . GLY B 1 327 ? -10.055 0.338 23.312 1 97.38 327 GLY B N 1
ATOM 6080 C CA . GLY B 1 327 ? -11.117 -0.29 24.078 1 97.38 327 GLY B CA 1
ATOM 6081 C C . GLY B 1 327 ? -11.695 0.61 25.156 1 97.38 327 GLY B C 1
ATOM 6082 O O . GLY B 1 327 ? -12.422 0.147 26.031 1 97.38 327 GLY B O 1
ATOM 6083 N N . LYS B 1 328 ? -11.305 1.812 25.141 1 97.94 328 LYS B N 1
ATOM 6084 C CA . LYS B 1 328 ? -11.875 2.783 26.062 1 97.94 328 LYS B CA 1
ATOM 6085 C C . LYS B 1 328 ? -13.18 3.355 25.531 1 97.94 328 LYS B C 1
ATOM 6087 O O . LYS B 1 328 ? -13.297 4.566 25.328 1 97.94 328 LYS B O 1
ATOM 6092 N N . ILE B 1 329 ? -14.188 2.58 25.484 1 97.88 329 ILE B N 1
ATOM 6093 C CA . ILE B 1 329 ? -15.414 2.832 24.719 1 97.88 329 ILE B CA 1
ATOM 6094 C C . ILE B 1 329 ? -16.219 3.928 25.406 1 97.88 329 ILE B C 1
ATOM 6096 O O . ILE B 1 329 ? -16.781 4.801 24.75 1 97.88 329 ILE B O 1
ATOM 6100 N N . SER B 1 330 ? -16.266 3.859 26.703 1 98 330 SER B N 1
ATOM 6101 C CA . SER B 1 330 ? -17.031 4.871 27.422 1 98 330 SER B CA 1
ATOM 6102 C C . SER B 1 330 ? -16.469 6.27 27.172 1 98 330 SER B C 1
ATOM 6104 O O . S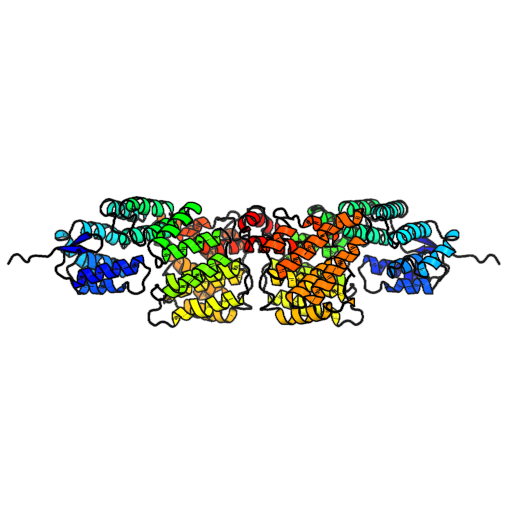ER B 1 330 ? -17.234 7.211 26.938 1 98 330 SER B O 1
ATOM 6106 N N . LYS B 1 331 ? -15.172 6.387 27.219 1 98.38 331 LYS B N 1
ATOM 6107 C CA . LYS B 1 331 ? -14.523 7.672 26.953 1 98.38 331 LYS B CA 1
ATOM 6108 C C . LYS B 1 331 ? -14.734 8.102 25.5 1 98.38 331 LYS B C 1
ATOM 6110 O O . LYS B 1 331 ? -14.961 9.281 25.219 1 98.38 331 LYS B O 1
ATOM 6115 N N . ALA B 1 332 ? -14.609 7.156 24.594 1 98.62 332 ALA B N 1
ATOM 6116 C CA . ALA B 1 332 ? -14.844 7.449 23.188 1 98.62 332 ALA B CA 1
ATOM 6117 C C . ALA B 1 332 ? -16.25 7.984 22.969 1 98.62 332 ALA B C 1
ATOM 6119 O O . ALA B 1 332 ? -16.438 8.992 22.281 1 98.62 332 ALA B O 1
ATOM 6120 N N . GLU B 1 333 ? -17.203 7.355 23.578 1 98.31 333 GLU B N 1
ATOM 6121 C CA . GLU B 1 333 ? -18.594 7.789 23.453 1 98.31 333 GLU B CA 1
ATOM 6122 C C . GLU B 1 333 ? -18.797 9.164 24.094 1 98.31 333 GLU B C 1
ATOM 6124 O O . GLU B 1 333 ? -19.562 9.984 23.578 1 98.31 333 GLU B O 1
ATOM 6129 N N . GLY B 1 334 ? -18.156 9.289 25.234 1 98.25 334 GLY B N 1
ATOM 6130 C CA . GLY B 1 334 ? -18.203 10.602 25.844 1 98.25 334 GLY B CA 1
ATOM 6131 C C . GLY B 1 334 ? -17.703 11.711 24.938 1 98.25 334 GLY B C 1
ATOM 6132 O O . GLY B 1 334 ? -18.344 12.758 24.828 1 98.25 334 GLY B O 1
ATOM 6133 N N . LEU B 1 335 ? -16.578 11.5 24.328 1 98.44 335 LEU B N 1
ATOM 6134 C CA . LEU B 1 335 ? -16.016 12.484 23.406 1 98.44 335 LEU B CA 1
ATOM 6135 C C . LEU B 1 335 ? -16.938 12.711 22.219 1 98.44 335 LEU B C 1
ATOM 6137 O O . LEU B 1 335 ? -17.203 13.859 21.844 1 98.44 335 LEU B O 1
ATOM 6141 N N . LEU B 1 336 ? -17.422 11.617 21.609 1 98.06 336 LEU B N 1
ATOM 6142 C CA . LEU B 1 336 ? -18.297 11.711 20.453 1 98.06 336 LEU B CA 1
ATOM 6143 C C . LEU B 1 336 ? -19.562 12.477 20.781 1 98.06 336 LEU B C 1
ATOM 6145 O O . LEU B 1 336 ? -20 13.344 20.016 1 98.06 336 LEU B O 1
ATOM 6149 N N . ASN B 1 337 ? -20.172 12.203 21.922 1 97.5 337 ASN B N 1
ATOM 6150 C CA . ASN B 1 337 ? -21.359 12.922 22.359 1 97.5 337 ASN B CA 1
ATOM 6151 C C . ASN B 1 337 ? -21.062 14.391 22.641 1 97.5 337 ASN B C 1
ATOM 6153 O O . ASN B 1 337 ? -21.891 15.258 22.359 1 97.5 337 ASN B O 1
ATOM 6157 N N . GLY B 1 338 ? -19.906 14.562 23.25 1 97.31 338 GLY B N 1
ATOM 6158 C CA . GLY B 1 338 ? -19.5 15.945 23.453 1 97.31 338 GLY B CA 1
ATOM 6159 C C . GLY B 1 338 ? -19.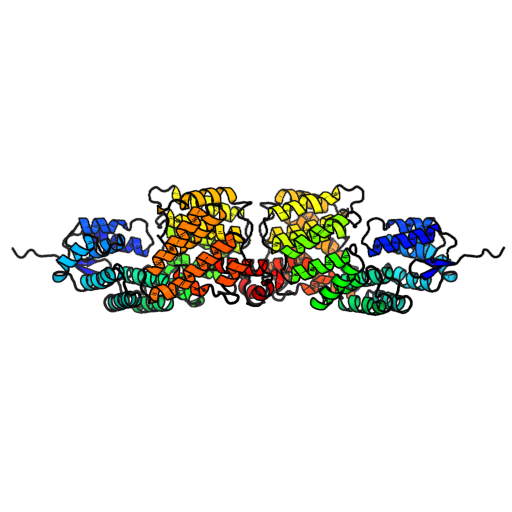359 16.734 22.172 1 97.31 338 GLY B C 1
ATOM 6160 O O . GLY B 1 338 ? -19.75 17.891 22.094 1 97.31 338 GLY B O 1
ATOM 6161 N N . LEU B 1 339 ? -18.797 16.125 21.141 1 96.12 339 LEU B N 1
ATOM 6162 C CA . LEU B 1 339 ? -18.641 16.766 19.828 1 96.12 339 LEU B CA 1
ATOM 6163 C C . LEU B 1 339 ? -20.016 17.078 19.219 1 96.12 339 LEU B C 1
ATOM 6165 O O . LEU B 1 339 ? -20.219 18.172 18.688 1 96.12 339 LEU B O 1
ATOM 6169 N N . LYS B 1 340 ? -20.922 16.172 19.344 1 95 340 LYS B N 1
ATOM 6170 C CA . LYS B 1 340 ? -22.281 16.391 18.828 1 95 340 LYS B CA 1
ATOM 6171 C C . LYS B 1 340 ? -22.969 17.531 19.562 1 95 340 LYS B C 1
ATOM 6173 O O . LYS B 1 340 ? -23.625 18.359 18.938 1 95 340 LYS B O 1
ATOM 6178 N N . SER B 1 341 ? -22.797 17.562 20.844 1 94.62 341 SER B N 1
ATOM 6179 C CA . SER B 1 341 ? -23.391 18.609 21.656 1 94.62 341 SER B CA 1
ATOM 6180 C C . SER B 1 341 ? -22.844 19.984 21.266 1 94.62 341 SER B C 1
ATOM 6182 O O . SER B 1 341 ? -23.594 20.969 21.219 1 94.62 341 SER B O 1
ATOM 6184 N N . ARG B 1 342 ? -21.594 20.047 21 1 91 342 ARG B N 1
ATOM 6185 C CA . ARG B 1 342 ? -20.953 21.297 20.625 1 91 342 ARG B CA 1
ATOM 6186 C C . ARG B 1 342 ? -21.484 21.812 19.297 1 91 342 ARG B C 1
ATOM 6188 O O . ARG B 1 342 ? -21.672 23.016 19.109 1 91 342 ARG B O 1
ATOM 6195 N N . ILE B 1 343 ? -21.75 20.953 18.391 1 90.06 343 ILE B N 1
ATOM 6196 C CA . ILE B 1 343 ? -22.266 21.344 17.094 1 90.06 343 ILE B CA 1
ATOM 6197 C C . ILE B 1 343 ? -23.688 21.875 17.25 1 90.06 343 ILE B C 1
ATOM 6199 O O . ILE B 1 343 ? -24.078 22.844 16.578 1 90.06 343 ILE B O 1
ATOM 6203 N N . SER B 1 344 ? -24.469 21.281 18.141 1 88.94 344 SER B N 1
ATOM 6204 C CA . SER B 1 344 ? -25.859 21.672 18.344 1 88.94 344 SER B CA 1
ATOM 6205 C C . SER B 1 344 ? -25.953 23.094 18.891 1 88.94 344 SER B C 1
ATOM 6207 O O . SER B 1 344 ? -26.969 23.766 18.719 1 88.94 344 SER B O 1
ATOM 6209 N N . LYS B 1 345 ? -24.875 23.531 19.5 1 86.31 345 LYS B N 1
ATOM 6210 C CA . LYS B 1 345 ? -24.859 24.859 20.094 1 86.31 345 LYS B CA 1
ATOM 6211 C C . LYS B 1 345 ? -24.391 25.906 19.094 1 86.31 345 LYS B C 1
ATOM 6213 O O . LYS B 1 345 ? -24.469 27.109 19.375 1 86.31 345 LYS B O 1
ATOM 6218 N N . MET B 1 346 ? -23.953 25.453 17.953 1 84.69 346 MET B N 1
ATOM 6219 C CA . MET B 1 346 ? -23.453 26.375 16.938 1 84.69 346 MET B CA 1
ATOM 6220 C C . MET B 1 346 ? -24.609 27 16.172 1 84.69 346 MET B C 1
ATOM 6222 O O . MET B 1 346 ? -25.766 26.594 16.328 1 84.69 346 MET B O 1
ATOM 6226 N N . ASN B 1 347 ? -24.297 28.078 15.5 1 83.44 347 ASN B N 1
ATOM 6227 C CA . ASN B 1 347 ? -25.312 28.656 14.617 1 83.44 347 ASN B CA 1
ATOM 6228 C C . ASN B 1 347 ? -25.625 27.719 13.453 1 83.44 347 ASN B C 1
ATOM 6230 O O . ASN B 1 347 ? -24.891 26.766 13.195 1 83.44 347 ASN B O 1
ATOM 6234 N N . LYS B 1 348 ? -26.641 27.922 12.781 1 85.19 348 LYS B N 1
ATOM 6235 C CA . LYS B 1 348 ? -27.188 27.016 11.773 1 85.19 348 LYS B CA 1
ATOM 6236 C C . LYS B 1 348 ? -26.203 26.812 10.625 1 85.19 348 LYS B C 1
ATOM 6238 O O . LYS B 1 348 ? -26.062 25.703 10.117 1 85.19 348 LYS B O 1
ATOM 6243 N N . LYS B 1 349 ? -25.594 27.844 10.219 1 84.06 349 LYS B N 1
ATOM 6244 C CA . LYS B 1 349 ? -24.641 27.766 9.109 1 84.06 349 LYS B CA 1
ATOM 6245 C C . LYS B 1 349 ? -23.469 26.844 9.453 1 84.06 349 LYS B C 1
ATOM 6247 O O . LYS B 1 349 ? -23.109 25.969 8.656 1 84.06 349 LYS B O 1
ATOM 6252 N N . LYS B 1 350 ? -22.938 27 10.594 1 85.69 350 LYS B N 1
ATOM 6253 C CA . LYS B 1 350 ? -21.797 26.188 11.031 1 85.69 350 LYS B CA 1
ATOM 6254 C C . LYS B 1 350 ? -22.234 24.75 11.281 1 85.69 350 LYS B C 1
ATOM 6256 O O . LYS B 1 350 ? -21.438 23.812 11.07 1 85.69 350 LYS B O 1
ATOM 6261 N N . GLN B 1 351 ? -23.422 24.609 11.766 1 88.69 351 GLN B N 1
ATOM 6262 C CA . GLN B 1 351 ? -23.953 23.266 11.984 1 88.69 351 GLN B CA 1
ATOM 6263 C C . GLN B 1 351 ? -23.953 22.453 10.688 1 88.69 351 GLN B C 1
ATOM 6265 O O . GLN B 1 351 ? -23.578 21.281 10.68 1 88.69 351 GLN B O 1
ATOM 6270 N N . GLN B 1 352 ? -24.328 23.078 9.672 1 88 352 GLN B N 1
ATOM 6271 C CA . GLN B 1 352 ? -24.422 22.406 8.383 1 88 352 GLN B CA 1
ATOM 6272 C C . GLN B 1 352 ? -23.031 22.016 7.879 1 88 352 GLN B C 1
ATOM 6274 O O . GLN B 1 352 ? -22.844 20.906 7.371 1 88 352 GLN B O 1
ATOM 6279 N N . VAL B 1 353 ? -22.125 22.859 8.055 1 86.19 353 VAL B N 1
ATOM 6280 C CA . VAL B 1 353 ? -20.766 22.641 7.547 1 86.19 353 VAL B CA 1
ATOM 6281 C C . VAL B 1 353 ? -20.078 21.547 8.367 1 86.19 353 VAL B C 1
ATOM 6283 O O . VAL B 1 353 ? -19.359 20.719 7.816 1 86.19 353 VAL B O 1
ATOM 6286 N N . MET B 1 354 ? -20.391 21.562 9.656 1 91.06 354 MET B N 1
ATOM 6287 C CA . MET B 1 354 ? -19.672 20.672 10.57 1 91.06 354 MET B CA 1
ATOM 6288 C C . MET B 1 354 ? -20.312 19.297 10.602 1 91.06 354 MET B C 1
ATOM 6290 O O . MET B 1 354 ? -19.75 18.359 11.172 1 91.06 354 MET B O 1
ATOM 6294 N N . GLN B 1 355 ? -21.391 19.156 9.914 1 90.25 355 GLN B N 1
ATOM 6295 C CA . GLN B 1 355 ? -22.047 17.859 9.852 1 90.25 355 GLN B CA 1
ATOM 6296 C C . GLN B 1 355 ? -21.125 16.797 9.25 1 90.25 355 GLN B C 1
ATOM 6298 O O . GLN B 1 355 ? -21.156 15.641 9.664 1 90.25 355 GLN B O 1
ATOM 6303 N N . LYS B 1 356 ? -20.359 17.203 8.297 1 91.56 356 LYS B N 1
ATOM 6304 C CA . LYS B 1 356 ? -19.438 16.266 7.66 1 91.56 356 LYS B CA 1
ATOM 6305 C C . LYS B 1 356 ? -18.375 15.773 8.641 1 91.56 356 LYS B C 1
ATOM 6307 O O . LYS B 1 356 ? -17.938 14.625 8.578 1 91.56 356 LYS B O 1
ATOM 6312 N N . ALA B 1 357 ? -17.984 16.672 9.531 1 93.69 357 ALA B N 1
ATOM 6313 C CA . ALA B 1 357 ? -16.984 16.312 10.539 1 93.69 357 ALA B CA 1
ATOM 6314 C C . ALA B 1 357 ? -17.531 15.25 11.492 1 93.69 357 ALA B C 1
ATOM 6316 O O . ALA B 1 357 ? -16.812 14.312 11.867 1 93.69 357 ALA B O 1
ATOM 6317 N N . ILE B 1 358 ? -18.828 15.398 11.828 1 94.69 358 ILE B N 1
ATOM 6318 C CA . ILE B 1 358 ? -19.422 14.453 12.758 1 94.69 358 ILE B CA 1
ATOM 6319 C C . ILE B 1 358 ? -19.625 13.109 12.062 1 94.69 358 ILE B C 1
ATOM 6321 O O . ILE B 1 358 ? -19.438 12.055 12.672 1 94.69 358 ILE B O 1
ATOM 6325 N N . LEU B 1 359 ? -20.062 13.188 10.844 1 95.5 359 LEU B N 1
ATOM 6326 C CA . LEU B 1 359 ? -20.234 11.953 10.086 1 95.5 359 LEU B CA 1
ATOM 6327 C C . LEU B 1 359 ? -18.922 11.188 9.977 1 95.5 359 LEU B C 1
ATOM 6329 O O . LEU B 1 359 ? -18.891 9.961 10.109 1 95.5 359 LEU B O 1
ATOM 6333 N N . LEU B 1 360 ? -17.844 11.914 9.711 1 96.88 360 LEU B N 1
ATOM 6334 C CA . LEU B 1 360 ? -16.531 11.297 9.648 1 96.88 360 LEU B CA 1
ATOM 6335 C C . LEU B 1 360 ? -16.156 10.664 10.992 1 96.88 360 LEU B C 1
ATOM 6337 O O . LEU B 1 360 ? -15.672 9.531 11.031 1 96.88 360 LEU B O 1
ATOM 6341 N N . ALA B 1 361 ? -16.406 11.438 12.07 1 97.94 361 ALA B N 1
ATOM 6342 C CA . ALA B 1 361 ? -16.094 10.953 13.414 1 97.94 361 ALA B CA 1
ATOM 6343 C C . ALA B 1 361 ? -16.875 9.688 13.742 1 97.94 361 ALA B C 1
ATOM 6345 O O . ALA B 1 361 ? -16.312 8.711 14.242 1 97.94 361 ALA B O 1
ATOM 6346 N N . GLU B 1 362 ? -18.125 9.688 13.43 1 98 362 GLU B N 1
ATOM 6347 C CA . GLU B 1 362 ? -18.984 8.531 13.688 1 98 362 GLU B CA 1
ATOM 6348 C C . GLU B 1 362 ? -18.562 7.328 12.859 1 98 362 GLU B C 1
ATOM 6350 O O . GLU B 1 362 ? -18.531 6.199 13.352 1 98 362 GLU B O 1
ATOM 6355 N N . ALA B 1 363 ? -18.297 7.617 11.625 1 98 363 ALA B N 1
ATOM 6356 C CA . ALA B 1 363 ? -17.859 6.535 10.742 1 98 363 ALA B CA 1
ATOM 6357 C C . ALA B 1 363 ? -16.562 5.914 11.242 1 98 363 ALA B C 1
ATOM 6359 O O . ALA B 1 363 ? -16.406 4.691 11.227 1 98 363 ALA B O 1
ATOM 6360 N N . LEU B 1 364 ? -15.617 6.746 11.609 1 98 364 LEU B N 1
ATOM 6361 C CA . LEU B 1 364 ? -14.336 6.258 12.117 1 98 364 LEU B CA 1
ATOM 6362 C C . LEU B 1 364 ? -14.539 5.426 13.383 1 98 364 LEU B C 1
ATOM 6364 O O . LEU B 1 364 ? -13.867 4.414 13.578 1 98 364 LEU B O 1
ATOM 6368 N N . TYR B 1 365 ? -15.461 5.914 14.25 1 98.38 365 TYR B N 1
ATOM 6369 C CA . TYR B 1 365 ? -15.812 5.191 15.461 1 98.38 365 TYR B CA 1
ATOM 6370 C C . TYR B 1 365 ? -16.344 3.801 15.133 1 98.38 365 TYR B C 1
ATOM 6372 O O . TYR B 1 365 ? -15.883 2.803 15.688 1 98.38 365 TYR B O 1
ATOM 6380 N N . GLU B 1 366 ? -17.266 3.701 14.18 1 98.25 366 GLU B N 1
ATOM 6381 C CA . GLU B 1 366 ? -17.875 2.428 13.805 1 98.25 366 GLU B CA 1
ATOM 6382 C C . GLU B 1 366 ? -16.859 1.519 13.117 1 98.25 366 GLU B C 1
ATOM 6384 O O . GLU B 1 366 ? -16.797 0.321 13.398 1 98.25 366 GLU B O 1
ATOM 6389 N N . TYR B 1 367 ? -16.109 2.086 12.281 1 97.31 367 TYR B N 1
ATOM 6390 C CA . TYR B 1 367 ? -15.055 1.334 11.602 1 97.31 367 TYR B CA 1
ATOM 6391 C C . TYR B 1 367 ? -14.102 0.694 12.602 1 97.31 367 TYR B C 1
ATOM 6393 O O . TYR B 1 367 ? -13.758 -0.484 12.477 1 97.31 367 TYR B O 1
ATOM 6401 N N . THR B 1 368 ? -13.695 1.512 13.539 1 97.5 368 THR B N 1
ATOM 6402 C CA . THR B 1 368 ? -12.719 1.05 14.523 1 97.5 368 THR B CA 1
ATOM 6403 C C . THR B 1 368 ? -13.297 -0.076 15.375 1 97.5 368 THR B C 1
ATOM 6405 O O . THR B 1 368 ? -12.57 -0.966 15.82 1 97.5 368 THR B O 1
ATOM 6408 N N . LYS B 1 369 ? -14.633 -0.105 15.539 1 96.81 369 LYS B N 1
ATOM 6409 C CA . LYS B 1 369 ? -15.32 -1.155 16.281 1 96.81 369 LYS B CA 1
ATOM 6410 C C . LYS B 1 369 ? -15.523 -2.398 15.43 1 96.81 369 LYS B C 1
ATOM 6412 O O . LYS B 1 369 ? -15.969 -3.436 15.922 1 96.81 369 LYS B O 1
ATOM 6417 N N . GLY B 1 370 ? -15.266 -2.281 14.102 1 94.31 370 GLY B N 1
ATOM 6418 C CA . GLY B 1 370 ? -15.445 -3.404 13.195 1 94.31 370 GLY B CA 1
ATOM 6419 C C . GLY B 1 370 ? -16.781 -3.395 12.492 1 94.31 370 GLY B C 1
ATOM 6420 O O . GLY B 1 370 ? -17.156 -4.363 11.82 1 94.31 370 GLY B O 1
ATOM 6421 N N . ASN B 1 371 ? -17.516 -2.324 12.688 1 96.81 371 ASN B N 1
ATOM 6422 C CA . ASN B 1 371 ? -18.812 -2.195 12.031 1 96.81 371 ASN B CA 1
ATOM 6423 C C . ASN B 1 371 ? -18.688 -1.524 10.672 1 96.81 371 ASN B C 1
ATOM 6425 O O . ASN B 1 371 ? -19.219 -0.426 10.461 1 96.81 371 ASN B O 1
ATOM 6429 N N . ASP B 1 372 ? -18.172 -2.199 9.734 1 94.5 372 ASP B N 1
ATOM 6430 C CA . ASP B 1 372 ? -17.844 -1.639 8.43 1 94.5 372 ASP B CA 1
ATOM 6431 C C . ASP B 1 372 ? -19.094 -1.259 7.652 1 94.5 372 ASP B C 1
ATOM 6433 O O . ASP B 1 372 ? -19.109 -0.247 6.949 1 94.5 372 ASP B O 1
ATOM 6437 N N . LYS B 1 373 ? -20.125 -2.062 7.676 1 95.62 373 LYS B N 1
ATOM 6438 C CA . LYS B 1 373 ? -21.359 -1.751 6.953 1 95.62 373 LYS B CA 1
ATOM 6439 C C . LYS B 1 373 ? -21.969 -0.442 7.449 1 95.62 373 LYS B C 1
ATOM 6441 O O . LYS B 1 373 ? -22.375 0.397 6.645 1 95.62 373 LYS B O 1
ATOM 6446 N N . GLN B 1 374 ? -22 -0.304 8.758 1 97.44 374 GLN B N 1
ATOM 6447 C CA . GLN B 1 374 ? -22.516 0.927 9.344 1 97.44 374 GLN B CA 1
ATOM 6448 C C . GLN B 1 374 ? -21.641 2.125 8.977 1 97.44 374 GLN B C 1
ATOM 6450 O O . GLN B 1 374 ? -22.156 3.205 8.68 1 97.44 374 GLN B O 1
ATOM 6455 N N . ALA B 1 375 ? -20.344 1.974 9.086 1 97.62 375 ALA B N 1
ATOM 6456 C CA . ALA B 1 375 ? -19.406 3.037 8.711 1 97.62 375 ALA B CA 1
ATOM 6457 C C . ALA B 1 375 ? -19.625 3.463 7.262 1 97.62 375 ALA B C 1
ATOM 6459 O O . ALA B 1 375 ? -19.594 4.656 6.945 1 97.62 375 ALA B O 1
ATOM 6460 N N . LEU B 1 376 ? -19.828 2.467 6.371 1 95.44 376 LEU B N 1
ATOM 6461 C CA . LEU B 1 376 ? -20.062 2.75 4.961 1 95.44 376 LEU B CA 1
ATOM 6462 C C . LEU B 1 376 ? -21.359 3.52 4.766 1 95.44 376 LEU B C 1
ATOM 6464 O O . LEU B 1 376 ? -21.438 4.414 3.92 1 95.44 376 LEU B O 1
ATOM 6468 N N . GLU B 1 377 ? -22.391 3.152 5.473 1 96.62 377 GLU B N 1
ATOM 6469 C CA . GLU B 1 377 ? -23.656 3.863 5.395 1 96.62 377 GLU B CA 1
ATOM 6470 C C . GLU B 1 377 ? -23.5 5.332 5.777 1 96.62 377 GLU B C 1
ATOM 6472 O O . GLU B 1 377 ? -24.141 6.203 5.191 1 96.62 377 GLU B O 1
ATOM 6477 N N . LEU B 1 378 ? -22.703 5.582 6.707 1 96.62 378 LEU B N 1
ATOM 6478 C CA . LEU B 1 378 ? -22.469 6.941 7.188 1 96.62 378 LEU B CA 1
ATOM 6479 C C . LEU B 1 378 ? -21.719 7.766 6.148 1 96.62 378 LEU B C 1
ATOM 6481 O O . LEU B 1 378 ? -22.078 8.914 5.875 1 96.62 378 LEU B O 1
ATOM 6485 N N . LEU B 1 379 ? -20.656 7.223 5.555 1 94.5 379 LEU B N 1
ATOM 6486 C CA . LEU B 1 379 ? -19.812 7.965 4.625 1 94.5 379 LEU B CA 1
ATOM 6487 C C . LEU B 1 379 ? -20.391 7.906 3.211 1 94.5 379 LEU B C 1
ATOM 6489 O O . LEU B 1 379 ? -20.25 8.852 2.438 1 94.5 379 LEU B O 1
ATOM 6493 N N . GLY B 1 380 ? -21.016 6.754 2.922 1 92.81 380 GLY B N 1
ATOM 6494 C CA . GLY B 1 380 ? -21.547 6.543 1.584 1 92.81 380 GLY B CA 1
ATOM 6495 C C . GLY B 1 380 ? -20.5 6.039 0.601 1 92.81 380 GLY B C 1
ATOM 6496 O O . GLY B 1 380 ? -19.297 6.078 0.882 1 92.81 380 GLY B O 1
ATOM 6497 N N . LEU B 1 381 ? -20.859 5.652 -0.637 1 88.94 381 LEU B N 1
ATOM 6498 C CA . LEU B 1 381 ? -20.016 5.105 -1.686 1 88.94 381 LEU B CA 1
ATOM 6499 C C . LEU B 1 381 ? -19.297 6.219 -2.445 1 88.94 381 LEU B C 1
ATOM 6501 O O . LEU B 1 381 ? -18.312 5.973 -3.139 1 88.94 381 LEU B O 1
ATOM 6505 N N . ASP B 1 382 ? -19.844 7.449 -2.268 1 87 382 ASP B N 1
ATOM 6506 C CA . ASP B 1 382 ? -19.281 8.586 -2.99 1 87 382 ASP B CA 1
ATOM 6507 C C . ASP B 1 382 ? -18.578 9.547 -2.037 1 87 382 ASP B C 1
ATOM 6509 O O . ASP B 1 382 ? -18.516 10.75 -2.293 1 87 382 ASP B O 1
ATOM 6513 N N . PHE B 1 383 ? -18.109 9 -0.992 1 89.38 383 PHE B N 1
ATOM 6514 C CA . PHE B 1 383 ? -17.438 9.797 0.026 1 89.38 383 PHE B CA 1
ATOM 6515 C C . PHE B 1 383 ? -16.328 10.641 -0.592 1 89.38 383 PHE B C 1
ATOM 6517 O O . PHE B 1 383 ? -15.461 10.117 -1.301 1 89.38 383 PHE B O 1
ATOM 6524 N N . ASP B 1 384 ? -16.453 11.938 -0.348 1 86.94 384 ASP B N 1
ATOM 6525 C CA . ASP B 1 384 ? -15.406 12.883 -0.742 1 86.94 384 ASP B CA 1
ATOM 6526 C C . ASP B 1 384 ? -14.68 13.445 0.48 1 86.94 384 ASP B C 1
ATOM 6528 O O . ASP B 1 384 ? -15.203 14.32 1.17 1 86.94 384 ASP B O 1
ATOM 6532 N N . VAL B 1 385 ? -13.469 13.016 0.653 1 88.62 385 VAL B N 1
ATOM 6533 C CA . VAL B 1 385 ? -12.688 13.352 1.839 1 88.62 385 VAL B CA 1
ATOM 6534 C C . VAL B 1 385 ? -12.359 14.844 1.835 1 88.62 385 VAL B C 1
ATOM 6536 O O . VAL B 1 385 ? -12.172 15.453 2.895 1 88.62 385 VAL B O 1
ATOM 6539 N N . ASN B 1 386 ? -12.359 15.492 0.664 1 86.69 386 ASN B N 1
ATOM 6540 C CA . ASN B 1 386 ? -12.039 16.922 0.566 1 86.69 386 ASN B CA 1
ATOM 6541 C C . ASN B 1 386 ? -13.062 17.781 1.293 1 86.69 386 ASN B C 1
ATOM 6543 O O . ASN B 1 386 ? -12.742 18.875 1.753 1 86.69 386 ASN B O 1
ATOM 6547 N N . GLY B 1 387 ? -14.219 17.234 1.409 1 87.5 387 GLY B N 1
ATOM 6548 C CA . GLY B 1 387 ? -15.25 17.938 2.15 1 87.5 387 GLY B CA 1
ATOM 6549 C C . GLY B 1 387 ? -14.992 17.984 3.645 1 87.5 387 GLY B C 1
ATOM 6550 O O . GLY B 1 387 ? -15.602 18.781 4.363 1 87.5 387 GLY B O 1
ATOM 6551 N N . CYS B 1 388 ? -13.984 17.234 4.098 1 92.44 388 CYS B N 1
ATOM 6552 C CA . CYS B 1 388 ? -13.703 17.141 5.527 1 92.44 388 CYS B CA 1
ATOM 6553 C C . CYS B 1 388 ? -12.555 18.062 5.922 1 92.44 388 CYS B C 1
ATOM 6555 O O . CYS B 1 388 ? -12.086 18.031 7.062 1 92.44 388 CYS B O 1
ATOM 6557 N N . LYS B 1 389 ? -12.125 18.953 5.078 1 93.56 389 LYS B N 1
ATOM 6558 C CA . LYS B 1 389 ? -11.039 19.891 5.379 1 93.56 389 LYS B CA 1
ATOM 6559 C C . LYS B 1 389 ? -11.422 20.828 6.52 1 93.56 389 LYS B C 1
ATOM 6561 O O . LYS B 1 389 ? -10.547 21.375 7.191 1 93.56 389 LYS B O 1
ATOM 6566 N N . ILE B 1 390 ? -12.703 20.891 6.824 1 93.19 390 ILE B N 1
ATOM 6567 C CA . ILE B 1 390 ? -13.242 21.828 7.809 1 93.19 390 ILE B CA 1
ATOM 6568 C C . ILE B 1 390 ? -12.805 21.406 9.211 1 93.19 390 ILE B C 1
ATOM 6570 O O . ILE B 1 390 ? -12.883 22.188 10.156 1 93.19 390 ILE B O 1
ATOM 6574 N N . ILE B 1 391 ? -12.289 20.172 9.336 1 95.38 391 ILE B N 1
ATOM 6575 C CA . ILE B 1 391 ? -11.828 19.75 10.656 1 95.38 391 ILE B CA 1
ATOM 6576 C C . ILE B 1 391 ? -10.445 20.344 10.938 1 95.38 391 ILE B C 1
ATOM 6578 O O . ILE B 1 391 ? -9.883 20.125 12.008 1 95.38 391 ILE B O 1
ATOM 6582 N N . GLY B 1 392 ? -9.938 21.109 9.984 1 95.62 392 GLY B N 1
ATOM 6583 C CA . GLY B 1 392 ? -8.625 21.703 10.148 1 95.62 392 GLY B CA 1
ATOM 6584 C C . GLY B 1 392 ? -7.488 20.766 9.797 1 95.62 392 GLY B C 1
ATOM 6585 O O . GLY B 1 392 ? -6.555 20.578 10.578 1 95.62 392 GLY B O 1
ATOM 6586 N N . ALA B 1 393 ? -7.609 20.172 8.656 1 95.75 393 ALA B N 1
ATOM 6587 C CA . ALA B 1 393 ? -6.602 19.219 8.188 1 95.75 393 ALA B CA 1
ATOM 6588 C C . ALA B 1 393 ? -6.16 19.547 6.762 1 95.75 393 ALA B C 1
ATOM 6590 O O . ALA B 1 393 ? -6.98 19.922 5.922 1 95.75 393 ALA B O 1
ATOM 6591 N N . SER B 1 394 ? -4.855 19.469 6.578 1 94.62 394 SER B N 1
ATOM 6592 C CA . SER B 1 394 ? -4.344 19.594 5.215 1 94.62 394 SER B CA 1
ATOM 6593 C C . SER B 1 394 ? -4.676 18.359 4.391 1 94.62 394 SER B C 1
ATOM 6595 O O . SER B 1 394 ? -5.234 17.391 4.91 1 94.62 394 SER B O 1
ATOM 6597 N N . ASP B 1 395 ? -4.348 18.406 3.15 1 90.44 395 ASP B N 1
ATOM 6598 C CA . ASP B 1 395 ? -4.625 17.297 2.246 1 90.44 395 ASP B CA 1
ATOM 6599 C C . ASP B 1 395 ? -3.959 16.016 2.734 1 90.44 395 ASP B C 1
ATOM 6601 O O . ASP B 1 395 ? -4.598 14.953 2.793 1 90.44 395 ASP B O 1
ATOM 6605 N N . GLU B 1 396 ? -2.723 16.094 3.078 1 91.06 396 GLU B N 1
ATOM 6606 C CA . GLU B 1 396 ? -1.981 14.906 3.504 1 91.06 396 GLU B CA 1
ATOM 6607 C C . GLU B 1 396 ? -2.533 14.352 4.812 1 91.06 396 GLU B C 1
ATOM 6609 O O . GLU B 1 396 ? -2.52 13.133 5.035 1 91.06 396 GLU B O 1
ATOM 6614 N N . GLN B 1 397 ? -3.029 15.25 5.629 1 95.31 397 GLN B N 1
ATOM 6615 C CA . GLN B 1 397 ? -3.65 14.82 6.875 1 95.31 397 GLN B CA 1
ATOM 6616 C C . GLN B 1 397 ? -4.988 14.133 6.613 1 95.31 397 GLN B C 1
ATOM 6618 O O . GLN B 1 397 ? -5.383 13.227 7.348 1 95.31 397 GLN B O 1
ATOM 6623 N N . LEU B 1 398 ? -5.664 14.539 5.582 1 93.62 398 LEU B N 1
ATOM 6624 C CA . LEU B 1 398 ? -6.977 14 5.258 1 93.62 398 LEU B CA 1
ATOM 6625 C C . LEU B 1 398 ? -6.855 12.656 4.555 1 93.62 398 LEU B C 1
ATOM 6627 O O . LEU B 1 398 ? -7.785 11.844 4.586 1 93.62 398 LEU B O 1
ATOM 6631 N N . ASP B 1 399 ? -5.746 12.422 3.969 1 90.44 399 ASP B N 1
ATOM 6632 C CA . ASP B 1 399 ? -5.543 11.227 3.156 1 90.44 399 ASP B CA 1
ATOM 6633 C C . ASP B 1 399 ? -5.848 9.961 3.955 1 90.44 399 ASP B C 1
ATOM 6635 O O . ASP B 1 399 ? -6.336 8.969 3.4 1 90.44 399 ASP B O 1
ATOM 6639 N N . VAL B 1 400 ? -5.547 9.984 5.18 1 92.56 400 VAL B N 1
ATOM 6640 C CA . VAL B 1 400 ? -5.707 8.789 6 1 92.56 400 VAL B CA 1
ATOM 6641 C C . VAL B 1 400 ? -7.184 8.406 6.078 1 92.56 400 VAL B C 1
ATOM 6643 O O . VAL B 1 400 ? -7.523 7.219 6.137 1 92.56 400 VAL B O 1
ATOM 6646 N N . PHE B 1 401 ? -8.078 9.375 6.027 1 93.75 401 PHE B N 1
ATOM 6647 C CA . PHE B 1 401 ? -9.508 9.078 6.105 1 93.75 401 PHE B CA 1
ATOM 6648 C C . PHE B 1 401 ? -10.016 8.508 4.793 1 93.75 401 PHE B C 1
ATOM 6650 O O . PHE B 1 401 ? -10.961 7.715 4.777 1 93.75 401 PHE B O 1
ATOM 6657 N N . HIS B 1 402 ? -9.352 8.93 3.789 1 89.25 402 HIS B N 1
ATOM 6658 C CA . HIS B 1 402 ? -9.641 8.266 2.52 1 89.25 402 HIS B CA 1
ATOM 6659 C C . HIS B 1 402 ? -9.234 6.797 2.562 1 89.25 402 HIS B C 1
ATOM 6661 O O . HIS B 1 402 ? -9.945 5.938 2.041 1 89.25 402 HIS B O 1
ATOM 6667 N N . GLU B 1 403 ? -8.094 6.551 3.123 1 88.69 403 GLU B N 1
ATOM 6668 C CA . GLU B 1 403 ? -7.629 5.176 3.275 1 88.69 403 GLU B CA 1
ATOM 6669 C C . GLU B 1 403 ? -8.578 4.363 4.148 1 88.69 403 GLU B C 1
ATOM 6671 O O . GLU B 1 403 ? -8.805 3.178 3.898 1 88.69 403 GLU B O 1
ATOM 6676 N N . VAL B 1 404 ? -9.086 5.004 5.16 1 92.38 404 VAL B N 1
ATOM 6677 C CA . VAL B 1 404 ? -10.078 4.355 6.012 1 92.38 404 VAL B CA 1
ATOM 6678 C C . VAL B 1 404 ? -11.297 3.973 5.184 1 92.38 404 VAL B C 1
ATOM 6680 O O . VAL B 1 404 ? -11.797 2.852 5.285 1 92.38 404 VAL B O 1
ATOM 6683 N N . TRP B 1 405 ? -11.766 4.887 4.406 1 91.38 405 TRP B N 1
ATOM 6684 C CA . TRP B 1 405 ? -12.93 4.645 3.559 1 91.38 405 TRP B CA 1
ATOM 6685 C C . TRP B 1 405 ? -12.68 3.479 2.607 1 91.38 405 TRP B C 1
ATOM 6687 O O . TRP B 1 405 ? -13.539 2.613 2.438 1 91.38 405 TRP B O 1
ATOM 6697 N N . PHE B 1 406 ? -11.5 3.4 2.104 1 85.19 406 PHE B N 1
ATOM 6698 C CA . PHE B 1 406 ? -11.141 2.305 1.212 1 85.19 406 PHE B CA 1
ATOM 6699 C C . PHE B 1 406 ? -11.164 0.973 1.954 1 85.19 406 PHE B C 1
ATOM 6701 O O . PHE B 1 406 ? -11.609 -0.039 1.412 1 85.19 406 PHE B O 1
ATOM 6708 N N . SER B 1 407 ? -10.57 0.978 3.061 1 87.44 407 SER B N 1
ATOM 6709 C CA . SER B 1 407 ? -10.586 -0.231 3.877 1 87.44 407 SER B CA 1
ATOM 6710 C C . SER B 1 407 ? -12.016 -0.694 4.148 1 87.44 407 SER B C 1
ATOM 6712 O O . SER B 1 407 ? -12.297 -1.895 4.152 1 87.44 407 SER B O 1
ATOM 6714 N N . ILE B 1 408 ? -12.844 0.286 4.395 1 90.38 408 ILE B N 1
ATOM 6715 C CA . ILE B 1 408 ? -14.25 -0.024 4.613 1 90.38 408 ILE B CA 1
ATOM 6716 C C . ILE B 1 408 ? -14.844 -0.679 3.367 1 90.38 408 ILE B C 1
ATOM 6718 O O . ILE B 1 408 ? -15.562 -1.676 3.461 1 90.38 408 ILE B O 1
ATOM 6722 N N . LEU B 1 409 ? -14.5 -0.142 2.244 1 86.44 409 LEU B N 1
ATOM 6723 C CA . LEU B 1 409 ? -14.984 -0.702 0.987 1 86.44 409 LEU B CA 1
ATOM 6724 C C . LEU B 1 409 ? -14.484 -2.131 0.801 1 86.44 409 LEU B C 1
ATOM 6726 O O . LEU B 1 409 ? -15.25 -3.014 0.4 1 86.44 409 LEU B O 1
ATOM 6730 N N . LEU B 1 410 ? -13.227 -2.328 1.073 1 82.69 410 LEU B N 1
ATOM 6731 C CA . LEU B 1 410 ? -12.641 -3.656 0.951 1 82.69 410 LEU B CA 1
ATOM 6732 C C . LEU B 1 410 ? -13.359 -4.656 1.852 1 82.69 410 LEU B C 1
ATOM 6734 O O . LEU B 1 410 ? -13.695 -5.758 1.416 1 82.69 410 LEU B O 1
ATOM 6738 N N . ASN B 1 411 ? -13.625 -4.227 3 1 85.12 411 ASN B N 1
ATOM 6739 C CA . ASN B 1 411 ? -14.195 -5.109 4.012 1 85.12 411 ASN B CA 1
ATOM 6740 C C . ASN B 1 411 ? -15.664 -5.41 3.73 1 85.12 411 ASN B C 1
ATOM 6742 O O . ASN B 1 411 ? -16.203 -6.387 4.246 1 85.12 411 ASN B O 1
ATOM 6746 N N . THR B 1 412 ? -16.25 -4.543 2.965 1 87.31 412 THR B N 1
ATOM 6747 C CA . THR B 1 412 ? -17.672 -4.719 2.703 1 87.31 412 THR B CA 1
ATOM 6748 C C . THR B 1 412 ? -17.906 -5.285 1.304 1 87.31 412 THR B C 1
ATOM 6750 O O . THR B 1 412 ? -19.031 -5.324 0.82 1 87.31 412 THR B O 1
ATOM 6753 N N . GLY B 1 413 ? -16.812 -5.738 0.657 1 77.94 413 GLY B N 1
ATOM 6754 C CA . GLY B 1 413 ? -16.906 -6.367 -0.65 1 77.94 413 GLY B CA 1
ATOM 6755 C C . GLY B 1 413 ? -17.125 -5.375 -1.775 1 77.94 413 GLY B C 1
ATOM 6756 O O . GLY B 1 413 ? -17.531 -5.754 -2.877 1 77.94 413 GLY B O 1
ATOM 6757 N N . GLU B 1 414 ? -17.016 -4.117 -1.457 1 77.56 414 GLU B N 1
ATOM 6758 C CA . GLU B 1 414 ? -17.188 -3.064 -2.455 1 77.56 414 GLU B CA 1
ATOM 6759 C C . GLU B 1 414 ? -15.828 -2.576 -2.973 1 77.56 414 GLU B C 1
ATOM 6761 O O . GLU B 1 414 ? -15.719 -1.446 -3.453 1 77.56 414 GLU B O 1
ATOM 6766 N N . GLY B 1 415 ? -14.867 -3.34 -2.811 1 70.75 415 GLY B N 1
ATOM 6767 C CA . GLY B 1 415 ? -13.5 -2.943 -3.115 1 70.75 415 GLY B CA 1
ATOM 6768 C C . GLY B 1 415 ? -13.305 -2.545 -4.566 1 70.75 415 GLY B C 1
ATOM 6769 O O . GLY B 1 415 ? -12.477 -1.684 -4.871 1 70.75 415 GLY B O 1
ATOM 6770 N N . THR B 1 416 ? -13.961 -3.24 -5.473 1 65.19 416 THR B N 1
ATOM 6771 C CA . THR B 1 416 ? -13.805 -2.949 -6.891 1 65.19 416 THR B CA 1
ATOM 6772 C C . THR B 1 416 ? -14.25 -1.524 -7.203 1 65.19 416 THR B C 1
ATOM 6774 O O . THR B 1 416 ? -13.781 -0.915 -8.164 1 65.19 416 THR B O 1
ATOM 6777 N N . LYS B 1 417 ? -15.234 -1.085 -6.461 1 59.16 417 LYS B N 1
ATOM 6778 C CA . LYS B 1 417 ? -15.719 0.279 -6.664 1 59.16 417 LYS B CA 1
ATOM 6779 C C . LYS B 1 417 ? -14.656 1.301 -6.262 1 59.16 417 LYS B C 1
ATOM 6781 O O . LYS B 1 417 ? -14.609 2.4 -6.816 1 59.16 417 LYS B O 1
ATOM 6786 N N . GLY B 1 418 ? -13.977 0.954 -5.273 1 53.25 418 GLY B N 1
ATOM 6787 C CA . GLY B 1 418 ? -12.922 1.837 -4.797 1 53.25 418 GLY B CA 1
ATOM 6788 C C . GLY B 1 418 ? -11.742 1.919 -5.746 1 53.25 418 GLY B C 1
ATOM 6789 O O . GLY B 1 418 ? -10.977 2.887 -5.711 1 53.25 418 GLY B O 1
ATOM 6790 N N . ILE B 1 419 ? -11.445 0.77 -6.477 1 50.88 419 ILE B N 1
ATOM 6791 C CA . ILE B 1 419 ? -10.289 0.65 -7.355 1 50.88 419 ILE B CA 1
ATOM 6792 C C . ILE B 1 419 ? -10.484 1.532 -8.586 1 50.88 419 ILE B C 1
ATOM 6794 O O . ILE B 1 419 ? -9.539 2.182 -9.047 1 50.88 419 ILE B O 1
ATOM 6798 N N . TYR B 1 420 ? -11.719 1.481 -9.188 1 40.25 420 TYR B N 1
ATOM 6799 C CA . TYR B 1 420 ? -11.906 2.201 -10.438 1 40.25 420 TYR B CA 1
ATOM 6800 C C . TYR B 1 420 ? -11.773 3.705 -10.234 1 40.25 420 TYR B C 1
ATOM 6802 O O . TYR B 1 420 ? -11.484 4.445 -11.172 1 40.25 420 TYR B O 1
ATOM 6810 N N . ASP B 1 421 ? -12.141 4.039 -9.031 1 36.12 421 ASP B N 1
ATOM 6811 C CA . ASP B 1 421 ? -12.164 5.5 -9.008 1 36.12 421 ASP B CA 1
ATOM 6812 C C . ASP B 1 421 ? -10.797 6.066 -8.633 1 36.12 421 ASP B C 1
ATOM 6814 O O . ASP B 1 421 ? -10.586 6.504 -7.504 1 36.12 421 ASP B O 1
ATOM 6818 N N . GLY B 1 422 ? -9.742 5.664 -9.258 1 34.66 422 GLY B N 1
ATOM 6819 C CA . GLY B 1 422 ? -8.477 6.383 -9.234 1 34.66 422 GLY B CA 1
ATOM 6820 C C . GLY B 1 422 ? -7.727 6.223 -7.93 1 34.66 422 GLY B C 1
ATOM 6821 O O . GLY B 1 422 ? -6.746 6.93 -7.68 1 34.66 422 GLY B O 1
ATOM 6822 N N . ASN B 1 423 ? -8.383 5.719 -6.953 1 34.25 423 ASN B N 1
ATOM 6823 C CA . ASN B 1 423 ? -7.762 5.742 -5.637 1 34.25 423 ASN B CA 1
ATOM 6824 C C . ASN B 1 423 ? -6.609 4.746 -5.539 1 34.25 423 ASN B C 1
ATOM 6826 O O . ASN B 1 423 ? -6.77 3.572 -5.875 1 34.25 423 ASN B O 1
ATOM 6830 N N . PRO B 1 424 ? -5.43 5.191 -5.332 1 33.47 424 PRO B N 1
ATOM 6831 C CA . PRO B 1 424 ? -4.152 4.473 -5.395 1 33.47 424 PRO B CA 1
ATOM 6832 C C . PRO B 1 424 ? -4.059 3.346 -4.367 1 33.47 424 PRO B C 1
ATOM 6834 O O . PRO B 1 424 ? -3.168 2.498 -4.453 1 33.47 424 PRO B O 1
ATOM 6837 N N . PHE B 1 425 ? -4.672 3.307 -3.281 1 33.72 425 PHE B N 1
ATOM 6838 C CA . PHE B 1 425 ? -4.344 2.191 -2.402 1 33.72 425 PHE B CA 1
ATOM 6839 C C . PHE B 1 425 ? -4.641 0.861 -3.082 1 33.72 425 PHE B C 1
ATOM 6841 O O . PHE B 1 425 ? -3.977 -0.142 -2.812 1 33.72 425 PHE B O 1
ATOM 6848 N N . PRO B 1 426 ? -5.863 0.752 -3.582 1 36.22 426 PRO B N 1
ATOM 6849 C CA . PRO B 1 426 ? -6.16 -0.605 -4.047 1 36.22 426 PRO B CA 1
ATOM 6850 C C . PRO B 1 426 ? -5.336 -1.005 -5.266 1 36.22 426 PRO B C 1
ATOM 6852 O O . PRO B 1 426 ? -5.766 -0.784 -6.402 1 36.22 426 PRO B O 1
ATOM 6855 N N . LEU B 1 427 ? -4.219 -0.563 -5.461 1 35.81 427 LEU B N 1
ATOM 6856 C CA . LEU B 1 427 ? -3.463 -0.962 -6.641 1 35.81 427 LEU B CA 1
ATOM 6857 C C . LEU B 1 427 ? -3.68 -2.439 -6.953 1 35.81 427 LEU B C 1
ATOM 6859 O O . LEU B 1 427 ? -3.607 -2.85 -8.117 1 35.81 427 LEU B O 1
ATOM 6863 N N . ARG B 1 428 ? -3.598 -3.35 -6.055 1 32.41 428 ARG B N 1
ATOM 6864 C CA . ARG B 1 428 ? -3.568 -4.754 -6.449 1 32.41 428 ARG B CA 1
ATOM 6865 C C . ARG B 1 428 ? -4.754 -5.094 -7.348 1 32.41 428 ARG B C 1
ATOM 6867 O O . ARG B 1 428 ? -4.672 -6.008 -8.172 1 32.41 428 ARG B O 1
ATOM 6874 N N . ILE B 1 429 ? -5.898 -4.523 -7.129 1 29.45 429 ILE B N 1
ATOM 6875 C CA . ILE B 1 429 ? -7.105 -5.145 -7.664 1 29.45 429 ILE B CA 1
ATOM 6876 C C . ILE B 1 429 ? -7.371 -4.633 -9.078 1 29.45 429 ILE B C 1
ATOM 6878 O O . ILE B 1 429 ? -8.023 -5.309 -9.875 1 29.45 429 ILE B O 1
ATOM 6882 N N . THR B 1 430 ? -7.137 -3.416 -9.336 1 31.81 430 THR B N 1
ATOM 6883 C CA . THR B 1 430 ? -7.922 -2.961 -10.477 1 31.81 430 THR B CA 1
ATOM 6884 C C . THR B 1 430 ? -7.383 -3.559 -11.773 1 31.81 430 THR B C 1
ATOM 6886 O O . THR B 1 430 ? -7.957 -3.346 -12.844 1 31.81 430 THR B O 1
ATOM 6889 N N . ARG B 1 431 ? -6.031 -3.656 -11.977 1 32.56 431 ARG B N 1
ATOM 6890 C CA . ARG B 1 431 ? -5.699 -4.02 -13.352 1 32.56 431 ARG B CA 1
ATOM 6891 C C . ARG B 1 431 ? -6.273 -5.391 -13.711 1 32.56 431 ARG B C 1
ATOM 6893 O O . ARG B 1 431 ? -6.004 -5.918 -14.789 1 32.56 431 ARG B O 1
ATOM 6900 N N . ARG B 1 432 ? -6.707 -6.066 -12.828 1 25.42 432 ARG B N 1
ATOM 6901 C CA . ARG B 1 432 ? -7.082 -7.352 -13.414 1 25.42 432 ARG B CA 1
ATOM 6902 C C . ARG B 1 432 ? -8.32 -7.215 -14.297 1 25.42 432 ARG B C 1
ATOM 6904 O O . ARG B 1 432 ? -9.328 -6.641 -13.875 1 25.42 432 ARG B O 1
#

InterPro domains:
  IPR011990 Tetratricopeptide-like helical domain superfamily [G3DSA:1.25.40.10] (68-219)
  IPR011990 Tetratricopeptide-like helical domain superfamily [SSF48452] (101-218)
  IPR033891 Tetratricopeptide repeat protein 38 [PTHR16263] (9-416)
  IPR033891 Tetratricopeptide repeat protein 38 [cd05804] (51-405)

pLDDT: mean 92.36, std 13.17, range [25.42, 98.88]

Organism: NCBI:txid586396

Nearest PDB structures (foldseek):
  1w3b-assembly1_A  TM=4.172E-01  e=3.833E-05  Homo sapiens
  5hgv-assembly1_A  TM=6.931E-01  e=8.958E-03  Homo sapiens
  5lwv-assembly1_A  TM=6.139E-01  e=5.023E-03  Homo sapiens
  5lvv-assembly1_A  TM=6.763E-01  e=1.808E-02  Homo sapiens
  1w3b-assembly1_B  TM=3.890E-01  e=7.508E-04  Homo sapiens

Radius of gyration: 34.95 Å; Cα contacts (8 Å, |Δi|>4): 1347; chains: 2; bounding box: 56×140×65 Å